Protein AF-U2WWT7-F1 (afdb_monomer)

Organism: NCBI:txid1337888

pLDDT: mean 74.53, std 23.19, range [24.06, 98.62]

Secondary structure (DSSP, 8-state):
---------------PPPPP--TTSSSPPEEEEETTEEEEE-----GGGTTSEEES--S-GGG-HHHHHHHHHHHHHHHHHHHHHHHHHTTS---TT-EEEEEEE----SSHHHHHHHHHHHHHHH-TTEEEEEEEEEESS-----PPPHHHHHHHHHHHHHT---THHHHHHHHTTTS-TTS-SS----------TTS----PPPEE-TTS-EE--SSHHHHTS-BTTB-HHHH-STTTTTTS-SSS-TT--HHHHHHTT--------TTS-SSS-GGGGS--GGG-----EEEETTEEEEESGGG--TTSEEEEEEEEETTPPPPPPPSS---PPP----S--SS-----EEEEEEEEE-B-TT-EEEEEEEEEE---HHHHHHHHHHHHHHHHHHHHHHHHHHHHHHHHHHHHHHHHHHHHHHHHHHHHHHTSPP-TTSPPP--HHHHHHHHHHHHHHHHHHHHHHHHHHHHHHHHHHHHHHHHHHHHHHHHHHHTSSEEEEEEEEETTEEEEEEEEEE-TT-EEEEEEEEE--SSEEEEEEESTT--S--S-STTSEEEEEE-B----BPPPBSEEEEEEEEEEEEEE-TTS-EEEEEEEEEEEEEEEEEE-SEEEET-EEEEEEEEEEEESS-TT-----SEEEEEES---TT---SEEEPEEEEE-SSEEEEEPPEEEEETTT--EESSSS---TT--TTS-EEEEEE-EE--TTPPSEEEEEEEEEEEETTTTEEEEEEEEEEEEEETTTT------BTTBSSTTSSPPTTTTTTTHHHHTTHHHHTT--

Structure (mmCIF, N/CA/C/O backbone):
data_AF-U2WWT7-F1
#
_entry.id   AF-U2WWT7-F1
#
loop_
_atom_site.group_PDB
_atom_site.id
_atom_site.type_symbol
_atom_site.label_atom_id
_atom_site.label_alt_id
_atom_site.label_comp_id
_atom_site.label_asym_id
_atom_site.label_entity_id
_atom_site.label_seq_id
_atom_site.pdbx_PDB_ins_code
_atom_site.Cartn_x
_atom_site.Cartn_y
_atom_site.Cartn_z
_atom_site.occupancy
_atom_site.B_iso_or_equiv
_atom_site.auth_seq_id
_atom_site.auth_comp_id
_atom_site.auth_asym_id
_atom_site.auth_atom_id
_atom_site.pdbx_PDB_model_num
ATOM 1 N N . MET A 1 1 ? -28.614 -42.813 12.098 1.00 31.55 1 MET A N 1
ATOM 2 C CA . MET A 1 1 ? -27.908 -44.033 12.571 1.00 31.55 1 MET A CA 1
ATOM 3 C C . MET A 1 1 ? -26.463 -43.622 12.838 1.00 31.55 1 MET A C 1
ATOM 5 O O . MET A 1 1 ? -25.905 -43.039 11.932 1.00 31.55 1 MET A O 1
ATOM 9 N N . LYS A 1 2 ? -25.793 -43.762 13.985 1.00 31.52 2 LYS A N 1
ATOM 10 C CA . LYS A 1 2 ? -25.988 -44.449 15.271 1.00 31.52 2 LYS A CA 1
ATOM 11 C C . LYS A 1 2 ? -25.546 -43.494 16.401 1.00 31.52 2 LYS A C 1
ATOM 13 O O . LYS A 1 2 ? -24.584 -42.756 16.237 1.00 31.52 2 LYS A O 1
ATOM 18 N N . LYS A 1 3 ? -26.259 -43.564 17.529 1.00 30.00 3 LYS A N 1
ATOM 19 C CA . LYS A 1 3 ? -25.924 -42.992 18.844 1.00 30.00 3 LYS A CA 1
ATOM 20 C C . LYS A 1 3 ? -24.677 -43.665 19.426 1.00 30.00 3 LYS A C 1
ATOM 22 O O . LYS A 1 3 ? -24.607 -44.886 19.327 1.00 30.00 3 LYS A O 1
ATOM 27 N N . ILE A 1 4 ? -23.857 -42.924 20.176 1.00 27.38 4 ILE A N 1
ATOM 28 C CA . ILE A 1 4 ? -23.287 -43.399 21.449 1.00 27.38 4 ILE A CA 1
ATOM 29 C C . ILE A 1 4 ? -23.377 -42.253 22.469 1.00 27.38 4 ILE A C 1
ATOM 31 O O . ILE A 1 4 ? -22.832 -41.175 22.257 1.00 27.38 4 ILE A O 1
ATOM 35 N N . LEU A 1 5 ? -24.133 -42.508 23.541 1.00 30.14 5 LEU A N 1
ATOM 36 C CA . LEU A 1 5 ? -24.174 -41.734 24.780 1.00 30.14 5 LEU A CA 1
ATOM 37 C C . LEU A 1 5 ? -22.895 -41.997 25.588 1.00 30.14 5 LEU A C 1
ATOM 39 O O . LEU A 1 5 ? -22.474 -43.146 25.702 1.00 30.14 5 LEU A O 1
ATOM 43 N N . GLY A 1 6 ? -22.381 -40.961 26.245 1.00 24.19 6 GLY A N 1
ATOM 44 C CA . GLY A 1 6 ? -21.413 -41.066 27.334 1.00 24.19 6 GLY A CA 1
ATOM 45 C C . GLY A 1 6 ? -21.751 -40.041 28.411 1.00 24.19 6 GLY A C 1
ATOM 46 O O . GLY A 1 6 ? -21.216 -38.940 28.411 1.00 24.19 6 GLY A O 1
ATOM 47 N N . PHE A 1 7 ? -22.694 -40.393 29.284 1.00 26.44 7 PHE A N 1
ATOM 48 C CA . PHE A 1 7 ? -22.980 -39.679 30.527 1.00 26.44 7 PHE A CA 1
ATOM 49 C C . PHE A 1 7 ? -21.894 -40.054 31.545 1.00 26.44 7 PHE A C 1
ATOM 51 O O . PHE A 1 7 ? -21.815 -41.217 31.935 1.00 26.44 7 PHE A O 1
ATOM 58 N N . SER A 1 8 ? -21.105 -39.082 32.001 1.00 24.06 8 SER A N 1
ATOM 59 C CA . SER A 1 8 ? -20.301 -39.206 33.221 1.00 24.06 8 SER A CA 1
ATOM 60 C C . SER A 1 8 ? -20.815 -38.201 34.245 1.00 24.06 8 SER A C 1
ATOM 62 O O . SER A 1 8 ? -20.536 -37.009 34.170 1.00 24.06 8 SER A O 1
ATOM 64 N N . PHE A 1 9 ? -21.598 -38.711 35.194 1.00 26.83 9 PHE A N 1
ATOM 65 C CA . PHE A 1 9 ? -21.871 -38.066 36.472 1.00 26.83 9 PHE A CA 1
ATOM 66 C C . PHE A 1 9 ? -20.620 -38.219 37.347 1.00 26.83 9 PHE A C 1
ATOM 68 O O . PHE A 1 9 ? -20.225 -39.342 37.657 1.00 26.83 9 PHE A O 1
ATOM 75 N N . ALA A 1 10 ? -20.022 -37.109 37.775 1.00 25.64 10 ALA A N 1
ATOM 76 C CA . ALA A 1 10 ? -19.036 -37.092 38.849 1.00 25.64 10 ALA A CA 1
ATOM 77 C C . ALA A 1 10 ? -19.353 -35.942 39.819 1.00 25.64 10 ALA A C 1
ATOM 79 O O . ALA A 1 10 ? -19.034 -34.786 39.577 1.00 25.64 10 ALA A O 1
ATOM 80 N N . VAL A 1 11 ? -20.070 -36.319 40.880 1.00 24.78 11 VAL A N 1
ATOM 81 C CA . VAL A 1 11 ? -19.905 -35.905 42.284 1.00 24.78 11 VAL A CA 1
ATOM 82 C C . VAL A 1 11 ? -19.600 -34.422 42.571 1.00 24.78 11 VAL A C 1
ATOM 84 O O . VAL A 1 11 ? -18.463 -33.967 42.536 1.00 24.78 11 VAL A O 1
ATOM 87 N N . LEU A 1 12 ? -20.666 -33.729 42.981 1.00 31.06 12 LEU A N 1
ATOM 88 C CA . LEU A 1 12 ? -20.772 -32.810 44.124 1.00 31.06 12 LEU A CA 1
ATOM 89 C C . LEU A 1 12 ? -19.446 -32.374 44.792 1.00 31.06 12 LEU A C 1
ATOM 91 O O . LEU A 1 12 ? -18.800 -33.149 45.496 1.00 31.06 12 LEU A O 1
ATOM 95 N N . SER A 1 13 ? -19.104 -31.091 44.685 1.00 24.22 13 SER A N 1
ATOM 96 C CA . SER A 1 13 ? -18.170 -30.428 45.602 1.00 24.22 13 SER A CA 1
ATOM 97 C C . SER A 1 13 ? -18.607 -28.984 45.842 1.00 24.22 13 SER A C 1
ATOM 99 O O . SER A 1 13 ? -18.545 -28.150 44.950 1.00 24.22 13 SER A O 1
ATOM 101 N N . PHE A 1 14 ? -19.077 -28.764 47.073 1.00 28.70 14 PHE A N 1
ATOM 102 C CA . PHE A 1 14 ? -19.236 -27.507 47.806 1.00 28.70 14 PHE A CA 1
ATOM 103 C C . PHE A 1 14 ? -19.940 -26.336 47.101 1.00 28.70 14 PHE A C 1
ATOM 105 O O . PHE A 1 14 ? -19.344 -25.573 46.350 1.00 28.70 14 PHE A O 1
ATOM 112 N N . LEU A 1 15 ? -21.205 -26.122 47.491 1.00 31.34 15 LEU A N 1
ATOM 113 C CA . LEU A 1 15 ? -21.832 -24.798 47.524 1.00 31.34 15 LEU A CA 1
ATOM 114 C C . LEU A 1 15 ? -20.894 -23.842 48.279 1.00 31.34 15 LEU A C 1
ATOM 116 O O . LEU A 1 15 ? -20.879 -23.818 49.511 1.00 31.34 15 LEU A O 1
ATOM 120 N N . PHE A 1 16 ? -20.073 -23.089 47.550 1.00 36.75 16 PHE A N 1
ATOM 121 C CA . PHE A 1 16 ? -19.450 -21.893 48.093 1.00 36.75 16 PHE A CA 1
ATOM 122 C C . PHE A 1 16 ? -20.597 -20.950 48.457 1.00 36.75 16 PHE A C 1
ATOM 124 O O . PHE A 1 16 ? -21.385 -20.585 47.585 1.00 36.75 16 PHE A O 1
ATOM 131 N N . LEU A 1 17 ? -20.724 -20.581 49.738 1.00 46.47 17 LEU A N 1
ATOM 132 C CA . LEU A 1 17 ? -21.437 -19.347 50.055 1.00 46.47 17 LEU A CA 1
ATOM 133 C C . LEU A 1 17 ? -20.792 -18.260 49.191 1.00 46.47 17 LEU A C 1
ATOM 135 O O . LEU A 1 17 ? -19.566 -18.122 49.190 1.00 46.47 17 LEU A O 1
ATOM 139 N N . SER A 1 18 ? -21.613 -17.581 48.393 1.00 57.22 18 SER A N 1
ATOM 140 C CA . SER A 1 18 ? -21.168 -16.474 47.560 1.00 57.22 18 SER A CA 1
ATOM 141 C C . SER A 1 18 ? -20.503 -15.445 48.461 1.00 57.22 18 SER A C 1
ATOM 143 O O . SER A 1 18 ? -21.103 -15.030 49.453 1.00 57.22 18 SER A O 1
ATOM 145 N N . ALA A 1 19 ? -19.274 -15.071 48.120 1.00 71.06 19 ALA A N 1
ATOM 146 C CA . ALA A 1 19 ? -18.568 -14.017 48.824 1.00 71.06 19 ALA A CA 1
ATOM 147 C C . ALA A 1 19 ? -19.399 -12.719 48.790 1.00 71.06 19 ALA A C 1
ATOM 149 O O . ALA A 1 19 ? -20.168 -12.520 47.844 1.00 71.06 19 ALA A O 1
ATOM 150 N N . PHE A 1 20 ? -19.271 -11.858 49.802 1.00 78.31 20 PHE A N 1
ATOM 151 C CA . PHE A 1 20 ? -20.047 -10.618 49.883 1.00 78.31 20 PHE A CA 1
ATOM 152 C C . PHE A 1 20 ? -19.990 -9.799 48.582 1.00 78.31 20 PHE A C 1
ATOM 154 O O . PHE A 1 20 ? -18.911 -9.528 48.040 1.00 78.31 20 PHE A O 1
ATOM 161 N N . ASP A 1 21 ? -21.157 -9.397 48.082 1.00 80.81 21 ASP A N 1
ATOM 162 C CA . ASP A 1 21 ? -21.263 -8.652 46.834 1.00 80.81 21 ASP A CA 1
ATOM 163 C C . ASP A 1 21 ? -21.193 -7.142 47.086 1.00 80.81 21 ASP A C 1
ATOM 165 O O . ASP A 1 21 ? -22.085 -6.545 47.691 1.00 80.81 21 ASP A O 1
ATOM 169 N N . PHE A 1 22 ? -20.123 -6.516 46.594 1.00 78.38 22 PHE A N 1
ATOM 170 C CA . PHE A 1 22 ? -19.957 -5.065 46.637 1.00 78.38 22 PHE A CA 1
ATOM 171 C C . PHE A 1 22 ? -20.467 -4.352 45.371 1.00 78.38 22 PHE A C 1
ATOM 173 O O . PHE A 1 22 ? -20.349 -3.130 45.292 1.00 78.38 22 PHE A O 1
ATOM 180 N N . SER A 1 23 ? -21.030 -5.061 44.384 1.00 73.12 23 SER A N 1
ATOM 181 C CA . SER A 1 23 ? -21.430 -4.500 43.079 1.00 73.12 23 SER A CA 1
ATOM 182 C C . SER A 1 23 ? -22.430 -3.338 43.174 1.00 73.12 23 SER A C 1
ATOM 184 O O . SER A 1 23 ? -22.419 -2.444 42.330 1.00 73.12 23 SER A O 1
ATOM 186 N N . GLY A 1 24 ? -23.247 -3.302 44.234 1.00 67.38 24 GLY A N 1
ATOM 187 C CA . GLY A 1 24 ? -24.203 -2.225 44.511 1.00 67.38 24 GLY A CA 1
ATOM 188 C C . GLY A 1 24 ? -23.601 -0.937 45.088 1.00 67.38 24 GLY A C 1
ATOM 189 O O . GLY A 1 24 ? -24.322 0.048 45.252 1.00 67.38 24 GLY A O 1
ATOM 190 N N . TYR A 1 25 ? -22.305 -0.907 45.412 1.00 65.50 25 TYR A N 1
ATOM 191 C CA . TYR A 1 25 ? -21.647 0.280 45.957 1.00 65.50 25 TYR A CA 1
ATOM 192 C C . TYR A 1 25 ? -20.941 1.082 44.860 1.00 65.50 25 TYR A C 1
ATOM 194 O O . TYR A 1 25 ? -20.284 0.527 43.988 1.00 65.50 25 TYR A O 1
ATOM 202 N N . SER A 1 26 ? -21.017 2.414 44.933 1.00 62.12 26 SER A N 1
ATOM 203 C CA . SER A 1 26 ? -20.453 3.328 43.924 1.00 62.12 26 SER A CA 1
ATOM 204 C C . SER A 1 26 ? -18.929 3.243 43.764 1.00 62.12 26 SER A C 1
ATOM 206 O O . SER A 1 26 ? -18.397 3.621 42.722 1.00 62.12 26 SER A O 1
ATOM 208 N N . THR A 1 27 ? -18.221 2.745 44.780 1.00 73.94 27 THR A N 1
ATOM 209 C CA . THR A 1 27 ? -16.776 2.477 44.753 1.00 73.94 27 THR A CA 1
ATOM 210 C C . THR A 1 27 ? -16.477 1.172 45.502 1.00 73.94 27 THR A C 1
ATOM 212 O O . THR A 1 27 ? -16.172 1.230 46.701 1.00 73.94 27 THR A O 1
ATOM 215 N N . PRO A 1 28 ? -16.607 -0.001 44.856 1.00 81.12 28 PRO A N 1
ATOM 216 C CA . PRO A 1 28 ? -16.368 -1.283 45.512 1.00 81.12 28 PRO A CA 1
ATOM 217 C C . PRO A 1 28 ? -14.867 -1.501 45.786 1.00 81.12 28 PRO A C 1
ATOM 219 O O . PRO A 1 28 ? -14.027 -0.991 45.034 1.00 81.12 28 PRO A O 1
ATOM 222 N N . PRO A 1 29 ? -14.487 -2.256 46.837 1.00 83.69 29 PRO A N 1
ATOM 223 C CA . PRO A 1 29 ? -13.109 -2.688 47.023 1.00 83.69 29 PRO A CA 1
ATOM 224 C C . PRO A 1 29 ? -12.687 -3.585 45.858 1.00 83.69 29 PRO A C 1
ATOM 226 O O . PRO A 1 29 ? -13.491 -4.325 45.288 1.00 83.69 29 PRO A O 1
ATOM 229 N N . LYS A 1 30 ? -11.394 -3.578 45.536 1.00 87.12 30 LYS A N 1
ATOM 230 C CA . LYS A 1 30 ? -10.825 -4.583 44.633 1.00 87.12 30 LYS A CA 1
ATOM 231 C C . LYS A 1 30 ? -10.926 -5.948 45.305 1.00 87.12 30 LYS A C 1
ATOM 233 O O . LYS A 1 30 ? -10.781 -6.036 46.521 1.00 87.12 30 LYS A O 1
ATOM 238 N N . SER A 1 31 ? -11.113 -7.009 44.531 1.00 88.06 31 SER A N 1
ATOM 239 C CA . SER A 1 31 ? -11.140 -8.373 45.056 1.00 88.06 31 SER A CA 1
ATOM 240 C C . SER A 1 31 ? -10.085 -9.254 44.389 1.00 88.06 31 SER A C 1
ATOM 242 O O . SER A 1 31 ? -9.723 -9.067 43.228 1.00 88.06 31 SER A O 1
ATOM 244 N N . ARG A 1 32 ? -9.561 -10.221 45.143 1.00 85.31 32 ARG A N 1
ATOM 245 C CA . ARG A 1 32 ? -8.776 -11.345 44.618 1.00 85.31 32 ARG A CA 1
ATOM 246 C C . ARG A 1 32 ? -9.080 -12.605 45.411 1.00 85.31 32 ARG A C 1
ATOM 248 O O . ARG A 1 32 ? -9.327 -12.530 46.612 1.00 85.31 32 ARG A O 1
ATOM 255 N N . THR A 1 33 ? -8.982 -13.764 44.773 1.00 81.06 33 THR A N 1
ATOM 256 C CA . THR A 1 33 ? -9.099 -15.055 45.461 1.00 81.06 33 THR A CA 1
ATOM 257 C C . THR A 1 33 ? -7.720 -15.687 45.603 1.00 81.06 33 THR A C 1
ATOM 259 O O . THR A 1 33 ? -6.992 -15.821 44.622 1.00 81.06 33 THR A O 1
ATOM 262 N N . SER A 1 34 ? -7.343 -16.083 46.820 1.00 76.38 34 SER A N 1
ATOM 263 C CA . SER A 1 34 ? -6.078 -16.777 47.088 1.00 76.38 34 SER A CA 1
ATOM 264 C C . SER A 1 34 ? -6.302 -17.924 48.066 1.00 76.38 34 SER A C 1
ATOM 266 O O . SER A 1 34 ? -6.772 -17.717 49.183 1.00 76.38 34 SER A O 1
ATOM 268 N N . GLY A 1 35 ? -6.009 -19.158 47.641 1.00 71.56 35 GLY A N 1
ATOM 269 C CA . GLY A 1 35 ? -6.164 -20.353 48.480 1.00 71.56 35 GLY A CA 1
ATOM 270 C C . GLY A 1 35 ? -7.593 -20.590 48.991 1.00 71.56 35 GLY A C 1
ATOM 271 O O . GLY A 1 35 ? -7.758 -21.033 50.124 1.00 71.56 35 GLY A O 1
ATOM 272 N N . GLY A 1 36 ? -8.612 -20.250 48.189 1.00 76.50 36 GLY A N 1
ATOM 273 C CA . GLY A 1 36 ? -10.029 -20.368 48.563 1.00 76.50 36 GLY A CA 1
ATOM 274 C C . GLY A 1 36 ? -10.549 -19.267 49.497 1.00 76.50 36 GLY A C 1
ATOM 275 O O . GLY A 1 36 ? -11.670 -19.380 49.984 1.00 76.50 36 GLY A O 1
ATOM 276 N N . ILE A 1 37 ? -9.747 -18.224 49.744 1.00 83.38 37 ILE A N 1
ATOM 277 C CA . ILE A 1 37 ? -10.106 -17.037 50.528 1.00 83.38 37 ILE A CA 1
ATOM 278 C C . ILE A 1 37 ? -10.392 -15.890 49.562 1.00 83.38 37 ILE A C 1
ATOM 280 O O . ILE A 1 37 ? -9.546 -15.590 48.713 1.00 83.38 37 ILE A O 1
ATOM 284 N N . THR A 1 38 ? -11.532 -15.222 49.715 1.00 88.00 38 THR A N 1
ATOM 285 C CA . THR A 1 38 ? -11.808 -13.972 48.996 1.00 88.00 38 THR A CA 1
ATOM 286 C C . THR A 1 38 ? -11.246 -12.796 49.786 1.00 88.00 38 THR A C 1
ATOM 288 O O . THR A 1 38 ? -11.550 -12.617 50.962 1.00 88.00 38 THR A O 1
ATOM 291 N N . ILE A 1 39 ? -10.391 -12.003 49.152 1.00 90.69 39 ILE A N 1
ATOM 292 C CA . ILE A 1 39 ? -9.706 -10.865 49.760 1.00 90.69 39 ILE A CA 1
ATOM 293 C C . ILE A 1 39 ? -10.207 -9.600 49.079 1.00 90.69 39 ILE A C 1
ATOM 295 O O . ILE A 1 39 ? -9.930 -9.391 47.899 1.00 90.69 39 ILE A O 1
ATOM 299 N N . TYR A 1 40 ? -10.890 -8.753 49.836 1.00 91.75 40 TYR A N 1
ATOM 300 C CA . TYR A 1 40 ? -11.303 -7.415 49.446 1.00 91.75 40 TYR A CA 1
ATOM 301 C C . TYR A 1 40 ? -10.285 -6.400 49.947 1.00 91.75 40 TYR A C 1
ATOM 303 O O . TYR A 1 40 ? -9.858 -6.466 51.100 1.00 91.75 40 TYR A O 1
ATOM 311 N N . TYR A 1 41 ? -9.877 -5.462 49.097 1.00 87.94 41 TYR A N 1
ATOM 312 C CA . TYR A 1 41 ? -8.946 -4.418 49.491 1.00 87.94 41 TYR A CA 1
ATOM 313 C C . TYR A 1 41 ? -9.175 -3.094 48.760 1.00 87.94 41 TYR A C 1
ATOM 315 O O . TYR A 1 41 ? -9.436 -3.055 47.556 1.00 87.94 41 TYR A O 1
ATOM 323 N N . TYR A 1 42 ? -9.012 -1.987 49.481 1.00 78.25 42 TYR A N 1
ATOM 324 C CA . TYR A 1 42 ? -8.931 -0.655 48.881 1.00 78.25 42 TYR A CA 1
ATOM 325 C C . TYR A 1 42 ? -7.469 -0.273 48.661 1.00 78.25 42 TYR A C 1
ATOM 327 O O . TYR A 1 42 ? -6.636 -0.399 49.553 1.00 78.25 42 TYR A O 1
ATOM 335 N N . ASP A 1 43 ? -7.153 0.207 47.462 1.00 68.12 43 ASP A N 1
ATOM 336 C CA . ASP A 1 43 ? -5.809 0.664 47.109 1.00 68.12 43 ASP A CA 1
ATOM 337 C C . ASP A 1 43 ? -5.740 2.184 47.276 1.00 68.12 43 ASP A C 1
ATOM 339 O O . ASP A 1 43 ? -6.453 2.911 46.587 1.00 68.12 43 ASP A O 1
ATOM 343 N N . LEU A 1 44 ? -4.876 2.678 48.166 1.00 59.22 44 LEU A N 1
ATOM 344 C CA . LEU A 1 44 ? -4.676 4.122 48.354 1.00 59.22 44 LEU A CA 1
ATOM 345 C C . LEU A 1 44 ? -3.970 4.800 47.161 1.00 59.22 44 LEU A C 1
ATOM 347 O O . LEU A 1 44 ? -3.840 6.025 47.138 1.00 59.22 44 LEU A O 1
ATOM 351 N N . ARG A 1 45 ? -3.481 4.037 46.173 1.00 54.47 45 ARG A N 1
ATOM 352 C CA . ARG A 1 45 ? -2.733 4.571 45.025 1.00 54.47 45 ARG A CA 1
ATOM 353 C C . ARG A 1 45 ? -3.669 5.028 43.904 1.00 54.47 45 ARG A C 1
ATOM 355 O O . ARG A 1 45 ? -4.302 4.216 43.231 1.00 54.47 45 ARG A O 1
ATOM 362 N N . THR A 1 46 ? -3.693 6.334 43.640 1.00 51.25 46 THR A N 1
ATOM 363 C CA . THR A 1 46 ? -4.320 6.901 42.432 1.00 51.25 46 THR A CA 1
ATOM 364 C C . THR A 1 46 ? -3.438 6.653 41.193 1.00 51.25 46 THR A C 1
ATOM 366 O O . THR A 1 46 ? -2.227 6.461 41.340 1.00 51.25 46 THR A O 1
ATOM 369 N N . PRO A 1 47 ? -3.978 6.701 39.954 1.00 40.91 47 PRO A N 1
ATOM 370 C CA . PRO A 1 47 ? -3.167 6.628 38.731 1.00 40.91 47 PRO A CA 1
ATOM 371 C C . PRO A 1 47 ? -2.040 7.673 38.678 1.00 40.91 47 PRO A C 1
ATOM 373 O O . PRO A 1 47 ? -0.973 7.391 38.144 1.00 40.91 47 PRO A O 1
ATOM 376 N N . LYS A 1 48 ? -2.249 8.845 39.298 1.00 41.09 48 LYS A N 1
ATOM 377 C CA . LYS A 1 48 ? -1.273 9.944 39.381 1.00 41.09 48 LYS A CA 1
ATOM 378 C C . LYS A 1 48 ? -0.120 9.683 40.361 1.00 41.09 48 LYS A C 1
ATOM 380 O O . LYS A 1 48 ? 0.913 10.324 40.238 1.00 41.09 48 LYS A O 1
ATOM 385 N N . ASN A 1 49 ? -0.272 8.731 41.286 1.00 48.22 49 ASN A N 1
ATOM 386 C CA . ASN A 1 49 ? 0.710 8.427 42.336 1.00 48.22 49 ASN A CA 1
ATOM 387 C C . ASN A 1 49 ? 1.455 7.099 42.091 1.00 48.22 49 ASN A C 1
ATOM 389 O O . ASN A 1 49 ? 2.127 6.591 42.987 1.00 48.22 49 ASN A O 1
ATOM 393 N N . ARG A 1 50 ? 1.338 6.498 40.894 1.00 50.03 50 ARG A N 1
ATOM 394 C CA . ARG A 1 50 ? 2.049 5.249 40.548 1.00 50.03 50 ARG A CA 1
ATOM 395 C C . ARG A 1 50 ? 3.553 5.442 40.311 1.00 50.03 50 ARG A C 1
ATOM 397 O O . ARG A 1 50 ? 4.277 4.455 40.344 1.00 50.03 50 ARG A O 1
ATOM 404 N N . SER A 1 51 ? 4.017 6.677 40.110 1.00 48.50 51 SER A N 1
ATOM 405 C CA . SER A 1 51 ? 5.414 7.029 39.807 1.00 48.50 51 SER A CA 1
ATOM 406 C C . SER A 1 51 ? 6.266 7.412 41.029 1.00 48.50 51 SER A C 1
ATOM 408 O O . SER A 1 51 ? 7.362 7.934 40.858 1.00 48.50 51 SER A O 1
ATOM 410 N N . GLY A 1 52 ? 5.787 7.186 42.258 1.00 52.44 52 GLY A N 1
ATOM 411 C CA . GLY A 1 52 ? 6.572 7.350 43.493 1.00 52.44 52 GLY A CA 1
ATOM 412 C C . GLY A 1 52 ? 6.696 8.784 44.019 1.00 52.44 52 GLY A C 1
ATOM 413 O O . GLY A 1 52 ? 6.597 8.975 45.223 1.00 52.44 52 GLY A O 1
ATOM 414 N N . LEU A 1 53 ? 6.812 9.798 43.157 1.00 52.62 53 LEU A N 1
ATOM 415 C CA . LEU A 1 53 ? 7.002 11.196 43.573 1.00 52.62 53 LEU A CA 1
ATOM 416 C C . LEU A 1 53 ? 5.739 12.046 43.375 1.00 52.62 53 LEU A C 1
ATOM 418 O O . LEU A 1 53 ? 5.190 12.108 42.275 1.00 52.62 53 LEU A O 1
ATOM 422 N N . ILE A 1 54 ? 5.306 12.743 44.430 1.00 52.22 54 ILE A N 1
ATOM 423 C CA . ILE A 1 54 ? 4.154 13.663 44.410 1.00 52.22 54 ILE A CA 1
ATOM 424 C C . ILE A 1 54 ? 4.633 15.088 44.707 1.00 52.22 54 ILE A C 1
ATOM 426 O O . ILE A 1 54 ? 5.394 15.266 45.659 1.00 52.22 54 ILE A O 1
ATOM 430 N N . PRO A 1 55 ? 4.190 16.115 43.955 1.00 46.72 55 PRO A N 1
ATOM 431 C CA . PRO A 1 55 ? 4.563 17.499 44.230 1.00 46.72 55 PRO A CA 1
ATOM 432 C C . PRO A 1 55 ? 4.090 17.937 45.624 1.00 46.72 55 PRO A C 1
ATOM 434 O O . PRO A 1 55 ? 2.951 17.690 46.024 1.00 46.72 55 PRO A O 1
ATOM 437 N N . ALA A 1 56 ? 4.975 18.611 46.356 1.00 44.78 56 ALA A N 1
ATOM 438 C CA . ALA A 1 56 ? 4.776 19.046 47.736 1.00 44.78 56 ALA A CA 1
ATOM 439 C C . ALA A 1 56 ? 3.717 20.143 47.901 1.00 44.78 56 ALA A C 1
ATOM 441 O O . ALA A 1 56 ? 3.258 20.382 49.016 1.00 44.78 56 ALA A O 1
ATOM 442 N N . SER A 1 57 ? 3.341 20.819 46.814 1.00 46.44 57 SER A N 1
ATOM 443 C CA . SER A 1 57 ? 2.294 21.834 46.807 1.00 46.44 57 SER A CA 1
ATOM 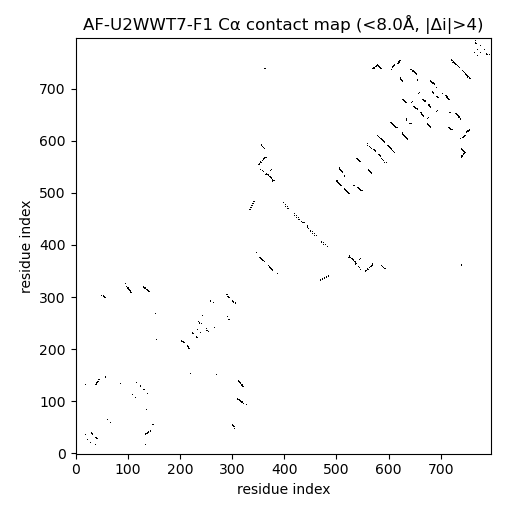444 C C . SER A 1 57 ? 1.497 21.812 45.498 1.00 46.44 57 SER A C 1
ATOM 446 O O . SER A 1 57 ? 2.050 21.727 44.401 1.00 46.44 57 SER A O 1
ATOM 448 N N . GLY A 1 58 ? 0.170 21.881 45.626 1.00 47.28 58 GLY A N 1
ATOM 449 C CA . GLY A 1 58 ? -0.745 22.276 44.552 1.00 47.28 58 GLY A CA 1
ATOM 450 C C . GLY A 1 58 ? -1.011 23.788 44.575 1.00 47.28 58 GLY A C 1
ATOM 451 O O . GLY A 1 58 ? -0.456 24.503 45.408 1.00 47.28 58 GLY A O 1
ATOM 452 N N . LYS A 1 59 ? -1.874 24.280 43.673 1.00 45.38 59 LYS A N 1
ATOM 453 C CA . LYS A 1 59 ? -2.364 25.674 43.696 1.00 45.38 59 LYS A CA 1
ATOM 454 C C . LYS A 1 59 ? -3.025 25.997 45.048 1.00 45.38 59 LYS A C 1
ATOM 456 O O . LYS A 1 59 ? -3.760 25.160 45.577 1.00 45.38 59 LYS A O 1
ATOM 461 N N . HIS A 1 60 ? -2.748 27.186 45.588 1.00 41.06 60 HIS A N 1
ATOM 462 C CA . HIS A 1 60 ? -3.158 27.623 46.934 1.00 41.06 60 HIS A CA 1
ATOM 463 C C . HIS A 1 60 ? -4.679 27.558 47.151 1.00 41.06 60 HIS A C 1
ATOM 465 O O . HIS A 1 60 ? -5.446 27.711 46.197 1.00 41.06 60 HIS A O 1
ATOM 471 N N . TYR A 1 61 ? -5.134 27.414 48.405 1.00 40.22 61 TYR A N 1
ATOM 472 C CA . TYR A 1 61 ? -6.567 27.467 48.743 1.00 40.22 61 TYR A CA 1
ATOM 473 C C . TYR A 1 61 ? -7.251 28.723 48.202 1.00 40.22 61 TYR A C 1
ATOM 475 O O . TYR A 1 61 ? -8.316 28.635 47.600 1.00 40.22 61 TYR A O 1
ATOM 483 N N . LEU A 1 62 ? -6.588 29.874 48.320 1.00 39.66 62 LEU A N 1
ATOM 484 C CA . LEU A 1 62 ? -7.093 31.156 47.825 1.00 39.66 62 LEU A CA 1
ATOM 485 C C . LEU A 1 62 ? -7.253 31.211 46.297 1.00 39.66 62 LEU A C 1
ATOM 487 O O . LEU A 1 62 ? -8.034 32.014 45.796 1.00 39.66 62 LEU A O 1
ATOM 491 N N . GLU A 1 63 ? -6.536 30.370 45.551 1.00 44.19 63 GLU A N 1
ATOM 492 C CA . GLU A 1 63 ? -6.639 30.317 44.091 1.00 44.19 63 GLU A CA 1
ATOM 493 C C . GLU A 1 63 ? -7.793 29.420 43.625 1.00 44.19 63 GLU A C 1
ATOM 495 O O . GLU A 1 63 ? -8.297 29.607 42.51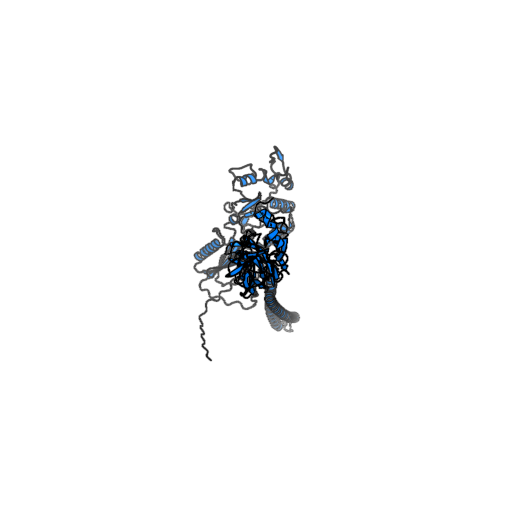7 1.00 44.19 63 GLU A O 1
ATOM 500 N N . ARG A 1 64 ? -8.192 28.433 44.444 1.00 44.78 64 ARG A N 1
ATOM 501 C CA . ARG A 1 64 ? -9.220 27.423 44.133 1.00 44.78 64 ARG A CA 1
ATOM 502 C C . ARG A 1 64 ? -9.926 26.891 45.400 1.00 44.78 64 ARG A C 1
ATOM 504 O O . ARG A 1 64 ? -9.791 25.705 45.710 1.00 44.78 64 ARG A O 1
ATOM 511 N N . PRO A 1 65 ? -10.683 27.711 46.150 1.00 47.09 65 PRO A N 1
ATOM 512 C CA . PRO A 1 65 ? -11.348 27.262 47.382 1.00 47.09 65 PRO A CA 1
ATOM 513 C C . PRO A 1 65 ? -12.384 26.155 47.111 1.00 47.09 65 PRO A C 1
ATOM 515 O O . PRO A 1 65 ? -12.548 25.230 47.905 1.00 47.09 65 PRO A O 1
ATOM 518 N N . ASP A 1 66 ? -12.991 26.184 45.920 1.00 48.94 66 ASP A N 1
ATOM 519 C CA . ASP A 1 66 ? -13.861 25.148 45.355 1.00 48.94 66 ASP A CA 1
ATOM 520 C C . ASP A 1 66 ? -13.191 23.767 45.309 1.00 48.94 66 ASP A C 1
ATOM 522 O O . ASP A 1 66 ? -13.798 22.758 45.676 1.00 48.94 66 ASP A O 1
ATOM 526 N N . LEU A 1 67 ? -11.924 23.720 44.888 1.00 50.03 67 LEU A N 1
ATOM 527 C CA . LEU A 1 67 ? -11.159 22.485 44.764 1.00 50.03 67 LEU A CA 1
ATOM 528 C C . LEU A 1 67 ? -10.925 21.853 46.136 1.00 50.03 67 LEU A C 1
ATOM 530 O O . LEU A 1 67 ? -11.084 20.648 46.290 1.00 50.03 67 LEU A O 1
ATOM 534 N N . TRP A 1 68 ? -10.583 22.654 47.138 1.00 48.59 68 TRP A N 1
ATOM 535 C CA . TRP A 1 68 ? -10.243 22.155 48.469 1.00 48.59 68 TRP A CA 1
ATOM 536 C C . TRP A 1 68 ? -11.464 21.728 49.275 1.00 48.59 68 TRP A C 1
ATOM 538 O O . TRP A 1 68 ? -11.440 20.659 49.886 1.00 48.59 68 TRP A O 1
ATOM 548 N N . THR A 1 69 ? -12.562 22.485 49.219 1.00 50.28 69 THR A N 1
ATOM 549 C CA . THR A 1 69 ? -13.842 22.042 49.789 1.00 50.28 69 THR A CA 1
ATOM 550 C C . THR A 1 69 ? -14.328 20.763 49.103 1.00 50.28 69 THR A C 1
ATOM 552 O O . THR A 1 69 ? -14.799 19.846 49.775 1.00 50.28 69 THR A O 1
ATOM 555 N N . SER A 1 70 ? -14.152 20.647 47.782 1.00 48.88 70 SER A N 1
ATOM 556 C CA . SER A 1 70 ? -14.451 19.423 47.027 1.00 48.88 70 SER A CA 1
ATOM 557 C C . SER A 1 70 ? -13.571 18.241 47.454 1.00 48.88 70 SER A C 1
ATOM 559 O O . SER A 1 70 ? -14.086 17.148 47.679 1.00 48.88 70 SER A O 1
ATOM 561 N N . LEU A 1 71 ? -12.268 18.452 47.666 1.00 49.34 71 LEU A N 1
ATOM 562 C CA . LEU A 1 71 ? -11.347 17.418 48.148 1.00 49.34 71 LEU A CA 1
ATOM 563 C C . LEU A 1 71 ? -11.680 16.961 49.576 1.00 49.34 71 LEU A C 1
ATOM 565 O O . LEU A 1 71 ? -11.700 15.760 49.833 1.00 49.34 71 LEU A O 1
ATOM 569 N N . ALA A 1 72 ? -11.996 17.883 50.491 1.00 48.12 72 ALA A N 1
ATOM 570 C CA . ALA A 1 72 ? -12.378 17.561 51.868 1.00 48.12 72 ALA A CA 1
ATOM 571 C C . ALA A 1 72 ? -13.734 16.836 51.942 1.00 48.12 72 ALA A C 1
ATOM 573 O O . ALA A 1 72 ? -13.886 15.847 52.665 1.00 48.12 72 ALA A O 1
ATOM 574 N N . ASN A 1 73 ? -14.712 17.274 51.145 1.00 50.34 73 ASN A N 1
ATOM 575 C CA . ASN A 1 73 ? -16.000 16.593 51.027 1.00 50.34 73 ASN A CA 1
ATOM 576 C C . ASN A 1 73 ? -15.851 15.221 50.360 1.00 50.34 73 ASN A C 1
ATOM 578 O O . ASN A 1 73 ? -16.462 14.259 50.820 1.00 50.34 73 ASN A O 1
ATOM 582 N N . GLY A 1 74 ? -14.984 15.101 49.350 1.00 52.56 74 GLY A N 1
ATOM 583 C CA . GLY A 1 74 ? -14.585 13.829 48.751 1.00 52.56 74 GLY A CA 1
ATOM 584 C C . GLY A 1 74 ? -13.920 12.898 49.766 1.00 52.56 74 GLY A C 1
ATOM 585 O O . GLY A 1 74 ? -14.226 11.707 49.796 1.00 52.56 74 GLY A O 1
ATOM 586 N N . ALA A 1 75 ? -13.108 13.451 50.673 1.00 51.12 75 ALA A N 1
ATOM 587 C CA . ALA A 1 75 ? -12.462 12.705 51.745 1.00 51.12 75 ALA A CA 1
ATOM 588 C C . ALA A 1 75 ? -13.440 12.118 52.754 1.00 51.12 75 ALA A C 1
ATOM 590 O O . ALA A 1 75 ? -13.403 10.923 53.067 1.00 51.12 75 ALA A O 1
ATOM 591 N N . LYS A 1 76 ? -14.366 12.956 53.218 1.00 52.03 76 LYS A N 1
ATOM 592 C CA . LYS A 1 76 ? -15.451 12.550 54.109 1.00 52.03 76 LYS A CA 1
ATOM 593 C C . LYS A 1 76 ? -16.378 11.536 53.434 1.00 52.03 76 LYS A C 1
ATOM 595 O O . LYS A 1 76 ? -16.734 10.540 54.058 1.00 52.03 76 LYS A O 1
ATOM 600 N N . ALA A 1 77 ? -16.723 11.755 52.165 1.00 58.56 77 ALA A N 1
ATOM 601 C CA . ALA A 1 77 ? -17.564 10.851 51.388 1.00 58.56 77 ALA A CA 1
ATOM 602 C C . ALA A 1 77 ? -16.903 9.479 51.211 1.00 58.56 77 ALA A C 1
ATOM 604 O O . ALA A 1 77 ? -17.525 8.471 51.520 1.00 58.56 77 ALA A O 1
ATOM 605 N N . TYR A 1 78 ? -15.632 9.422 50.811 1.00 61.06 78 TYR A N 1
ATOM 606 C CA . TYR A 1 78 ? -14.901 8.162 50.666 1.00 61.06 78 TYR A CA 1
ATOM 607 C C . TYR A 1 78 ? -14.744 7.422 51.993 1.00 61.06 78 TYR A C 1
ATOM 609 O O . TYR A 1 78 ? -14.985 6.220 52.039 1.00 61.06 78 TYR A O 1
ATOM 617 N N . LYS A 1 79 ? -14.396 8.123 53.085 1.00 62.81 79 LYS A N 1
ATOM 618 C CA . LYS A 1 79 ? -14.326 7.518 54.424 1.00 62.81 79 LYS A CA 1
ATOM 619 C C . LYS A 1 79 ? -15.672 6.891 54.791 1.00 62.81 79 LYS A C 1
ATOM 621 O O . LYS A 1 79 ? -15.709 5.719 55.149 1.00 62.81 79 LYS A O 1
ATOM 626 N N . ASN A 1 80 ? -16.767 7.638 54.659 1.00 62.69 80 ASN A N 1
ATOM 627 C CA . ASN A 1 80 ? -1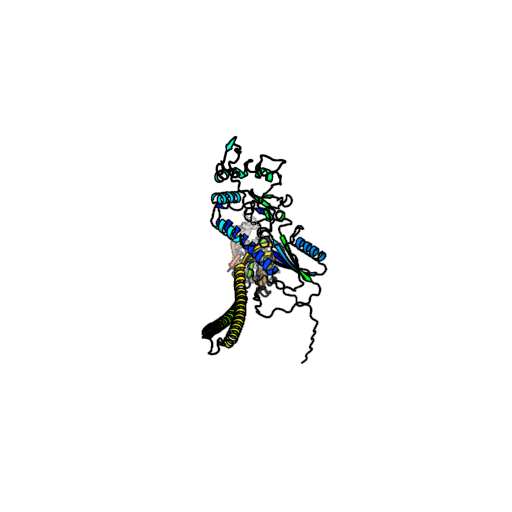8.106 7.124 54.946 1.00 62.69 80 ASN A CA 1
ATOM 628 C C . ASN A 1 80 ? -18.456 5.928 54.053 1.00 62.69 80 ASN A C 1
ATOM 630 O O . ASN A 1 80 ? -19.005 4.948 54.538 1.00 62.69 80 ASN A O 1
ATOM 634 N N . THR A 1 81 ? -18.093 5.972 52.772 1.00 71.50 81 THR A N 1
ATOM 635 C CA . THR A 1 81 ? -18.325 4.878 51.826 1.00 71.50 81 THR A CA 1
ATOM 636 C C . THR A 1 81 ? -17.562 3.611 52.210 1.00 71.50 81 THR A C 1
ATOM 638 O O . THR A 1 81 ? -18.169 2.544 52.259 1.00 71.50 81 THR A O 1
ATOM 641 N N . VAL A 1 82 ? -16.269 3.714 52.536 1.00 72.81 82 VAL A N 1
ATOM 642 C CA . VAL A 1 82 ? -15.451 2.577 52.989 1.00 72.81 82 VAL A CA 1
ATOM 643 C C . VAL A 1 82 ? -16.000 2.010 54.296 1.00 72.81 82 VAL A C 1
ATOM 645 O O . VAL A 1 82 ? -16.222 0.809 54.383 1.00 72.81 82 VAL A O 1
ATOM 648 N N . TRP A 1 83 ? -16.298 2.851 55.292 1.00 74.56 83 TRP A N 1
ATOM 649 C CA . TRP A 1 83 ? -16.840 2.380 56.572 1.00 74.56 83 TRP A CA 1
ATOM 650 C C . TRP A 1 83 ? -18.230 1.759 56.441 1.00 74.56 83 TRP A C 1
ATOM 652 O O . TRP A 1 83 ? -18.486 0.743 57.075 1.00 74.56 83 TRP A O 1
ATOM 662 N N . ASN A 1 84 ? -19.106 2.302 55.594 1.00 74.06 84 ASN A N 1
ATOM 663 C CA . ASN A 1 84 ? -20.415 1.704 55.326 1.00 74.06 84 ASN A CA 1
ATOM 664 C C . ASN A 1 84 ? -20.281 0.341 54.634 1.00 74.06 84 ASN A C 1
ATOM 666 O O . ASN A 1 84 ? -21.042 -0.573 54.936 1.00 74.06 84 ASN A O 1
ATOM 670 N N . GLN A 1 85 ? -19.308 0.189 53.732 1.00 82.38 85 GLN A N 1
ATOM 671 C CA . GLN A 1 85 ? -19.023 -1.078 53.055 1.00 82.38 85 GLN A CA 1
ATOM 672 C C . GLN A 1 85 ? -18.410 -2.111 54.003 1.00 82.38 85 GLN A C 1
ATOM 674 O O . GLN A 1 85 ? -18.861 -3.254 54.020 1.00 82.38 85 GLN A O 1
ATOM 679 N N . VAL A 1 86 ? -17.447 -1.709 54.837 1.00 79.38 86 VAL A N 1
ATOM 680 C CA . VAL A 1 86 ? -16.884 -2.560 55.895 1.00 79.38 86 VAL A CA 1
ATOM 681 C C . VAL A 1 86 ? -17.981 -2.963 56.877 1.00 79.38 86 VAL A C 1
ATOM 683 O O . VAL A 1 86 ? -18.123 -4.145 57.150 1.00 79.38 86 VAL A O 1
ATOM 686 N N . ALA A 1 87 ? -18.831 -2.034 57.323 1.00 74.88 87 ALA A N 1
ATOM 687 C CA . ALA A 1 87 ? -19.947 -2.326 58.220 1.00 74.88 87 ALA A CA 1
ATOM 688 C C . ALA A 1 87 ? -20.992 -3.259 57.585 1.00 74.88 87 ALA A C 1
ATOM 690 O O . ALA A 1 87 ? -21.534 -4.126 58.264 1.00 74.88 87 ALA A O 1
ATOM 691 N N . ALA A 1 88 ? -21.295 -3.115 56.294 1.00 76.69 88 ALA A N 1
ATOM 692 C CA . ALA A 1 88 ? -22.227 -4.004 55.606 1.00 76.69 88 ALA A CA 1
ATOM 693 C C . ALA A 1 88 ? -21.650 -5.419 55.443 1.00 76.69 88 ALA A C 1
ATOM 695 O O . ALA A 1 88 ? -22.325 -6.403 55.744 1.00 76.69 88 ALA A O 1
ATOM 696 N N . TRP A 1 89 ? -20.372 -5.515 55.074 1.00 88.69 89 TRP A N 1
ATOM 697 C CA . TRP A 1 89 ? -19.615 -6.765 55.040 1.00 88.69 89 TRP A CA 1
ATOM 698 C C . TRP A 1 89 ? -19.517 -7.422 56.420 1.00 88.69 89 TRP A C 1
ATOM 700 O O . TRP A 1 89 ? -19.714 -8.628 56.574 1.00 88.69 89 TRP A O 1
ATOM 710 N N . GLU A 1 90 ? -19.283 -6.615 57.452 1.00 82.44 90 GLU A N 1
ATOM 711 C CA . GLU A 1 90 ? -19.279 -7.007 58.854 1.00 82.44 90 GLU A CA 1
ATOM 712 C C . GLU A 1 90 ? -20.656 -7.408 59.365 1.00 82.44 90 GLU A C 1
ATOM 714 O O . GLU A 1 90 ? -20.689 -8.002 60.432 1.00 82.44 90 GLU A O 1
ATOM 719 N N . ASN A 1 91 ? -21.759 -7.099 58.682 1.00 80.19 91 ASN A N 1
ATOM 720 C CA . ASN A 1 91 ? -23.127 -7.441 59.089 1.00 80.19 91 ASN A CA 1
ATOM 721 C C . ASN A 1 91 ? -23.779 -8.477 58.163 1.00 80.19 91 ASN A C 1
ATOM 723 O O . ASN A 1 91 ? -24.962 -8.782 58.310 1.00 80.19 91 ASN A O 1
ATOM 727 N N . GLN A 1 92 ? -23.009 -9.057 57.239 1.00 81.31 92 GLN A N 1
ATOM 728 C CA . GLN A 1 92 ? -23.505 -10.099 56.354 1.00 81.31 92 GLN A CA 1
ATOM 729 C C . GLN A 1 92 ? -23.989 -11.332 57.138 1.00 81.31 92 GLN A C 1
ATOM 731 O O . GLN A 1 92 ? -23.468 -11.661 58.215 1.00 81.31 92 GLN A O 1
ATOM 736 N N . SER A 1 93 ? -24.988 -12.026 56.586 1.00 76.62 93 SER A N 1
ATOM 737 C CA . SER A 1 93 ? -25.508 -13.268 57.163 1.00 76.62 93 SER A CA 1
ATOM 738 C C . SER A 1 93 ? -24.407 -14.326 57.222 1.00 76.62 93 SER A C 1
ATOM 740 O O . SER A 1 93 ? -23.726 -14.579 56.230 1.00 76.62 93 SER A O 1
ATOM 742 N N . ARG A 1 94 ? -24.207 -14.933 58.396 1.00 75.88 94 ARG A N 1
ATOM 743 C CA . ARG A 1 94 ? -23.141 -15.912 58.650 1.00 75.88 94 ARG A CA 1
ATOM 744 C C . ARG A 1 94 ? -23.627 -17.022 59.583 1.00 75.88 94 ARG A C 1
ATOM 746 O O . ARG A 1 94 ? -24.558 -16.794 60.357 1.00 75.88 94 ARG A O 1
ATOM 753 N N . PRO A 1 95 ? -22.985 -18.205 59.563 1.00 74.94 95 PRO A N 1
ATOM 754 C CA . PRO A 1 95 ? -23.230 -19.247 60.555 1.00 74.94 95 PRO A CA 1
ATOM 755 C C . PRO A 1 95 ? -23.046 -18.723 61.987 1.00 74.94 95 PRO A C 1
ATOM 757 O O . PRO A 1 95 ? -22.137 -17.932 62.251 1.00 74.94 95 PRO A O 1
ATOM 760 N N . ALA A 1 96 ? -23.881 -19.190 62.919 1.00 73.19 96 ALA A N 1
ATOM 761 C CA . ALA A 1 96 ? -23.856 -18.757 64.321 1.00 73.19 96 ALA A CA 1
ATOM 762 C C . ALA A 1 96 ? -22.524 -19.058 65.040 1.00 73.19 96 ALA A C 1
ATOM 764 O O . ALA A 1 96 ? -22.222 -18.443 66.058 1.00 73.19 96 ALA A O 1
ATOM 765 N N . ASP A 1 97 ? -21.728 -19.992 64.515 1.00 80.25 97 ASP A N 1
ATOM 766 C CA . ASP A 1 97 ? -20.411 -20.375 65.028 1.00 80.25 97 ASP A CA 1
ATOM 767 C C . ASP A 1 97 ? -19.237 -19.732 64.266 1.00 80.25 97 ASP A C 1
ATOM 769 O O . ASP A 1 97 ? -18.081 -20.112 64.471 1.00 80.25 97 ASP A O 1
ATOM 773 N N . SER A 1 98 ? -19.516 -18.762 63.390 1.00 83.44 98 SER A N 1
ATOM 774 C CA . SER A 1 98 ? -18.489 -17.926 62.767 1.00 83.44 98 SER A CA 1
ATOM 775 C C . SER A 1 98 ? -17.941 -16.886 63.747 1.00 83.44 98 SER A C 1
ATOM 777 O O . SER A 1 98 ? -18.629 -16.438 64.664 1.00 83.44 98 SER A O 1
ATOM 779 N N . ILE A 1 99 ? -16.688 -16.480 63.541 1.00 88.12 99 ILE A N 1
ATOM 780 C CA . ILE A 1 99 ? -16.066 -15.377 64.279 1.00 88.12 99 ILE A CA 1
ATOM 781 C C . ILE A 1 99 ? -15.535 -14.330 63.302 1.00 88.12 99 ILE A C 1
ATOM 783 O O . ILE A 1 99 ? -15.110 -14.657 62.192 1.00 88.12 99 ILE A O 1
ATOM 787 N N . ILE A 1 100 ? -15.543 -13.069 63.729 1.00 88.56 100 ILE A N 1
ATOM 788 C CA . ILE A 1 100 ? -14.958 -11.952 62.986 1.00 88.56 100 ILE A CA 1
ATOM 789 C C . ILE A 1 100 ? -13.772 -11.438 63.788 1.00 88.56 100 ILE A C 1
ATOM 791 O O . ILE A 1 100 ? -13.906 -11.109 64.967 1.00 88.56 100 ILE A O 1
ATOM 795 N N . ILE A 1 101 ? -12.617 -11.354 63.144 1.00 89.31 101 ILE A N 1
ATOM 796 C CA . ILE A 1 101 ? -11.463 -10.635 63.674 1.00 89.31 101 ILE A CA 1
ATOM 797 C C . ILE A 1 101 ? -11.577 -9.205 63.171 1.00 89.31 101 ILE A C 1
ATOM 799 O O . ILE A 1 101 ? -11.527 -8.995 61.961 1.00 89.31 101 ILE A O 1
ATOM 803 N N . LYS A 1 102 ? -11.737 -8.253 64.093 1.00 84.31 102 LYS A N 1
ATOM 804 C CA . LYS A 1 102 ? -11.937 -6.838 63.771 1.00 84.31 102 LYS A CA 1
ATOM 805 C C . LYS A 1 102 ? -10.673 -6.006 63.964 1.00 84.31 102 LYS A C 1
ATOM 807 O O . LYS A 1 102 ? -9.898 -6.262 64.884 1.00 84.31 102 LYS A O 1
ATOM 812 N N . GLN A 1 103 ? -10.514 -4.998 63.111 1.00 75.25 103 GLN A N 1
ATOM 813 C CA . GLN A 1 103 ? -9.594 -3.865 63.224 1.00 75.25 103 GLN A CA 1
ATOM 814 C C . GLN A 1 103 ? -8.149 -4.189 63.644 1.00 75.25 103 GLN A C 1
ATOM 816 O O . GLN A 1 103 ? -7.540 -3.442 64.418 1.00 75.25 103 GLN A O 1
ATOM 821 N N . ARG A 1 104 ? -7.561 -5.269 63.115 1.00 80.44 104 ARG A N 1
ATOM 822 C CA . ARG A 1 104 ? -6.150 -5.588 63.373 1.00 80.44 104 ARG A CA 1
ATOM 823 C C . ARG A 1 104 ? -5.240 -4.713 62.510 1.00 80.44 104 ARG A C 1
ATOM 825 O O . ARG A 1 104 ? -5.523 -4.532 61.328 1.00 80.44 104 ARG A O 1
ATOM 832 N N . ASP A 1 105 ? -4.154 -4.201 63.086 1.00 78.81 105 ASP A N 1
ATOM 833 C CA . ASP A 1 105 ? -3.127 -3.469 62.334 1.00 78.81 105 ASP A CA 1
ATOM 834 C C . ASP A 1 105 ? -2.456 -4.366 61.289 1.00 78.81 105 ASP A C 1
ATOM 836 O O . ASP A 1 105 ? -2.153 -5.540 61.547 1.00 78.81 105 ASP A O 1
ATOM 840 N N . LEU A 1 106 ? -2.256 -3.815 60.092 1.00 79.06 106 LEU A N 1
ATOM 841 C CA . LEU A 1 106 ? -1.581 -4.494 58.997 1.00 79.06 106 LEU A CA 1
ATOM 842 C C . LEU A 1 106 ? -0.100 -4.097 58.963 1.00 79.06 106 LEU A C 1
ATOM 844 O O . LEU A 1 106 ? 0.266 -3.107 58.337 1.00 79.06 106 LEU A O 1
ATOM 848 N N . ASN A 1 107 ? 0.757 -4.929 59.556 1.00 79.56 107 ASN A N 1
ATOM 849 C CA . ASN A 1 107 ? 2.206 -4.710 59.535 1.00 79.56 107 ASN A CA 1
ATOM 850 C C . ASN A 1 107 ? 2.737 -4.602 58.092 1.00 79.56 107 ASN A C 1
ATOM 852 O O . ASN A 1 107 ? 2.519 -5.496 57.258 1.00 79.56 107 ASN A O 1
ATOM 856 N N . TRP A 1 108 ? 3.463 -3.528 57.788 1.00 75.62 108 TRP A N 1
ATOM 857 C CA . TRP A 1 108 ? 3.962 -3.260 56.450 1.00 75.62 108 TRP A CA 1
ATOM 858 C C . TRP A 1 108 ? 5.229 -4.074 56.157 1.00 75.62 108 TRP A C 1
ATOM 860 O O . TRP A 1 108 ? 6.189 -4.092 56.918 1.00 75.62 108 TRP A O 1
ATOM 870 N N . THR A 1 109 ? 5.244 -4.773 55.022 1.00 72.00 109 THR A N 1
ATOM 871 C CA . THR A 1 109 ? 6.357 -5.643 54.588 1.00 72.00 109 THR A CA 1
ATOM 872 C C . THR A 1 109 ? 7.044 -5.108 53.327 1.00 72.00 109 THR A C 1
ATOM 874 O O . THR A 1 109 ? 7.761 -5.831 52.642 1.00 72.00 109 THR A O 1
ATOM 877 N N . GLY A 1 110 ? 6.808 -3.832 52.997 1.00 63.97 110 GLY A N 1
ATOM 878 C CA . GLY A 1 110 ? 7.317 -3.153 51.801 1.00 63.97 110 GLY A CA 1
ATOM 879 C C . GLY A 1 110 ? 6.305 -3.063 50.653 1.00 63.97 110 GLY A C 1
ATOM 880 O O . GLY A 1 110 ? 6.419 -2.176 49.811 1.00 63.97 110 GLY A O 1
ATOM 881 N N . ASN A 1 111 ? 5.278 -3.920 50.619 1.00 76.50 111 ASN A N 1
ATOM 882 C CA . ASN A 1 111 ? 4.146 -3.772 49.703 1.00 76.50 111 ASN A CA 1
ATOM 883 C C . ASN A 1 111 ? 2.848 -4.357 50.288 1.00 76.50 111 ASN A C 1
ATOM 885 O O . ASN A 1 111 ? 2.873 -5.295 51.085 1.00 76.50 111 ASN A O 1
ATOM 889 N N . LEU A 1 112 ? 1.707 -3.829 49.828 1.00 77.31 112 LEU A N 1
ATOM 890 C CA . LEU A 1 112 ? 0.382 -4.173 50.357 1.00 77.31 112 LEU A CA 1
ATOM 891 C C . LEU A 1 112 ? 0.066 -5.668 50.223 1.00 77.31 112 LEU A C 1
ATOM 893 O O . LEU A 1 112 ? -0.502 -6.264 51.131 1.00 77.31 112 LEU A O 1
ATOM 897 N N . GLN A 1 113 ? 0.458 -6.291 49.113 1.00 81.81 113 GLN A N 1
ATOM 898 C CA . GLN A 1 113 ? 0.132 -7.687 48.842 1.00 81.81 113 GLN A CA 1
ATOM 899 C C . GLN A 1 113 ? 0.827 -8.633 49.824 1.00 81.81 113 GLN A C 1
ATOM 901 O O . GLN A 1 113 ? 0.172 -9.455 50.465 1.00 81.81 113 GLN A O 1
ATOM 906 N N . SER A 1 114 ? 2.143 -8.474 49.972 1.00 81.25 114 SER A N 1
ATOM 907 C CA . SER A 1 114 ? 2.954 -9.261 50.899 1.00 81.25 114 SER A CA 1
ATOM 908 C C . SER A 1 114 ? 2.508 -9.064 52.349 1.00 81.25 114 SER A C 1
ATOM 910 O O . SER A 1 114 ? 2.486 -10.028 53.114 1.00 81.25 114 SER A O 1
ATOM 912 N N . SER A 1 115 ? 2.065 -7.856 52.712 1.00 82.94 115 SER A N 1
ATOM 913 C CA . SER A 1 115 ? 1.523 -7.570 54.044 1.00 82.94 115 SER A CA 1
ATOM 914 C C . SER A 1 115 ? 0.211 -8.297 54.318 1.00 82.94 115 SER A C 1
ATOM 916 O O . SER A 1 115 ? 0.050 -8.885 55.389 1.00 82.94 115 SER A O 1
ATOM 918 N N . ILE A 1 116 ? -0.707 -8.319 53.347 1.00 87.25 116 ILE A N 1
ATOM 919 C CA . ILE A 1 116 ? -1.968 -9.064 53.459 1.00 87.25 116 ILE A CA 1
ATOM 920 C C . ILE A 1 116 ? -1.688 -10.558 53.632 1.00 87.25 116 ILE A C 1
ATOM 922 O O . ILE A 1 116 ? -2.242 -11.193 54.530 1.00 87.25 116 ILE A O 1
ATOM 926 N N . ASP A 1 117 ? -0.797 -11.120 52.816 1.00 88.00 117 ASP A N 1
ATOM 927 C CA . ASP A 1 117 ? -0.483 -12.548 52.865 1.00 88.00 117 ASP A CA 1
ATOM 928 C C . ASP A 1 117 ? 0.186 -12.933 54.204 1.00 88.00 117 ASP A C 1
ATOM 930 O O . ASP A 1 117 ? -0.153 -13.959 54.806 1.00 88.00 117 ASP A O 1
ATOM 934 N N . ALA A 1 118 ? 1.077 -12.084 54.735 1.00 86.94 118 ALA A N 1
ATOM 935 C CA . ALA A 1 118 ? 1.690 -12.269 56.052 1.00 86.94 118 ALA A CA 1
ATOM 936 C C . ALA A 1 118 ? 0.655 -12.231 57.193 1.00 86.94 118 ALA A C 1
ATOM 938 O O . ALA A 1 118 ? 0.685 -13.080 58.092 1.00 86.94 118 ALA A O 1
ATOM 939 N N . ALA A 1 119 ? -0.295 -11.294 57.141 1.00 88.38 119 ALA A N 1
ATOM 940 C CA . ALA A 1 119 ? -1.357 -11.182 58.135 1.00 88.38 119 ALA A CA 1
ATOM 941 C C . ALA A 1 119 ? -2.318 -12.382 58.097 1.00 88.38 119 ALA A C 1
ATOM 943 O O . ALA A 1 119 ? -2.630 -12.947 59.147 1.00 88.38 119 ALA A O 1
ATOM 944 N N . ILE A 1 120 ? -2.709 -12.846 56.904 1.00 90.88 120 ILE A N 1
ATOM 945 C CA . ILE A 1 120 ? -3.518 -14.062 56.724 1.00 90.88 120 ILE A CA 1
ATOM 946 C C . ILE A 1 120 ? -2.820 -15.275 57.351 1.00 90.88 120 ILE A C 1
ATOM 948 O O . ILE A 1 120 ? -3.452 -16.050 58.072 1.00 90.88 120 ILE A O 1
ATOM 952 N N . ASN A 1 121 ? -1.513 -15.436 57.134 1.00 88.81 121 ASN A N 1
ATOM 953 C CA . ASN A 1 121 ? -0.746 -16.532 57.730 1.00 88.81 121 ASN A CA 1
ATOM 954 C C . ASN A 1 121 ? -0.680 -16.441 59.264 1.00 88.81 121 ASN A C 1
ATOM 956 O O . ASN A 1 121 ? -0.809 -17.459 59.949 1.00 88.81 121 ASN A O 1
ATOM 960 N N . SER A 1 122 ? -0.544 -15.230 59.813 1.00 90.94 122 SER A N 1
ATOM 961 C CA . SER A 1 122 ? -0.598 -14.989 61.261 1.00 90.94 122 SER A CA 1
ATOM 962 C C . SER A 1 122 ? -1.963 -15.371 61.851 1.00 90.94 122 SER A C 1
ATOM 964 O O . SER A 1 122 ? -2.027 -16.085 62.854 1.00 90.94 122 SER A O 1
ATOM 966 N N . ILE A 1 123 ? -3.058 -14.998 61.178 1.00 90.12 123 ILE A N 1
ATOM 967 C CA . ILE A 1 123 ? -4.428 -15.354 61.577 1.00 90.12 123 ILE A CA 1
ATOM 968 C C . ILE A 1 123 ? -4.634 -16.875 61.538 1.00 90.12 123 ILE A C 1
ATOM 970 O O . ILE A 1 123 ? -5.136 -17.444 62.508 1.00 90.12 123 ILE A O 1
ATOM 974 N N . LYS A 1 124 ? -4.185 -17.562 60.477 1.00 89.50 124 LYS A N 1
ATOM 975 C CA . LYS A 1 124 ? -4.266 -19.035 60.375 1.00 89.50 124 LYS A CA 1
ATOM 976 C C . LYS A 1 124 ? -3.554 -19.740 61.529 1.00 89.50 124 LYS A C 1
ATOM 978 O O . LYS A 1 124 ? -4.056 -20.736 62.043 1.00 89.50 124 LYS A O 1
ATOM 983 N N . LYS A 1 125 ? -2.393 -19.226 61.944 1.00 89.62 125 LYS A N 1
ATOM 984 C CA . LYS A 1 125 ? -1.622 -19.780 63.065 1.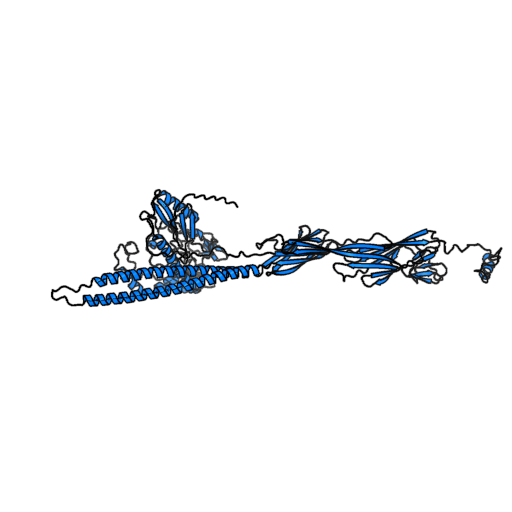00 89.62 125 LYS A CA 1
ATOM 985 C C . LYS A 1 125 ? -2.316 -19.556 64.412 1.00 89.62 125 LYS A C 1
ATOM 987 O O . LYS A 1 125 ? -2.226 -20.412 65.285 1.00 89.62 125 LYS A O 1
ATOM 992 N N . GLN A 1 126 ? -2.994 -18.422 64.574 1.00 90.56 126 GLN A N 1
ATOM 993 C CA . GLN A 1 126 ? -3.695 -18.061 65.807 1.00 90.56 126 GLN A CA 1
ATOM 994 C C . GLN A 1 126 ? -5.041 -18.792 65.970 1.00 90.56 126 GLN A C 1
ATOM 996 O O . GLN A 1 126 ? -5.430 -19.087 67.097 1.00 90.56 126 GLN A O 1
ATOM 1001 N N . TYR A 1 127 ? -5.721 -19.123 64.866 1.00 89.75 127 TYR A N 1
ATOM 1002 C CA . TYR A 1 127 ? -7.039 -19.775 64.860 1.00 89.75 127 TYR A CA 1
ATOM 1003 C C . TYR A 1 127 ? -7.050 -21.077 64.029 1.00 89.75 127 TYR A C 1
ATOM 1005 O O . TYR A 1 127 ? -7.792 -21.182 63.051 1.00 89.75 127 TYR A O 1
ATOM 1013 N N . PRO A 1 128 ? -6.256 -22.103 64.395 1.00 87.75 128 PRO A N 1
ATOM 1014 C CA . PRO A 1 128 ? -6.086 -23.320 63.591 1.00 87.75 128 PRO A CA 1
ATOM 1015 C C . PRO A 1 128 ? -7.368 -24.154 63.412 1.00 87.75 128 PRO A C 1
ATOM 1017 O O . PRO A 1 128 ? -7.454 -24.962 62.484 1.00 87.75 128 PRO A O 1
ATOM 1020 N N . GLN A 1 129 ? -8.365 -23.971 64.280 1.00 84.94 129 GLN A N 1
ATOM 1021 C CA . GLN A 1 129 ? -9.662 -24.654 64.261 1.00 84.94 129 GLN A CA 1
ATOM 1022 C C . GLN A 1 129 ? -10.710 -23.994 63.341 1.00 84.94 129 GLN A C 1
ATOM 1024 O O . GLN A 1 129 ? -11.826 -24.503 63.218 1.00 84.94 129 GLN A O 1
ATOM 1029 N N . TYR A 1 130 ? -10.353 -22.891 62.683 1.00 87.06 130 TYR A N 1
ATOM 1030 C CA . TYR A 1 130 ? -11.207 -22.152 61.757 1.00 87.06 130 TYR A CA 1
ATOM 1031 C C . TYR A 1 130 ? -10.580 -22.082 60.356 1.00 87.06 130 TYR A C 1
ATOM 1033 O O . TYR A 1 130 ? -9.358 -22.127 60.206 1.00 87.06 130 TYR A O 1
ATOM 1041 N N . ASP A 1 131 ? -11.422 -21.947 59.333 1.00 87.12 131 ASP A N 1
ATOM 1042 C CA . ASP A 1 131 ? -11.031 -21.568 57.977 1.00 87.12 131 ASP A CA 1
ATOM 1043 C C . ASP A 1 131 ? -11.371 -20.097 57.742 1.00 87.12 131 ASP A C 1
ATOM 1045 O O . ASP A 1 131 ? -12.502 -19.665 57.974 1.00 87.12 131 ASP A O 1
ATOM 1049 N N . ILE A 1 132 ? -10.403 -19.325 57.250 1.00 89.38 132 ILE A N 1
ATOM 1050 C CA . ILE A 1 132 ? -10.650 -17.955 56.789 1.00 89.38 132 ILE A CA 1
ATOM 1051 C C . ILE A 1 132 ? -11.454 -18.046 55.490 1.00 89.38 132 ILE A C 1
ATOM 1053 O O . ILE A 1 132 ? -11.061 -18.779 54.583 1.00 89.38 132 ILE A O 1
ATOM 1057 N N . LYS A 1 133 ? -12.570 -17.322 55.397 1.00 87.44 133 LYS A N 1
ATOM 1058 C CA . LYS A 1 133 ? -13.408 -17.280 54.187 1.00 87.44 133 LYS A CA 1
ATOM 1059 C C . LYS A 1 133 ? -13.254 -15.981 53.430 1.00 87.44 133 LYS A C 1
ATOM 1061 O O . LYS A 1 133 ? -13.003 -15.994 52.228 1.00 87.44 133 LYS A O 1
ATOM 1066 N N . GLU A 1 134 ? -13.343 -14.881 54.159 1.00 91.94 134 GLU A N 1
ATOM 1067 C CA . GLU A 1 134 ? -13.254 -13.547 53.594 1.00 91.94 134 GLU A CA 1
ATOM 1068 C C . GLU A 1 134 ? -12.319 -12.686 54.423 1.00 91.94 134 GLU A C 1
ATOM 1070 O O . GLU A 1 134 ? -12.258 -12.808 55.650 1.00 91.94 134 GLU A O 1
ATOM 1075 N N . VAL A 1 135 ? -11.595 -11.815 53.736 1.00 91.75 135 VAL A N 1
ATOM 1076 C CA . VAL A 1 135 ? -10.684 -10.844 54.326 1.00 91.75 135 VAL A CA 1
ATOM 1077 C C . VAL A 1 135 ? -11.017 -9.481 53.751 1.00 91.75 135 VAL A C 1
ATOM 1079 O O . VAL A 1 135 ? -11.157 -9.349 52.539 1.00 91.75 135 VAL A O 1
ATOM 1082 N N . MET A 1 136 ? -11.113 -8.477 54.611 1.00 91.19 136 MET A N 1
ATOM 1083 C CA . MET A 1 136 ? -11.351 -7.091 54.236 1.00 91.19 136 MET A CA 1
ATOM 1084 C C . MET A 1 136 ? -10.163 -6.245 54.681 1.00 91.19 136 MET A C 1
ATOM 1086 O O . MET A 1 136 ? -9.790 -6.252 55.852 1.00 91.19 136 MET A O 1
ATOM 1090 N N . VAL A 1 137 ? -9.548 -5.536 53.737 1.00 88.62 137 VAL A N 1
ATOM 1091 C CA . VAL A 1 137 ? -8.374 -4.692 53.969 1.00 88.62 137 VAL A CA 1
ATOM 1092 C C . VAL A 1 137 ? -8.706 -3.278 53.546 1.00 88.62 137 VAL A C 1
ATOM 1094 O O . VAL A 1 137 ? -8.958 -2.993 52.375 1.00 88.62 137 VAL A O 1
ATOM 1097 N N . TYR A 1 138 ? -8.700 -2.361 54.494 1.00 81.06 138 TYR A N 1
ATOM 1098 C CA . TYR A 1 138 ? -9.115 -0.995 54.235 1.00 81.06 138 TYR A CA 1
ATOM 1099 C C . TYR A 1 138 ? -8.194 -0.023 54.946 1.00 81.06 138 TYR A C 1
ATOM 1101 O O . TYR A 1 138 ? -7.651 -0.325 56.011 1.00 81.06 138 TYR A O 1
ATOM 1109 N N . PRO A 1 139 ? -7.985 1.150 54.347 1.00 72.12 139 PRO A N 1
ATOM 1110 C CA . PRO A 1 139 ? -7.194 2.168 54.980 1.00 72.12 139 PRO A CA 1
ATOM 1111 C C . PRO A 1 139 ? -8.002 2.817 56.106 1.00 72.12 139 PRO A C 1
ATOM 1113 O O . PRO A 1 139 ? -9.198 3.080 55.963 1.00 72.12 139 PRO A O 1
ATOM 1116 N N . VAL A 1 140 ? -7.347 3.117 57.224 1.00 63.94 140 VAL A N 1
ATOM 1117 C CA . VAL A 1 140 ? -7.938 3.959 58.285 1.00 63.94 140 VAL A CA 1
ATOM 1118 C C . VAL A 1 140 ? -7.852 5.446 57.963 1.00 63.94 140 VAL A C 1
ATOM 1120 O O . VAL A 1 140 ? -8.514 6.268 58.600 1.00 63.94 140 VAL A O 1
ATOM 1123 N N . HIS A 1 141 ? -7.094 5.784 56.922 1.00 53.25 141 HIS A N 1
ATOM 1124 C CA . HIS A 1 141 ? -6.897 7.135 56.420 1.00 53.25 141 HIS A CA 1
ATOM 1125 C C . HIS A 1 141 ? -7.450 7.277 54.990 1.00 53.25 141 HIS A C 1
ATOM 1127 O O . HIS A 1 141 ? -7.481 6.327 54.212 1.00 53.25 141 HIS A O 1
ATOM 1133 N N . TYR A 1 142 ? -7.907 8.474 54.622 1.00 49.81 142 TYR A N 1
ATOM 1134 C CA . TYR A 1 142 ? -8.285 8.787 53.236 1.00 49.81 142 TYR A CA 1
ATOM 1135 C C . TYR A 1 142 ? -7.038 8.719 52.318 1.00 49.81 142 TYR A C 1
ATOM 1137 O O . TYR A 1 142 ? -5.937 8.981 52.817 1.00 49.81 142 TYR A O 1
ATOM 1145 N N . PRO A 1 143 ? -7.144 8.398 51.003 1.00 47.50 143 PRO A N 1
ATOM 1146 C CA . PRO A 1 143 ? -6.061 8.609 50.045 1.00 47.50 143 PRO A CA 1
ATOM 1147 C C . PRO A 1 143 ? -5.463 9.987 50.259 1.00 47.50 143 PRO A C 1
ATOM 1149 O O . PRO A 1 143 ? -6.165 10.984 50.135 1.00 47.50 143 PRO A O 1
ATOM 1152 N N . ARG A 1 144 ? -4.185 10.048 50.645 1.00 47.97 144 ARG A N 1
ATOM 1153 C CA . ARG A 1 144 ? -3.492 11.314 50.910 1.00 47.97 144 ARG A CA 1
ATOM 1154 C C . ARG A 1 144 ? -3.374 12.081 49.588 1.00 47.97 144 ARG A C 1
ATOM 1156 O O . ARG A 1 144 ? -2.397 11.984 48.854 1.00 47.97 144 ARG A O 1
ATOM 1163 N N . THR A 1 145 ? -4.426 12.786 49.207 1.00 39.44 145 THR A N 1
ATOM 1164 C CA . THR A 1 145 ? -4.426 13.631 48.025 1.00 39.44 145 THR A CA 1
ATOM 1165 C C . THR A 1 145 ? -3.822 14.952 48.451 1.00 39.44 145 THR A C 1
ATOM 1167 O O . THR A 1 145 ? -4.526 15.813 48.967 1.00 39.44 145 THR A O 1
ATOM 1170 N N . TYR A 1 146 ? -2.518 15.064 48.210 1.00 41.56 146 TYR A N 1
ATOM 1171 C CA . TYR A 1 146 ? -1.684 16.249 48.386 1.00 41.56 146 TYR A CA 1
ATOM 1172 C C . TYR A 1 146 ? -1.310 16.581 49.842 1.00 41.56 146 TYR A C 1
ATOM 1174 O O . TYR A 1 146 ? -2.161 16.588 50.731 1.00 41.56 146 TYR A O 1
ATOM 1182 N N . PRO A 1 147 ? -0.035 16.911 50.110 1.00 41.47 147 PRO A N 1
ATOM 1183 C CA . PRO A 1 147 ? 0.300 17.716 51.274 1.00 41.47 147 PRO A CA 1
ATOM 1184 C C . PRO A 1 147 ? -0.430 19.057 51.122 1.00 41.47 147 PRO A C 1
ATOM 1186 O O . PRO A 1 147 ? -0.214 19.781 50.149 1.00 41.47 147 PRO A O 1
ATOM 1189 N N . VAL A 1 148 ? -1.331 19.379 52.050 1.00 42.38 148 VAL A N 1
ATOM 1190 C CA . VAL A 1 148 ? -1.840 20.749 52.192 1.00 42.38 148 VAL A CA 1
ATOM 1191 C C . VAL A 1 148 ? -0.625 21.623 52.492 1.00 42.38 148 VAL A C 1
ATOM 1193 O O . VAL A 1 148 ? 0.217 21.253 53.319 1.00 42.38 148 VAL A O 1
ATOM 1196 N N . SER A 1 149 ? -0.495 22.763 51.813 1.00 41.41 149 SER A N 1
ATOM 1197 C CA . SER A 1 149 ? 0.564 23.705 52.162 1.00 41.41 149 SER A CA 1
ATOM 1198 C C . SER A 1 149 ? 0.359 24.114 53.627 1.00 41.41 149 SER A C 1
ATOM 1200 O O . SER A 1 149 ? -0.761 24.414 54.042 1.00 41.41 149 SER A O 1
ATOM 1202 N N . ALA A 1 150 ? 1.414 24.108 54.446 1.00 38.03 150 ALA A N 1
ATOM 1203 C CA . ALA A 1 150 ? 1.308 24.484 55.863 1.00 38.03 150 ALA A CA 1
ATOM 1204 C C . ALA A 1 150 ? 0.634 25.863 56.061 1.00 38.03 150 ALA A C 1
ATOM 1206 O O . ALA A 1 150 ? 0.017 26.113 57.091 1.00 38.03 150 ALA A O 1
ATOM 1207 N N . ALA A 1 151 ? 0.711 26.727 55.045 1.00 39.19 151 ALA A N 1
ATOM 1208 C CA . ALA A 1 151 ? 0.068 28.030 54.969 1.00 39.19 151 ALA A CA 1
ATOM 1209 C C . ALA A 1 151 ? -1.471 27.972 54.923 1.00 39.19 151 ALA A C 1
ATOM 1211 O O . ALA A 1 151 ? -2.119 28.732 55.640 1.00 39.19 151 ALA A O 1
ATOM 1212 N N . ASP A 1 152 ? -2.061 27.067 54.135 1.00 43.72 152 ASP A N 1
ATOM 1213 C CA . ASP A 1 152 ? -3.523 26.979 53.987 1.00 43.72 152 ASP A CA 1
ATOM 1214 C C . ASP A 1 152 ? -4.187 26.427 55.262 1.00 43.72 152 ASP A C 1
ATOM 1216 O O . ASP A 1 152 ? -5.245 26.899 55.677 1.00 43.72 152 ASP A O 1
ATOM 1220 N N . ALA A 1 153 ? -3.531 25.480 55.941 1.00 42.81 153 ALA A N 1
ATOM 1221 C CA . ALA A 1 153 ? -4.040 24.913 57.189 1.00 42.81 153 ALA A CA 1
ATOM 1222 C C . ALA A 1 153 ? -3.967 25.902 58.371 1.00 42.81 153 ALA A C 1
ATOM 1224 O O . ALA A 1 153 ? -4.873 25.945 59.200 1.00 42.81 153 ALA A O 1
ATOM 1225 N N . LEU A 1 154 ? -2.927 26.742 58.424 1.00 41.16 154 LEU A N 1
ATOM 1226 C CA . LEU A 1 154 ? -2.795 27.799 59.435 1.00 41.16 154 LEU A CA 1
ATOM 1227 C C . LEU A 1 154 ? -3.793 28.946 59.225 1.00 41.16 154 LEU A C 1
ATOM 1229 O O . LEU A 1 154 ? -4.233 29.558 60.196 1.00 41.16 154 LEU A O 1
ATOM 1233 N N . MET A 1 155 ? -4.168 29.230 57.975 1.00 41.66 155 MET A N 1
ATOM 1234 C CA . MET A 1 155 ? -5.171 30.248 57.662 1.00 41.66 155 MET A CA 1
ATOM 1235 C C . MET A 1 155 ? -6.586 29.791 58.053 1.00 41.66 155 MET A C 1
ATOM 1237 O O . MET A 1 155 ? -7.314 30.560 58.674 1.00 41.66 155 MET A O 1
ATOM 1241 N N . LEU A 1 156 ? -6.935 28.525 57.790 1.00 45.41 156 LEU A N 1
ATOM 1242 C CA . LEU A 1 156 ? -8.198 27.923 58.243 1.00 45.41 156 LEU A CA 1
ATOM 1243 C C . LEU A 1 156 ? -8.310 27.887 59.774 1.00 45.41 156 LEU A C 1
ATOM 1245 O O . LEU A 1 156 ? -9.366 28.204 60.311 1.00 45.41 156 LEU A O 1
ATOM 1249 N N . MET A 1 157 ? -7.219 27.579 60.487 1.00 40.31 157 MET A N 1
ATOM 1250 C CA . MET A 1 157 ? -7.187 27.659 61.957 1.00 40.31 157 MET A CA 1
ATOM 1251 C C . MET A 1 157 ? -7.471 29.080 62.470 1.00 40.31 157 MET A C 1
ATOM 1253 O O . MET A 1 157 ? -8.169 29.244 63.467 1.00 40.31 157 MET A O 1
ATOM 1257 N N . ALA A 1 158 ? -6.965 30.107 61.782 1.00 41.22 158 ALA A N 1
ATOM 1258 C CA . ALA A 1 158 ? -7.204 31.501 62.148 1.00 41.22 158 ALA A CA 1
ATOM 1259 C C . ALA A 1 158 ? -8.643 31.965 61.838 1.00 41.22 158 ALA A C 1
ATOM 1261 O O . ALA A 1 158 ? -9.193 32.768 62.592 1.00 41.22 158 ALA A O 1
ATOM 1262 N N . GLU A 1 159 ? -9.264 31.463 60.764 1.00 43.59 159 GLU A N 1
ATOM 1263 C CA . GLU A 1 159 ? -10.664 31.756 60.414 1.00 43.59 159 GLU A CA 1
ATOM 1264 C C . GLU A 1 159 ? -11.665 31.061 61.353 1.00 43.59 159 GLU A C 1
ATOM 1266 O O . GLU A 1 159 ? -12.607 31.713 61.810 1.00 43.59 159 GLU A O 1
ATOM 1271 N N . ASP A 1 160 ? -11.436 29.793 61.715 1.00 43.75 160 ASP A N 1
ATOM 1272 C CA . ASP A 1 160 ? -12.283 29.056 62.670 1.00 43.75 160 ASP A CA 1
ATOM 1273 C C . ASP A 1 160 ? -12.226 29.667 64.083 1.00 43.75 160 ASP A C 1
ATOM 1275 O O . ASP A 1 160 ? -13.237 29.739 64.788 1.00 43.75 160 ASP A O 1
ATOM 1279 N N . GLU A 1 161 ? -11.066 30.174 64.510 1.00 42.00 161 GLU A N 1
ATOM 1280 C CA . GLU A 1 161 ? -10.938 30.846 65.808 1.00 42.00 161 GLU A CA 1
ATOM 1281 C C . GLU A 1 161 ? -11.518 32.264 65.822 1.00 42.00 161 GLU A C 1
ATOM 1283 O O . GLU A 1 161 ? -12.030 32.697 66.860 1.00 42.00 161 GLU A O 1
ATOM 1288 N N . TYR A 1 162 ? -11.511 32.965 64.682 1.00 39.44 162 TYR A N 1
ATOM 1289 C CA . TYR A 1 162 ? -12.160 34.271 64.537 1.00 39.44 162 TYR A CA 1
ATOM 1290 C C . TYR A 1 162 ? -13.695 34.176 64.645 1.00 39.44 162 TYR A C 1
ATOM 1292 O O . TYR A 1 162 ? -14.349 35.152 65.011 1.00 39.44 162 TYR A O 1
ATOM 1300 N N . GLN A 1 163 ? -14.281 33.001 64.381 1.00 42.78 163 GLN A N 1
ATOM 1301 C CA . GLN A 1 163 ? -15.732 32.798 64.271 1.00 42.78 163 GLN A CA 1
ATOM 1302 C C . GLN A 1 163 ? -16.415 32.108 65.476 1.00 42.78 163 GLN A C 1
ATOM 1304 O O . GLN A 1 163 ? -17.566 31.686 65.354 1.00 42.78 163 GLN A O 1
ATOM 1309 N N . LYS A 1 164 ? -15.796 31.998 66.665 1.00 43.88 164 LYS A N 1
ATOM 1310 C CA . LYS A 1 164 ? -16.414 31.281 67.811 1.00 43.88 164 LYS A CA 1
ATOM 1311 C C . LYS A 1 164 ? -17.808 31.804 68.216 1.00 43.88 164 LYS A C 1
ATOM 1313 O O . LYS A 1 164 ? -17.939 32.760 68.976 1.00 43.88 164 LYS A O 1
ATOM 1318 N N . SER A 1 165 ? -18.856 31.096 67.795 1.00 39.16 165 SER A N 1
ATOM 1319 C CA . SER A 1 165 ? -19.788 30.305 68.630 1.00 39.16 165 SER A CA 1
ATOM 1320 C C . SER A 1 165 ? -21.086 30.051 67.853 1.00 39.16 165 SER A C 1
ATOM 1322 O O . SER A 1 165 ? -22.094 30.737 68.026 1.00 39.16 165 SER A O 1
ATOM 1324 N N . SER A 1 166 ? -21.081 29.060 66.956 1.00 42.06 166 SER A N 1
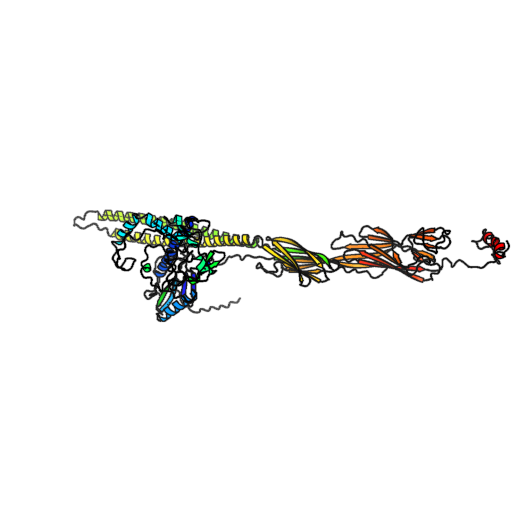ATOM 1325 C CA . SER A 1 166 ? -22.327 28.666 66.300 1.00 42.06 166 SER A CA 1
ATOM 1326 C C . SER A 1 166 ? -23.153 27.783 67.242 1.00 42.06 166 SER A C 1
ATOM 1328 O O . SER A 1 166 ? -22.652 26.864 67.887 1.00 42.06 166 SER A O 1
ATOM 1330 N N . LYS A 1 167 ? -24.449 28.078 67.302 1.00 38.41 167 LYS A N 1
ATOM 1331 C CA . LYS A 1 167 ? -25.507 27.419 68.086 1.00 38.41 167 LYS A CA 1
ATOM 1332 C C . LYS A 1 167 ? -25.544 25.880 67.951 1.00 38.41 167 LYS A C 1
ATOM 1334 O O . LYS A 1 167 ? -26.109 25.209 68.809 1.00 38.41 167 LYS A O 1
ATOM 1339 N N . LEU A 1 168 ? -24.904 25.344 66.909 1.00 39.03 168 LEU A N 1
ATOM 1340 C CA . LEU A 1 168 ? -24.806 23.922 66.591 1.00 39.03 168 LEU A CA 1
ATOM 1341 C C . LEU A 1 168 ? -23.977 23.133 67.623 1.00 39.03 168 LEU A C 1
ATOM 1343 O O . LEU A 1 168 ? -24.327 22.002 67.948 1.00 39.03 168 LEU A O 1
ATOM 1347 N N . ASP A 1 169 ? -22.935 23.740 68.203 1.00 40.00 169 ASP A N 1
ATOM 1348 C CA . ASP A 1 169 ? -22.068 23.058 69.179 1.00 40.00 169 ASP A CA 1
ATOM 1349 C C . ASP A 1 169 ? -22.784 22.807 70.519 1.00 40.00 169 ASP A C 1
ATOM 1351 O O . ASP A 1 169 ? -22.553 21.793 71.175 1.00 40.00 169 ASP A O 1
ATOM 1355 N N . LEU A 1 170 ? -23.717 23.688 70.899 1.00 39.03 170 LEU A N 1
ATOM 1356 C CA . LEU A 1 170 ? -24.563 23.536 72.091 1.00 39.03 170 LEU A CA 1
ATOM 1357 C C . LEU A 1 170 ? -25.686 22.502 71.891 1.00 39.03 170 LEU A C 1
ATOM 1359 O O . LEU A 1 170 ? -26.057 21.809 72.838 1.00 39.03 170 LEU A O 1
ATOM 1363 N N . GLU A 1 171 ? -26.212 22.363 70.671 1.00 39.91 171 GLU A N 1
ATOM 1364 C CA . GLU A 1 171 ? -27.218 21.341 70.338 1.00 39.91 171 GLU A CA 1
ATOM 1365 C C . GLU A 1 171 ? -26.616 19.929 70.316 1.00 39.91 171 GLU A C 1
ATOM 1367 O O . GLU A 1 171 ? -27.246 18.980 70.792 1.00 39.91 171 GLU A O 1
ATOM 1372 N N . ILE A 1 172 ? -25.367 19.794 69.861 1.00 41.19 172 ILE A N 1
ATOM 1373 C CA . ILE A 1 172 ? -24.623 18.529 69.894 1.00 41.19 172 ILE A CA 1
ATOM 1374 C C . ILE A 1 172 ? -24.318 18.113 71.345 1.00 41.19 172 ILE A C 1
ATOM 1376 O O . ILE A 1 172 ? -24.522 16.951 71.701 1.00 41.19 172 ILE A O 1
ATOM 1380 N N . ASP A 1 173 ? -23.908 19.042 72.217 1.00 37.06 173 ASP A N 1
ATOM 1381 C CA . ASP A 1 173 ? -23.566 18.731 73.617 1.00 37.06 173 ASP A CA 1
ATOM 1382 C C . ASP A 1 173 ? -24.809 18.359 74.465 1.00 37.06 173 ASP A C 1
ATOM 1384 O O . ASP A 1 173 ? -24.739 17.490 75.342 1.00 37.06 173 ASP A O 1
ATOM 1388 N N . MET A 1 174 ? -25.988 18.925 74.160 1.00 39.47 174 MET A N 1
ATOM 1389 C CA . MET A 1 174 ? -27.253 18.516 74.794 1.00 39.47 174 MET A CA 1
ATOM 1390 C C . MET A 1 174 ? -27.723 17.125 74.341 1.00 39.47 174 MET A C 1
ATOM 1392 O O . MET A 1 174 ? -28.222 16.358 75.170 1.00 39.47 174 MET A O 1
ATOM 1396 N N . GLY A 1 175 ? -27.518 16.768 73.067 1.00 39.16 175 GLY A N 1
ATOM 1397 C CA . GLY A 1 175 ? -27.934 15.482 72.493 1.00 39.16 175 GLY A CA 1
ATOM 1398 C C . GLY A 1 175 ? -27.212 14.257 73.071 1.00 39.16 175 GLY A C 1
ATOM 1399 O O . GLY A 1 175 ? -27.787 13.173 73.121 1.00 39.16 175 GLY A O 1
ATOM 1400 N N . PHE A 1 176 ? -25.986 14.418 73.583 1.00 35.12 176 PHE A N 1
ATOM 1401 C CA . PHE A 1 176 ? -25.200 13.320 74.173 1.00 35.12 176 PHE A CA 1
ATOM 1402 C C . PHE A 1 176 ? -25.287 13.223 75.704 1.00 35.12 176 PHE A C 1
ATOM 1404 O O . PHE A 1 176 ? -24.717 12.307 76.311 1.00 35.12 176 PHE A O 1
ATOM 1411 N N . SER A 1 177 ? -26.011 14.138 76.353 1.00 36.19 177 SER A N 1
ATOM 1412 C CA . SER A 1 177 ? -26.193 14.130 77.809 1.00 36.19 177 SER A CA 1
ATOM 1413 C C . SER A 1 177 ? -27.102 12.988 78.299 1.00 36.19 177 SER A C 1
ATOM 1415 O O . SER A 1 177 ? -26.941 12.531 79.432 1.00 36.19 177 SER A O 1
ATOM 1417 N N . THR A 1 178 ? -27.977 12.465 77.431 1.00 36.41 178 THR A N 1
ATOM 1418 C CA . THR A 1 178 ? -28.993 11.439 77.735 1.00 36.41 178 THR A CA 1
ATOM 1419 C C . THR A 1 178 ? -28.563 9.999 77.423 1.00 36.41 178 THR A C 1
ATOM 1421 O O . THR A 1 178 ? -29.261 9.062 77.804 1.00 36.41 178 THR A O 1
ATOM 1424 N N . VAL A 1 179 ? -27.403 9.791 76.785 1.00 37.84 179 VAL A N 1
ATOM 1425 C CA . VAL A 1 179 ? -26.904 8.455 76.404 1.00 37.84 179 VAL A CA 1
ATOM 1426 C C . VAL A 1 179 ? -26.081 7.822 77.547 1.00 37.84 179 VAL A C 1
ATOM 1428 O O . VAL A 1 179 ? -25.135 8.468 78.040 1.00 37.84 179 VAL A O 1
ATOM 1431 N N . PRO A 1 180 ? -26.379 6.573 77.972 1.00 37.16 180 PRO A N 1
ATOM 1432 C CA . PRO A 1 180 ? -25.618 5.845 78.992 1.00 37.16 180 PRO A CA 1
ATOM 1433 C C . PRO A 1 180 ? -24.121 5.737 78.654 1.00 37.16 180 PRO A C 1
ATOM 1435 O O . PRO A 1 180 ? -23.733 5.568 77.502 1.00 37.16 180 PRO A O 1
ATOM 1438 N N . LYS A 1 181 ? -23.248 5.814 79.669 1.00 36.56 181 LYS A N 1
ATOM 1439 C CA . LYS A 1 181 ? -21.777 5.920 79.512 1.00 36.56 181 LYS A CA 1
ATOM 1440 C C . LYS A 1 181 ? -21.101 4.797 78.702 1.00 36.56 181 LYS A C 1
ATOM 1442 O O . LYS A 1 181 ? -20.002 5.028 78.215 1.00 36.56 181 LYS A O 1
ATOM 1447 N N . ILE A 1 182 ? -21.716 3.620 78.586 1.00 34.88 182 ILE A N 1
ATOM 1448 C CA . ILE A 1 182 ? -21.165 2.451 77.874 1.00 34.88 182 ILE A CA 1
ATOM 1449 C C . ILE A 1 182 ? -21.455 2.475 76.363 1.00 34.88 182 ILE A C 1
ATOM 1451 O O . ILE A 1 182 ? -20.754 1.813 75.609 1.00 34.88 182 ILE A O 1
ATOM 1455 N N . GLU A 1 183 ? -22.420 3.278 75.910 1.00 37.38 183 GLU A N 1
ATOM 1456 C CA . GLU A 1 183 ? -22.850 3.334 74.501 1.00 37.38 183 GLU A CA 1
ATOM 1457 C C . GLU A 1 183 ? -22.428 4.632 73.798 1.00 37.38 183 GLU A C 1
ATOM 1459 O O . GLU A 1 183 ? -22.893 4.954 72.707 1.00 37.38 183 GLU A O 1
ATOM 1464 N N . ARG A 1 184 ? -21.527 5.409 74.411 1.00 39.78 184 ARG A N 1
ATOM 1465 C CA . ARG A 1 184 ? -20.977 6.599 73.755 1.00 39.78 184 ARG A CA 1
ATOM 1466 C C . ARG A 1 184 ? -19.889 6.175 72.764 1.00 39.78 184 ARG A C 1
ATOM 1468 O O . ARG A 1 184 ? -19.051 5.355 73.134 1.00 39.78 184 ARG A O 1
ATOM 1475 N N . PRO A 1 185 ? -19.810 6.772 71.559 1.00 32.72 185 PRO A N 1
ATOM 1476 C CA . PRO A 1 185 ? -18.873 6.337 70.513 1.00 32.72 185 PRO A CA 1
ATOM 1477 C C . PRO A 1 185 ? -17.394 6.594 70.838 1.00 32.72 185 PRO A C 1
ATOM 1479 O O . PRO A 1 185 ? -16.520 6.286 70.034 1.00 32.72 185 PRO A O 1
ATOM 1482 N N . PHE A 1 186 ? -17.098 7.191 71.993 1.00 35.09 186 PHE A N 1
ATOM 1483 C CA . PHE A 1 186 ? -15.766 7.638 72.361 1.00 35.09 186 PHE A CA 1
ATOM 1484 C C . PHE A 1 186 ? -15.448 7.152 73.773 1.00 35.09 186 PHE A C 1
ATOM 1486 O O . PHE A 1 186 ? -16.066 7.579 74.751 1.00 35.09 186 PHE A O 1
ATOM 1493 N N . GLY A 1 187 ? -14.502 6.213 73.846 1.00 30.83 187 GLY A N 1
ATOM 1494 C CA . GLY A 1 187 ? -14.042 5.562 75.069 1.00 30.83 187 GLY A CA 1
ATOM 1495 C C . GLY A 1 187 ? -13.697 6.537 76.200 1.00 30.83 187 GLY A C 1
ATOM 1496 O O . GLY A 1 187 ? -13.289 7.678 75.984 1.00 30.83 187 GLY A O 1
ATOM 1497 N N . GLY A 1 188 ? -13.891 6.064 77.432 1.00 29.98 188 GLY A N 1
ATOM 1498 C CA . GLY A 1 188 ? -13.846 6.846 78.668 1.00 29.98 188 GLY A CA 1
ATOM 1499 C C . GLY A 1 188 ? -12.482 7.435 79.043 1.00 29.98 188 GLY A C 1
ATOM 1500 O O . GLY A 1 188 ? -11.821 6.929 79.944 1.00 29.98 188 GLY A O 1
ATOM 1501 N N . GLY A 1 189 ? -12.108 8.558 78.429 1.00 29.52 189 GLY A N 1
ATOM 1502 C CA . GLY A 1 189 ? -11.021 9.434 78.878 1.00 29.52 189 GLY A CA 1
ATOM 1503 C C .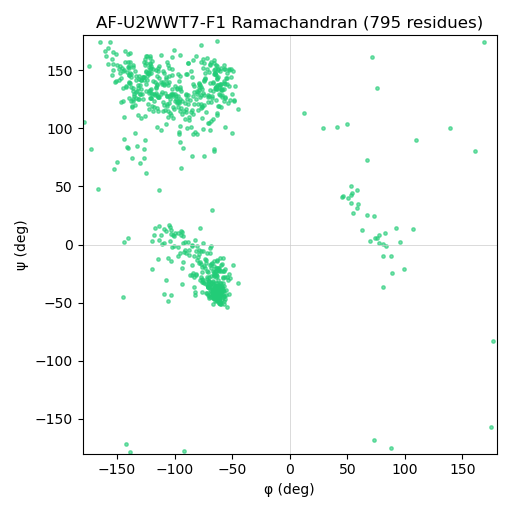 GLY A 1 189 ? -11.528 10.601 79.736 1.00 29.52 189 GLY A C 1
ATOM 1504 O O . GLY A 1 189 ? -12.526 11.246 79.416 1.00 29.52 189 GLY A O 1
ATOM 1505 N N . ILE A 1 190 ? -10.840 10.879 80.843 1.00 27.08 190 ILE A N 1
ATOM 1506 C CA . ILE A 1 190 ? -11.156 11.938 81.815 1.00 27.08 190 ILE A CA 1
ATOM 1507 C C . ILE A 1 190 ? -11.039 13.331 81.157 1.00 27.08 190 ILE A C 1
ATOM 1509 O O . ILE A 1 190 ? -10.069 13.613 80.452 1.00 27.08 190 ILE A O 1
ATOM 1513 N N . ARG A 1 191 ? -12.015 14.224 81.403 1.00 28.27 191 ARG A N 1
ATOM 1514 C CA . ARG A 1 191 ? -11.977 15.637 80.973 1.00 28.27 191 ARG A CA 1
ATOM 1515 C C . ARG A 1 191 ? -10.812 16.363 81.664 1.00 28.27 191 ARG A C 1
ATOM 1517 O O . ARG A 1 191 ? -10.876 16.610 82.863 1.00 28.27 191 ARG A O 1
ATOM 1524 N N . SER A 1 192 ? -9.786 16.745 80.903 1.00 26.83 192 SER A N 1
ATOM 1525 C CA . SER A 1 192 ? -8.853 17.813 81.283 1.00 26.83 192 SER A CA 1
ATOM 1526 C C . SER A 1 192 ? -9.414 19.144 80.782 1.00 26.83 192 SER A C 1
ATOM 1528 O O . SER A 1 192 ? -9.699 19.306 79.595 1.00 26.83 192 SER A O 1
ATOM 1530 N N . THR A 1 193 ? -9.644 20.070 81.706 1.00 31.19 193 THR A N 1
ATOM 1531 C CA . THR A 1 193 ? -10.066 21.447 81.454 1.00 31.19 193 THR A CA 1
ATOM 1532 C C . THR A 1 193 ? -8.910 22.241 80.850 1.00 31.19 193 THR A C 1
ATOM 1534 O O . THR A 1 193 ? -8.000 22.644 81.571 1.00 31.19 193 THR A O 1
ATOM 1537 N N . VAL A 1 194 ? -8.963 22.510 79.546 1.00 29.56 194 VAL A N 1
ATOM 1538 C CA . VAL A 1 194 ? -8.098 23.500 78.888 1.00 29.56 194 VAL A CA 1
ATOM 1539 C C . VAL A 1 194 ? -8.988 24.470 78.115 1.00 29.56 194 VAL A C 1
ATOM 1541 O O . VAL A 1 194 ? -9.120 24.405 76.901 1.00 29.56 194 VAL A O 1
ATOM 1544 N N . TRP A 1 195 ? -9.644 25.352 78.865 1.00 27.25 195 TRP A N 1
ATOM 1545 C CA . TRP A 1 195 ? -10.225 26.601 78.368 1.00 27.25 195 TRP A CA 1
ATOM 1546 C C . TRP A 1 195 ? -9.470 27.783 79.002 1.00 27.25 195 TRP A C 1
ATOM 1548 O O . TRP A 1 195 ? -10.087 28.700 79.534 1.00 27.25 195 TRP A O 1
ATOM 1558 N N . ASP A 1 196 ? -8.129 27.752 79.004 1.00 28.42 196 ASP A N 1
ATOM 1559 C CA . ASP A 1 196 ? -7.341 28.944 79.352 1.00 28.42 196 ASP A CA 1
ATOM 1560 C C . ASP A 1 196 ? -7.090 29.749 78.072 1.00 28.42 196 ASP A C 1
ATOM 1562 O O . ASP A 1 196 ? -6.236 29.427 77.246 1.00 28.42 196 ASP A O 1
ATOM 1566 N N . THR A 1 197 ? -7.882 30.800 77.896 1.00 28.30 197 THR A N 1
ATOM 1567 C CA . THR A 1 197 ? -7.868 31.775 76.796 1.00 28.30 197 THR A CA 1
ATOM 1568 C C . THR A 1 197 ? -6.614 32.667 76.777 1.00 28.30 197 THR A C 1
ATOM 1570 O O . THR A 1 197 ? -6.673 33.810 76.335 1.00 28.30 197 THR A O 1
ATOM 1573 N N . ARG A 1 198 ? -5.463 32.182 77.262 1.00 27.89 198 ARG A N 1
ATOM 1574 C CA . ARG A 1 198 ? -4.201 32.944 77.361 1.00 27.89 198 ARG A CA 1
ATOM 1575 C C . ARG A 1 198 ? -3.066 32.440 76.465 1.00 27.89 198 ARG A C 1
ATOM 1577 O O . ARG A 1 198 ? -1.984 33.013 76.503 1.00 27.89 198 ARG A O 1
ATOM 1584 N N . ALA A 1 199 ? -3.300 31.427 75.628 1.00 29.75 199 ALA A N 1
ATOM 1585 C CA . ALA A 1 199 ? -2.271 30.850 74.751 1.00 29.75 199 ALA A CA 1
ATOM 1586 C C . ALA A 1 199 ? -2.324 31.301 73.273 1.00 29.75 199 ALA A C 1
ATOM 1588 O O . ALA A 1 199 ? -1.588 30.752 72.460 1.00 29.75 199 ALA A O 1
ATOM 1589 N N . LEU A 1 200 ? -3.153 32.284 72.901 1.00 32.03 200 LEU A N 1
ATOM 1590 C CA . LEU A 1 200 ? -3.352 32.674 71.496 1.00 32.03 200 LEU A CA 1
ATOM 1591 C C . LEU A 1 200 ? -3.269 34.193 71.295 1.00 32.03 200 LEU A C 1
ATOM 1593 O O . LEU A 1 200 ? -4.270 34.899 71.260 1.00 32.03 200 LEU A O 1
ATOM 1597 N N . TYR A 1 201 ? -2.038 34.676 71.140 1.00 32.72 201 TYR A N 1
ATOM 1598 C CA . TYR A 1 201 ? -1.697 35.867 70.360 1.00 32.72 201 TYR A CA 1
ATOM 1599 C C . TYR A 1 201 ? -0.453 35.501 69.544 1.00 32.72 201 TYR A C 1
ATOM 1601 O O . TYR A 1 201 ? 0.540 35.060 70.120 1.00 32.72 201 TYR A O 1
ATOM 1609 N N . PHE A 1 202 ? -0.493 35.668 68.221 1.00 35.28 202 PHE A N 1
ATOM 1610 C CA . PHE A 1 202 ? 0.672 35.530 67.339 1.00 35.28 202 PHE A CA 1
ATOM 1611 C C . PHE A 1 202 ? 1.307 36.910 67.075 1.00 35.28 202 PHE A C 1
ATOM 1613 O O . PHE A 1 202 ? 0.985 37.541 66.072 1.00 35.28 202 PHE A O 1
ATOM 1620 N N . PRO A 1 203 ? 2.245 37.405 67.899 1.00 36.72 203 PRO A N 1
ATOM 1621 C CA . PRO A 1 203 ? 3.325 38.231 67.393 1.00 36.72 203 PRO A CA 1
ATOM 1622 C C . PRO A 1 203 ? 4.415 37.284 66.879 1.00 36.72 203 PRO A C 1
ATOM 1624 O O . PRO A 1 203 ? 5.037 36.556 67.656 1.00 36.72 203 PRO A O 1
ATOM 1627 N N . THR A 1 204 ? 4.662 37.248 65.568 1.00 39.75 204 THR A N 1
ATOM 1628 C CA . THR A 1 204 ? 5.857 36.548 65.067 1.00 39.75 204 THR A CA 1
ATOM 1629 C C . THR A 1 204 ? 7.102 37.209 65.668 1.00 39.75 204 THR A C 1
ATOM 1631 O O . THR A 1 204 ? 7.158 38.445 65.671 1.00 39.75 204 THR A O 1
ATOM 1634 N N . PRO A 1 205 ? 8.114 36.452 66.135 1.00 41.41 205 PRO A N 1
ATOM 1635 C CA . PRO A 1 205 ? 9.372 37.044 66.566 1.00 41.41 205 PRO A CA 1
ATOM 1636 C C . PRO A 1 205 ? 9.954 37.923 65.446 1.00 41.41 205 PRO A C 1
ATOM 1638 O O . PRO A 1 205 ? 9.910 37.506 64.284 1.00 41.41 205 PRO A O 1
ATOM 1641 N N . PRO A 1 206 ? 10.494 39.115 65.755 1.00 48.28 206 PRO A N 1
ATOM 1642 C CA . PRO A 1 206 ? 11.132 39.963 64.757 1.00 48.28 206 PRO A CA 1
ATOM 1643 C C . PRO A 1 206 ? 12.208 39.174 64.000 1.00 48.28 206 PRO A C 1
ATOM 1645 O O . PRO A 1 206 ? 13.142 38.666 64.623 1.00 48.28 206 PRO A O 1
ATOM 1648 N N . PHE A 1 207 ? 12.106 39.066 62.672 1.00 47.25 207 PHE A N 1
ATOM 1649 C CA . PHE A 1 207 ? 13.116 38.374 61.865 1.00 47.25 207 PHE A CA 1
ATOM 1650 C C . PHE A 1 207 ? 13.914 39.376 61.031 1.00 47.25 207 PHE A C 1
ATOM 1652 O O . PHE A 1 207 ? 13.375 40.339 60.485 1.00 47.25 207 PHE A O 1
ATOM 1659 N N . LYS A 1 208 ? 15.229 39.160 60.961 1.00 48.03 208 LYS A N 1
ATOM 1660 C CA . LYS A 1 208 ? 16.158 40.024 60.234 1.00 48.03 208 LYS A CA 1
ATOM 1661 C C . LYS A 1 208 ? 16.363 39.469 58.825 1.00 48.03 208 LYS A C 1
ATOM 1663 O O . LYS A 1 208 ? 16.850 38.347 58.685 1.00 48.03 208 LYS A O 1
ATOM 1668 N N . ALA A 1 209 ? 15.980 40.217 57.794 1.00 50.28 209 ALA A N 1
ATOM 1669 C CA . ALA A 1 209 ? 16.205 39.805 56.411 1.00 50.28 209 ALA A CA 1
ATOM 1670 C C . ALA A 1 209 ? 17.674 40.027 55.994 1.00 50.28 209 ALA A C 1
ATOM 1672 O O . ALA A 1 209 ? 18.469 40.633 56.718 1.00 50.28 209 ALA A O 1
ATOM 1673 N N . SER A 1 210 ? 18.052 39.532 54.812 1.00 44.84 210 SER A N 1
ATOM 1674 C CA . SER A 1 210 ? 19.419 39.646 54.276 1.00 44.84 210 SER A CA 1
ATOM 1675 C C . SER A 1 210 ? 19.875 41.091 54.017 1.00 44.84 210 SER A C 1
ATOM 1677 O O . SER A 1 210 ? 21.063 41.324 53.829 1.00 44.84 210 SER A O 1
ATOM 1679 N N . ASP A 1 211 ? 18.948 42.051 54.009 1.00 53.34 211 ASP A N 1
ATOM 1680 C CA . ASP A 1 211 ? 19.204 43.496 53.921 1.00 53.34 211 ASP A CA 1
ATOM 1681 C C . ASP A 1 211 ? 19.504 44.147 55.291 1.00 53.34 211 ASP A C 1
ATOM 1683 O O . ASP A 1 211 ? 19.758 45.347 55.375 1.00 53.34 211 ASP A O 1
ATOM 1687 N N . GLY A 1 212 ? 19.471 43.366 56.376 1.00 48.44 212 GLY A N 1
ATOM 1688 C CA . GLY A 1 212 ? 19.745 43.814 57.736 1.00 48.44 212 GLY A CA 1
ATOM 1689 C C . GLY A 1 212 ? 18.557 44.445 58.471 1.00 48.44 212 GLY A C 1
ATOM 1690 O O . GLY A 1 212 ? 18.717 44.782 59.648 1.00 48.44 212 GLY A O 1
ATOM 1691 N N . LYS A 1 213 ? 17.379 44.578 57.846 1.00 50.62 213 LYS A N 1
ATOM 1692 C CA . LYS A 1 213 ? 16.171 45.119 58.491 1.00 50.62 213 LYS A CA 1
ATOM 1693 C C . LYS A 1 213 ? 15.402 44.045 59.252 1.00 50.62 213 LYS A C 1
ATOM 1695 O O . LYS A 1 213 ? 15.345 42.890 58.836 1.00 50.62 213 LYS A O 1
ATOM 1700 N N . ILE A 1 214 ? 14.823 44.450 60.381 1.00 53.34 214 ILE A N 1
ATOM 1701 C CA . ILE A 1 214 ? 13.986 43.613 61.239 1.00 53.34 214 ILE A CA 1
ATOM 1702 C C . ILE A 1 214 ? 12.522 43.847 60.862 1.00 53.34 214 ILE A C 1
ATOM 1704 O O . ILE A 1 214 ? 12.064 44.987 60.888 1.00 53.34 214 ILE A O 1
ATOM 1708 N N . TYR A 1 215 ? 11.804 42.776 60.537 1.00 56.03 215 TYR A N 1
ATOM 1709 C CA . TYR A 1 215 ? 10.388 42.809 60.185 1.00 56.03 215 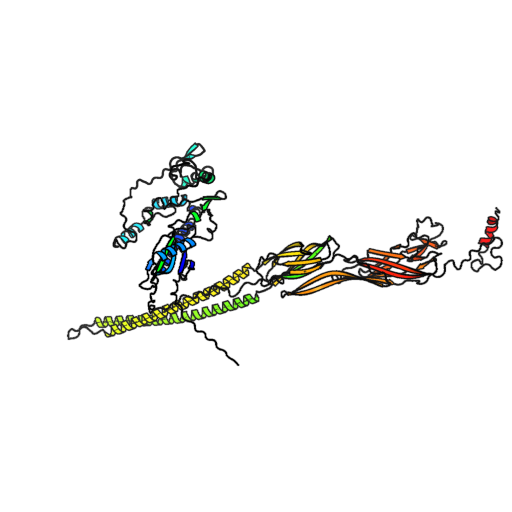TYR A CA 1
ATOM 1710 C C . TYR A 1 215 ? 9.571 42.048 61.240 1.00 56.03 215 TYR A C 1
ATOM 1712 O O . TYR A 1 215 ? 9.968 40.970 61.690 1.00 56.03 215 TYR A O 1
ATOM 1720 N N . THR A 1 216 ? 8.432 42.617 61.631 1.00 53.22 216 THR A N 1
ATOM 1721 C CA . THR A 1 216 ? 7.419 42.010 62.509 1.00 53.22 216 THR A CA 1
ATOM 1722 C C . THR A 1 216 ? 6.099 41.960 61.756 1.00 53.22 216 THR A C 1
ATOM 1724 O O . THR A 1 216 ? 5.715 42.973 61.171 1.00 53.22 216 THR A O 1
ATOM 1727 N N . PHE A 1 217 ? 5.411 40.820 61.778 1.00 53.81 217 PHE A N 1
ATOM 1728 C CA . PHE A 1 217 ? 4.131 40.652 61.097 1.00 53.81 217 PHE A CA 1
ATOM 1729 C C . PHE A 1 217 ? 2.983 40.718 62.101 1.00 53.81 217 PHE A C 1
ATOM 1731 O O . PHE A 1 217 ? 3.002 40.016 63.113 1.00 53.81 217 PHE A O 1
ATOM 1738 N N . ASN A 1 218 ? 1.988 41.557 61.817 1.00 46.62 218 ASN A N 1
ATOM 1739 C CA . ASN A 1 218 ? 0.820 41.741 62.685 1.00 46.62 218 ASN A CA 1
ATOM 1740 C C . ASN A 1 218 ? -0.345 40.819 62.307 1.00 46.62 218 ASN A C 1
ATOM 1742 O O . ASN A 1 218 ? -1.291 40.659 63.073 1.00 46.62 218 ASN A O 1
ATOM 1746 N N . ASN A 1 219 ? -0.296 40.224 61.115 1.00 47.81 219 ASN A N 1
ATOM 1747 C CA . ASN A 1 219 ? -1.260 39.238 60.651 1.00 47.81 219 ASN A CA 1
ATOM 1748 C C . ASN A 1 219 ? -0.607 38.269 59.658 1.00 47.81 219 ASN A C 1
ATOM 1750 O O . ASN A 1 219 ? 0.450 38.536 59.085 1.00 47.81 219 ASN A O 1
ATOM 1754 N N . ILE A 1 220 ? -1.276 37.140 59.431 1.00 43.81 220 ILE A N 1
ATOM 1755 C CA . ILE A 1 220 ? -0.776 36.064 58.572 1.00 43.81 220 ILE A CA 1
ATOM 1756 C C . ILE A 1 220 ? -0.614 36.503 57.102 1.00 43.81 220 ILE A C 1
ATOM 1758 O O . ILE A 1 220 ? 0.253 35.998 56.399 1.00 43.81 220 ILE A O 1
ATOM 1762 N N . LYS A 1 221 ? -1.384 37.496 56.635 1.00 45.16 221 LYS A N 1
ATOM 1763 C CA . LYS A 1 221 ? -1.335 37.995 55.250 1.00 45.16 221 LYS A CA 1
ATOM 1764 C C . LYS A 1 221 ? -0.015 38.716 54.947 1.00 45.16 221 LYS A C 1
ATOM 1766 O O . LYS A 1 221 ? 0.513 38.612 53.839 1.00 45.16 221 LYS A O 1
ATOM 1771 N N . GLU A 1 222 ? 0.554 39.393 55.943 1.00 52.16 222 GLU A N 1
ATOM 1772 C CA . GLU A 1 222 ? 1.857 40.060 55.836 1.00 52.16 222 GLU A CA 1
ATOM 1773 C C . GLU A 1 222 ? 3.025 39.059 55.741 1.00 52.16 222 GLU A C 1
ATOM 1775 O O . GLU A 1 222 ? 4.018 39.356 55.082 1.00 52.16 222 GLU A O 1
ATOM 1780 N N . VAL A 1 223 ? 2.885 37.848 56.300 1.00 48.41 223 VAL A N 1
ATOM 1781 C CA . VAL A 1 223 ? 3.896 36.767 56.221 1.00 48.41 223 VAL A CA 1
ATOM 1782 C C . VAL A 1 223 ? 4.071 36.248 54.785 1.00 48.41 223 VAL A C 1
ATOM 1784 O O . VAL A 1 223 ? 5.167 35.836 54.395 1.00 48.41 223 VAL A O 1
ATOM 1787 N N . PHE A 1 224 ? 2.999 36.282 53.987 1.00 46.31 224 PHE A N 1
ATOM 1788 C CA . PHE A 1 224 ? 2.953 35.726 52.629 1.00 46.31 224 PHE A CA 1
ATOM 1789 C C . PHE A 1 224 ? 3.098 36.768 51.514 1.00 46.31 224 PHE A C 1
ATOM 1791 O O . PHE A 1 224 ? 3.122 36.404 50.340 1.00 46.31 224 PHE A O 1
ATOM 1798 N N . THR A 1 225 ? 3.226 38.054 51.849 1.00 50.88 225 THR A N 1
ATOM 1799 C CA . THR A 1 225 ? 3.449 39.099 50.843 1.00 50.88 225 THR A CA 1
ATOM 1800 C C . THR A 1 225 ? 4.930 39.100 50.433 1.00 50.88 225 THR A C 1
ATOM 1802 O O . THR A 1 225 ? 5.789 39.275 51.300 1.00 50.88 225 THR A O 1
ATOM 1805 N N . PRO A 1 226 ? 5.276 38.902 49.144 1.00 50.03 226 PRO A N 1
ATOM 1806 C CA . PRO A 1 226 ? 6.668 38.898 48.707 1.00 50.03 226 PRO A CA 1
ATOM 1807 C C . PRO A 1 226 ? 7.334 40.246 48.986 1.00 50.03 226 PRO A C 1
ATOM 1809 O O . PRO A 1 226 ? 6.833 41.292 48.573 1.00 50.03 226 PRO A O 1
ATOM 1812 N N . ILE A 1 227 ? 8.496 40.225 49.634 1.00 52.78 227 ILE A N 1
ATOM 1813 C CA . ILE A 1 227 ? 9.321 41.419 49.831 1.00 52.78 227 ILE A CA 1
ATOM 1814 C C . ILE A 1 227 ? 10.484 41.308 48.845 1.00 52.78 227 ILE A C 1
ATOM 1816 O O . ILE A 1 227 ? 11.308 40.401 48.947 1.00 52.78 227 ILE A O 1
ATOM 1820 N N . ASN A 1 228 ? 10.538 42.203 47.854 1.00 52.78 228 ASN A N 1
ATOM 1821 C CA . ASN A 1 228 ? 11.563 42.212 46.798 1.00 52.78 228 ASN A CA 1
ATOM 1822 C C . ASN A 1 228 ? 11.713 40.865 46.052 1.00 52.78 228 ASN A C 1
ATOM 1824 O O . ASN A 1 228 ? 12.827 40.408 45.797 1.00 52.78 228 ASN A O 1
ATOM 1828 N N . GLY A 1 229 ? 10.593 40.210 45.724 1.00 50.81 229 GLY A N 1
ATOM 1829 C CA . GLY A 1 229 ? 10.578 38.961 44.945 1.00 50.81 229 GLY A CA 1
ATOM 1830 C C . GLY A 1 229 ? 10.994 37.703 45.715 1.00 50.81 229 GLY A C 1
ATOM 1831 O O . GLY A 1 229 ? 11.092 36.638 45.114 1.00 50.81 229 GLY A O 1
ATOM 1832 N N . LYS A 1 230 ? 11.222 37.810 47.029 1.00 47.19 230 LYS A N 1
ATOM 1833 C CA . LYS A 1 230 ? 11.482 36.678 47.925 1.00 47.19 230 LYS A CA 1
ATOM 1834 C C . LYS A 1 230 ? 10.320 36.499 48.884 1.00 47.19 230 LYS A C 1
ATOM 1836 O O . LYS A 1 230 ? 9.779 37.485 49.392 1.00 47.19 230 LYS A O 1
ATOM 1841 N N . THR A 1 231 ? 9.949 35.252 49.145 1.00 50.31 231 THR A N 1
ATOM 1842 C CA . THR A 1 231 ? 8.866 34.929 50.074 1.00 50.31 231 THR A CA 1
ATOM 1843 C C . THR A 1 231 ? 9.492 34.683 51.446 1.00 50.31 231 THR A C 1
ATOM 1845 O O . THR A 1 231 ? 10.204 33.687 51.606 1.00 50.31 231 THR A O 1
ATOM 1848 N N . PRO A 1 232 ? 9.259 35.549 52.454 1.00 50.66 232 PRO A N 1
ATOM 1849 C CA . PRO A 1 232 ? 9.932 35.449 53.753 1.00 50.66 232 PRO A CA 1
ATOM 1850 C C . PRO A 1 232 ? 9.793 34.077 54.434 1.00 50.66 232 PRO A C 1
ATOM 1852 O O . PRO A 1 232 ? 10.689 33.661 55.162 1.00 50.66 232 PRO A O 1
ATOM 1855 N N . TRP A 1 233 ? 8.706 33.352 54.159 1.00 48.34 233 TRP A N 1
ATOM 1856 C CA . TRP A 1 233 ? 8.448 31.996 54.657 1.00 48.34 233 TRP A CA 1
ATOM 1857 C C . TRP A 1 233 ? 9.346 30.899 54.037 1.00 48.34 233 TRP A C 1
ATOM 1859 O O . TRP A 1 233 ? 9.731 29.967 54.746 1.00 48.34 233 TRP A O 1
ATOM 1869 N N . LEU A 1 234 ? 9.690 30.990 52.745 1.00 47.00 234 LEU A N 1
ATOM 1870 C CA . LEU A 1 234 ? 10.528 29.993 52.052 1.00 47.00 234 LEU A CA 1
ATOM 1871 C C . LEU A 1 234 ? 12.021 30.240 52.285 1.00 47.00 234 LEU A C 1
ATOM 1873 O O . LEU A 1 234 ? 12.801 29.296 52.434 1.00 47.00 234 LEU A O 1
ATOM 1877 N N . ASP A 1 235 ? 12.399 31.517 52.344 1.00 49.34 235 ASP A N 1
ATOM 1878 C CA . ASP A 1 235 ? 13.796 31.952 52.347 1.00 49.34 235 ASP A CA 1
ATOM 1879 C C . ASP A 1 235 ? 14.303 32.379 53.742 1.00 49.34 235 ASP A C 1
ATOM 1881 O O . ASP A 1 235 ? 15.511 32.520 53.948 1.00 49.34 235 ASP A O 1
ATOM 1885 N N . GLY A 1 236 ? 13.403 32.598 54.709 1.00 49.34 236 GLY A N 1
ATOM 1886 C CA . GLY A 1 236 ? 13.715 33.123 56.041 1.00 49.34 236 GLY A CA 1
ATOM 1887 C C . GLY A 1 236 ? 13.909 32.045 57.124 1.00 49.34 236 GLY A C 1
ATOM 1888 O O . GLY A 1 236 ? 13.214 31.030 57.136 1.00 49.34 236 GLY A O 1
ATOM 1889 N N . PRO A 1 237 ? 14.820 32.255 58.094 1.00 45.38 237 PRO A N 1
ATOM 1890 C CA . PRO A 1 237 ? 15.152 31.260 59.121 1.00 45.38 237 PRO A CA 1
ATOM 1891 C C . PRO A 1 237 ? 14.136 31.150 60.276 1.00 45.38 237 PRO A C 1
ATOM 1893 O O . PRO A 1 237 ? 14.193 30.193 61.045 1.00 45.38 237 PRO A O 1
ATOM 1896 N N . GLY A 1 238 ? 13.243 32.135 60.439 1.00 43.25 238 GLY A N 1
ATOM 1897 C CA . GLY A 1 238 ? 12.490 32.338 61.685 1.00 43.25 238 GLY A CA 1
ATOM 1898 C C . GLY A 1 238 ? 11.251 31.461 61.879 1.00 43.25 238 GLY A C 1
ATOM 1899 O O . GLY A 1 238 ? 10.871 31.202 63.015 1.00 43.25 238 GLY A O 1
ATOM 1900 N N . PHE A 1 239 ? 10.617 30.979 60.807 1.00 42.41 239 PHE A N 1
ATOM 1901 C CA . PHE A 1 239 ? 9.386 30.189 60.947 1.00 42.41 239 PHE A CA 1
ATOM 1902 C C . PHE A 1 239 ? 9.661 28.751 61.432 1.00 42.41 239 PHE A C 1
ATOM 1904 O O . PHE A 1 239 ? 8.885 28.181 62.194 1.00 42.41 239 PHE A O 1
ATOM 1911 N N . TRP A 1 240 ? 10.808 28.181 61.052 1.00 42.97 240 TRP A N 1
ATOM 1912 C CA . TRP A 1 240 ? 11.133 26.767 61.283 1.00 42.97 240 TRP A CA 1
ATOM 1913 C C . TRP A 1 240 ? 11.995 26.506 62.524 1.00 42.97 240 TRP A C 1
ATOM 1915 O O . TRP A 1 240 ? 12.133 25.355 62.942 1.00 42.97 240 TRP A O 1
ATOM 1925 N N . SER A 1 241 ? 12.546 27.546 63.158 1.00 40.66 241 SER A N 1
ATOM 1926 C CA . SER A 1 241 ? 13.437 27.397 64.318 1.00 40.66 241 SER A CA 1
ATOM 1927 C C . SER A 1 241 ? 12.771 26.732 65.529 1.00 40.66 241 SER A C 1
ATOM 1929 O O . SER A 1 241 ? 13.470 26.131 66.338 1.00 40.66 241 SER A O 1
ATOM 1931 N N . ASN A 1 242 ? 11.437 26.776 65.624 1.00 37.84 242 ASN A N 1
ATOM 1932 C CA . ASN A 1 242 ? 10.675 26.135 66.703 1.00 37.84 242 ASN A CA 1
ATOM 1933 C C . ASN A 1 242 ? 10.248 24.684 66.394 1.00 37.84 242 ASN A C 1
ATOM 1935 O O . ASN A 1 242 ? 9.727 24.008 67.275 1.00 37.84 242 ASN A O 1
ATOM 1939 N N . TRP A 1 243 ? 10.466 24.197 65.165 1.00 38.22 243 TRP A N 1
ATOM 1940 C CA . TRP A 1 243 ? 9.956 22.903 64.675 1.00 38.22 243 TRP A CA 1
ATOM 1941 C C . TRP A 1 243 ? 11.072 21.882 64.383 1.00 38.22 243 TRP A C 1
ATOM 1943 O O . TRP A 1 243 ? 10.813 20.686 64.249 1.00 38.22 243 TRP A O 1
ATOM 1953 N N . ALA A 1 244 ? 12.331 22.325 64.351 1.00 33.47 244 ALA A N 1
ATOM 1954 C CA . ALA A 1 244 ? 13.510 21.469 64.272 1.00 33.47 244 ALA A CA 1
ATOM 1955 C C . ALA A 1 244 ? 14.073 21.217 65.680 1.00 33.47 244 ALA A C 1
ATOM 1957 O O . ALA A 1 244 ? 14.551 22.135 66.344 1.00 33.47 244 ALA A O 1
ATOM 1958 N N . VAL A 1 245 ? 14.052 19.974 66.161 1.00 36.47 245 VAL A N 1
ATOM 1959 C CA . VAL A 1 245 ? 14.749 19.651 67.416 1.00 36.47 245 VAL A CA 1
ATOM 1960 C C . VAL A 1 245 ? 16.235 19.446 67.169 1.00 36.47 245 VAL A C 1
ATOM 1962 O O . VAL A 1 245 ? 16.628 18.696 66.279 1.00 36.47 245 VAL A O 1
ATOM 1965 N N . ALA A 1 246 ? 16.988 20.117 68.043 1.00 37.44 246 ALA A N 1
ATOM 1966 C CA . ALA A 1 246 ? 18.323 19.835 68.563 1.00 37.44 246 ALA A CA 1
ATOM 1967 C C . ALA A 1 246 ? 19.253 19.046 67.636 1.00 37.44 246 ALA A C 1
ATOM 1969 O O . ALA A 1 246 ? 19.220 17.820 67.584 1.00 37.44 246 ALA A O 1
ATOM 1970 N N . GLY A 1 247 ? 20.150 19.761 66.962 1.00 43.62 247 GLY A N 1
ATOM 1971 C CA . GLY A 1 247 ? 21.242 19.100 66.268 1.00 43.62 247 GLY A CA 1
ATOM 1972 C C . GLY A 1 247 ? 22.125 20.037 65.477 1.00 43.62 247 GLY A C 1
ATOM 1973 O O . GLY A 1 247 ? 23.190 20.400 65.951 1.00 43.62 247 GLY A O 1
ATOM 1974 N N . TYR A 1 248 ? 21.721 20.390 64.256 1.00 44.31 248 TYR A N 1
ATOM 1975 C CA . TYR A 1 248 ? 22.742 20.720 63.254 1.00 44.31 248 TYR A CA 1
ATOM 1976 C C . TYR A 1 248 ? 22.467 21.897 62.314 1.00 44.31 248 TYR A C 1
ATOM 1978 O O . TYR A 1 248 ? 23.293 22.161 61.445 1.00 44.31 248 TYR A O 1
ATOM 1986 N N . SER A 1 249 ? 21.387 22.666 62.482 1.00 48.03 249 SER A N 1
ATOM 1987 C CA . SER A 1 249 ? 21.124 23.781 61.549 1.00 48.03 249 SER A CA 1
ATOM 1988 C C . SER A 1 249 ? 20.061 24.781 62.024 1.00 48.03 249 SER A C 1
ATOM 1990 O O . SER A 1 249 ? 19.176 25.183 61.269 1.00 48.03 249 SER A O 1
ATOM 1992 N N . GLN A 1 250 ? 20.154 25.246 63.275 1.00 44.22 250 GLN A N 1
ATOM 1993 C CA . GLN A 1 250 ? 19.379 26.420 63.696 1.00 44.22 250 GLN A CA 1
ATOM 1994 C C . GLN A 1 250 ? 19.811 27.643 62.862 1.00 44.22 250 GLN A C 1
ATOM 1996 O O . GLN A 1 250 ? 20.977 28.030 62.880 1.00 44.22 250 GLN A O 1
ATOM 2001 N N . GLY A 1 251 ? 18.881 28.240 62.108 1.00 51.50 251 GLY A N 1
ATOM 2002 C CA . GLY A 1 251 ? 19.112 29.491 61.371 1.00 51.50 251 GLY A CA 1
ATOM 2003 C C . GLY A 1 251 ? 19.242 29.389 59.844 1.00 51.50 251 GLY A C 1
ATOM 2004 O O . GLY A 1 251 ? 19.668 30.361 59.220 1.00 51.50 251 GLY A O 1
ATOM 2005 N N . LYS A 1 252 ? 18.885 28.260 59.217 1.00 54.88 252 LYS A N 1
ATOM 2006 C CA . LYS A 1 252 ? 18.861 28.105 57.748 1.00 54.88 252 LYS A CA 1
ATOM 2007 C C . LYS A 1 252 ? 17.445 27.780 57.251 1.00 54.88 252 LYS A C 1
ATOM 2009 O O . LYS A 1 252 ? 16.725 27.039 57.910 1.00 54.88 252 LYS A O 1
ATOM 2014 N N . GLY A 1 253 ? 17.045 28.361 56.115 1.00 50.75 253 GLY A N 1
ATOM 2015 C CA . GLY A 1 253 ? 15.726 28.141 55.501 1.00 50.75 253 GLY A CA 1
ATOM 2016 C C . GLY A 1 253 ? 15.576 26.744 54.883 1.00 50.75 253 GLY A C 1
ATOM 2017 O O . GLY A 1 253 ? 16.570 26.079 54.588 1.00 50.75 253 GLY A O 1
ATOM 2018 N N . LEU A 1 254 ? 14.332 26.308 54.661 1.00 49.12 254 LEU A N 1
ATOM 2019 C CA . LEU A 1 254 ? 13.993 24.950 54.205 1.00 49.12 254 LEU A CA 1
ATOM 2020 C C . LEU A 1 254 ? 14.682 24.574 52.882 1.00 49.12 254 LEU A C 1
ATOM 2022 O O . LEU A 1 254 ? 15.196 23.466 52.754 1.00 49.12 254 LEU A O 1
ATOM 2026 N N . LYS A 1 255 ? 14.774 25.516 51.935 1.00 52.69 255 LYS A N 1
ATOM 2027 C CA . LYS A 1 255 ? 15.454 25.314 50.645 1.00 52.69 255 LYS A CA 1
ATOM 2028 C C . LYS A 1 255 ? 16.918 24.885 50.809 1.00 52.69 255 LYS A C 1
ATOM 2030 O O . LYS A 1 255 ? 17.349 23.928 50.178 1.00 52.69 255 LYS A O 1
ATOM 2035 N N . TYR A 1 256 ? 17.650 25.531 51.720 1.00 57.91 256 TYR A N 1
ATOM 2036 C CA . TYR A 1 256 ? 19.051 25.205 52.003 1.00 57.91 256 TYR A CA 1
ATOM 2037 C C . TYR A 1 256 ? 19.216 23.787 52.567 1.00 57.91 256 TYR A C 1
ATOM 2039 O O . TYR A 1 256 ? 20.164 23.092 52.211 1.00 57.91 256 TYR A O 1
ATOM 2047 N N . LEU A 1 257 ? 18.304 23.350 53.441 1.00 55.34 257 LEU A N 1
ATOM 2048 C CA . LEU A 1 257 ? 18.376 22.027 54.071 1.00 55.34 257 LEU A CA 1
ATOM 2049 C C . LEU A 1 257 ? 18.173 20.898 53.050 1.00 55.34 257 LEU A C 1
ATOM 2051 O O . LEU A 1 257 ? 18.904 19.909 53.087 1.00 55.34 257 LEU A O 1
ATOM 2055 N N . VAL A 1 258 ? 17.239 21.086 52.112 1.00 51.44 258 VAL A N 1
ATOM 2056 C CA . VAL A 1 258 ? 16.943 20.131 51.031 1.00 51.44 258 VAL A CA 1
ATOM 2057 C C . VAL A 1 258 ? 18.087 20.081 50.009 1.00 51.44 258 VAL A C 1
ATOM 2059 O O . VAL A 1 258 ? 18.546 18.998 49.660 1.00 51.44 258 VAL A O 1
ATOM 2062 N N . GLU A 1 259 ? 18.613 21.233 49.575 1.00 55.38 259 GLU A N 1
ATOM 2063 C CA . GLU A 1 259 ? 19.716 21.302 48.596 1.00 55.38 259 GLU A CA 1
ATOM 2064 C C . GLU A 1 259 ? 21.032 20.686 49.108 1.00 55.38 259 GLU A C 1
ATOM 2066 O O . GLU A 1 259 ? 21.850 20.240 48.309 1.00 55.38 259 GLU A O 1
ATOM 2071 N N . ASN A 1 260 ? 21.243 20.638 50.429 1.00 52.75 260 ASN A N 1
ATOM 2072 C CA . ASN A 1 260 ? 22.469 20.108 51.045 1.00 52.75 260 ASN A CA 1
ATOM 2073 C C . ASN A 1 260 ? 22.297 18.698 51.635 1.00 52.75 260 ASN A C 1
ATOM 2075 O O . ASN A 1 260 ? 23.151 18.235 52.390 1.00 52.75 260 ASN A O 1
ATOM 2079 N N . GLY A 1 261 ? 21.199 18.013 51.312 1.00 45.97 261 GLY A N 1
ATOM 2080 C CA . GLY A 1 261 ? 20.976 16.625 51.706 1.00 45.97 261 GLY A CA 1
ATOM 2081 C C . GLY A 1 261 ? 20.791 16.398 53.213 1.00 45.97 261 GLY A C 1
ATOM 2082 O O . GLY A 1 261 ? 21.081 15.311 53.715 1.00 45.97 261 GLY A O 1
ATOM 2083 N N . ILE A 1 262 ? 20.332 17.412 53.956 1.00 50.25 262 ILE A N 1
ATOM 2084 C CA . ILE A 1 262 ? 20.059 17.317 55.397 1.00 50.25 262 ILE A CA 1
ATOM 2085 C C . ILE A 1 262 ? 18.577 16.943 55.575 1.00 50.25 262 ILE A C 1
ATOM 2087 O O . ILE A 1 262 ? 17.709 17.794 55.765 1.00 50.25 262 ILE A O 1
ATOM 2091 N N . TRP A 1 263 ? 18.290 15.643 55.470 1.00 48.06 263 TRP A N 1
ATOM 2092 C CA . TRP A 1 263 ? 16.943 15.077 55.308 1.00 48.06 263 TRP A CA 1
ATOM 2093 C C . TRP A 1 263 ? 16.265 14.644 56.614 1.00 48.06 263 TRP A C 1
ATOM 2095 O O . TRP A 1 263 ? 16.001 13.463 56.802 1.00 48.06 263 TRP A O 1
ATOM 2105 N N . TYR A 1 264 ? 15.946 15.566 57.524 1.00 38.38 264 TYR A N 1
ATOM 2106 C CA . TYR A 1 264 ? 15.106 15.219 58.682 1.00 38.38 264 TYR A CA 1
ATOM 2107 C C . TYR A 1 264 ? 14.176 16.377 59.051 1.00 38.38 264 TYR A C 1
ATOM 2109 O O . TYR A 1 264 ? 14.527 17.257 59.834 1.00 38.38 264 TYR A O 1
ATOM 2117 N N . GLY A 1 265 ? 12.973 16.384 58.474 1.00 38.44 265 GLY A N 1
ATOM 2118 C CA . GLY A 1 265 ? 11.900 17.299 58.856 1.00 38.44 265 GLY A CA 1
ATOM 2119 C C . GLY A 1 265 ? 10.904 16.616 59.791 1.00 38.44 265 GLY A C 1
ATOM 2120 O O . GLY A 1 265 ? 10.354 15.573 59.449 1.00 38.44 265 GLY A O 1
ATOM 2121 N N . ARG A 1 266 ? 10.646 17.208 60.964 1.00 36.84 266 ARG A N 1
ATOM 2122 C CA . ARG A 1 266 ? 9.520 16.826 61.829 1.00 36.84 266 ARG A CA 1
ATOM 2123 C C . ARG A 1 266 ? 8.267 17.518 61.310 1.00 36.84 266 ARG A C 1
ATOM 2125 O O . ARG A 1 266 ? 8.041 18.687 61.609 1.00 36.84 266 ARG A O 1
ATOM 2132 N N . ALA A 1 267 ? 7.465 16.822 60.517 1.00 34.75 267 ALA A N 1
ATOM 2133 C CA . ALA A 1 267 ? 6.148 17.323 60.157 1.00 34.75 267 ALA A CA 1
ATOM 2134 C C . ALA A 1 267 ? 5.144 16.878 61.227 1.00 34.75 267 ALA A C 1
ATOM 2136 O O . ALA A 1 267 ? 4.784 15.707 61.302 1.00 34.75 267 ALA A O 1
ATOM 2137 N N . HIS A 1 268 ? 4.691 17.814 62.064 1.00 30.08 268 HIS A N 1
ATOM 2138 C CA . HIS A 1 268 ? 3.439 17.626 62.794 1.00 30.08 268 HIS A CA 1
ATOM 2139 C C . HIS A 1 268 ? 2.312 17.443 61.759 1.00 30.08 268 HIS A C 1
ATOM 2141 O O . HIS A 1 268 ? 2.292 18.185 60.768 1.00 30.08 268 HIS A O 1
ATOM 2147 N N . PRO A 1 269 ? 1.361 16.514 61.954 1.00 37.81 269 PRO A N 1
ATOM 2148 C CA . PRO A 1 269 ? 0.244 16.317 61.042 1.00 37.81 269 PRO A CA 1
ATOM 2149 C C . PRO A 1 269 ? -0.770 17.454 61.227 1.00 37.81 269 PRO A C 1
ATOM 2151 O O . PRO A 1 269 ? -1.820 17.295 61.831 1.00 37.81 269 PRO A O 1
ATOM 2154 N N . VAL A 1 270 ? -0.455 18.634 60.696 1.00 31.72 270 VAL A N 1
ATOM 2155 C CA . VAL A 1 270 ? -1.404 19.755 60.537 1.00 31.72 270 VAL A CA 1
ATOM 2156 C C . VAL A 1 270 ? -2.374 19.484 59.361 1.00 31.72 270 VAL A C 1
ATOM 2158 O O . VAL A 1 270 ? -3.270 20.264 59.070 1.00 31.72 270 VAL A O 1
ATOM 2161 N N . LEU A 1 271 ? -2.239 18.325 58.704 1.00 39.66 271 LEU A N 1
ATOM 2162 C CA . LEU A 1 271 ? -3.074 17.853 57.593 1.00 39.66 271 LEU A CA 1
ATOM 2163 C C . LEU A 1 271 ? -4.394 17.192 58.031 1.00 39.66 271 LEU A C 1
ATOM 2165 O O . LEU A 1 271 ? -5.131 16.688 57.188 1.00 39.66 271 LEU A O 1
ATOM 2169 N N . TYR A 1 272 ? -4.692 17.185 59.330 1.00 35.88 272 TYR A N 1
ATOM 2170 C CA . TYR A 1 272 ? -5.947 16.683 59.879 1.00 35.88 272 TYR A CA 1
ATOM 2171 C C . TYR A 1 272 ? -6.653 17.808 60.630 1.00 35.88 272 TYR A C 1
ATOM 2173 O O . TYR A 1 272 ? -6.079 18.428 61.523 1.00 35.88 272 TYR A O 1
ATOM 2181 N N . THR A 1 273 ? -7.908 18.063 60.266 1.00 28.22 273 THR A N 1
ATOM 2182 C CA . THR A 1 273 ? -8.822 18.924 61.019 1.00 28.22 273 THR A CA 1
ATOM 2183 C C . THR A 1 273 ? -8.800 18.544 62.509 1.00 28.22 273 THR A C 1
ATOM 2185 O O . THR A 1 273 ? -9.045 17.380 62.841 1.00 28.22 273 THR A O 1
ATOM 2188 N N . PRO A 1 274 ? -8.524 19.476 63.440 1.00 29.39 274 PRO A N 1
ATOM 2189 C CA . PRO A 1 274 ? -8.618 19.188 64.861 1.00 29.39 274 PRO A CA 1
ATOM 2190 C C . PRO A 1 274 ? -10.088 19.275 65.279 1.00 29.39 274 PRO A C 1
ATOM 2192 O O . PRO A 1 274 ? -10.612 20.341 65.575 1.00 29.39 274 PRO A O 1
ATOM 2195 N N . GLY A 1 275 ? -10.770 18.134 65.297 1.00 32.88 275 GLY A N 1
ATOM 2196 C CA . GLY A 1 275 ? -12.129 18.045 65.818 1.00 32.88 275 GLY A CA 1
ATOM 2197 C C . GLY A 1 275 ? -12.667 16.622 65.756 1.00 32.88 275 GLY A C 1
ATOM 2198 O O . GLY A 1 275 ? -13.056 16.160 64.691 1.00 32.88 275 GLY A O 1
ATOM 2199 N N . ASN A 1 276 ? -12.724 15.966 66.919 1.00 30.72 276 ASN A N 1
ATOM 2200 C CA . ASN A 1 276 ? -13.458 14.726 67.228 1.00 30.72 276 ASN A CA 1
ATOM 2201 C C . ASN A 1 276 ? -12.800 13.341 67.103 1.00 30.72 276 ASN A C 1
ATOM 2203 O O . ASN A 1 276 ? -13.529 12.363 67.244 1.00 30.72 276 ASN A O 1
ATOM 2207 N N . ASP A 1 277 ? -11.475 13.189 66.989 1.00 34.91 277 ASP A N 1
ATOM 2208 C CA . ASP A 1 277 ? -10.870 11.851 67.158 1.00 34.91 277 ASP A CA 1
ATOM 2209 C C . ASP A 1 277 ? -10.137 11.684 68.513 1.00 34.91 277 ASP A C 1
ATOM 2211 O O . ASP A 1 277 ? -9.131 12.363 68.754 1.00 34.91 277 ASP A O 1
ATOM 2215 N N . PRO A 1 278 ? -10.602 10.800 69.426 1.00 33.00 278 PRO A N 1
ATOM 2216 C CA . PRO A 1 278 ? -9.895 10.470 70.666 1.00 33.00 278 PRO A CA 1
ATOM 2217 C C . PRO A 1 278 ? -8.491 9.889 70.455 1.00 33.00 278 PRO A C 1
ATOM 2219 O O . PRO A 1 278 ? -7.667 9.996 71.363 1.00 33.00 278 PRO A O 1
ATOM 2222 N N . TYR A 1 279 ? -8.198 9.312 69.282 1.00 34.28 279 TYR A N 1
ATOM 2223 C CA . TYR A 1 279 ? -6.919 8.656 68.979 1.00 34.28 279 TYR A CA 1
ATOM 2224 C C . TYR A 1 279 ? -5.729 9.629 68.956 1.00 34.28 279 TYR A C 1
ATOM 2226 O O . TYR A 1 279 ? -4.599 9.257 69.268 1.00 34.28 279 TYR A O 1
ATOM 2234 N N . MET A 1 280 ? -5.986 10.912 68.676 1.00 34.31 280 MET A N 1
ATOM 2235 C CA . MET A 1 280 ? -4.968 11.972 68.677 1.00 34.31 280 MET A CA 1
ATOM 2236 C C . MET A 1 280 ? -4.351 12.212 70.067 1.00 34.31 280 MET A C 1
ATOM 2238 O O . MET A 1 280 ? -3.264 12.773 70.170 1.00 34.31 280 MET A O 1
ATOM 2242 N N . ARG A 1 281 ? -5.023 11.802 71.156 1.00 34.44 281 ARG A N 1
ATOM 2243 C CA . ARG A 1 281 ? -4.534 12.008 72.535 1.00 34.44 281 ARG A CA 1
ATOM 2244 C C . ARG A 1 281 ? -3.539 10.946 73.003 1.00 34.44 281 ARG A C 1
ATOM 2246 O O . ARG A 1 281 ? -2.964 11.110 74.075 1.00 34.44 281 ARG A O 1
ATOM 2253 N N . THR A 1 282 ? -3.360 9.867 72.241 1.00 32.94 282 THR A N 1
ATOM 2254 C CA . THR A 1 282 ? -2.561 8.701 72.649 1.00 32.94 282 THR A CA 1
ATOM 2255 C C . THR A 1 282 ? -1.370 8.416 71.737 1.00 32.94 282 THR A C 1
ATOM 2257 O O . THR A 1 282 ? -0.668 7.442 71.991 1.00 32.94 282 THR A O 1
ATOM 2260 N N . MET A 1 283 ? -1.114 9.243 70.713 1.00 33.38 283 MET A N 1
ATOM 2261 C CA . MET A 1 283 ? 0.051 9.059 69.839 1.00 33.38 283 MET A CA 1
ATOM 2262 C C . MET A 1 283 ? 1.350 9.235 70.632 1.00 33.38 283 MET A C 1
ATOM 2264 O O . MET A 1 283 ? 1.586 10.265 71.268 1.00 33.38 283 MET A O 1
ATOM 2268 N N . ILE A 1 284 ? 2.200 8.216 70.580 1.00 33.44 284 ILE A N 1
ATOM 2269 C CA . ILE A 1 284 ? 3.521 8.182 71.207 1.00 33.44 284 ILE A CA 1
ATOM 2270 C C . ILE A 1 284 ? 4.598 8.423 70.143 1.00 33.44 284 ILE A C 1
ATOM 2272 O O . ILE A 1 284 ? 4.363 8.276 68.951 1.00 33.44 284 ILE A O 1
ATOM 2276 N N . TYR A 1 285 ? 5.805 8.810 70.564 1.00 32.44 285 TYR A N 1
ATOM 2277 C CA . TYR A 1 285 ? 6.945 9.140 69.689 1.00 32.44 285 TYR A CA 1
ATOM 2278 C C . TYR A 1 285 ? 7.231 8.168 68.510 1.00 32.44 285 TYR A C 1
ATOM 2280 O O . TYR A 1 285 ? 7.677 8.649 67.471 1.00 32.44 285 TYR A O 1
ATOM 2288 N N . PRO A 1 286 ? 6.997 6.839 68.603 1.00 36.84 286 PRO A N 1
ATOM 2289 C CA . PRO A 1 286 ? 7.157 5.938 67.455 1.00 36.84 286 PRO A CA 1
ATOM 2290 C C . PRO A 1 286 ? 6.058 6.027 66.376 1.00 36.84 286 PRO A C 1
ATOM 2292 O O . PRO A 1 286 ? 6.285 5.534 65.278 1.00 36.84 286 PRO A O 1
ATOM 2295 N N . ASP A 1 287 ? 4.925 6.697 66.616 1.00 36.25 287 ASP A N 1
ATOM 2296 C CA . ASP A 1 287 ? 3.844 6.887 65.624 1.00 36.25 287 ASP A CA 1
ATOM 2297 C C . ASP A 1 287 ? 4.151 7.997 64.583 1.00 36.25 287 ASP A C 1
ATOM 2299 O O . ASP A 1 287 ? 3.257 8.502 63.902 1.00 36.25 287 ASP A O 1
ATOM 2303 N N . TRP A 1 288 ? 5.412 8.441 64.493 1.00 38.44 288 TRP A N 1
ATOM 2304 C CA . TRP A 1 288 ? 5.842 9.637 63.762 1.00 38.44 288 TRP A CA 1
ATOM 2305 C C . TRP A 1 288 ? 6.653 9.232 62.521 1.00 38.44 288 TRP A C 1
ATOM 2307 O O . TRP A 1 288 ? 7.744 8.676 62.635 1.00 38.44 288 TRP A O 1
ATOM 2317 N N . SER A 1 289 ? 6.144 9.521 61.319 1.00 40.38 289 SER A N 1
ATOM 2318 C CA . SER A 1 289 ? 6.791 9.133 60.056 1.00 40.38 289 SER A CA 1
ATOM 2319 C C . SER A 1 289 ? 7.875 10.123 59.607 1.00 40.38 289 SER A C 1
ATOM 2321 O O . SER A 1 289 ? 7.618 11.320 59.461 1.00 40.38 289 SER A O 1
ATOM 2323 N N . TYR A 1 290 ? 9.069 9.600 59.320 1.00 40.78 290 TYR A N 1
ATOM 2324 C CA . TYR A 1 290 ? 10.156 10.295 58.625 1.00 40.78 290 TYR A CA 1
ATOM 2325 C C . TYR A 1 290 ? 9.911 10.246 57.109 1.00 40.78 290 TYR A C 1
ATOM 2327 O O . TYR A 1 290 ? 9.745 9.162 56.561 1.00 40.78 290 TYR A O 1
ATOM 2335 N N . ILE A 1 291 ? 9.884 11.396 56.424 1.00 48.69 291 ILE A N 1
ATOM 2336 C CA . ILE A 1 291 ? 9.546 11.466 54.989 1.00 48.69 291 ILE A CA 1
ATOM 2337 C C . ILE A 1 291 ? 10.765 11.920 54.177 1.00 48.69 291 ILE A C 1
ATOM 2339 O O . ILE A 1 291 ? 11.352 12.967 54.461 1.00 48.69 291 ILE A O 1
ATOM 2343 N N . GLN A 1 292 ? 11.118 11.148 53.145 1.00 47.47 292 GLN A N 1
ATOM 2344 C CA . GLN A 1 292 ? 12.127 11.509 52.148 1.00 47.47 292 GLN A CA 1
ATOM 2345 C C . GLN A 1 292 ? 11.514 12.481 51.125 1.00 47.47 292 GLN A C 1
ATOM 2347 O O . GLN A 1 292 ? 10.396 12.273 50.647 1.00 47.47 292 GLN A O 1
ATOM 2352 N N . SER A 1 293 ? 12.221 13.571 50.821 1.00 51.00 293 SER A N 1
ATOM 2353 C CA . SER A 1 293 ? 11.806 14.545 49.801 1.00 51.00 293 SER A CA 1
ATOM 2354 C C . SER A 1 293 ? 12.874 14.676 48.717 1.00 51.00 293 SER A C 1
ATOM 2356 O O . SER A 1 293 ? 14.002 14.248 48.918 1.00 51.00 293 SER A O 1
ATOM 2358 N N . GLU A 1 294 ? 12.520 15.223 47.557 1.00 52.53 294 GLU A N 1
ATOM 2359 C CA . GLU A 1 294 ? 13.437 15.489 46.442 1.00 52.53 294 GLU A CA 1
ATOM 2360 C C . GLU A 1 294 ? 13.101 16.834 45.781 1.00 52.53 294 GLU A C 1
ATOM 2362 O O . GLU A 1 294 ? 11.963 17.298 45.836 1.00 52.53 294 GLU A O 1
ATOM 2367 N N . LEU A 1 295 ? 14.088 17.485 45.162 1.00 48.09 295 LEU A N 1
ATOM 2368 C CA . LEU A 1 295 ? 13.912 18.738 44.420 1.00 48.09 295 LEU A CA 1
ATOM 2369 C C . LEU A 1 295 ? 13.917 18.436 42.917 1.00 48.09 295 LEU A C 1
ATOM 2371 O O . LEU A 1 295 ? 14.957 18.102 42.356 1.00 48.09 295 LEU A O 1
ATOM 2375 N N . VAL A 1 296 ? 12.768 18.592 42.254 1.00 48.25 296 VAL A N 1
ATOM 2376 C CA . VAL A 1 296 ? 12.628 18.410 40.800 1.00 48.25 296 VAL A CA 1
ATOM 2377 C C . VAL A 1 296 ? 12.158 19.728 40.191 1.00 48.25 296 VAL A C 1
ATOM 2379 O O . VAL A 1 296 ? 11.097 20.246 40.540 1.00 48.25 296 VAL A O 1
ATOM 2382 N N . ASN A 1 297 ? 12.958 20.306 39.290 1.00 48.34 297 ASN A N 1
ATOM 2383 C CA . ASN A 1 297 ? 12.678 21.589 38.623 1.00 48.34 297 ASN A CA 1
ATOM 2384 C C . ASN A 1 297 ? 12.368 22.759 39.582 1.00 48.34 297 ASN A C 1
ATOM 2386 O O . ASN A 1 297 ? 11.536 23.611 39.282 1.00 48.34 297 ASN A O 1
ATOM 2390 N N . GLY A 1 298 ? 13.023 22.804 40.747 1.00 44.31 298 GLY A N 1
ATOM 2391 C CA . GLY A 1 298 ? 12.825 23.864 41.745 1.00 44.31 298 GLY A CA 1
ATOM 2392 C C . GLY A 1 298 ? 11.596 23.684 42.644 1.00 44.31 298 GLY A C 1
ATOM 2393 O O . GLY A 1 298 ? 11.374 24.510 43.528 1.00 44.31 298 GLY A O 1
ATOM 2394 N N . TYR A 1 299 ? 10.837 22.601 42.464 1.00 43.91 299 TYR A N 1
ATOM 2395 C CA . TYR A 1 299 ? 9.705 22.231 43.309 1.00 43.91 299 TYR A CA 1
ATOM 2396 C C . TYR A 1 299 ? 10.061 21.023 44.176 1.00 43.91 299 TYR A C 1
ATOM 2398 O O . TYR A 1 299 ? 10.773 20.118 43.741 1.00 43.91 299 TYR A O 1
ATOM 2406 N N . LEU A 1 300 ? 9.571 21.025 45.415 1.00 46.47 300 LEU A N 1
ATOM 2407 C CA . LEU A 1 300 ? 9.757 19.920 46.349 1.00 46.47 300 LEU A CA 1
ATOM 2408 C C . LEU A 1 300 ? 8.773 18.794 45.997 1.00 46.47 300 LEU A C 1
ATOM 2410 O O . LEU A 1 300 ? 7.614 19.067 45.692 1.00 46.47 300 LEU A O 1
ATOM 2414 N N . TYR A 1 301 ? 9.223 17.548 46.040 1.00 51.81 301 TYR A N 1
ATOM 2415 C CA . TYR A 1 301 ? 8.426 16.337 45.853 1.00 51.81 301 TYR A CA 1
ATOM 2416 C C . TYR A 1 301 ? 8.613 15.416 47.061 1.00 51.81 301 TYR A C 1
ATOM 2418 O O . TYR A 1 301 ? 9.677 15.420 47.676 1.00 51.81 301 TYR A O 1
ATOM 2426 N N . PHE A 1 302 ? 7.589 14.637 47.406 1.00 51.28 302 PHE A N 1
ATOM 2427 C CA . PHE A 1 302 ? 7.641 13.627 48.468 1.00 51.28 302 PHE A CA 1
ATOM 2428 C C . PHE A 1 302 ? 7.494 12.221 47.888 1.00 51.28 302 PHE A C 1
ATOM 2430 O O . PHE A 1 302 ? 6.702 12.024 46.961 1.00 51.28 302 PHE A O 1
ATOM 2437 N N . ASP A 1 303 ? 8.213 11.255 48.467 1.00 52.53 303 ASP A N 1
ATOM 2438 C CA . ASP A 1 303 ? 8.034 9.837 48.148 1.00 52.53 303 ASP A CA 1
ATOM 2439 C C . ASP A 1 303 ? 6.769 9.284 48.825 1.00 52.53 303 ASP A C 1
ATOM 2441 O O . ASP A 1 303 ? 6.649 9.259 50.053 1.00 52.53 303 ASP A O 1
ATOM 2445 N N . TRP A 1 304 ? 5.822 8.812 48.013 1.00 52.50 304 TRP A N 1
ATOM 2446 C CA . TRP A 1 304 ? 4.578 8.199 48.470 1.00 52.50 304 TRP A CA 1
ATOM 2447 C C . TRP A 1 304 ? 4.782 6.902 49.259 1.00 52.50 304 TRP A C 1
ATOM 2449 O O . TRP A 1 304 ? 4.030 6.628 50.195 1.00 52.50 304 TRP A O 1
ATOM 2459 N N . ALA A 1 305 ? 5.769 6.081 48.895 1.00 49.81 305 ALA A N 1
ATOM 2460 C CA . ALA A 1 305 ? 6.020 4.808 49.564 1.00 49.81 305 ALA A CA 1
ATOM 2461 C C . ALA A 1 305 ? 6.513 5.016 51.005 1.00 49.81 305 ALA A C 1
ATOM 2463 O O . ALA A 1 305 ? 6.141 4.249 51.889 1.00 49.81 305 ALA A O 1
ATOM 2464 N N . ALA A 1 306 ? 7.260 6.098 51.253 1.00 48.03 306 ALA A N 1
ATOM 2465 C CA . ALA A 1 306 ? 7.701 6.511 52.587 1.00 48.03 306 ALA A CA 1
ATOM 2466 C C . ALA A 1 306 ? 6.569 7.095 53.455 1.00 48.03 306 ALA A C 1
ATOM 2468 O O . ALA A 1 306 ? 6.732 7.270 54.661 1.00 48.03 306 ALA A O 1
ATOM 2469 N N . MET A 1 307 ? 5.418 7.419 52.857 1.00 47.38 307 MET A N 1
ATOM 2470 C CA . MET A 1 307 ? 4.281 7.988 53.574 1.00 47.38 307 MET A CA 1
ATOM 2471 C C . MET A 1 307 ? 3.404 6.918 54.242 1.00 47.38 307 MET A C 1
ATOM 2473 O O . MET A 1 307 ? 2.750 7.248 55.223 1.00 47.38 307 MET A O 1
ATOM 2477 N N . VAL A 1 308 ? 3.384 5.664 53.782 1.00 51.94 308 VAL A N 1
ATOM 2478 C CA . VAL A 1 308 ? 2.520 4.607 54.351 1.00 51.94 308 VAL A CA 1
ATOM 2479 C C . VAL A 1 308 ? 3.179 3.976 55.586 1.00 51.94 308 VAL A C 1
ATOM 2481 O O . VAL A 1 308 ? 4.273 3.429 55.477 1.00 51.94 308 VAL A O 1
ATOM 2484 N N . SER A 1 309 ? 2.521 4.044 56.750 1.00 56.78 309 SER A N 1
ATOM 2485 C CA . SER A 1 309 ? 3.013 3.462 58.015 1.00 56.78 309 SER A CA 1
ATOM 2486 C C . SER A 1 309 ? 2.349 2.118 58.359 1.00 56.78 309 SER A C 1
ATOM 2488 O O . SER A 1 309 ? 1.311 1.777 57.788 1.00 56.78 309 SER A O 1
ATOM 2490 N N . ASP A 1 310 ? 2.909 1.385 59.332 1.00 52.56 310 ASP A N 1
ATOM 2491 C CA . ASP A 1 310 ? 2.391 0.097 59.846 1.00 52.56 310 ASP A CA 1
ATOM 2492 C C . ASP A 1 310 ? 0.948 0.162 60.397 1.00 52.56 310 ASP A C 1
ATOM 2494 O O . ASP A 1 310 ? 0.318 -0.875 60.606 1.00 52.56 310 ASP A O 1
ATOM 2498 N N . ASN A 1 311 ? 0.398 1.369 60.578 1.00 61.44 311 ASN A N 1
ATOM 2499 C CA . ASN A 1 311 ? -0.934 1.609 61.136 1.00 61.44 311 ASN A CA 1
ATOM 2500 C C . ASN A 1 311 ? -1.940 2.156 60.106 1.00 61.44 311 ASN A C 1
ATOM 2502 O O . ASN A 1 311 ? -3.092 2.406 60.455 1.00 61.44 311 ASN A O 1
ATOM 2506 N N . ASP A 1 312 ? -1.543 2.350 58.842 1.00 65.06 312 ASP A N 1
ATOM 2507 C CA . ASP A 1 312 ? -2.388 3.013 57.835 1.00 65.06 312 ASP A CA 1
ATOM 2508 C C . ASP A 1 312 ? -3.515 2.119 57.296 1.00 65.06 312 ASP A C 1
ATOM 2510 O O . ASP A 1 312 ? -4.498 2.621 56.740 1.00 65.06 312 ASP A O 1
ATOM 2514 N N . TYR A 1 313 ? -3.384 0.802 57.462 1.00 75.25 313 TYR A N 1
ATOM 2515 C CA . TYR A 1 313 ? -4.358 -0.192 57.027 1.00 75.25 313 TYR A CA 1
ATOM 2516 C C . TYR A 1 313 ? -4.811 -1.063 58.189 1.00 75.25 313 TYR A C 1
ATOM 2518 O O . TYR A 1 313 ? -4.018 -1.499 59.024 1.00 75.25 313 TYR A O 1
ATOM 2526 N N . LYS A 1 314 ? -6.102 -1.382 58.175 1.00 82.62 314 LYS A N 1
ATOM 2527 C CA . LYS A 1 314 ? -6.691 -2.410 59.021 1.00 82.62 314 LYS A CA 1
ATOM 2528 C C . LYS A 1 314 ? -7.037 -3.619 58.178 1.00 82.62 314 LYS A C 1
ATOM 2530 O O . LYS A 1 314 ? -7.434 -3.497 57.017 1.00 82.62 314 LYS A O 1
ATOM 2535 N N . ILE A 1 315 ? -6.870 -4.785 58.784 1.00 88.12 315 ILE A N 1
ATOM 2536 C CA . ILE A 1 315 ? -7.302 -6.060 58.235 1.00 88.12 315 ILE A CA 1
ATOM 2537 C C . ILE A 1 315 ? -8.340 -6.688 59.157 1.00 88.12 315 ILE A C 1
ATOM 2539 O O . ILE A 1 315 ? -8.134 -6.835 60.365 1.00 88.12 315 ILE A O 1
ATOM 2543 N N . GLU A 1 316 ? -9.447 -7.086 58.549 1.00 92.56 316 GLU A N 1
ATOM 2544 C CA . GLU A 1 316 ? -10.493 -7.879 59.170 1.00 92.56 316 GLU A CA 1
ATOM 2545 C C . GLU A 1 316 ? -10.660 -9.205 58.448 1.00 92.56 316 GLU A C 1
ATOM 2547 O O . GLU A 1 316 ? -10.396 -9.318 57.250 1.00 92.56 316 GLU A O 1
ATOM 2552 N N . ALA A 1 317 ? -11.086 -10.230 59.180 1.00 92.62 317 ALA A N 1
ATOM 2553 C CA . ALA A 1 317 ? -11.274 -11.559 58.620 1.00 92.62 317 ALA A CA 1
ATOM 2554 C C . ALA A 1 317 ? -12.508 -12.242 59.206 1.00 92.62 317 ALA A C 1
ATOM 2556 O O . ALA A 1 317 ? -12.708 -12.245 60.422 1.00 92.62 317 ALA A O 1
ATOM 2557 N N . ILE A 1 318 ? -13.297 -12.870 58.337 1.00 90.94 318 ILE A N 1
ATOM 2558 C CA . ILE A 1 318 ? -14.414 -13.738 58.711 1.00 90.94 318 ILE A CA 1
ATOM 2559 C C . ILE A 1 318 ? -13.931 -15.185 58.671 1.00 90.94 318 ILE A C 1
ATOM 2561 O O . ILE A 1 318 ? -13.438 -15.677 57.650 1.00 90.94 318 ILE A O 1
ATOM 2565 N N . LEU A 1 319 ? -14.066 -15.862 59.806 1.00 90.50 319 LEU A N 1
ATOM 2566 C CA . LEU A 1 319 ? -13.577 -17.212 60.043 1.00 90.50 319 LEU A CA 1
ATOM 2567 C C . LEU A 1 319 ? -14.760 -18.138 60.323 1.00 90.50 319 LEU A C 1
ATOM 2569 O O . LEU A 1 319 ? -15.583 -17.860 61.195 1.00 90.50 319 LEU A O 1
ATOM 2573 N N . TYR A 1 320 ? -14.837 -19.259 59.608 1.00 86.31 320 TYR A N 1
ATOM 2574 C CA . TYR A 1 320 ? -15.843 -20.300 59.836 1.00 86.31 320 TYR A CA 1
ATOM 2575 C C . TYR A 1 320 ? -15.206 -21.486 60.541 1.00 86.31 320 TYR A C 1
ATOM 2577 O O . TYR A 1 320 ? -14.069 -21.855 60.245 1.00 86.31 320 TYR A O 1
ATOM 2585 N N . LYS A 1 321 ? -15.915 -22.081 61.499 1.00 81.69 321 LYS A N 1
ATOM 2586 C CA . LYS A 1 321 ? -15.411 -23.254 62.209 1.00 81.69 321 LYS A CA 1
ATOM 2587 C C . LYS A 1 321 ? -15.265 -24.413 61.224 1.00 81.69 321 LYS A C 1
ATOM 2589 O O . LYS A 1 321 ? -16.162 -24.671 60.421 1.00 81.69 321 LYS A O 1
ATOM 2594 N N . LYS A 1 322 ? -14.136 -25.122 61.270 1.00 73.56 322 LYS A N 1
ATOM 2595 C CA . LYS A 1 322 ? -13.932 -26.304 60.421 1.00 73.56 322 LYS A CA 1
ATOM 2596 C C . LYS A 1 322 ? -15.038 -27.330 60.712 1.00 73.56 322 LYS A C 1
ATOM 2598 O O . LYS A 1 322 ? -15.252 -27.678 61.872 1.00 73.56 322 LYS A O 1
ATOM 2603 N N . ASN A 1 323 ? -15.711 -27.810 59.662 1.00 62.53 323 ASN A N 1
ATOM 2604 C CA . ASN A 1 323 ? -16.839 -28.760 59.687 1.00 62.53 323 ASN A CA 1
ATOM 2605 C C . ASN A 1 323 ? -18.203 -28.229 60.187 1.00 62.53 323 ASN A C 1
ATOM 2607 O O . ASN A 1 323 ? -19.029 -29.032 60.623 1.00 62.53 323 ASN A O 1
ATOM 2611 N N . SER A 1 324 ? -18.490 -26.925 60.107 1.00 45.94 324 SER A N 1
ATOM 2612 C CA . SER A 1 324 ? -19.856 -26.432 60.339 1.00 45.94 324 SER A CA 1
ATOM 2613 C C . SER A 1 324 ? -20.761 -26.667 59.118 1.00 45.94 324 SER A C 1
ATOM 2615 O O . SER A 1 324 ? -20.425 -26.326 57.983 1.00 45.94 324 SER A O 1
ATOM 2617 N N . THR A 1 325 ? -21.913 -27.310 59.329 1.00 43.00 325 THR A N 1
ATOM 2618 C CA . THR A 1 325 ? -22.965 -27.438 58.309 1.00 43.00 325 THR A CA 1
ATOM 2619 C C . THR A 1 325 ? -23.709 -26.109 58.179 1.00 43.00 325 THR A C 1
ATOM 2621 O O . THR A 1 325 ? -24.132 -25.572 59.208 1.00 43.00 325 THR A O 1
ATOM 2624 N N . PRO A 1 326 ? -23.896 -25.570 56.961 1.00 34.91 326 PRO A N 1
ATOM 2625 C CA . PRO A 1 326 ? -24.537 -24.274 56.780 1.00 34.91 326 PRO A CA 1
ATOM 2626 C C . PRO A 1 326 ? -25.998 -24.324 57.261 1.00 34.91 326 PRO A C 1
ATOM 2628 O O . PRO A 1 326 ? -26.705 -25.286 56.947 1.00 34.91 326 PRO A O 1
ATOM 2631 N N . PRO A 1 327 ? -26.475 -23.318 58.018 1.00 33.09 327 PRO A N 1
ATOM 2632 C CA . PRO A 1 327 ? -27.891 -23.209 58.335 1.00 33.09 327 PRO A CA 1
ATOM 2633 C C . PRO A 1 327 ? -28.689 -22.950 57.044 1.00 33.09 327 PRO A C 1
ATOM 2635 O O . PRO A 1 327 ? -28.179 -22.296 56.128 1.00 33.09 327 PRO A O 1
ATOM 2638 N N . PRO A 1 328 ? -29.927 -23.464 56.941 1.00 30.36 328 PRO A N 1
ATOM 2639 C CA . PRO A 1 328 ? -30.767 -23.229 55.775 1.00 30.36 328 PRO A CA 1
ATOM 2640 C C . PRO A 1 328 ? -31.064 -21.726 55.642 1.00 30.36 328 PRO A C 1
ATOM 2642 O O . PRO A 1 328 ? -31.212 -21.040 56.658 1.00 30.36 328 PRO A O 1
ATOM 2645 N N . PRO A 1 329 ? -31.141 -21.195 54.409 1.00 28.66 329 PRO A N 1
ATOM 2646 C CA . PRO A 1 329 ? -31.350 -19.772 54.194 1.00 28.66 329 PRO A CA 1
ATOM 2647 C C . PRO A 1 329 ? -32.725 -19.329 54.730 1.00 28.66 329 PRO A C 1
ATOM 2649 O O . PRO A 1 329 ? -33.685 -20.105 54.649 1.00 28.66 329 PRO A O 1
ATOM 2652 N N . PRO A 1 330 ? -32.851 -18.094 55.254 1.00 30.17 330 PRO A N 1
ATOM 2653 C CA . PRO A 1 330 ? -34.126 -17.560 55.712 1.00 30.17 330 PRO A CA 1
ATOM 2654 C C . PRO A 1 330 ? -35.109 -17.438 54.545 1.00 30.17 330 PRO A C 1
ATOM 2656 O O . PRO A 1 330 ? -34.761 -17.000 53.448 1.00 30.17 330 PRO A O 1
ATOM 2659 N N . VAL A 1 331 ? -36.353 -17.827 54.798 1.00 37.28 331 VAL A N 1
ATOM 2660 C CA . VAL A 1 331 ? -37.473 -17.715 53.865 1.00 37.28 331 VAL A CA 1
ATOM 2661 C C . VAL A 1 331 ? -37.993 -16.274 53.887 1.00 37.28 331 VAL A C 1
ATOM 2663 O O . VAL A 1 331 ? -38.518 -15.842 54.908 1.00 37.28 331 VAL A O 1
ATOM 2666 N N . GLY A 1 332 ? -37.885 -15.559 52.760 1.00 35.00 332 GLY A N 1
ATOM 2667 C CA . GLY A 1 332 ? -38.646 -14.328 52.493 1.00 35.00 332 GLY A CA 1
ATOM 2668 C C . GLY A 1 332 ? -37.847 -13.212 51.811 1.00 35.00 332 GLY A C 1
ATOM 2669 O O . GLY A 1 332 ? -37.137 -12.480 52.486 1.00 35.00 332 GLY A O 1
ATOM 2670 N N . GLY A 1 333 ? -38.011 -13.072 50.486 1.00 37.91 333 GLY A N 1
ATOM 2671 C CA . GLY A 1 333 ? -37.506 -11.956 49.665 1.00 37.91 333 GLY A CA 1
ATOM 2672 C C . GLY A 1 333 ? -36.362 -12.349 48.723 1.00 37.91 333 GLY A C 1
ATOM 2673 O O . GLY A 1 333 ? -35.196 -12.284 49.099 1.00 37.91 333 GLY A O 1
ATOM 2674 N N . LYS A 1 334 ? -36.674 -12.784 47.493 1.00 47.53 334 LYS A N 1
ATOM 2675 C CA . LYS A 1 334 ? -35.667 -13.095 46.463 1.00 47.53 334 LYS A CA 1
ATOM 2676 C C . LYS A 1 334 ? -35.491 -11.892 45.537 1.00 47.53 334 LYS A C 1
ATOM 2678 O O . LYS A 1 334 ? -36.192 -11.791 44.539 1.00 47.53 334 LYS A O 1
ATOM 2683 N N . CYS A 1 335 ? -34.499 -11.055 45.814 1.00 48.12 335 CYS A N 1
ATOM 2684 C CA . CYS A 1 335 ? -33.867 -10.245 44.778 1.00 48.12 335 CYS A CA 1
ATOM 2685 C C . CYS A 1 335 ? -32.494 -10.855 44.487 1.00 48.12 335 CYS A C 1
ATOM 2687 O O . CYS A 1 335 ? -31.606 -10.815 45.336 1.00 48.12 335 CYS A O 1
ATOM 2689 N N . ASN A 1 336 ? -32.332 -11.471 43.315 1.00 48.06 336 ASN A N 1
ATOM 2690 C CA . ASN A 1 336 ? -30.994 -11.759 42.808 1.00 48.06 336 ASN A CA 1
ATOM 2691 C C . ASN A 1 336 ? -30.450 -10.438 42.262 1.00 48.06 336 ASN A C 1
ATOM 2693 O O . ASN A 1 336 ? -31.141 -9.785 41.483 1.00 48.06 336 ASN A O 1
ATOM 2697 N N . ALA A 1 337 ? -29.249 -10.042 42.686 1.00 45.97 337 ALA A N 1
ATOM 2698 C CA . ALA A 1 337 ? -28.593 -8.847 42.171 1.00 45.97 337 ALA A CA 1
ATOM 2699 C C . ALA A 1 337 ? -28.568 -8.864 40.625 1.00 45.97 337 ALA A C 1
ATOM 2701 O O . ALA A 1 337 ? -28.419 -9.945 40.039 1.00 45.97 337 ALA A O 1
ATOM 2702 N N . PRO A 1 338 ? -28.705 -7.699 39.962 1.00 45.56 338 PRO A N 1
ATOM 2703 C CA . PRO A 1 338 ? -28.595 -7.592 38.515 1.00 45.56 338 PRO A CA 1
ATOM 2704 C C . PRO A 1 338 ? -27.345 -8.300 37.994 1.00 45.56 338 PRO A C 1
ATOM 2706 O O . PRO A 1 338 ? -26.228 -7.975 38.397 1.00 45.56 338 PRO A O 1
ATOM 2709 N N . VAL A 1 339 ? -27.515 -9.250 37.074 1.00 43.81 339 VAL A N 1
ATOM 2710 C CA . VAL A 1 339 ? -26.381 -9.798 36.325 1.00 43.81 339 VAL A CA 1
ATOM 2711 C C . VAL A 1 339 ? -25.876 -8.681 35.418 1.00 43.81 339 VAL A C 1
ATOM 2713 O O . VAL A 1 339 ? -26.529 -8.331 34.437 1.00 43.81 339 VAL A O 1
ATOM 2716 N N . ILE A 1 340 ? -24.734 -8.087 35.760 1.00 47.69 340 ILE A N 1
ATOM 2717 C CA . ILE A 1 340 ? -24.069 -7.117 34.892 1.00 47.69 340 ILE A CA 1
ATOM 2718 C C . ILE A 1 340 ? -23.507 -7.888 33.695 1.00 47.69 340 ILE A C 1
ATOM 2720 O O . ILE A 1 340 ? -22.499 -8.584 33.810 1.00 47.69 340 ILE A O 1
ATOM 2724 N N . ILE A 1 341 ? -24.166 -7.772 32.542 1.00 48.50 341 ILE A N 1
ATOM 2725 C CA . ILE A 1 341 ? -23.573 -8.153 31.259 1.00 48.50 341 ILE A CA 1
ATOM 2726 C C . ILE A 1 341 ? -22.586 -7.037 30.907 1.00 48.50 341 ILE A C 1
ATOM 2728 O O . ILE A 1 341 ? -22.977 -5.949 30.499 1.00 48.50 341 ILE A O 1
ATOM 2732 N N . GLY A 1 342 ? -21.303 -7.264 31.168 1.00 45.84 342 GLY A N 1
ATOM 2733 C CA . GLY A 1 342 ? -20.267 -6.265 30.926 1.00 45.84 342 GLY A CA 1
ATOM 2734 C C . GLY A 1 342 ? -18.890 -6.860 31.146 1.00 45.84 342 GLY A C 1
ATOM 2735 O O . GLY A 1 342 ? -18.320 -6.722 32.225 1.00 45.84 342 GLY A O 1
ATOM 2736 N N . GLY A 1 343 ? -18.380 -7.559 30.136 1.00 51.28 343 GLY A N 1
ATOM 2737 C CA . GLY A 1 343 ? -17.043 -8.149 30.186 1.00 51.28 343 GLY A CA 1
ATOM 2738 C C . GLY A 1 343 ? -16.329 -8.138 28.841 1.00 51.28 343 GLY A C 1
ATOM 2739 O O . GLY A 1 343 ? -15.173 -7.736 28.785 1.00 51.28 343 GLY A O 1
ATOM 2740 N N . GLU A 1 344 ? -17.015 -8.507 27.759 1.00 57.38 344 GLU A N 1
ATOM 2741 C CA . GLU A 1 344 ? -16.423 -8.585 26.420 1.00 57.38 344 GLU A CA 1
ATOM 2742 C C . GLU A 1 344 ? -17.320 -7.890 25.392 1.00 57.38 344 GLU A C 1
ATOM 2744 O O . GLU A 1 344 ? -18.530 -8.112 25.368 1.00 57.38 344 GLU A O 1
ATOM 2749 N N . LEU A 1 345 ? -16.714 -7.044 24.553 1.00 69.25 345 LEU A N 1
ATOM 2750 C CA . LEU A 1 345 ? -17.352 -6.483 23.361 1.00 69.25 345 LEU A CA 1
ATOM 2751 C C . LEU A 1 345 ? -17.670 -7.621 22.384 1.00 69.25 345 LEU A C 1
ATOM 2753 O O . LEU A 1 345 ? -16.798 -8.449 22.109 1.00 69.25 345 LEU A O 1
ATOM 2757 N N . ARG A 1 346 ? -18.875 -7.640 21.798 1.00 80.06 346 ARG A N 1
ATOM 2758 C CA . ARG A 1 346 ? -19.218 -8.601 20.730 1.00 80.06 346 ARG A CA 1
ATOM 2759 C C . ARG A 1 346 ? -18.374 -8.398 19.475 1.00 80.06 346 ARG A C 1
ATOM 2761 O O . ARG A 1 346 ? -18.180 -9.337 18.705 1.00 80.06 346 ARG A O 1
ATOM 2768 N N . TYR A 1 347 ? -17.884 -7.177 19.263 1.00 84.12 347 TYR A N 1
ATOM 2769 C CA . TYR A 1 347 ? -17.021 -6.828 18.144 1.00 84.12 347 TYR A CA 1
ATOM 2770 C C . TYR A 1 347 ? -15.594 -6.540 18.611 1.00 84.12 347 TYR A C 1
ATOM 2772 O O . TYR A 1 347 ? -15.359 -5.640 19.416 1.00 84.12 347 TYR A O 1
ATOM 2780 N N . GLN A 1 348 ? -14.636 -7.283 18.058 1.00 85.94 348 GLN A N 1
ATOM 2781 C CA . GLN A 1 348 ? -13.216 -6.957 18.150 1.00 85.94 348 GLN A CA 1
ATOM 2782 C C . GLN A 1 348 ? -12.849 -6.072 16.961 1.00 85.94 348 GLN A C 1
ATOM 2784 O O . GLN A 1 348 ? -13.182 -6.417 15.830 1.00 85.94 348 GLN A O 1
ATOM 2789 N N . TYR A 1 349 ? -12.204 -4.932 17.216 1.00 89.00 349 TYR A N 1
ATOM 2790 C CA . TYR A 1 349 ? -11.875 -3.982 16.156 1.00 89.00 349 TYR A CA 1
ATOM 2791 C C . TYR A 1 349 ? -10.831 -4.559 15.196 1.00 89.00 349 TYR A C 1
ATOM 2793 O O . TYR A 1 349 ? -9.785 -5.034 15.631 1.00 89.00 349 TYR A O 1
ATOM 2801 N N . GLU A 1 350 ? -11.129 -4.521 13.899 1.00 92.81 350 GLU A N 1
ATOM 2802 C CA . GLU A 1 350 ? -10.314 -5.129 12.846 1.00 92.81 350 GLU A CA 1
ATOM 2803 C C . GLU A 1 350 ? -9.615 -4.058 12.006 1.00 92.81 350 GLU A C 1
ATOM 2805 O O . GLU A 1 350 ? -10.211 -3.047 11.629 1.00 92.81 350 GLU A O 1
ATOM 2810 N N . ILE A 1 351 ? -8.342 -4.298 11.700 1.00 94.69 351 ILE A N 1
ATOM 2811 C CA . ILE A 1 351 ? -7.506 -3.472 10.826 1.00 94.69 351 ILE A CA 1
ATOM 2812 C C . ILE A 1 351 ? -6.812 -4.420 9.844 1.00 94.69 351 ILE A C 1
ATOM 2814 O O . ILE A 1 351 ? -6.356 -5.486 10.243 1.00 94.69 351 ILE A O 1
ATOM 2818 N N . ASP A 1 352 ? -6.742 -4.059 8.567 1.00 96.12 352 ASP A N 1
ATOM 2819 C CA . ASP A 1 352 ? -5.978 -4.801 7.555 1.00 96.12 352 ASP A CA 1
ATOM 2820 C C . ASP A 1 352 ? -5.423 -3.804 6.530 1.00 96.12 352 ASP A C 1
ATOM 2822 O O . ASP A 1 352 ? -6.174 -3.000 5.960 1.00 96.12 352 ASP A O 1
ATOM 2826 N N . LEU A 1 353 ? -4.102 -3.798 6.359 1.00 96.81 353 LEU A N 1
ATOM 2827 C CA . LEU A 1 353 ? -3.346 -2.880 5.518 1.00 96.81 353 LEU A CA 1
ATOM 2828 C C . LEU A 1 353 ? -2.581 -3.672 4.462 1.00 96.81 353 LEU A C 1
ATOM 2830 O O . LEU A 1 353 ? -1.745 -4.519 4.751 1.00 96.81 353 LEU A O 1
ATOM 2834 N N . ALA A 1 354 ? -2.777 -3.314 3.199 1.00 97.44 354 ALA A N 1
ATOM 2835 C CA . ALA A 1 354 ? -2.174 -4.033 2.089 1.00 97.44 354 ALA A CA 1
ATOM 2836 C C . ALA A 1 354 ? -1.300 -3.129 1.221 1.00 97.44 354 ALA A C 1
ATOM 2838 O O . ALA A 1 354 ? -1.624 -1.965 0.976 1.00 97.44 354 ALA A O 1
ATOM 2839 N N . VAL A 1 355 ? -0.229 -3.699 0.664 1.00 98.25 355 VAL A N 1
ATOM 2840 C CA . VAL A 1 355 ? 0.418 -3.157 -0.537 1.00 98.25 355 VAL A CA 1
ATOM 2841 C C . VAL A 1 355 ? -0.235 -3.823 -1.743 1.00 98.25 355 VAL A C 1
ATOM 2843 O O . VAL A 1 355 ? -0.017 -5.001 -2.015 1.00 98.25 355 VAL A O 1
ATOM 2846 N N . THR A 1 356 ? -1.042 -3.071 -2.485 1.00 98.00 356 THR A N 1
ATOM 2847 C CA . THR A 1 356 ? -1.841 -3.603 -3.599 1.00 98.00 356 THR A CA 1
ATOM 2848 C C . THR A 1 356 ? -1.148 -3.474 -4.947 1.00 98.00 356 THR A C 1
ATOM 2850 O O . THR A 1 356 ? -1.487 -4.205 -5.875 1.00 98.00 356 THR A O 1
ATOM 2853 N N . LYS A 1 357 ? -0.161 -2.578 -5.079 1.00 98.44 357 LYS A N 1
ATOM 2854 C CA . LYS A 1 357 ? 0.603 -2.404 -6.321 1.00 98.44 357 LYS A CA 1
ATOM 2855 C C . LYS A 1 357 ? 2.024 -1.922 -6.065 1.00 98.44 357 LYS A C 1
ATOM 2857 O O . LYS A 1 357 ? 2.233 -1.027 -5.250 1.00 98.44 357 LYS A O 1
ATOM 2862 N N . ILE A 1 358 ? 2.987 -2.447 -6.818 1.00 98.50 358 ILE A N 1
ATOM 2863 C CA . ILE A 1 358 ? 4.357 -1.925 -6.889 1.00 98.50 358 ILE A CA 1
ATOM 2864 C C . ILE A 1 358 ? 4.872 -1.963 -8.330 1.00 98.50 358 ILE A C 1
ATOM 2866 O O . ILE A 1 358 ? 4.636 -2.929 -9.060 1.00 98.50 358 ILE A O 1
ATOM 2870 N N . GLU A 1 359 ? 5.588 -0.913 -8.735 1.00 98.12 359 GLU A N 1
ATOM 2871 C CA . GLU A 1 359 ? 6.166 -0.784 -10.076 1.00 98.12 359 GLU A CA 1
ATOM 2872 C C . GLU A 1 359 ? 7.692 -0.595 -10.037 1.00 98.12 359 GLU A C 1
ATOM 2874 O O . GLU A 1 359 ? 8.218 0.252 -9.313 1.00 98.12 359 GLU A O 1
ATOM 2879 N N . GLY A 1 360 ? 8.417 -1.356 -10.858 1.00 97.25 360 GLY A N 1
ATOM 2880 C CA . GLY A 1 360 ? 9.854 -1.199 -11.076 1.00 97.25 360 GLY A CA 1
ATOM 2881 C C . GLY A 1 360 ? 10.129 -0.632 -12.465 1.00 97.25 360 GLY A C 1
ATOM 2882 O O . GLY A 1 360 ? 9.843 -1.299 -13.453 1.00 97.25 360 GLY A O 1
ATOM 2883 N N . LYS A 1 361 ? 10.695 0.576 -12.562 1.00 96.75 361 LYS A N 1
ATOM 2884 C CA . LYS A 1 361 ? 11.035 1.208 -13.850 1.00 96.75 361 LYS A CA 1
ATOM 2885 C C . LYS A 1 361 ? 12.501 1.003 -14.202 1.00 96.75 361 LYS A C 1
ATOM 2887 O O . LYS A 1 361 ? 13.369 1.243 -13.357 1.00 96.75 361 LYS A O 1
ATOM 2892 N N . THR A 1 362 ? 12.762 0.621 -15.449 1.00 97.44 362 THR A N 1
ATOM 2893 C CA . THR A 1 362 ? 14.121 0.529 -15.979 1.00 97.44 362 THR A CA 1
ATOM 2894 C C . THR A 1 362 ? 14.720 1.925 -16.135 1.00 97.44 362 THR A C 1
ATOM 2896 O O . THR A 1 362 ? 14.069 2.827 -16.660 1.00 97.44 362 THR A O 1
ATOM 2899 N N . VAL A 1 363 ? 15.954 2.112 -15.664 1.00 97.44 363 VAL A N 1
ATOM 2900 C CA . VAL A 1 363 ? 16.746 3.343 -15.834 1.00 97.44 363 VAL A CA 1
ATOM 2901 C C . VAL A 1 363 ? 18.219 2.991 -16.038 1.00 97.44 363 VAL A C 1
ATOM 2903 O O . VAL A 1 363 ? 18.634 1.865 -15.765 1.00 97.44 363 VAL A O 1
ATOM 2906 N N . ASP A 1 364 ? 19.039 3.947 -16.469 1.00 97.25 364 ASP A N 1
ATOM 2907 C CA . ASP A 1 364 ? 20.490 3.756 -16.496 1.00 97.25 364 ASP A CA 1
ATOM 2908 C C . ASP A 1 364 ? 21.066 3.462 -15.104 1.00 97.25 364 ASP A C 1
ATOM 2910 O O . ASP A 1 364 ? 20.558 3.910 -14.071 1.00 97.25 364 ASP A O 1
ATOM 2914 N N . GLN A 1 365 ? 22.174 2.725 -15.077 1.00 97.00 365 GLN A N 1
ATOM 2915 C CA . GLN A 1 365 ? 22.851 2.389 -13.834 1.00 97.00 365 GLN A CA 1
ATOM 2916 C C . GLN A 1 365 ? 23.235 3.654 -13.047 1.00 97.00 365 GLN A C 1
ATOM 2918 O O . GLN A 1 365 ? 23.796 4.602 -13.590 1.00 97.00 365 GLN A O 1
ATOM 2923 N N . ASN A 1 366 ? 22.965 3.647 -11.741 1.00 96.38 366 ASN A N 1
ATOM 2924 C CA . ASN A 1 366 ? 23.180 4.756 -10.806 1.00 96.38 366 ASN A CA 1
ATOM 2925 C C . ASN A 1 366 ? 22.364 6.033 -11.096 1.00 96.38 366 ASN A C 1
ATOM 2927 O O . ASN A 1 366 ? 22.604 7.067 -10.459 1.00 96.38 366 ASN A O 1
ATOM 2931 N N . SER A 1 367 ? 21.371 5.961 -11.986 1.00 97.06 367 SER A N 1
ATOM 2932 C CA . SER A 1 367 ? 20.427 7.050 -12.240 1.00 97.06 367 SER A CA 1
ATOM 2933 C C . SER A 1 367 ? 19.266 7.056 -11.250 1.00 97.06 367 SER A C 1
ATOM 2935 O O . SER A 1 367 ? 18.956 6.055 -10.596 1.00 97.06 367 SER A O 1
ATOM 2937 N N . ASN A 1 368 ? 18.624 8.220 -11.129 1.00 97.12 368 ASN A N 1
ATOM 2938 C CA . ASN A 1 368 ? 17.415 8.376 -10.328 1.00 97.12 368 ASN A CA 1
ATOM 2939 C C . ASN A 1 368 ? 16.267 7.576 -10.962 1.00 97.12 368 ASN A C 1
ATOM 2941 O O . ASN A 1 368 ? 16.004 7.701 -12.155 1.00 97.12 368 ASN A O 1
ATOM 2945 N N . THR A 1 369 ? 15.564 6.801 -10.146 1.00 97.06 369 THR A N 1
ATOM 2946 C CA . THR A 1 369 ? 14.348 6.074 -10.499 1.00 97.06 369 THR A CA 1
ATOM 2947 C C . THR A 1 369 ? 13.214 6.448 -9.550 1.00 97.06 369 THR A C 1
ATOM 2949 O O . THR A 1 369 ? 13.429 6.990 -8.458 1.00 97.06 369 THR A O 1
ATOM 2952 N N . GLN A 1 370 ? 11.998 6.153 -9.992 1.00 96.81 370 GLN A N 1
ATOM 2953 C CA . GLN A 1 370 ? 10.773 6.327 -9.233 1.00 96.81 370 GLN A CA 1
ATOM 2954 C C . GLN A 1 370 ? 10.075 4.984 -9.103 1.00 96.81 370 GLN A C 1
ATOM 2956 O O . GLN A 1 370 ? 9.782 4.339 -10.110 1.00 96.81 370 GLN A O 1
ATOM 2961 N N . THR A 1 371 ? 9.768 4.604 -7.866 1.00 98.31 371 THR A N 1
ATOM 2962 C CA . THR A 1 371 ? 8.970 3.416 -7.554 1.00 98.31 371 THR A CA 1
ATOM 2963 C C . THR A 1 371 ? 7.629 3.851 -6.965 1.00 98.31 371 THR A C 1
ATOM 2965 O O . THR A 1 371 ? 7.572 4.199 -5.782 1.00 98.31 371 THR A O 1
ATOM 2968 N N . PRO A 1 372 ? 6.562 3.883 -7.783 1.00 98.19 372 PRO A N 1
ATOM 2969 C CA . PRO A 1 372 ? 5.192 3.974 -7.304 1.00 98.19 372 PRO A CA 1
ATOM 2970 C C . PRO A 1 372 ? 4.806 2.731 -6.495 1.00 98.19 372 PRO A C 1
ATOM 2972 O O . PRO A 1 372 ? 5.059 1.598 -6.912 1.00 98.19 372 PRO A O 1
ATOM 2975 N N . VAL A 1 373 ? 4.162 2.956 -5.355 1.00 98.62 373 VAL A N 1
ATOM 2976 C CA . VAL A 1 373 ? 3.608 1.932 -4.468 1.00 98.62 373 VAL A CA 1
ATOM 2977 C C . VAL A 1 373 ? 2.177 2.330 -4.140 1.00 98.62 373 VAL A C 1
ATOM 2979 O O . VAL A 1 373 ? 1.949 3.437 -3.664 1.00 98.62 373 VAL A O 1
ATOM 2982 N N . THR A 1 374 ? 1.215 1.446 -4.388 1.00 98.56 374 THR A N 1
ATOM 2983 C CA . THR A 1 374 ? -0.172 1.644 -3.952 1.00 98.56 374 THR A CA 1
ATOM 2984 C C . THR A 1 374 ? -0.420 0.847 -2.685 1.00 98.56 374 THR A C 1
ATOM 2986 O O . THR A 1 374 ? -0.109 -0.344 -2.630 1.00 98.56 374 THR A O 1
ATOM 2989 N N . VAL A 1 375 ? -0.971 1.516 -1.680 1.00 98.38 375 VAL A N 1
ATOM 2990 C CA . VAL A 1 375 ? -1.378 0.926 -0.407 1.00 98.38 375 VAL A CA 1
ATOM 2991 C C . VAL A 1 375 ? -2.864 1.134 -0.175 1.00 98.38 375 VAL A C 1
ATOM 2993 O O . VAL A 1 375 ? -3.436 2.104 -0.673 1.00 98.38 375 VAL A O 1
ATOM 2996 N N . TYR A 1 376 ? -3.473 0.224 0.572 1.00 97.81 376 TYR A N 1
ATOM 2997 C CA . TYR A 1 376 ? -4.908 0.184 0.822 1.00 97.81 376 TYR A CA 1
ATOM 2998 C C . TYR A 1 376 ? -5.195 -0.225 2.266 1.00 97.81 376 TYR A C 1
ATOM 3000 O O . TYR A 1 376 ? -4.436 -1.007 2.840 1.00 97.81 376 TYR A O 1
ATOM 3008 N N . ARG A 1 377 ? -6.295 0.282 2.827 1.00 96.94 377 ARG A N 1
ATOM 3009 C CA . ARG A 1 377 ? -6.856 -0.170 4.104 1.00 96.94 377 ARG A CA 1
ATOM 3010 C C . ARG A 1 377 ? -8.222 -0.808 3.870 1.00 96.94 377 ARG A C 1
ATOM 3012 O O . ARG A 1 377 ? -9.092 -0.161 3.294 1.00 96.94 377 ARG A O 1
ATOM 3019 N N . GLU A 1 378 ? -8.416 -2.031 4.357 1.00 96.12 378 GLU A N 1
ATOM 3020 C CA . GLU A 1 378 ? -9.690 -2.745 4.218 1.00 96.12 378 GLU A CA 1
ATOM 3021 C C . GLU A 1 378 ? -10.832 -2.076 4.990 1.00 96.12 378 GLU A C 1
ATOM 3023 O O . GLU A 1 378 ? -10.624 -1.414 6.011 1.00 96.12 378 GLU A O 1
ATOM 3028 N N . ASP A 1 379 ? -12.047 -2.237 4.467 1.00 95.06 379 ASP A N 1
ATOM 3029 C CA . ASP A 1 379 ? -13.267 -1.681 5.039 1.00 95.06 379 ASP A CA 1
ATOM 3030 C C . ASP A 1 379 ? -14.068 -2.749 5.805 1.00 95.06 379 ASP A C 1
ATOM 3032 O O . ASP A 1 379 ? -14.698 -3.636 5.225 1.00 95.06 379 ASP A O 1
ATOM 3036 N N . PHE A 1 380 ? -14.085 -2.626 7.135 1.00 95.00 380 PHE A N 1
ATOM 3037 C CA . PHE A 1 380 ? -14.873 -3.478 8.034 1.00 95.00 380 PHE A CA 1
ATOM 3038 C C . PHE A 1 380 ? -16.175 -2.814 8.519 1.00 95.00 380 PHE A C 1
ATOM 3040 O O . PHE A 1 380 ? -16.884 -3.377 9.362 1.00 95.00 380 PHE A O 1
ATOM 3047 N N . SER A 1 381 ? -16.541 -1.643 7.983 1.00 93.56 381 SER A N 1
ATOM 3048 C CA . SER A 1 381 ? -17.709 -0.866 8.418 1.00 93.56 381 SER A CA 1
ATOM 3049 C C . SER A 1 381 ? -19.024 -1.638 8.301 1.00 93.56 381 SER A C 1
ATOM 3051 O O . SER A 1 381 ? -19.863 -1.560 9.198 1.00 93.56 381 SER A O 1
ATOM 3053 N N . ALA A 1 382 ? -19.189 -2.462 7.263 1.00 94.06 382 ALA A N 1
ATOM 3054 C CA . ALA A 1 382 ? -20.381 -3.290 7.084 1.00 94.06 382 ALA A CA 1
ATOM 3055 C C . ALA A 1 382 ? -20.550 -4.329 8.208 1.00 94.06 382 ALA A C 1
ATOM 3057 O O . ALA A 1 382 ? -21.657 -4.529 8.715 1.00 94.06 382 ALA A O 1
ATOM 3058 N N . LYS A 1 383 ? -19.450 -4.959 8.641 1.00 92.88 383 LYS A N 1
ATOM 3059 C CA . LYS A 1 383 ? -19.458 -5.934 9.740 1.00 92.88 383 LYS A CA 1
ATOM 3060 C C . LYS A 1 383 ? -19.757 -5.249 11.075 1.00 92.88 383 LYS A C 1
ATOM 3062 O O . LYS A 1 383 ? -20.554 -5.761 11.858 1.00 92.88 383 LYS A O 1
ATOM 3067 N N . ARG A 1 384 ? -19.202 -4.054 11.303 1.00 93.19 384 ARG A N 1
ATOM 3068 C CA . ARG A 1 384 ? -19.527 -3.238 12.485 1.00 93.19 384 ARG A CA 1
ATOM 3069 C C . ARG A 1 384 ? -20.976 -2.781 12.508 1.00 93.19 384 ARG A C 1
ATOM 3071 O O . ARG A 1 384 ? -21.615 -2.864 13.552 1.00 93.19 384 ARG A O 1
ATOM 3078 N N . ALA A 1 385 ? -21.516 -2.359 11.368 1.00 93.62 385 ALA A N 1
ATOM 3079 C CA . ALA A 1 385 ? -22.919 -1.986 11.249 1.00 93.62 385 ALA A CA 1
ATOM 3080 C C . ALA A 1 385 ? -23.848 -3.164 11.581 1.00 93.62 385 ALA A C 1
ATOM 3082 O O . ALA A 1 385 ? -24.857 -2.974 12.258 1.00 93.62 385 ALA A O 1
ATOM 3083 N N . GLN A 1 386 ? -23.491 -4.388 11.173 1.00 94.31 386 GLN A N 1
ATOM 3084 C CA . GLN A 1 386 ? -24.239 -5.584 11.558 1.00 94.31 386 GLN A CA 1
ATOM 3085 C C . GLN A 1 386 ? -24.250 -5.781 13.082 1.00 94.31 386 GLN A C 1
ATOM 3087 O O . GLN A 1 386 ? -25.326 -5.921 13.659 1.00 94.31 386 GLN A O 1
ATOM 3092 N N . VAL A 1 387 ? -23.088 -5.736 13.741 1.00 92.62 387 VAL A N 1
ATOM 3093 C CA . VAL A 1 387 ? -23.017 -5.912 15.204 1.00 92.62 387 VAL A CA 1
ATOM 3094 C C . VAL A 1 387 ? -23.744 -4.786 15.943 1.00 92.62 387 VAL A C 1
ATOM 3096 O O . VAL A 1 387 ? -24.460 -5.047 16.907 1.00 92.62 387 VAL A O 1
ATOM 3099 N N . ARG A 1 388 ? -23.640 -3.541 15.466 1.00 94.56 388 ARG A N 1
ATOM 3100 C CA . ARG A 1 388 ? -24.389 -2.399 16.011 1.00 94.56 388 ARG A CA 1
ATOM 3101 C C . ARG A 1 388 ? -25.897 -2.659 15.985 1.00 94.56 388 ARG A C 1
ATOM 3103 O O . ARG A 1 388 ? -26.553 -2.498 17.010 1.00 94.56 388 ARG A O 1
ATOM 3110 N N . ASN A 1 389 ? -26.424 -3.140 14.857 1.00 95.81 389 ASN A N 1
ATOM 3111 C CA . ASN A 1 389 ? -27.841 -3.490 14.728 1.00 95.81 389 ASN A CA 1
ATOM 3112 C C . ASN A 1 389 ? -28.250 -4.630 15.680 1.00 95.81 389 ASN A C 1
ATOM 3114 O O . ASN A 1 389 ? -29.352 -4.607 16.228 1.00 95.81 389 ASN A O 1
ATOM 3118 N N . GLU A 1 390 ? -27.381 -5.623 15.896 1.00 93.62 390 GLU A N 1
ATOM 3119 C CA . GLU A 1 390 ? -27.626 -6.715 16.849 1.00 93.62 390 GLU A CA 1
ATOM 3120 C C . GLU A 1 390 ? -27.706 -6.197 18.297 1.00 93.62 390 GLU A C 1
ATOM 3122 O O . GLU A 1 390 ? -28.634 -6.554 19.026 1.00 93.62 390 GLU A O 1
ATOM 3127 N N . ILE A 1 391 ? -26.793 -5.304 18.700 1.00 92.25 391 ILE A N 1
ATOM 3128 C CA . ILE A 1 391 ? -26.799 -4.680 20.035 1.00 92.25 391 ILE A CA 1
ATOM 3129 C C . ILE A 1 391 ? -28.042 -3.797 20.224 1.00 92.25 391 ILE A C 1
ATOM 3131 O O . ILE A 1 391 ? -28.711 -3.877 21.255 1.00 92.25 391 ILE A O 1
ATOM 3135 N N . GLU A 1 392 ? -28.390 -2.973 19.231 1.00 95.31 392 GLU A N 1
ATOM 3136 C CA . GLU A 1 392 ? -29.582 -2.116 19.274 1.00 95.31 392 GLU A CA 1
ATOM 3137 C C . GLU A 1 392 ? -30.876 -2.936 19.375 1.00 95.31 392 GLU A C 1
ATOM 3139 O O . GLU A 1 392 ? -31.776 -2.585 20.142 1.00 95.31 392 GLU A O 1
ATOM 3144 N N . SER A 1 393 ? -30.953 -4.062 18.660 1.00 95.00 393 SER A N 1
ATOM 3145 C CA . SER A 1 393 ? -32.080 -4.995 18.738 1.00 95.00 393 SER A CA 1
ATOM 3146 C C . SER A 1 393 ? -32.229 -5.604 20.138 1.00 95.00 393 SER A C 1
ATOM 3148 O O . SER A 1 393 ? -33.335 -5.632 20.686 1.00 95.00 393 SER A O 1
ATOM 3150 N N . ASP A 1 394 ? -31.135 -6.069 20.745 1.00 91.75 394 ASP A N 1
ATOM 3151 C CA . ASP A 1 394 ? -31.164 -6.647 22.095 1.00 91.75 394 ASP A CA 1
ATOM 3152 C C . ASP A 1 394 ? -31.512 -5.601 23.161 1.00 91.75 394 ASP A C 1
ATOM 3154 O O . ASP A 1 394 ? -32.313 -5.870 24.063 1.00 91.75 394 ASP A O 1
ATOM 3158 N N . LYS A 1 395 ? -31.001 -4.374 23.011 1.00 92.94 395 LYS A N 1
ATOM 3159 C CA . LYS A 1 395 ? -31.370 -3.239 23.863 1.00 92.94 395 LYS A CA 1
ATOM 3160 C C . LYS A 1 395 ? -32.865 -2.932 23.776 1.00 92.94 395 LYS A C 1
ATOM 3162 O O . LYS A 1 395 ? -33.526 -2.853 24.811 1.00 92.94 395 LYS A O 1
ATOM 3167 N N . ALA A 1 396 ? -33.417 -2.826 22.567 1.00 94.94 396 ALA A N 1
ATOM 3168 C CA . ALA A 1 396 ? -34.843 -2.571 22.363 1.00 94.94 396 ALA A CA 1
ATOM 3169 C C . ALA A 1 396 ? -35.719 -3.692 22.949 1.00 94.94 396 ALA A C 1
ATOM 3171 O O . ALA A 1 396 ? -36.801 -3.444 23.490 1.00 94.94 396 ALA A O 1
ATOM 3172 N N . LYS A 1 397 ? -35.259 -4.946 22.883 1.00 94.38 397 LYS A N 1
ATOM 3173 C CA . LYS A 1 397 ? -35.936 -6.073 23.531 1.00 94.38 397 LYS A CA 1
ATOM 3174 C C . LYS A 1 397 ? -35.938 -5.929 25.058 1.00 94.38 397 LYS A C 1
ATOM 3176 O O . LYS A 1 397 ? -36.998 -6.079 25.666 1.00 94.38 397 LYS A O 1
ATOM 3181 N N . ALA A 1 398 ? -34.800 -5.595 25.666 1.00 90.06 398 ALA A N 1
ATOM 3182 C CA . ALA A 1 398 ? -34.700 -5.377 27.110 1.00 90.06 398 ALA A CA 1
ATOM 3183 C C . ALA A 1 398 ? -35.564 -4.190 27.587 1.00 90.06 398 ALA A C 1
ATOM 3185 O O . ALA A 1 398 ? -36.227 -4.291 28.619 1.00 90.06 398 ALA A O 1
ATOM 3186 N N . GLU A 1 399 ? -35.629 -3.102 26.813 1.00 94.62 399 GLU A N 1
ATOM 3187 C CA . GLU A 1 399 ? -36.510 -1.952 27.074 1.00 94.62 399 GLU A CA 1
ATOM 3188 C C . GLU A 1 399 ? -37.997 -2.341 27.043 1.00 94.62 399 GLU A C 1
ATOM 3190 O O . GLU A 1 399 ? -38.760 -1.960 27.934 1.00 94.62 399 GLU A O 1
ATOM 3195 N N . ASN A 1 400 ? -38.412 -3.159 26.071 1.00 95.81 400 ASN A N 1
ATOM 3196 C CA . ASN A 1 400 ? -39.784 -3.666 25.994 1.00 95.81 400 ASN A CA 1
ATOM 3197 C C . ASN A 1 400 ? -40.139 -4.575 27.182 1.00 95.81 400 ASN A C 1
ATOM 3199 O O . ASN A 1 400 ? -41.225 -4.455 27.752 1.00 95.81 400 ASN A O 1
ATOM 3203 N N . GLU A 1 401 ? -39.234 -5.473 27.579 1.00 93.50 401 GLU A N 1
ATOM 3204 C CA . GLU A 1 401 ? -39.420 -6.333 28.755 1.00 93.50 401 GLU A CA 1
ATOM 3205 C C . GLU A 1 401 ? -39.515 -5.501 30.044 1.00 93.50 401 GLU A C 1
ATOM 3207 O O . GLU A 1 401 ? -40.395 -5.745 30.873 1.00 93.50 401 GLU A O 1
ATOM 3212 N N . LYS A 1 402 ? -38.683 -4.461 30.187 1.00 93.75 402 LYS A N 1
ATOM 3213 C CA . LYS A 1 402 ? -38.760 -3.512 31.305 1.00 93.75 402 LYS A CA 1
ATOM 3214 C C . LYS A 1 402 ? -40.122 -2.813 31.363 1.00 93.75 402 LYS A C 1
ATOM 3216 O O . LYS A 1 402 ? -40.744 -2.793 32.423 1.00 93.75 402 LYS A O 1
ATOM 3221 N N . ALA A 1 403 ? -40.620 -2.299 30.238 1.00 94.88 403 ALA A N 1
ATOM 3222 C CA . ALA A 1 403 ? -41.918 -1.625 30.182 1.00 94.88 403 ALA A CA 1
ATOM 3223 C C . ALA A 1 403 ? -43.079 -2.553 30.599 1.00 94.88 403 ALA A C 1
ATOM 3225 O O . ALA A 1 403 ? -44.013 -2.134 31.287 1.00 94.88 403 ALA A O 1
ATOM 3226 N N . GLN A 1 404 ? -43.011 -3.840 30.239 1.00 95.00 404 GLN A N 1
ATOM 3227 C CA . GLN A 1 404 ? -43.988 -4.840 30.687 1.00 95.00 404 GLN A CA 1
ATOM 3228 C C . GLN A 1 404 ? -43.927 -5.068 32.205 1.00 95.00 404 GLN A C 1
ATOM 3230 O O . GLN A 1 404 ? -44.973 -5.181 32.851 1.00 95.00 404 GLN A O 1
ATOM 3235 N N . LEU A 1 405 ? -42.726 -5.107 32.787 1.00 93.25 405 LEU A N 1
ATOM 3236 C CA . LEU A 1 405 ? -42.540 -5.230 34.234 1.00 93.25 405 LEU A CA 1
ATOM 3237 C C . LEU A 1 405 ? -43.055 -4.000 34.991 1.00 93.25 405 LEU A C 1
ATOM 3239 O O . LEU A 1 405 ? -43.725 -4.155 36.011 1.00 93.25 405 LEU A O 1
ATOM 3243 N N . GLU A 1 406 ? -42.817 -2.791 34.482 1.00 94.12 406 GLU A N 1
ATOM 3244 C CA . GLU A 1 406 ? -43.342 -1.546 35.062 1.00 94.12 406 GLU A CA 1
ATOM 3245 C C . GLU A 1 406 ? -44.880 -1.512 35.050 1.00 94.12 406 GLU A C 1
ATOM 3247 O O . GLU A 1 406 ? -45.509 -1.111 36.036 1.00 94.12 406 GLU A O 1
ATOM 3252 N N . ALA A 1 407 ? -45.506 -2.009 33.978 1.00 95.25 407 ALA A N 1
ATOM 3253 C CA . ALA A 1 407 ? -46.959 -2.147 33.906 1.00 95.25 407 ALA A CA 1
ATOM 3254 C C . ALA A 1 407 ? -47.496 -3.140 34.956 1.00 95.25 407 ALA A C 1
ATOM 3256 O O . ALA A 1 407 ? -48.484 -2.847 35.637 1.00 95.25 407 ALA A O 1
ATOM 3257 N N . GLN A 1 408 ? -46.831 -4.286 35.140 1.00 94.62 408 GLN A N 1
ATOM 3258 C CA . GLN A 1 408 ? -47.178 -5.262 36.183 1.00 94.62 408 GLN A CA 1
ATOM 3259 C C . GLN A 1 408 ? -46.989 -4.684 37.593 1.00 94.62 408 GLN A C 1
ATOM 3261 O O . GLN A 1 408 ? -47.858 -4.850 38.450 1.00 94.62 408 GLN A O 1
ATOM 3266 N N . LEU A 1 409 ? -45.895 -3.957 37.833 1.00 94.06 409 LEU A N 1
ATOM 3267 C CA . LEU A 1 409 ? -45.625 -3.278 39.101 1.00 94.06 409 LEU A CA 1
ATOM 3268 C C . LEU A 1 409 ? -46.738 -2.280 39.449 1.00 94.06 409 LEU A C 1
ATOM 3270 O O . LEU A 1 409 ? -47.204 -2.239 40.588 1.00 94.06 409 LEU A O 1
ATOM 3274 N N . SER A 1 410 ? -47.206 -1.509 38.464 1.00 95.06 410 SER A N 1
ATOM 3275 C CA . SER A 1 410 ? -48.327 -0.581 38.641 1.00 95.06 410 SER A CA 1
ATOM 3276 C C . SER A 1 410 ? -49.615 -1.308 39.052 1.00 95.06 410 SER A C 1
ATOM 3278 O O . SER A 1 410 ? -50.299 -0.893 39.992 1.00 95.06 410 SER A O 1
ATOM 3280 N N . GLN A 1 411 ? -49.919 -2.450 38.424 1.00 95.50 411 GLN A N 1
ATOM 3281 C CA . GLN A 1 411 ? -51.068 -3.282 38.802 1.00 95.50 411 GLN A CA 1
ATOM 3282 C C . GLN A 1 411 ? -50.959 -3.800 40.242 1.00 95.50 411 GLN A C 1
ATOM 3284 O O . GLN A 1 411 ? -51.940 -3.740 40.984 1.00 95.50 411 GLN A O 1
ATOM 3289 N N . LEU A 1 412 ? -49.776 -4.256 40.666 1.00 93.81 412 LEU A N 1
ATOM 3290 C CA . LEU A 1 412 ? -49.542 -4.723 42.036 1.00 93.81 412 LEU A CA 1
ATOM 3291 C C . LEU A 1 412 ? -49.692 -3.603 43.070 1.00 93.81 412 LEU A C 1
ATOM 3293 O O . LEU A 1 412 ? -50.333 -3.811 44.102 1.00 93.81 412 LEU A O 1
ATOM 3297 N N . LYS A 1 413 ? -49.172 -2.402 42.782 1.00 94.12 413 LYS A N 1
ATOM 3298 C CA . LYS A 1 413 ? -49.333 -1.223 43.650 1.00 94.12 413 LYS A CA 1
ATOM 3299 C C . LYS A 1 413 ? -50.807 -0.844 43.813 1.00 94.12 413 LYS A C 1
ATOM 3301 O O . LYS A 1 413 ? -51.251 -0.601 44.933 1.00 94.12 413 LYS A O 1
ATOM 3306 N N . ASN A 1 414 ? -51.589 -0.898 42.733 1.00 95.06 414 ASN A N 1
ATOM 3307 C CA . ASN A 1 414 ? -53.034 -0.664 42.785 1.00 95.06 414 ASN A CA 1
ATOM 3308 C C . ASN A 1 414 ? -53.772 -1.728 43.617 1.00 95.06 414 ASN A C 1
ATOM 3310 O O . ASN A 1 414 ? -54.633 -1.385 44.426 1.00 95.06 414 ASN A O 1
ATOM 3314 N N . GLN A 1 415 ? -53.424 -3.010 43.465 1.00 94.56 415 GLN A N 1
ATOM 3315 C CA . GLN A 1 415 ? -53.998 -4.095 44.273 1.00 94.56 415 GLN A CA 1
ATOM 3316 C C . GLN A 1 415 ? -53.670 -3.934 45.764 1.00 94.56 415 GLN A C 1
ATOM 3318 O O . GLN A 1 415 ? -54.547 -4.109 46.609 1.00 94.56 415 GLN A O 1
ATOM 3323 N N . LYS A 1 416 ? -52.429 -3.556 46.098 1.00 94.19 416 LYS A N 1
ATOM 3324 C CA . LYS A 1 416 ? -52.023 -3.282 47.481 1.00 94.19 416 LYS A CA 1
ATOM 3325 C C . LYS A 1 416 ? -52.821 -2.117 48.076 1.00 94.19 416 LYS A C 1
ATOM 3327 O O . LYS A 1 416 ? -53.369 -2.265 49.162 1.00 94.19 416 LYS A O 1
ATOM 3332 N N . ALA A 1 417 ? -52.966 -1.013 47.342 1.00 93.50 417 ALA A N 1
ATOM 3333 C CA . ALA A 1 417 ? -53.745 0.144 47.788 1.00 93.50 417 ALA A CA 1
ATOM 3334 C C . ALA A 1 417 ? -55.228 -0.203 48.042 1.00 93.50 417 ALA A C 1
ATOM 3336 O O . ALA A 1 417 ? -55.839 0.286 48.993 1.00 93.50 417 ALA A O 1
ATOM 3337 N N . GLN A 1 418 ? -55.816 -1.091 47.229 1.00 95.12 418 GLN A N 1
ATOM 3338 C CA . GLN A 1 418 ? -57.171 -1.603 47.467 1.00 95.12 418 GLN A CA 1
ATOM 3339 C C . GLN A 1 418 ? -57.264 -2.417 48.766 1.00 95.12 418 GLN A C 1
ATOM 3341 O O . GLN A 1 418 ? -58.232 -2.260 49.510 1.00 95.12 418 GLN A O 1
ATOM 3346 N N . LEU A 1 419 ? -56.268 -3.259 49.061 1.00 93.75 419 LEU A N 1
ATOM 3347 C CA . LEU A 1 419 ? -56.205 -4.018 50.314 1.00 93.75 419 LEU A CA 1
ATOM 3348 C C . LEU A 1 419 ? -55.994 -3.105 51.532 1.00 93.75 419 LEU A C 1
ATOM 3350 O O . LEU A 1 419 ? -56.652 -3.299 52.549 1.00 93.75 419 LEU A O 1
ATOM 3354 N N . GLU A 1 420 ? -55.148 -2.077 51.425 1.00 93.38 420 GLU A N 1
ATOM 3355 C CA . GLU A 1 420 ? -54.948 -1.063 52.474 1.00 93.38 420 GLU A CA 1
ATOM 3356 C C . GLU A 1 420 ? -56.249 -0.294 52.771 1.00 93.38 420 GLU A C 1
ATOM 3358 O O . GLU A 1 420 ? -56.588 -0.054 53.931 1.00 93.38 420 GLU A O 1
ATOM 3363 N N . SER A 1 421 ? -57.044 0.017 51.741 1.00 94.31 421 SER A N 1
ATOM 3364 C CA . SER A 1 421 ? -58.374 0.614 51.916 1.00 94.31 421 SER A CA 1
ATOM 3365 C C . SER A 1 421 ? -59.350 -0.327 52.640 1.00 94.31 421 SER A C 1
ATOM 3367 O O . SER A 1 421 ? -60.097 0.111 53.520 1.00 94.31 421 SER A O 1
ATOM 3369 N N . GLN A 1 422 ? -59.329 -1.627 52.320 1.00 94.00 422 GLN A N 1
ATOM 3370 C CA . GLN A 1 422 ? -60.134 -2.632 53.023 1.00 94.00 422 GLN A CA 1
ATOM 3371 C C . GLN A 1 422 ? -59.702 -2.797 54.485 1.00 94.00 422 GLN A C 1
ATOM 3373 O O . GLN A 1 422 ? -60.566 -2.920 55.353 1.00 94.00 422 GLN A O 1
ATOM 3378 N N . LEU A 1 423 ? -58.393 -2.757 54.761 1.00 93.31 423 LEU A N 1
ATOM 3379 C CA . LEU A 1 423 ? -57.834 -2.813 56.113 1.00 93.31 423 LEU A CA 1
ATOM 3380 C C . LEU A 1 423 ? -58.330 -1.635 56.954 1.00 93.31 423 LEU A C 1
ATOM 3382 O O . LEU A 1 423 ? -58.915 -1.851 58.011 1.00 93.31 423 LEU A O 1
ATOM 3386 N N . SER A 1 424 ? -58.205 -0.410 56.438 1.00 91.75 424 SER A N 1
ATOM 3387 C CA . SER A 1 424 ? -58.676 0.794 57.131 1.00 91.75 424 SER A CA 1
ATOM 3388 C C . SER A 1 424 ? -60.180 0.741 57.436 1.00 91.75 424 SER A C 1
ATOM 3390 O O . SER A 1 424 ? -60.628 1.148 58.511 1.00 91.75 424 SER A O 1
ATOM 3392 N N . LYS A 1 425 ? -60.982 0.177 56.522 1.00 93.44 425 LYS A N 1
ATOM 3393 C CA . LYS A 1 425 ? -62.413 -0.043 56.760 1.00 93.44 425 LYS A CA 1
ATOM 3394 C C . LYS A 1 425 ? -62.661 -1.066 57.874 1.00 93.44 425 LYS A C 1
ATOM 3396 O O . LYS A 1 425 ? -63.477 -0.797 58.750 1.00 93.44 425 LYS A O 1
ATOM 3401 N N . ALA A 1 426 ? -61.956 -2.198 57.868 1.00 90.62 426 ALA A N 1
ATOM 3402 C CA . ALA A 1 426 ? -62.081 -3.226 58.902 1.00 90.62 426 ALA A CA 1
ATOM 3403 C C . ALA A 1 426 ? -61.658 -2.710 60.292 1.00 90.62 426 ALA A C 1
ATOM 3405 O O . ALA A 1 426 ? -62.337 -2.986 61.279 1.00 90.62 426 ALA A O 1
ATOM 3406 N N . GLU A 1 427 ? -60.597 -1.902 60.371 1.00 90.56 427 GLU A N 1
ATOM 3407 C CA . GLU A 1 427 ? -60.173 -1.219 61.602 1.00 90.56 427 GLU A CA 1
ATOM 3408 C C . GLU A 1 427 ? -61.237 -0.230 62.100 1.00 90.56 427 GLU A C 1
ATOM 3410 O O . GLU A 1 427 ? -61.570 -0.212 63.287 1.00 90.56 427 GLU A O 1
ATOM 3415 N N . SER A 1 428 ? -61.830 0.556 61.193 1.00 91.06 428 SER A N 1
ATOM 3416 C CA . SER A 1 428 ? -62.928 1.471 61.527 1.00 91.06 428 SER A CA 1
ATOM 3417 C C . SER A 1 428 ? -64.164 0.729 62.043 1.00 91.06 428 SER A C 1
ATOM 3419 O O . SER A 1 428 ? -64.785 1.156 63.018 1.00 91.06 428 SER A O 1
ATOM 3421 N N . ASP A 1 429 ? -64.528 -0.386 61.412 1.00 90.50 429 ASP A N 1
ATOM 3422 C CA . ASP A 1 429 ? -65.689 -1.183 61.804 1.00 90.50 429 ASP A CA 1
ATOM 3423 C C . ASP A 1 429 ? -65.454 -1.918 63.137 1.00 90.50 429 ASP A C 1
ATOM 3425 O O . ASP A 1 429 ? -66.367 -1.980 63.967 1.00 90.50 429 ASP A O 1
ATOM 3429 N N . LYS A 1 430 ? -64.216 -2.354 63.417 1.00 90.69 430 LYS A N 1
ATOM 3430 C CA . LYS A 1 430 ? -63.813 -2.854 64.739 1.00 90.69 430 LYS A CA 1
ATOM 3431 C C . LYS A 1 430 ? -63.968 -1.784 65.820 1.00 90.69 430 LYS A C 1
ATOM 3433 O O . LYS A 1 430 ? -64.617 -2.041 66.831 1.00 90.69 430 LYS A O 1
ATOM 3438 N N . ALA A 1 431 ? -63.454 -0.576 65.589 1.00 87.62 431 ALA A N 1
ATOM 3439 C CA . ALA A 1 431 ? -63.565 0.524 66.548 1.00 87.62 431 ALA A CA 1
ATOM 3440 C C . ALA A 1 431 ? -65.033 0.881 66.859 1.00 87.62 431 ALA A C 1
ATOM 3442 O O . ALA A 1 431 ? -65.386 1.153 68.007 1.00 87.62 431 ALA A O 1
ATOM 3443 N N . LYS A 1 432 ? -65.923 0.827 65.855 1.00 89.81 432 LYS A N 1
ATOM 3444 C CA . LYS A 1 432 ? -67.373 1.004 66.064 1.00 89.81 432 LYS A CA 1
ATOM 3445 C C . LYS A 1 432 ? -67.988 -0.113 66.908 1.00 89.81 432 LYS A C 1
ATOM 3447 O O . LYS A 1 432 ? -68.890 0.170 67.691 1.00 89.81 432 LYS A O 1
ATOM 3452 N N . CYS A 1 433 ? -67.541 -1.358 66.735 1.00 87.00 433 CYS A N 1
ATOM 3453 C CA . CYS A 1 433 ? -67.983 -2.495 67.543 1.00 87.00 433 CYS A CA 1
ATOM 3454 C C . CYS A 1 433 ? -67.558 -2.337 69.012 1.00 87.00 433 CYS A C 1
ATOM 3456 O O . CYS A 1 433 ? -68.389 -2.481 69.904 1.00 87.00 433 CYS A O 1
ATOM 3458 N N . GLU A 1 434 ? -66.299 -1.965 69.261 1.00 85.06 434 GLU A N 1
ATOM 3459 C CA . GLU A 1 434 ? -65.750 -1.772 70.613 1.00 85.06 434 GLU A CA 1
ATOM 3460 C C . GLU A 1 434 ? -66.399 -0.598 71.362 1.00 85.06 434 GLU A C 1
ATOM 3462 O O . GLU A 1 434 ? -66.481 -0.611 72.587 1.00 85.06 434 GLU A O 1
ATOM 3467 N N . ALA A 1 435 ? -66.907 0.401 70.634 1.00 84.88 435 ALA A N 1
ATOM 3468 C CA . ALA A 1 435 ? -67.621 1.543 71.198 1.00 84.88 435 ALA A CA 1
ATOM 3469 C C . ALA A 1 435 ? -69.086 1.246 71.587 1.00 84.88 435 ALA A C 1
ATOM 3471 O O . ALA A 1 435 ? -69.759 2.128 72.129 1.00 84.88 435 ALA A O 1
ATOM 3472 N N . GLN A 1 436 ? -69.617 0.049 71.301 1.00 83.06 436 GLN A N 1
ATOM 3473 C CA . GLN A 1 436 ? -70.988 -0.296 71.683 1.00 83.06 436 GLN A CA 1
ATOM 3474 C C . GLN A 1 436 ? -71.112 -0.547 73.199 1.00 83.06 436 GLN A C 1
ATOM 3476 O O . GLN A 1 436 ? -70.203 -1.106 73.814 1.00 83.06 436 GLN A O 1
ATOM 3481 N N . PRO A 1 437 ? -72.236 -0.147 73.827 1.00 78.00 437 PRO A N 1
ATOM 3482 C CA . PRO A 1 437 ? -72.449 -0.368 75.253 1.00 78.00 437 PRO A CA 1
ATOM 3483 C C . PRO A 1 437 ? -72.524 -1.870 75.593 1.00 78.00 437 PRO A C 1
ATOM 3485 O O . PRO A 1 437 ? -72.923 -2.664 74.736 1.00 78.00 437 PRO A O 1
ATOM 3488 N N . PRO A 1 438 ? -72.192 -2.266 76.840 1.00 75.56 438 PRO A N 1
ATOM 3489 C CA . PRO A 1 438 ? -72.338 -3.645 77.296 1.00 75.56 438 PRO A CA 1
ATOM 3490 C C . PRO A 1 438 ? -73.775 -4.151 77.134 1.00 75.56 438 PRO A C 1
ATOM 3492 O O . PRO A 1 438 ? -74.734 -3.377 77.214 1.00 75.56 438 PRO A O 1
ATOM 3495 N N . ASP A 1 439 ? -73.931 -5.457 76.930 1.00 78.56 439 ASP A N 1
ATOM 3496 C CA . ASP A 1 439 ? -75.245 -6.089 76.855 1.00 78.56 439 ASP A CA 1
ATOM 3497 C C . ASP A 1 439 ? -76.025 -5.958 78.184 1.00 78.56 439 ASP A C 1
ATOM 3499 O O . ASP A 1 439 ? -75.523 -5.483 79.206 1.00 78.56 439 ASP A O 1
ATOM 3503 N N . LYS A 1 440 ? -77.287 -6.408 78.199 1.00 74.06 440 LYS A N 1
ATOM 3504 C CA . LYS A 1 440 ? -78.154 -6.342 79.394 1.00 74.06 440 LYS A CA 1
ATOM 3505 C C . LYS A 1 440 ? -77.613 -7.124 80.607 1.00 74.06 440 LYS A C 1
ATOM 3507 O O . LYS A 1 440 ? -78.141 -6.948 81.701 1.00 74.06 440 LYS A O 1
ATOM 3512 N N . ASN A 1 441 ? -76.587 -7.957 80.418 1.00 77.75 441 ASN A N 1
ATOM 3513 C CA . ASN A 1 441 ? -75.922 -8.748 81.450 1.00 77.75 441 ASN A CA 1
ATOM 3514 C C . ASN A 1 441 ? -74.554 -8.155 81.852 1.00 77.75 441 ASN A C 1
ATOM 3516 O O . ASN A 1 441 ? -73.863 -8.741 82.683 1.00 77.75 441 ASN A O 1
ATOM 3520 N N . GLY A 1 442 ? -74.168 -7.001 81.293 1.00 72.12 442 GLY A N 1
ATOM 3521 C CA . GLY A 1 442 ? -72.895 -6.333 81.560 1.00 72.12 442 GLY A CA 1
ATOM 3522 C C . GLY A 1 442 ? -71.710 -6.871 80.753 1.00 72.12 442 GLY A C 1
ATOM 3523 O O . GLY A 1 442 ? -70.577 -6.487 81.042 1.00 72.12 442 GLY A O 1
ATOM 3524 N N . ASN A 1 443 ? -71.929 -7.729 79.749 1.00 78.69 443 ASN A N 1
ATOM 3525 C CA . ASN A 1 443 ? -70.841 -8.242 78.915 1.00 78.69 443 ASN A CA 1
ATOM 3526 C C . ASN A 1 443 ? -70.490 -7.246 77.799 1.00 78.69 443 ASN A C 1
ATOM 3528 O O . ASN A 1 443 ? -71.397 -6.731 77.139 1.00 78.69 443 ASN A O 1
ATOM 3532 N N . PRO A 1 444 ? -69.200 -6.990 77.531 1.00 76.94 444 PRO A N 1
ATOM 3533 C CA . PRO A 1 444 ? -68.786 -6.168 76.400 1.00 76.94 444 PRO A CA 1
ATOM 3534 C C . PRO A 1 444 ? -69.135 -6.823 75.043 1.00 76.94 444 PRO A C 1
ATOM 3536 O O . PRO A 1 444 ? -69.248 -8.052 74.964 1.00 76.94 444 PRO A O 1
ATOM 3539 N N . PRO A 1 445 ? -69.279 -6.031 73.962 1.00 79.06 445 PRO A N 1
ATOM 3540 C CA . PRO A 1 445 ? -69.498 -6.541 72.605 1.00 79.06 445 PRO A CA 1
ATOM 3541 C C . PRO A 1 445 ? -68.386 -7.507 72.154 1.00 79.06 445 PRO A C 1
ATOM 3543 O O . PRO A 1 445 ? -67.203 -7.253 72.381 1.00 79.06 445 PRO A O 1
ATOM 3546 N N . ASN A 1 446 ? -68.738 -8.606 71.474 1.00 82.69 446 ASN A N 1
ATOM 3547 C CA . ASN A 1 446 ? -67.751 -9.536 70.911 1.00 82.69 446 ASN A CA 1
ATOM 3548 C C . ASN A 1 446 ? -67.285 -9.071 69.520 1.00 82.69 446 ASN A C 1
ATOM 3550 O O . ASN A 1 446 ? -67.966 -9.310 68.523 1.00 82.69 446 ASN A O 1
ATOM 3554 N N . CYS A 1 447 ? -66.099 -8.463 69.458 1.00 84.94 447 CYS A N 1
ATOM 3555 C CA . CYS A 1 447 ? -65.504 -7.927 68.227 1.00 84.94 447 CYS A CA 1
ATOM 3556 C C . CYS A 1 447 ? -64.381 -8.807 67.635 1.00 84.94 447 CYS A C 1
ATOM 3558 O O . CYS A 1 447 ? -63.718 -8.400 66.684 1.00 84.94 447 CYS A O 1
ATOM 3560 N N . SER A 1 448 ? -64.180 -10.023 68.162 1.00 80.31 448 SER A N 1
ATOM 3561 C CA . SER A 1 448 ? -63.048 -10.906 67.809 1.00 80.31 448 SER A CA 1
ATOM 3562 C C . SER A 1 448 ? -63.001 -11.354 66.338 1.00 80.31 448 SER A C 1
ATOM 3564 O O . SER A 1 448 ? -61.949 -11.738 65.826 1.00 80.31 448 SER A O 1
ATOM 3566 N N . SER A 1 449 ? -64.125 -11.284 65.619 1.00 83.38 449 SER A N 1
ATOM 3567 C CA . SER A 1 449 ? -64.189 -11.592 64.184 1.00 83.38 449 SER A CA 1
ATOM 3568 C C . SER A 1 449 ? -63.407 -10.586 63.329 1.00 83.38 449 SER A C 1
ATOM 3570 O O . SER A 1 449 ? -62.796 -10.982 62.334 1.00 83.38 449 SER A O 1
ATOM 3572 N N . TYR A 1 450 ? -63.346 -9.315 63.747 1.00 86.56 450 TYR A N 1
ATOM 3573 C CA . TYR A 1 450 ? -62.563 -8.285 63.064 1.00 86.56 450 TYR A CA 1
ATOM 3574 C C . TYR A 1 450 ? -61.056 -8.475 63.254 1.00 86.56 450 TYR A C 1
ATOM 3576 O O . TYR A 1 450 ? -60.301 -8.166 62.339 1.00 86.56 450 TYR A O 1
ATOM 3584 N N . ASP A 1 451 ? -60.608 -9.054 64.375 1.00 84.06 451 ASP A N 1
ATOM 3585 C CA . ASP A 1 451 ? -59.185 -9.357 64.596 1.00 84.06 451 ASP A CA 1
ATOM 3586 C C . ASP A 1 451 ? -58.649 -10.332 63.548 1.00 84.06 451 ASP A C 1
ATOM 3588 O O . ASP A 1 451 ? -57.586 -10.121 62.966 1.00 84.06 451 ASP A O 1
ATOM 3592 N N . SER A 1 452 ? -59.427 -11.377 63.253 1.00 84.12 452 SER A N 1
ATOM 3593 C CA . SER A 1 452 ? -59.069 -12.359 62.225 1.00 84.12 452 SER A CA 1
ATOM 3594 C C . SER A 1 452 ? -59.089 -11.749 60.818 1.00 84.12 452 SER A C 1
ATOM 3596 O O . SER A 1 452 ? -58.243 -12.083 59.988 1.00 84.12 452 SER A O 1
ATOM 3598 N N . GLN A 1 453 ? -60.027 -10.836 60.542 1.00 89.81 453 GLN A N 1
ATOM 3599 C CA . GLN A 1 453 ? -60.120 -10.139 59.256 1.00 89.81 453 GLN A CA 1
ATOM 3600 C C . GLN A 1 453 ? -58.953 -9.162 59.040 1.00 89.81 453 GLN A C 1
ATOM 3602 O O . GLN A 1 453 ? -58.349 -9.166 57.968 1.00 89.81 453 GLN A O 1
ATOM 3607 N N . ILE A 1 454 ? -58.613 -8.368 60.059 1.00 89.62 454 ILE A N 1
ATOM 3608 C CA . ILE A 1 454 ? -57.478 -7.434 60.061 1.00 89.62 454 ILE A CA 1
ATOM 3609 C C . ILE A 1 454 ? -56.171 -8.206 59.873 1.00 89.62 454 ILE A C 1
ATOM 3611 O O . ILE A 1 454 ? -55.420 -7.909 58.947 1.00 89.62 454 ILE A O 1
ATOM 3615 N N . ALA A 1 455 ? -55.943 -9.264 60.660 1.00 88.75 455 ALA A N 1
ATOM 3616 C CA . ALA A 1 455 ? -54.743 -10.092 60.541 1.00 88.75 455 ALA A CA 1
ATOM 3617 C C . ALA A 1 455 ? -54.585 -10.704 59.135 1.00 88.75 455 ALA A C 1
ATOM 3619 O O . ALA A 1 455 ? -53.479 -10.747 58.594 1.00 88.75 455 ALA A O 1
ATOM 3620 N N . ASN A 1 456 ? -55.689 -11.135 58.513 1.00 91.88 456 ASN A N 1
ATOM 3621 C CA . ASN A 1 456 ? -55.687 -11.654 57.146 1.00 91.88 456 ASN A CA 1
ATOM 3622 C C . ASN A 1 456 ? -55.343 -10.560 56.115 1.00 91.88 456 ASN A C 1
ATOM 3624 O O . ASN A 1 456 ? -54.478 -10.770 55.265 1.00 91.88 456 ASN A O 1
ATOM 3628 N N . LEU A 1 457 ? -55.950 -9.373 56.217 1.00 91.38 457 LEU A N 1
ATOM 3629 C CA . LEU A 1 457 ? -55.644 -8.242 55.334 1.00 91.38 457 LEU A CA 1
ATOM 3630 C C . LEU A 1 457 ? -54.188 -7.777 55.480 1.00 91.38 457 LEU A C 1
ATOM 3632 O O . LEU A 1 457 ? -53.525 -7.561 54.466 1.00 91.38 457 LEU A O 1
ATOM 3636 N N . GLN A 1 458 ? -53.650 -7.718 56.704 1.00 89.81 458 GLN A N 1
ATOM 3637 C CA . GLN A 1 458 ? -52.228 -7.440 56.941 1.00 89.81 458 GLN A CA 1
ATOM 3638 C C . GLN A 1 458 ? -51.331 -8.467 56.237 1.00 89.81 458 GLN A C 1
ATOM 3640 O O . GLN A 1 458 ? -50.355 -8.098 55.584 1.00 89.81 458 GLN A O 1
ATOM 3645 N N . ALA A 1 459 ? -51.666 -9.759 56.332 1.00 86.88 459 ALA A N 1
ATOM 3646 C CA . ALA A 1 459 ? -50.907 -10.818 55.674 1.00 86.88 459 ALA A CA 1
ATOM 3647 C C . ALA A 1 459 ? -50.945 -10.691 54.139 1.00 86.88 459 ALA A C 1
ATOM 3649 O O . ALA A 1 459 ? -49.908 -10.835 53.490 1.00 86.88 459 ALA A O 1
ATOM 3650 N N . GLN A 1 460 ? -52.103 -10.365 53.555 1.00 89.81 460 GLN A N 1
ATOM 3651 C CA . GLN A 1 460 ? -52.236 -10.136 52.111 1.00 89.81 460 GLN A CA 1
ATOM 3652 C C . GLN A 1 460 ? -51.461 -8.896 51.639 1.00 89.81 460 GLN A C 1
ATOM 3654 O O . GLN A 1 460 ? -50.810 -8.946 50.596 1.00 89.81 460 GLN A O 1
ATOM 3659 N N . ILE A 1 461 ? -51.478 -7.803 52.410 1.00 89.69 461 ILE A N 1
ATOM 3660 C CA . ILE A 1 461 ? -50.691 -6.592 52.121 1.00 89.69 461 ILE A CA 1
ATOM 3661 C C . ILE A 1 461 ? -49.194 -6.906 52.148 1.00 89.69 461 ILE A C 1
ATOM 3663 O O . ILE A 1 461 ? -48.478 -6.522 51.226 1.00 89.69 461 ILE A O 1
ATOM 3667 N N . ASN A 1 462 ? -48.722 -7.646 53.156 1.00 84.50 462 ASN A N 1
ATOM 3668 C CA . ASN A 1 462 ? -47.317 -8.048 53.262 1.00 84.50 462 ASN A CA 1
ATOM 3669 C C . ASN A 1 462 ? -46.891 -8.968 52.104 1.00 84.50 462 ASN A C 1
ATOM 3671 O O . ASN A 1 462 ? -45.794 -8.823 51.560 1.00 84.50 462 ASN A O 1
ATOM 3675 N N . ALA A 1 463 ? -47.770 -9.880 51.674 1.00 85.38 463 ALA A N 1
ATOM 3676 C CA . ALA A 1 463 ? -47.534 -10.710 50.495 1.00 85.38 463 ALA A CA 1
ATOM 3677 C C . ALA A 1 463 ? -47.431 -9.857 49.217 1.00 85.38 463 ALA A C 1
ATOM 3679 O O . ALA A 1 463 ? -46.485 -10.016 48.446 1.00 85.38 463 ALA A O 1
ATOM 3680 N N . LYS A 1 464 ? -48.337 -8.887 49.030 1.00 88.19 464 LYS A N 1
ATOM 3681 C CA . LYS A 1 464 ? -48.288 -7.954 47.894 1.00 88.19 464 LYS A CA 1
ATOM 3682 C C . LYS A 1 464 ? -47.069 -7.042 47.919 1.00 88.19 464 LYS A C 1
ATOM 3684 O O . LYS A 1 464 ? -46.512 -6.768 46.862 1.00 88.19 464 LYS A O 1
ATOM 3689 N N . GLN A 1 465 ? -46.628 -6.610 49.098 1.00 88.88 465 GLN A N 1
ATOM 3690 C CA . GLN A 1 465 ? -45.382 -5.861 49.238 1.00 88.88 465 GLN A CA 1
ATOM 3691 C C . GLN A 1 465 ? -44.187 -6.696 48.767 1.00 88.88 465 GLN A C 1
ATOM 3693 O O . GLN A 1 465 ? -43.381 -6.212 47.987 1.00 88.88 465 GLN A O 1
ATOM 3698 N N . THR A 1 466 ? -44.140 -7.979 49.131 1.00 83.38 466 THR A N 1
ATOM 3699 C CA . THR A 1 466 ? -43.083 -8.889 48.663 1.00 83.38 466 THR A CA 1
ATOM 3700 C C . THR A 1 466 ? -43.099 -9.054 47.135 1.00 83.38 466 THR A C 1
ATOM 3702 O O . THR A 1 466 ? -42.046 -9.089 46.502 1.00 83.38 466 THR A O 1
ATOM 3705 N N . GLU A 1 467 ? -44.280 -9.147 46.510 1.00 86.81 467 GLU A N 1
ATOM 3706 C CA . GLU A 1 467 ? -44.406 -9.183 45.042 1.00 86.81 467 GLU A CA 1
ATOM 3707 C C . GLU A 1 467 ? -43.904 -7.885 44.381 1.00 86.81 467 GLU A C 1
ATOM 3709 O O . GLU A 1 467 ? -43.236 -7.948 43.349 1.00 86.81 467 GLU A O 1
ATOM 3714 N N . ILE A 1 468 ? -44.197 -6.725 44.981 1.00 86.50 468 ILE A N 1
ATOM 3715 C CA . ILE A 1 468 ? -43.707 -5.409 44.541 1.00 86.50 468 ILE A CA 1
ATOM 3716 C C . ILE A 1 468 ? -42.181 -5.351 44.613 1.00 86.50 468 ILE A C 1
ATOM 3718 O O . ILE A 1 468 ? -41.553 -5.027 43.608 1.00 86.50 468 ILE A O 1
ATOM 3722 N N . ASP A 1 469 ? -41.592 -5.727 45.749 1.00 81.44 469 ASP A N 1
ATOM 3723 C CA . ASP A 1 469 ? -40.142 -5.677 45.961 1.00 81.44 469 ASP A CA 1
ATOM 3724 C C . ASP A 1 469 ? -39.401 -6.568 44.944 1.00 81.44 469 ASP A C 1
ATOM 3726 O O . ASP A 1 469 ? -38.393 -6.168 44.357 1.00 81.44 469 ASP A O 1
ATOM 3730 N N . ASN A 1 470 ? -39.942 -7.759 44.654 1.00 82.88 470 ASN A N 1
ATOM 3731 C CA . ASN A 1 470 ? -39.393 -8.646 43.626 1.00 82.88 470 ASN A CA 1
ATOM 3732 C C . ASN A 1 470 ? -39.480 -8.019 42.222 1.00 82.88 470 ASN A C 1
ATOM 3734 O O . ASN A 1 470 ? -38.537 -8.127 41.439 1.00 82.88 470 ASN A O 1
ATOM 3738 N N . LYS A 1 471 ? -40.587 -7.341 41.889 1.00 85.88 471 LYS A N 1
ATOM 3739 C CA . LYS A 1 471 ? -40.747 -6.678 40.585 1.00 85.88 471 LYS A CA 1
ATOM 3740 C C . LYS A 1 471 ? -39.837 -5.467 40.425 1.00 85.88 471 LYS A C 1
ATOM 3742 O O . LYS A 1 471 ? -39.270 -5.283 39.352 1.00 85.88 471 LYS A O 1
ATOM 3747 N N . GLU A 1 472 ? -39.654 -4.674 41.477 1.00 84.31 472 GLU A N 1
ATOM 3748 C CA . GLU A 1 472 ? -38.695 -3.564 41.480 1.00 84.31 472 GLU A CA 1
ATOM 3749 C C . GLU A 1 472 ? -37.260 -4.073 41.258 1.00 84.31 472 GLU A C 1
ATOM 3751 O O . GLU A 1 472 ? -36.501 -3.470 40.499 1.00 84.31 472 GLU A O 1
ATOM 3756 N N . CYS A 1 473 ? -36.920 -5.242 41.807 1.00 81.44 473 CYS A N 1
ATOM 3757 C CA . CYS A 1 473 ? -35.646 -5.910 41.542 1.00 81.44 473 CYS A CA 1
ATOM 3758 C C . CYS A 1 473 ? -35.489 -6.398 40.084 1.00 81.44 473 CYS A C 1
ATOM 3760 O O . CYS A 1 473 ? -34.433 -6.204 39.472 1.00 81.44 473 CYS A O 1
ATOM 3762 N N . GLU A 1 474 ? -36.524 -7.008 39.495 1.00 83.69 474 GLU A N 1
ATOM 3763 C CA . GLU A 1 474 ? -36.505 -7.422 38.081 1.00 83.69 474 GLU A CA 1
ATOM 3764 C C . GLU A 1 474 ? -36.310 -6.214 37.146 1.00 83.69 474 GLU A C 1
ATOM 3766 O O . GLU A 1 474 ? -35.516 -6.276 36.205 1.00 83.69 474 GLU A O 1
ATOM 3771 N N . ILE A 1 475 ? -36.972 -5.089 37.440 1.00 85.62 475 ILE A N 1
ATOM 3772 C CA . ILE A 1 475 ? -36.809 -3.826 36.703 1.00 85.62 475 ILE A CA 1
ATOM 3773 C C . ILE A 1 475 ? -35.376 -3.301 36.835 1.00 85.62 475 ILE A C 1
ATOM 3775 O O . ILE A 1 475 ? -34.758 -2.971 35.824 1.00 85.62 475 ILE A O 1
ATOM 3779 N N . ALA A 1 476 ? -34.817 -3.279 38.049 1.00 81.81 476 ALA A N 1
ATOM 3780 C CA . ALA A 1 476 ? -33.432 -2.861 38.274 1.00 81.81 476 ALA A CA 1
ATOM 3781 C C . ALA A 1 476 ? -32.425 -3.743 37.510 1.00 81.81 476 ALA A C 1
ATOM 3783 O O . ALA A 1 476 ? -31.405 -3.251 37.023 1.00 81.81 476 ALA A O 1
ATOM 3784 N N . THR A 1 477 ? -32.731 -5.035 37.352 1.00 81.00 477 THR A N 1
ATOM 3785 C CA . THR A 1 477 ? -31.929 -5.960 36.541 1.00 81.00 477 THR A CA 1
ATOM 3786 C C . THR A 1 477 ? -31.969 -5.598 35.061 1.00 81.00 477 THR A C 1
ATOM 3788 O O . THR A 1 477 ? -30.919 -5.516 34.423 1.00 81.00 477 THR A O 1
ATOM 3791 N N . LYS A 1 478 ? -33.160 -5.313 34.523 1.00 85.19 478 LYS A N 1
ATOM 3792 C CA . LYS A 1 478 ? -33.309 -4.864 33.132 1.00 85.19 478 LYS A CA 1
ATOM 3793 C C . LYS A 1 478 ? -32.633 -3.517 32.883 1.00 85.19 478 LYS A C 1
ATOM 3795 O O . LYS A 1 478 ? -32.012 -3.335 31.843 1.00 85.19 478 LYS A O 1
ATOM 3800 N N . ASP A 1 479 ? -32.666 -2.606 33.852 1.00 86.00 479 ASP A N 1
ATOM 3801 C CA . ASP A 1 479 ? -31.938 -1.336 33.768 1.00 86.00 479 ASP A CA 1
ATOM 3802 C C . ASP A 1 479 ? -30.419 -1.516 33.688 1.00 86.00 479 ASP A C 1
ATOM 3804 O O . ASP A 1 479 ? -29.749 -0.798 32.941 1.00 86.00 479 ASP A O 1
ATOM 3808 N N . ALA A 1 480 ? -29.857 -2.463 34.442 1.00 81.06 480 ALA A N 1
ATOM 3809 C CA . ALA A 1 480 ? -28.435 -2.784 34.351 1.00 81.06 480 ALA A CA 1
ATOM 3810 C C . ALA A 1 480 ? -28.077 -3.386 32.982 1.00 81.06 480 ALA A C 1
ATOM 3812 O O . ALA A 1 480 ? -27.060 -3.009 32.402 1.00 81.06 480 ALA A O 1
ATOM 3813 N N . GLU A 1 481 ? -28.931 -4.262 32.445 1.00 84.62 481 GLU A N 1
ATOM 3814 C CA . GLU A 1 481 ? -28.769 -4.862 31.115 1.00 84.62 481 GLU A CA 1
ATOM 3815 C C . GLU A 1 481 ? -28.772 -3.793 30.003 1.00 84.62 481 GLU A C 1
ATOM 3817 O O . GLU A 1 481 ? -27.845 -3.735 29.196 1.00 84.62 481 GLU A O 1
ATOM 3822 N N . ILE A 1 482 ? -29.749 -2.877 30.013 1.00 87.31 482 ILE A N 1
ATOM 3823 C CA . ILE A 1 482 ? -29.848 -1.767 29.046 1.00 87.31 482 ILE A CA 1
ATOM 3824 C C . ILE A 1 482 ? -28.608 -0.863 29.106 1.00 87.31 482 ILE A C 1
ATOM 3826 O O . ILE A 1 482 ? -28.090 -0.447 28.067 1.00 87.31 482 ILE A O 1
ATOM 3830 N N . LYS A 1 483 ? -28.100 -0.570 30.312 1.00 86.62 483 LYS A N 1
ATOM 3831 C CA . LYS A 1 483 ? -26.851 0.191 30.491 1.00 86.62 483 LYS A CA 1
ATOM 3832 C C . LYS A 1 483 ? -25.636 -0.553 29.938 1.00 86.62 483 LYS A C 1
ATOM 3834 O O . LYS A 1 483 ? -24.749 0.100 29.397 1.00 86.62 483 LYS A O 1
ATOM 3839 N N . GLY A 1 484 ? -25.601 -1.881 30.052 1.00 84.19 484 GLY A N 1
ATOM 3840 C CA . GLY A 1 484 ? -24.574 -2.727 29.442 1.00 84.19 484 GLY A CA 1
ATOM 3841 C C . GLY A 1 484 ? -24.541 -2.573 27.921 1.00 84.19 484 GLY A C 1
ATOM 3842 O O . GLY A 1 484 ? -23.497 -2.235 27.371 1.00 84.19 484 GLY A O 1
ATOM 3843 N N . TYR A 1 485 ? -25.694 -2.697 27.253 1.00 88.88 485 TYR A N 1
ATOM 3844 C CA . TYR A 1 485 ? -25.781 -2.499 25.799 1.00 88.88 485 TYR A CA 1
ATOM 3845 C C . TYR A 1 485 ? -25.444 -1.070 25.367 1.00 88.88 485 TYR A C 1
ATOM 3847 O O . TYR A 1 485 ? -24.765 -0.877 24.363 1.00 88.88 485 TYR A O 1
ATOM 3855 N N . GLN A 1 486 ? -25.880 -0.056 26.125 1.00 90.12 486 GLN A N 1
ATOM 3856 C CA . GLN A 1 486 ? -25.510 1.330 25.822 1.00 90.12 486 GLN A CA 1
ATOM 3857 C C . GLN A 1 486 ? -23.996 1.529 25.904 1.00 90.12 486 GLN A C 1
ATOM 3859 O O . GLN A 1 486 ? -23.411 2.124 25.005 1.00 90.12 486 GLN A O 1
ATOM 3864 N N . LYS A 1 487 ? -23.362 0.984 26.946 1.00 87.62 487 LYS A N 1
ATOM 3865 C CA . LYS A 1 487 ? -21.910 1.025 27.089 1.00 87.62 487 LYS A CA 1
ATOM 3866 C C . LYS A 1 487 ? -21.212 0.332 25.917 1.00 87.62 487 LYS A C 1
ATOM 3868 O O . LYS A 1 487 ? -20.230 0.859 25.418 1.00 87.62 487 LYS A O 1
ATOM 3873 N N . GLU A 1 488 ? -21.730 -0.805 25.457 1.00 88.06 488 GLU A N 1
ATOM 3874 C CA . GLU A 1 488 ? -21.183 -1.526 24.303 1.00 88.06 488 GLU A CA 1
ATOM 3875 C C . GLU A 1 488 ? -21.221 -0.682 23.013 1.00 88.06 488 GLU A C 1
ATOM 3877 O O . GLU A 1 488 ? -20.242 -0.635 22.268 1.00 88.06 488 GLU A O 1
ATOM 3882 N N . LEU A 1 489 ? -22.321 0.043 22.773 1.00 90.06 489 LEU A N 1
ATOM 3883 C CA . LEU A 1 489 ? -22.453 0.977 21.644 1.00 90.06 489 LEU A CA 1
ATOM 3884 C C . LEU A 1 489 ? -21.499 2.174 21.754 1.00 90.06 489 LEU A C 1
ATOM 3886 O O . LEU A 1 489 ? -20.942 2.614 20.741 1.00 90.06 489 LEU A O 1
ATOM 3890 N N . ASP A 1 490 ? -21.327 2.707 22.963 1.00 90.19 490 ASP A N 1
ATOM 3891 C CA . ASP A 1 490 ? -20.424 3.826 23.235 1.00 90.19 490 ASP A CA 1
ATOM 3892 C C . ASP A 1 490 ? -18.962 3.394 23.028 1.00 90.19 490 ASP A C 1
ATOM 3894 O O . ASP A 1 490 ? -18.218 4.068 22.317 1.00 90.19 490 ASP A O 1
ATOM 3898 N N . ASP A 1 491 ? -18.579 2.229 23.562 1.00 88.88 491 ASP A N 1
ATOM 3899 C CA . ASP A 1 491 ? -17.243 1.642 23.417 1.00 88.88 491 ASP A CA 1
ATOM 3900 C C . ASP A 1 491 ? -16.934 1.341 21.925 1.00 88.88 491 ASP A C 1
ATOM 3902 O O . ASP A 1 491 ? -15.842 1.654 21.447 1.00 88.88 491 ASP A O 1
ATOM 3906 N N . LEU A 1 492 ? -17.898 0.822 21.145 1.00 89.31 492 LEU A N 1
ATOM 3907 C CA . LEU A 1 492 ? -17.749 0.629 19.690 1.00 89.31 492 LEU A CA 1
ATOM 3908 C C . LEU A 1 492 ? -17.524 1.958 18.948 1.00 89.31 492 LEU A C 1
ATOM 3910 O O . LEU A 1 492 ? -16.693 2.038 18.044 1.00 89.31 492 LEU A O 1
ATOM 3914 N N . THR A 1 493 ? -18.252 3.004 19.335 1.00 92.12 493 THR A N 1
ATOM 3915 C CA . THR A 1 493 ? -18.143 4.338 18.724 1.00 92.12 493 THR A CA 1
ATOM 3916 C C . THR A 1 493 ? -16.807 5.004 19.063 1.00 92.12 493 THR A C 1
ATOM 3918 O O . THR A 1 493 ? -16.210 5.663 18.211 1.00 92.12 493 THR A O 1
ATOM 3921 N N . GLU A 1 494 ? -16.300 4.805 20.280 1.00 91.31 494 GLU A N 1
ATOM 3922 C CA . GLU A 1 494 ? -14.971 5.273 20.674 1.00 91.31 494 GLU A CA 1
ATOM 3923 C C . GLU A 1 494 ? -13.875 4.595 19.843 1.00 91.31 494 GLU A C 1
ATOM 3925 O O . GLU A 1 494 ? -12.997 5.281 19.322 1.00 91.31 494 GLU A O 1
ATOM 3930 N N . LEU A 1 495 ? -13.968 3.277 19.623 1.00 91.06 495 LEU A N 1
ATOM 3931 C CA . LEU A 1 495 ? -13.035 2.548 18.756 1.00 91.06 495 LEU A CA 1
ATOM 3932 C C . LEU A 1 495 ? -13.084 3.050 17.301 1.00 91.06 495 LEU A C 1
ATOM 3934 O O . LEU A 1 495 ? -12.041 3.254 16.681 1.00 91.06 495 LEU A O 1
ATOM 3938 N N . GLU A 1 496 ? -14.277 3.312 16.757 1.00 91.44 496 GLU A N 1
ATOM 3939 C CA . GLU A 1 496 ? -14.436 3.898 15.417 1.00 91.44 496 GLU A CA 1
ATOM 3940 C C . GLU A 1 496 ? -13.801 5.288 15.305 1.00 91.44 496 GLU A C 1
ATOM 3942 O O . GLU A 1 496 ? -13.185 5.604 14.286 1.00 91.44 496 GLU A O 1
ATOM 3947 N N . ASN A 1 497 ? -13.900 6.109 16.351 1.00 91.31 497 ASN A N 1
ATOM 3948 C CA . ASN A 1 497 ? -13.255 7.418 16.392 1.00 91.31 497 ASN A CA 1
ATOM 3949 C C . ASN A 1 497 ? -11.735 7.308 16.535 1.00 91.31 497 ASN A C 1
ATOM 3951 O O . ASN A 1 497 ? -11.011 8.018 15.833 1.00 91.31 497 ASN A O 1
ATOM 3955 N N . GLN A 1 498 ? -11.257 6.414 17.405 1.00 91.31 498 GLN A N 1
ATOM 3956 C CA . GLN A 1 498 ? -9.837 6.169 17.645 1.00 91.31 498 GLN A CA 1
ATOM 3957 C C . GLN A 1 498 ? -9.121 5.725 16.365 1.00 91.31 498 GLN A C 1
ATOM 3959 O O . GLN A 1 498 ? -8.037 6.219 16.066 1.00 91.31 498 GLN A O 1
ATOM 3964 N N . TYR A 1 499 ? -9.736 4.827 15.595 1.00 93.19 499 TYR A N 1
ATOM 3965 C CA . TYR A 1 499 ? -9.141 4.243 14.392 1.00 93.19 499 TYR A CA 1
ATOM 3966 C C . TYR A 1 499 ? -9.723 4.805 13.090 1.00 93.19 499 TYR A C 1
ATOM 3968 O O . TYR A 1 499 ? -9.512 4.232 12.018 1.00 93.19 499 TYR A O 1
ATOM 3976 N N . ARG A 1 500 ? -10.420 5.948 13.135 1.00 92.31 500 ARG A N 1
ATOM 3977 C CA . ARG A 1 500 ? -11.001 6.592 11.941 1.00 92.31 500 ARG A CA 1
ATOM 3978 C C . ARG A 1 500 ? -9.958 6.852 10.855 1.00 92.31 500 ARG A C 1
ATOM 3980 O O . ARG A 1 500 ? -10.229 6.706 9.666 1.00 92.31 500 ARG A O 1
ATOM 3987 N N . VAL A 1 501 ? -8.763 7.249 11.279 1.00 94.69 501 VAL A N 1
ATOM 3988 C CA . VAL A 1 501 ? -7.584 7.437 10.436 1.00 94.69 501 VAL A CA 1
ATOM 3989 C C . VAL A 1 501 ? -6.442 6.687 11.100 1.00 94.69 501 VAL A C 1
ATOM 3991 O O . VAL A 1 501 ? -6.214 6.858 12.293 1.00 94.69 501 VAL A O 1
ATOM 3994 N N . ILE A 1 502 ? -5.746 5.857 10.332 1.00 94.62 502 ILE A N 1
ATOM 3995 C CA . ILE A 1 502 ? -4.541 5.166 10.787 1.00 94.62 502 ILE A CA 1
ATOM 3996 C C . ILE A 1 502 ? -3.335 5.854 10.174 1.00 94.62 502 ILE A C 1
ATOM 3998 O O . ILE A 1 502 ? -3.256 5.975 8.952 1.00 94.62 502 ILE A O 1
ATOM 4002 N N . ASP A 1 503 ? -2.405 6.267 11.028 1.00 96.19 503 ASP A N 1
ATOM 4003 C CA . ASP A 1 503 ? -1.113 6.814 10.634 1.00 96.19 503 ASP A CA 1
ATOM 4004 C C . ASP A 1 503 ? -0.049 5.729 10.778 1.00 96.19 503 ASP A C 1
ATOM 4006 O O . ASP A 1 503 ? 0.208 5.249 11.882 1.00 96.19 503 ASP A O 1
ATOM 4010 N N . THR A 1 504 ? 0.564 5.334 9.666 1.00 96.62 504 THR A N 1
ATOM 4011 C CA . THR A 1 504 ? 1.631 4.328 9.629 1.00 96.62 504 THR A CA 1
ATOM 4012 C C . THR A 1 504 ? 2.696 4.705 8.596 1.00 96.62 504 THR A C 1
ATOM 4014 O O . THR A 1 504 ? 2.700 5.811 8.057 1.00 96.62 504 THR A O 1
ATOM 4017 N N . ASN A 1 505 ? 3.632 3.802 8.322 1.00 97.31 505 ASN A N 1
ATOM 4018 C CA . ASN A 1 505 ? 4.727 4.002 7.388 1.00 97.31 505 ASN A CA 1
ATOM 4019 C C . ASN A 1 505 ? 4.731 2.957 6.274 1.00 97.31 505 ASN A C 1
ATOM 4021 O O . ASN A 1 505 ? 4.305 1.818 6.465 1.00 97.31 505 ASN A O 1
ATOM 4025 N N . VAL A 1 506 ? 5.282 3.345 5.127 1.00 98.50 506 VAL A N 1
ATOM 4026 C CA . VAL A 1 506 ? 5.602 2.450 4.016 1.00 98.50 506 VAL A CA 1
ATOM 4027 C C . VAL A 1 506 ? 7.107 2.473 3.791 1.00 98.50 506 VAL A C 1
ATOM 4029 O O . VAL A 1 506 ? 7.694 3.509 3.465 1.00 98.50 506 VAL A O 1
ATOM 4032 N N . LEU A 1 507 ? 7.732 1.311 3.962 1.00 98.56 507 LEU A N 1
ATOM 4033 C CA . LEU A 1 507 ? 9.159 1.099 3.777 1.00 98.56 507 LEU A CA 1
ATOM 4034 C C . LEU A 1 507 ? 9.420 0.514 2.390 1.00 98.56 507 LEU A C 1
ATOM 4036 O O . LEU A 1 507 ? 8.925 -0.562 2.061 1.00 98.56 507 LEU A O 1
ATOM 4040 N N . LEU A 1 508 ? 10.260 1.185 1.602 1.00 98.62 508 LEU A N 1
ATOM 4041 C CA . LEU A 1 508 ? 10.797 0.652 0.356 1.00 98.62 508 LEU A CA 1
ATOM 4042 C C . LEU A 1 508 ? 12.203 0.094 0.585 1.00 98.62 508 LEU A C 1
ATOM 4044 O O . LEU A 1 508 ? 13.097 0.801 1.060 1.00 98.62 508 LEU A O 1
ATOM 4048 N N . THR A 1 509 ? 12.429 -1.150 0.175 1.00 98.44 509 THR A N 1
ATOM 4049 C CA . THR A 1 509 ? 13.739 -1.809 0.206 1.00 98.44 509 THR A CA 1
ATOM 4050 C C . THR A 1 509 ? 14.149 -2.293 -1.181 1.00 98.44 509 THR A C 1
ATOM 4052 O O . THR A 1 509 ? 13.315 -2.687 -1.990 1.00 98.44 509 THR A O 1
ATOM 4055 N N . PHE A 1 510 ? 15.450 -2.286 -1.456 1.00 98.38 510 PHE A N 1
ATOM 4056 C CA . PHE A 1 510 ? 16.055 -2.883 -2.644 1.00 98.38 510 PHE A CA 1
ATOM 4057 C C . PHE A 1 510 ? 17.096 -3.907 -2.207 1.00 98.38 510 PHE A C 1
ATOM 4059 O O . PHE A 1 510 ? 18.029 -3.552 -1.480 1.00 98.38 510 PHE A O 1
ATOM 4066 N N . ASN A 1 511 ? 16.927 -5.166 -2.620 1.00 97.19 511 ASN A N 1
ATOM 4067 C CA . ASN A 1 511 ? 17.750 -6.299 -2.177 1.00 97.19 511 ASN A CA 1
ATOM 4068 C C . ASN A 1 511 ? 17.959 -6.304 -0.643 1.00 97.19 511 ASN A C 1
ATOM 4070 O O . ASN A 1 511 ? 19.069 -6.486 -0.148 1.00 97.19 511 ASN A O 1
ATOM 4074 N N . GLY A 1 512 ? 16.894 -6.010 0.111 1.00 94.06 512 GLY A N 1
ATOM 4075 C CA . GLY A 1 512 ? 16.900 -5.931 1.578 1.00 94.06 512 GLY A CA 1
ATOM 4076 C C . GLY A 1 512 ? 17.431 -4.622 2.181 1.00 94.06 512 GLY A C 1
ATOM 4077 O O . GLY A 1 512 ? 17.261 -4.396 3.373 1.00 94.06 512 GLY A O 1
ATOM 4078 N N . SER A 1 513 ? 18.027 -3.722 1.394 1.00 96.38 513 SER A N 1
ATOM 4079 C CA . SER A 1 513 ? 18.512 -2.422 1.881 1.00 96.38 513 SER A CA 1
ATOM 4080 C C . SER A 1 513 ? 17.441 -1.339 1.770 1.00 96.38 513 SER A C 1
ATOM 4082 O O . SER A 1 513 ? 16.896 -1.138 0.685 1.00 96.38 513 SER A O 1
ATOM 4084 N N . SER A 1 514 ? 17.186 -0.589 2.845 1.00 96.88 514 SER A N 1
ATOM 4085 C CA . SER A 1 514 ? 16.230 0.531 2.837 1.00 96.88 514 SER A CA 1
ATOM 4086 C C . SER A 1 514 ? 16.608 1.608 1.811 1.00 96.88 514 SER A C 1
ATOM 4088 O O . SER A 1 514 ? 17.775 1.997 1.701 1.00 96.88 514 SER A O 1
ATOM 4090 N N . LYS A 1 515 ? 15.615 2.066 1.040 1.00 97.25 515 LYS A N 1
ATOM 4091 C CA . LYS A 1 515 ? 15.724 3.139 0.033 1.00 97.25 515 LYS A CA 1
ATOM 4092 C C . LYS A 1 515 ? 14.821 4.327 0.326 1.00 97.25 515 LYS A C 1
ATOM 4094 O O . LYS A 1 515 ? 15.104 5.423 -0.144 1.00 97.25 515 LYS A O 1
ATOM 4099 N N . GLY A 1 516 ? 13.784 4.132 1.129 1.00 96.75 516 GLY A N 1
ATOM 4100 C CA . GLY A 1 516 ? 12.943 5.214 1.604 1.00 96.75 516 GLY A CA 1
ATOM 4101 C C . GLY A 1 516 ? 11.920 4.714 2.606 1.00 96.75 516 GLY A C 1
ATOM 4102 O O . GLY A 1 516 ? 11.534 3.549 2.584 1.00 96.75 516 GLY A O 1
ATOM 4103 N N . ASN A 1 517 ? 11.495 5.615 3.478 1.00 97.69 517 ASN A N 1
ATOM 4104 C CA . ASN A 1 517 ? 10.435 5.390 4.441 1.00 97.69 517 ASN A CA 1
ATOM 4105 C C . ASN A 1 517 ? 9.514 6.610 4.393 1.00 97.69 517 ASN A C 1
ATOM 4107 O O . ASN A 1 517 ? 9.999 7.730 4.567 1.00 97.69 517 ASN A O 1
ATOM 4111 N N . GLN A 1 518 ? 8.238 6.411 4.073 1.00 98.06 518 GLN A N 1
ATOM 4112 C CA . GLN A 1 518 ? 7.269 7.498 3.936 1.00 98.06 518 GLN A CA 1
ATOM 4113 C C . GLN A 1 518 ? 6.056 7.255 4.839 1.00 98.06 518 GLN A C 1
ATOM 4115 O O . GLN A 1 518 ? 5.505 6.152 4.803 1.00 98.06 518 GLN A O 1
ATOM 4120 N N . PRO A 1 519 ? 5.614 8.266 5.609 1.00 97.75 519 PRO A N 1
ATOM 4121 C CA . PRO A 1 519 ? 4.388 8.164 6.383 1.00 97.75 519 PRO A CA 1
ATOM 4122 C C . PRO A 1 519 ? 3.169 8.170 5.458 1.00 97.75 519 PRO A C 1
ATOM 4124 O O . PRO A 1 519 ? 3.166 8.820 4.408 1.00 97.75 519 PRO A O 1
ATOM 4127 N N . VAL A 1 520 ? 2.115 7.474 5.869 1.00 97.75 520 VAL A N 1
ATOM 4128 C CA . VAL A 1 520 ? 0.824 7.450 5.188 1.00 97.75 520 VAL A CA 1
ATOM 4129 C C . VAL A 1 520 ? -0.304 7.426 6.212 1.00 97.75 520 VAL A C 1
ATOM 4131 O O . VAL A 1 520 ? -0.253 6.687 7.192 1.00 97.75 520 VAL A O 1
ATOM 4134 N N . SER A 1 521 ? -1.328 8.232 5.950 1.00 97.69 521 SER A N 1
ATOM 4135 C CA . SER A 1 521 ? -2.580 8.240 6.705 1.00 97.69 521 SER A CA 1
ATOM 4136 C C . SER A 1 521 ? -3.664 7.590 5.856 1.00 97.69 521 SER A C 1
ATOM 4138 O O . SER A 1 521 ? -3.840 8.012 4.710 1.00 97.69 521 SER A O 1
ATOM 4140 N N . LEU A 1 522 ? -4.390 6.602 6.377 1.00 97.56 522 LEU A N 1
ATOM 4141 C CA . LEU A 1 522 ? -5.451 5.899 5.643 1.00 97.56 522 LEU A CA 1
ATOM 4142 C C . LEU A 1 522 ? -6.766 5.855 6.428 1.00 97.56 522 LEU A C 1
ATOM 4144 O O . LEU A 1 522 ? -6.810 5.436 7.591 1.00 97.56 522 LEU A O 1
ATOM 4148 N N . GLN A 1 523 ? -7.845 6.254 5.760 1.00 96.69 523 GLN A N 1
ATOM 4149 C CA . GLN A 1 523 ? -9.218 5.939 6.160 1.00 96.69 523 GLN A CA 1
ATOM 4150 C C . GLN A 1 523 ? -9.594 4.528 5.692 1.00 96.69 523 GLN A C 1
ATOM 4152 O O . GLN A 1 523 ? -8.934 3.955 4.826 1.00 96.69 523 GLN A O 1
ATOM 4157 N N . GLU A 1 524 ? -10.638 3.945 6.273 1.00 94.38 524 GLU A N 1
ATOM 4158 C CA . GLU A 1 524 ? -11.161 2.658 5.798 1.00 94.38 524 GLU A CA 1
ATOM 4159 C C . GLU A 1 524 ? -11.633 2.740 4.346 1.00 94.38 524 GLU A C 1
ATOM 4161 O O . GLU A 1 524 ? -12.228 3.736 3.932 1.00 94.38 524 GLU A O 1
ATOM 4166 N N . GLY A 1 525 ? -11.316 1.705 3.566 1.00 95.50 525 GLY A N 1
ATOM 4167 C CA . GLY A 1 525 ? -11.591 1.652 2.131 1.00 95.50 525 GLY A CA 1
ATOM 4168 C C . GLY A 1 525 ? -10.737 2.606 1.285 1.00 95.50 525 GLY A C 1
ATOM 4169 O O . GLY A 1 525 ? -10.931 2.689 0.070 1.00 95.50 525 GLY A O 1
ATOM 4170 N N . GLU A 1 526 ? -9.797 3.349 1.880 1.00 97.44 526 GLU A N 1
ATOM 4171 C CA . GLU A 1 526 ? -8.963 4.310 1.158 1.00 97.44 526 GLU A CA 1
ATOM 4172 C C . GLU A 1 526 ? -7.751 3.627 0.509 1.00 97.44 526 GLU A C 1
ATOM 4174 O O . GLU A 1 526 ? -7.059 2.810 1.119 1.00 97.44 526 GLU A O 1
ATOM 4179 N N . SER A 1 527 ? -7.449 4.028 -0.729 1.00 97.44 527 SER A N 1
ATOM 4180 C CA . SER A 1 527 ? -6.233 3.650 -1.450 1.00 97.44 527 SER A CA 1
ATOM 4181 C C . SER A 1 527 ? -5.372 4.885 -1.718 1.00 97.44 527 SER A C 1
ATOM 4183 O O . SER A 1 527 ? -5.880 5.907 -2.183 1.00 97.44 527 SER A O 1
ATOM 4185 N N . LYS A 1 528 ? -4.055 4.788 -1.502 1.00 98.31 528 LYS A N 1
ATOM 4186 C CA . LYS A 1 528 ? -3.088 5.865 -1.789 1.00 98.31 528 LYS A CA 1
ATOM 4187 C C . LYS A 1 528 ? -1.893 5.372 -2.580 1.00 98.31 528 LYS A C 1
ATOM 4189 O O . LYS A 1 528 ? -1.414 4.266 -2.366 1.00 98.31 528 LYS A O 1
ATOM 4194 N N . VAL A 1 529 ? -1.385 6.235 -3.460 1.00 98.44 529 VAL A N 1
ATOM 4195 C CA . VAL A 1 529 ? -0.149 5.999 -4.214 1.00 98.44 529 VAL A CA 1
ATOM 4196 C C . VAL A 1 529 ? 0.971 6.848 -3.622 1.00 98.44 529 VAL A C 1
ATOM 4198 O O . VAL A 1 529 ? 0.878 8.074 -3.586 1.00 98.44 529 VAL A O 1
ATOM 4201 N N . LEU A 1 530 ? 2.045 6.195 -3.194 1.00 98.31 530 LEU A N 1
ATOM 4202 C CA . LEU A 1 530 ? 3.285 6.807 -2.732 1.00 98.31 530 LEU A CA 1
ATOM 4203 C C . LEU A 1 530 ? 4.358 6.637 -3.804 1.00 98.31 530 LEU A C 1
ATOM 4205 O O . LEU A 1 530 ? 4.481 5.569 -4.399 1.00 98.31 530 LEU A O 1
ATOM 4209 N N . THR A 1 531 ? 5.146 7.680 -4.063 1.00 98.25 531 THR A N 1
ATOM 4210 C CA . THR A 1 531 ? 6.254 7.614 -5.028 1.00 98.25 531 THR A CA 1
ATOM 4211 C C . THR A 1 531 ? 7.580 7.803 -4.311 1.00 98.25 531 THR A C 1
ATOM 4213 O O . THR A 1 531 ? 7.863 8.865 -3.749 1.00 98.25 531 THR A O 1
ATOM 4216 N N . PHE A 1 532 ? 8.420 6.775 -4.376 1.00 98.38 532 PHE A N 1
ATOM 4217 C CA . PHE A 1 532 ? 9.754 6.781 -3.795 1.00 98.38 532 PHE A CA 1
ATOM 4218 C C . PHE A 1 532 ? 10.790 7.151 -4.854 1.00 98.38 532 PHE A C 1
ATOM 4220 O O . PHE A 1 532 ? 10.923 6.459 -5.863 1.00 98.38 532 PHE A O 1
ATOM 4227 N N . ASN A 1 533 ? 11.548 8.220 -4.603 1.00 97.75 533 ASN A N 1
ATOM 4228 C CA . ASN A 1 533 ? 12.664 8.647 -5.447 1.00 97.75 533 ASN A CA 1
ATOM 4229 C C . ASN A 1 533 ? 13.977 8.103 -4.870 1.00 97.75 533 ASN A C 1
ATOM 4231 O O . ASN A 1 533 ? 14.301 8.385 -3.717 1.00 97.75 533 ASN A O 1
ATOM 4235 N N . TRP A 1 534 ? 14.741 7.346 -5.655 1.00 97.56 534 TRP A N 1
ATOM 4236 C CA . TRP A 1 534 ? 16.013 6.757 -5.218 1.00 97.56 534 TRP A CA 1
ATOM 4237 C C . TRP A 1 534 ? 16.923 6.453 -6.418 1.00 97.56 534 TRP A C 1
ATOM 4239 O O . TRP A 1 534 ? 16.514 6.635 -7.558 1.00 97.56 534 TRP A O 1
ATOM 4249 N N . LYS A 1 535 ? 18.170 6.022 -6.190 1.00 97.00 535 LYS A N 1
ATOM 4250 C CA . LYS A 1 535 ? 19.108 5.648 -7.268 1.00 97.00 535 LYS A CA 1
ATOM 4251 C C . LYS A 1 535 ? 19.204 4.139 -7.434 1.00 97.00 535 LYS A C 1
ATOM 4253 O O . LYS A 1 535 ? 19.481 3.457 -6.447 1.00 97.00 535 LYS A O 1
ATOM 4258 N N . LEU A 1 536 ? 19.057 3.643 -8.663 1.00 97.62 536 LEU A N 1
ATOM 4259 C CA . LEU A 1 536 ? 19.131 2.214 -8.981 1.00 97.62 536 LEU A CA 1
ATOM 4260 C C . LEU A 1 536 ? 20.585 1.777 -9.255 1.00 97.62 536 LEU A C 1
ATOM 4262 O O . LEU A 1 536 ? 21.133 2.152 -10.289 1.00 97.62 536 LEU A O 1
ATOM 4266 N N . PRO A 1 537 ? 21.240 0.992 -8.377 1.00 96.69 537 PRO A N 1
ATOM 4267 C CA . PRO A 1 537 ? 22.660 0.664 -8.547 1.00 96.69 537 PRO A CA 1
ATOM 4268 C C . PRO A 1 537 ? 22.918 -0.508 -9.507 1.00 96.69 537 PRO A C 1
ATOM 4270 O O . PRO A 1 537 ? 23.990 -0.596 -10.106 1.00 96.69 537 PRO A O 1
ATOM 4273 N N . SER A 1 538 ? 21.966 -1.435 -9.620 1.00 97.75 538 SER A N 1
ATOM 4274 C CA . SER A 1 538 ? 22.063 -2.665 -10.411 1.00 97.75 538 SER A CA 1
ATOM 4275 C C . SER A 1 538 ? 20.675 -3.283 -10.601 1.00 97.75 538 SER A C 1
ATOM 4277 O O . SER A 1 538 ? 19.715 -2.857 -9.959 1.00 97.75 538 SER A O 1
ATOM 4279 N N . ASN A 1 539 ? 20.584 -4.353 -11.395 1.00 98.06 539 ASN A N 1
ATOM 4280 C CA . ASN A 1 539 ? 19.422 -5.247 -11.375 1.00 98.06 539 ASN A CA 1
ATOM 4281 C C . ASN A 1 539 ? 19.162 -5.772 -9.953 1.00 98.06 539 ASN A C 1
ATOM 4283 O O . ASN A 1 539 ? 20.100 -5.980 -9.173 1.00 98.06 539 ASN A O 1
ATOM 4287 N N . GLY A 1 540 ? 17.898 -6.010 -9.617 1.00 97.56 540 GLY A N 1
ATOM 4288 C CA . GLY A 1 540 ? 17.532 -6.592 -8.331 1.00 97.56 540 GLY A CA 1
ATOM 4289 C C . GLY A 1 540 ? 16.031 -6.666 -8.118 1.00 97.56 540 GLY A C 1
ATOM 4290 O O . GLY A 1 540 ? 15.252 -6.671 -9.066 1.00 97.56 540 GLY A O 1
ATOM 4291 N N . THR A 1 541 ? 15.636 -6.725 -6.852 1.00 98.12 541 THR A N 1
ATOM 4292 C CA . THR A 1 541 ? 14.234 -6.756 -6.433 1.00 98.12 541 THR A CA 1
ATOM 4293 C C . THR A 1 541 ? 13.953 -5.563 -5.541 1.00 98.12 541 THR A C 1
ATOM 4295 O O . THR A 1 541 ? 14.698 -5.301 -4.592 1.00 98.12 541 THR A O 1
ATOM 4298 N N . VAL A 1 542 ? 12.875 -4.846 -5.847 1.00 98.12 542 VAL A N 1
ATOM 4299 C CA . VAL A 1 542 ? 12.333 -3.803 -4.984 1.00 98.12 542 VAL A CA 1
ATOM 4300 C C . VAL A 1 542 ? 11.114 -4.354 -4.252 1.00 98.12 542 VAL A C 1
ATOM 4302 O O . VAL A 1 542 ? 10.275 -5.011 -4.860 1.00 98.12 542 VAL A O 1
ATOM 4305 N N . LYS A 1 543 ? 11.036 -4.116 -2.944 1.00 98.50 543 LYS A N 1
ATOM 4306 C CA . LYS A 1 543 ? 9.969 -4.589 -2.058 1.00 98.50 543 LYS A CA 1
ATOM 4307 C C . LYS A 1 543 ? 9.440 -3.417 -1.246 1.00 98.50 543 LYS A C 1
ATOM 4309 O O . LYS A 1 543 ? 10.232 -2.700 -0.633 1.00 98.50 543 LYS A O 1
ATOM 4314 N N . ALA A 1 544 ? 8.126 -3.247 -1.229 1.00 98.50 544 ALA A N 1
ATOM 4315 C CA . ALA A 1 544 ? 7.440 -2.312 -0.349 1.00 98.50 544 ALA A CA 1
ATOM 4316 C C . ALA A 1 544 ? 6.759 -3.069 0.795 1.00 98.50 544 ALA A C 1
ATOM 4318 O O . ALA A 1 544 ? 6.276 -4.184 0.596 1.00 98.50 544 ALA A O 1
ATOM 4319 N N . GLU A 1 545 ? 6.728 -2.474 1.983 1.00 98.31 545 GLU A N 1
ATOM 4320 C CA . GLU A 1 545 ? 6.035 -3.002 3.159 1.00 98.31 545 GLU A CA 1
ATOM 4321 C C . GLU A 1 545 ? 5.300 -1.872 3.888 1.00 98.31 545 GLU A C 1
ATOM 4323 O O . GLU A 1 545 ? 5.932 -0.878 4.254 1.00 98.31 545 GLU A O 1
ATOM 4328 N N . ILE A 1 546 ? 3.986 -2.010 4.083 1.00 98.31 546 ILE A N 1
ATOM 4329 C CA . ILE A 1 546 ? 3.181 -1.122 4.935 1.00 98.31 546 ILE A CA 1
ATOM 4330 C C . ILE A 1 546 ? 3.152 -1.644 6.377 1.00 98.31 546 ILE A C 1
ATOM 4332 O O . ILE A 1 546 ? 3.209 -2.852 6.613 1.00 98.31 546 ILE A O 1
ATOM 4336 N N . ASN A 1 547 ? 3.091 -0.723 7.341 1.00 96.62 547 ASN A N 1
ATOM 4337 C CA . ASN A 1 547 ? 3.147 -1.013 8.775 1.00 96.62 547 ASN A CA 1
ATOM 4338 C C . ASN A 1 547 ? 4.373 -1.860 9.185 1.00 96.62 547 ASN A C 1
ATOM 4340 O O . ASN A 1 547 ? 4.242 -2.868 9.887 1.00 96.62 547 ASN A O 1
ATOM 4344 N N . PRO A 1 548 ? 5.600 -1.478 8.771 1.00 95.25 548 PRO A N 1
ATOM 4345 C CA . PRO A 1 548 ? 6.805 -2.271 9.019 1.00 95.25 548 PRO A CA 1
ATOM 4346 C C . PRO A 1 548 ? 7.150 -2.394 10.513 1.00 95.25 548 PRO A C 1
ATOM 4348 O O . PRO A 1 548 ? 7.850 -3.325 10.903 1.00 95.25 548 PRO A O 1
ATOM 4351 N N . TYR A 1 549 ? 6.668 -1.466 11.345 1.00 93.88 549 TYR A N 1
ATOM 4352 C CA . TYR A 1 549 ? 6.918 -1.437 12.790 1.00 93.88 549 TYR A CA 1
ATOM 4353 C C . TYR A 1 549 ? 5.855 -2.161 13.612 1.00 93.88 549 TYR A C 1
ATOM 4355 O O . TYR A 1 549 ? 6.068 -2.354 14.806 1.00 93.88 549 TYR A O 1
ATOM 4363 N N . ARG A 1 550 ? 4.767 -2.614 12.969 1.00 91.69 550 ARG A N 1
ATOM 4364 C CA . ARG A 1 550 ? 3.642 -3.286 13.630 1.00 91.69 550 ARG A CA 1
ATOM 4365 C C . ARG A 1 550 ? 3.017 -2.389 14.705 1.00 91.69 550 ARG A C 1
ATOM 4367 O O . ARG A 1 550 ? 2.770 -2.819 15.824 1.00 91.69 550 ARG A O 1
ATOM 4374 N N . ASP A 1 551 ? 2.781 -1.129 14.340 1.00 88.12 551 ASP A N 1
ATOM 4375 C CA . ASP A 1 551 ? 2.181 -0.116 15.220 1.00 88.12 551 ASP A CA 1
ATOM 4376 C C . ASP A 1 551 ? 0.702 -0.427 15.527 1.00 88.12 551 ASP A C 1
ATOM 4378 O O . ASP A 1 551 ? 0.149 0.052 16.517 1.00 88.12 551 ASP A O 1
ATOM 4382 N N . TYR A 1 552 ? 0.072 -1.246 14.679 1.00 90.81 552 TYR A N 1
ATOM 4383 C CA . TYR A 1 552 ? -1.312 -1.702 14.793 1.00 90.81 552 TYR A CA 1
ATOM 4384 C C . TYR A 1 552 ? -1.383 -3.212 14.618 1.00 90.81 552 TYR A C 1
ATOM 4386 O O . TYR A 1 552 ? -0.685 -3.752 13.757 1.00 90.81 552 TYR A O 1
ATOM 4394 N N . ASP A 1 553 ? -2.260 -3.847 15.398 1.00 90.75 553 ASP A N 1
ATOM 4395 C CA . ASP A 1 553 ? -2.616 -5.253 15.248 1.00 90.75 553 ASP A CA 1
ATOM 4396 C C . ASP A 1 553 ? -3.553 -5.430 14.052 1.00 90.75 553 ASP A C 1
ATOM 4398 O O . ASP A 1 553 ? -4.653 -4.877 14.019 1.00 90.75 553 ASP A O 1
ATOM 4402 N N . GLU A 1 554 ? -3.100 -6.204 13.070 1.00 93.56 554 GLU A N 1
ATOM 4403 C CA . GLU A 1 554 ? -3.849 -6.473 11.847 1.00 93.56 554 GLU A CA 1
ATOM 4404 C C . GLU A 1 554 ? -4.456 -7.877 11.841 1.00 93.56 554 GLU A C 1
ATOM 4406 O O . GLU A 1 554 ? -3.910 -8.820 12.421 1.00 93.56 554 GLU A O 1
ATOM 4411 N N . VAL A 1 555 ? -5.575 -8.033 11.130 1.00 92.44 555 VAL A N 1
ATOM 4412 C CA . VAL A 1 555 ? -6.225 -9.331 10.892 1.00 92.44 555 VAL A CA 1
ATOM 4413 C C . VAL A 1 555 ? -5.264 -10.288 10.186 1.00 92.44 555 VAL A C 1
ATOM 4415 O O . VAL A 1 555 ? -5.246 -11.490 10.458 1.00 92.44 555 VAL A O 1
ATOM 4418 N N . THR A 1 556 ? -4.444 -9.758 9.282 1.00 92.00 556 THR A N 1
ATOM 4419 C CA . THR A 1 556 ? -3.386 -10.488 8.596 1.00 92.00 556 THR A CA 1
ATOM 4420 C C . THR A 1 556 ? -2.232 -9.546 8.286 1.00 92.00 556 THR A C 1
ATOM 4422 O O . THR A 1 556 ? -2.436 -8.361 8.090 1.00 92.00 556 THR A O 1
ATOM 4425 N N . TYR A 1 557 ? -1.016 -10.093 8.234 1.00 93.31 557 TYR A N 1
ATOM 4426 C CA . TYR A 1 557 ? 0.178 -9.367 7.781 1.00 93.31 557 TYR A CA 1
ATOM 4427 C C . TYR A 1 557 ? 0.687 -9.861 6.418 1.00 93.31 557 TYR A C 1
ATOM 4429 O O . TYR A 1 557 ? 1.747 -9.453 5.937 1.00 93.31 557 TYR A O 1
ATOM 4437 N N . ALA A 1 558 ? -0.008 -10.833 5.818 1.00 92.62 558 ALA A N 1
ATOM 4438 C CA . ALA A 1 558 ? 0.460 -11.537 4.624 1.00 92.62 558 ALA A CA 1
ATOM 4439 C C . ALA A 1 558 ? 0.403 -10.671 3.353 1.00 92.62 558 ALA A C 1
ATOM 4441 O O . ALA A 1 558 ? 1.109 -10.945 2.385 1.00 92.62 558 ALA A O 1
ATOM 4442 N N . ASN A 1 559 ? -0.443 -9.644 3.352 1.00 95.50 559 ASN A N 1
ATOM 4443 C CA . ASN A 1 559 ? -0.677 -8.699 2.259 1.00 95.50 559 ASN A CA 1
ATOM 4444 C C . ASN A 1 559 ? 0.023 -7.344 2.467 1.00 95.50 559 ASN A C 1
ATOM 4446 O O . ASN A 1 559 ? 0.024 -6.512 1.557 1.00 95.50 559 ASN A O 1
ATOM 4450 N N . ASN A 1 560 ? 0.707 -7.151 3.596 1.00 96.31 560 ASN A N 1
ATOM 4451 C CA . ASN A 1 560 ? 1.441 -5.925 3.903 1.00 96.31 560 ASN A CA 1
ATOM 4452 C C . ASN A 1 560 ? 2.630 -5.681 2.989 1.00 96.31 560 ASN A C 1
ATOM 4454 O O . ASN A 1 560 ? 3.202 -4.593 3.020 1.00 96.31 560 ASN A O 1
ATOM 4458 N N . SER A 1 561 ? 3.071 -6.681 2.226 1.00 96.44 561 SER A N 1
ATOM 4459 C CA . SER A 1 561 ? 4.270 -6.543 1.426 1.00 96.44 561 SER A CA 1
ATOM 4460 C C . SER A 1 561 ? 4.164 -7.135 0.038 1.00 96.44 561 SER A C 1
ATOM 4462 O O . SER A 1 561 ? 3.662 -8.238 -0.158 1.00 96.44 561 SER A O 1
ATOM 4464 N N . LEU A 1 562 ? 4.728 -6.392 -0.914 1.00 97.62 562 LEU A N 1
ATOM 4465 C CA . LEU A 1 562 ? 4.780 -6.761 -2.313 1.00 97.62 562 LEU A CA 1
ATOM 4466 C C . LEU A 1 562 ? 6.138 -6.398 -2.909 1.00 97.62 562 LEU A C 1
ATOM 4468 O O . LEU A 1 562 ? 6.690 -5.328 -2.645 1.00 97.62 562 LEU A O 1
ATOM 4472 N N . ASP A 1 563 ? 6.667 -7.294 -3.733 1.00 97.62 563 ASP A N 1
ATOM 4473 C CA . ASP A 1 563 ? 7.973 -7.168 -4.369 1.00 97.62 563 ASP A CA 1
ATOM 4474 C C . ASP A 1 563 ? 7.900 -7.365 -5.887 1.00 97.62 563 ASP A C 1
ATOM 4476 O O . ASP A 1 563 ? 7.141 -8.195 -6.376 1.00 97.62 563 ASP A O 1
ATOM 4480 N N . THR A 1 564 ? 8.710 -6.633 -6.644 1.00 98.25 564 THR A N 1
ATOM 4481 C CA . THR A 1 564 ? 8.829 -6.801 -8.098 1.00 98.25 564 THR A CA 1
ATOM 4482 C C . THR A 1 564 ? 10.294 -6.678 -8.531 1.00 98.25 564 THR A C 1
ATOM 4484 O O . THR A 1 564 ? 11.050 -5.907 -7.923 1.00 98.25 564 THR A O 1
ATOM 4487 N N . PRO A 1 565 ? 10.749 -7.420 -9.558 1.00 98.00 565 PRO A N 1
ATOM 4488 C CA . PRO A 1 565 ? 12.086 -7.226 -10.109 1.00 98.00 565 PRO A CA 1
ATOM 4489 C C . PRO A 1 565 ? 12.219 -5.842 -10.753 1.00 98.00 565 PRO A C 1
ATOM 4491 O O . PRO A 1 565 ? 11.271 -5.328 -11.333 1.00 98.00 565 PRO A O 1
ATOM 4494 N N . ILE A 1 566 ? 13.403 -5.244 -10.698 1.00 98.00 566 ILE A N 1
ATOM 4495 C CA . ILE A 1 566 ? 13.728 -3.968 -11.343 1.00 98.00 566 ILE A CA 1
ATOM 4496 C C . ILE A 1 566 ? 15.071 -4.096 -12.069 1.00 98.00 566 ILE A C 1
ATOM 4498 O O . ILE A 1 566 ? 15.988 -4.762 -11.577 1.00 98.00 566 ILE A O 1
ATOM 4502 N N . TYR A 1 567 ? 15.176 -3.478 -13.245 1.00 98.00 567 TYR A N 1
ATOM 4503 C CA . TYR A 1 567 ? 16.296 -3.660 -14.168 1.00 98.00 567 TYR A CA 1
ATOM 4504 C C . TYR A 1 567 ? 17.002 -2.337 -14.469 1.00 98.00 567 TYR A C 1
ATOM 4506 O O . TYR A 1 567 ? 16.379 -1.280 -14.440 1.00 98.00 567 TYR A O 1
ATOM 4514 N N . ILE A 1 568 ? 18.298 -2.391 -14.764 1.00 98.19 568 ILE A N 1
ATOM 4515 C CA . ILE A 1 568 ? 19.024 -1.297 -15.412 1.00 98.19 568 ILE A CA 1
ATOM 4516 C C . ILE A 1 568 ? 18.939 -1.443 -16.935 1.00 98.19 568 ILE A C 1
ATOM 4518 O O . ILE A 1 568 ? 18.733 -2.548 -17.437 1.00 98.19 568 ILE A O 1
ATOM 4522 N N . ALA A 1 569 ? 19.098 -0.333 -17.656 1.00 97.31 569 ALA A N 1
ATOM 4523 C CA . ALA A 1 569 ? 19.140 -0.311 -19.118 1.00 97.31 569 ALA A CA 1
ATOM 4524 C C . ALA A 1 569 ? 20.181 -1.303 -19.676 1.00 97.31 569 ALA A C 1
ATOM 4526 O O . ALA A 1 569 ? 21.300 -1.373 -19.160 1.00 97.31 569 ALA A O 1
ATOM 4527 N N . THR A 1 570 ? 19.829 -2.061 -20.722 1.00 95.25 570 THR A N 1
ATOM 4528 C CA . THR A 1 570 ? 20.680 -3.155 -21.235 1.00 95.25 570 THR A CA 1
ATOM 4529 C C . THR A 1 570 ? 21.730 -2.731 -22.259 1.00 95.25 570 THR A C 1
ATOM 4531 O O . THR A 1 570 ? 22.761 -3.392 -22.349 1.00 95.25 570 THR A O 1
ATOM 4534 N N . TRP A 1 571 ? 21.504 -1.645 -23.008 1.00 94.06 571 TRP A N 1
ATOM 4535 C CA . TRP A 1 571 ? 22.392 -1.179 -24.085 1.00 94.06 571 TRP A CA 1
ATOM 4536 C C . TRP A 1 571 ? 22.614 -2.228 -25.190 1.00 94.06 571 TRP A C 1
ATOM 4538 O O . TRP A 1 571 ? 23.680 -2.296 -25.802 1.00 94.06 571 TRP A O 1
ATOM 4548 N N . GLU A 1 572 ? 21.611 -3.074 -25.434 1.00 92.06 572 GLU A N 1
ATOM 4549 C CA . GLU A 1 572 ? 21.707 -4.177 -26.390 1.00 92.06 572 GLU A CA 1
ATOM 4550 C C . GLU A 1 572 ? 21.652 -3.710 -27.849 1.00 92.06 572 GLU A C 1
ATOM 4552 O O . GLU A 1 572 ? 20.847 -2.858 -28.235 1.00 92.06 572 GLU A O 1
ATOM 4557 N N . MET A 1 573 ? 22.465 -4.359 -28.683 1.00 93.12 573 MET A N 1
ATOM 4558 C CA . MET A 1 573 ? 22.421 -4.244 -30.135 1.00 93.12 573 MET A CA 1
ATOM 4559 C C . MET A 1 573 ? 22.027 -5.589 -30.749 1.00 93.12 573 MET A C 1
ATOM 4561 O O . MET A 1 573 ? 22.491 -6.641 -30.307 1.00 93.12 573 MET A O 1
ATOM 4565 N N . SER A 1 574 ? 21.160 -5.570 -31.764 1.00 94.88 574 SER A N 1
ATOM 4566 C CA . SER A 1 574 ? 20.808 -6.789 -32.495 1.00 94.88 574 SER A CA 1
ATOM 4567 C C . SER A 1 574 ? 22.023 -7.376 -33.216 1.00 94.88 574 SER A C 1
ATOM 4569 O O . SER A 1 574 ? 22.913 -6.651 -33.655 1.00 94.88 574 SER A O 1
ATOM 4571 N N . THR A 1 575 ? 22.016 -8.685 -33.458 1.00 93.31 575 THR A N 1
ATOM 4572 C CA . THR A 1 575 ? 22.960 -9.292 -34.402 1.00 93.31 575 THR A CA 1
ATOM 4573 C C . THR A 1 575 ? 22.741 -8.746 -35.818 1.00 93.31 575 THR A C 1
ATOM 4575 O O . THR A 1 575 ? 21.624 -8.364 -36.177 1.00 93.31 575 THR A O 1
ATOM 4578 N N . CYS A 1 576 ? 23.806 -8.693 -36.622 1.00 92.81 576 CYS A N 1
ATOM 4579 C CA . CYS A 1 576 ? 23.745 -8.184 -37.992 1.00 92.81 576 CYS A CA 1
ATOM 4580 C C . CYS A 1 576 ? 22.985 -9.146 -38.918 1.00 92.81 576 CYS A C 1
ATOM 4582 O O . CYS A 1 576 ? 23.317 -10.331 -39.008 1.00 92.81 576 CYS A O 1
ATOM 4584 N N . GLY A 1 577 ? 21.986 -8.631 -39.633 1.00 91.12 577 GLY A N 1
ATOM 4585 C CA . GLY A 1 577 ? 21.147 -9.389 -40.562 1.00 91.12 577 GLY A CA 1
ATOM 4586 C C . GLY A 1 577 ? 20.431 -8.478 -41.558 1.00 91.12 577 GLY A C 1
ATOM 4587 O O . GLY A 1 577 ? 20.383 -7.267 -41.378 1.00 91.12 577 GLY A O 1
ATOM 4588 N N . THR A 1 578 ? 19.862 -9.033 -42.627 1.00 83.19 578 THR A N 1
ATOM 4589 C CA . THR A 1 578 ? 19.133 -8.240 -43.644 1.00 83.19 578 THR A CA 1
ATOM 4590 C C . THR A 1 578 ? 17.925 -7.501 -43.061 1.00 83.19 578 THR A C 1
ATOM 4592 O O . THR A 1 578 ? 17.599 -6.384 -43.469 1.00 83.19 578 THR A O 1
ATOM 4595 N N . SER A 1 579 ? 17.297 -8.114 -42.063 1.00 91.25 579 SER A N 1
ATOM 4596 C CA . SER A 1 579 ? 16.367 -7.492 -41.130 1.00 91.25 579 SER A CA 1
ATOM 4597 C C . SER A 1 579 ? 16.691 -7.985 -39.729 1.00 91.25 579 SER A C 1
ATOM 4599 O O . SER A 1 579 ? 16.849 -9.194 -39.538 1.00 91.25 579 SER A O 1
ATOM 4601 N N . SER A 1 580 ? 16.726 -7.078 -38.762 1.00 94.81 580 SER A N 1
ATOM 4602 C CA . SER A 1 580 ? 17.111 -7.405 -37.390 1.00 94.81 580 SER A CA 1
ATOM 4603 C C . SER A 1 580 ? 16.171 -6.750 -36.390 1.00 94.81 580 SER A C 1
ATOM 4605 O O . SER A 1 580 ? 15.579 -5.705 -36.667 1.00 94.81 580 SER A O 1
ATOM 4607 N N . SER A 1 581 ? 16.032 -7.366 -35.218 1.00 95.50 581 SER A N 1
ATOM 4608 C CA . SER A 1 581 ? 15.214 -6.847 -34.124 1.00 95.50 581 SER A CA 1
ATOM 4609 C C . SER A 1 581 ? 15.831 -7.160 -32.770 1.00 95.50 581 SER A C 1
ATOM 4611 O O . SER A 1 581 ? 16.444 -8.212 -32.597 1.00 95.50 581 SER A O 1
ATOM 4613 N N . VAL A 1 582 ? 15.605 -6.281 -31.803 1.00 96.62 582 VAL A N 1
ATOM 4614 C CA . VAL A 1 582 ? 16.016 -6.422 -30.405 1.00 96.62 582 VAL A CA 1
ATOM 4615 C C . VAL A 1 582 ? 14.888 -5.927 -29.492 1.00 96.62 582 VAL A C 1
ATOM 4617 O O . VAL A 1 582 ? 14.072 -5.094 -29.895 1.00 96.62 582 VAL A O 1
ATOM 4620 N N . SER A 1 583 ? 14.803 -6.462 -28.273 1.00 96.69 583 SER A N 1
ATOM 4621 C CA . SER A 1 583 ? 13.787 -6.066 -27.294 1.00 96.69 583 SER A CA 1
ATOM 4622 C C . SER A 1 583 ? 14.321 -6.149 -25.873 1.00 96.69 583 SER A C 1
ATOM 4624 O O . SER A 1 583 ? 14.996 -7.121 -25.544 1.00 96.69 583 SER A O 1
ATOM 4626 N N . ALA A 1 584 ? 13.923 -5.217 -25.012 1.00 97.19 584 ALA A N 1
ATOM 4627 C CA . ALA A 1 584 ? 14.349 -5.184 -23.614 1.00 97.19 584 ALA A CA 1
ATOM 4628 C C . ALA A 1 584 ? 13.204 -4.779 -22.673 1.00 97.19 584 ALA A C 1
ATOM 4630 O O . ALA A 1 584 ? 12.159 -4.298 -23.113 1.00 97.19 584 ALA A O 1
ATOM 4631 N N . ILE A 1 585 ? 13.372 -5.035 -21.372 1.00 97.81 585 ILE A N 1
ATOM 4632 C CA . ILE A 1 585 ? 12.360 -4.746 -20.341 1.00 97.81 585 ILE A CA 1
ATOM 4633 C C . ILE A 1 585 ? 12.410 -3.259 -19.978 1.00 97.81 585 ILE A C 1
ATOM 4635 O O . ILE A 1 585 ? 13.476 -2.731 -19.668 1.00 97.81 585 ILE A O 1
ATOM 4639 N N . VAL A 1 586 ? 11.258 -2.587 -19.958 1.00 97.19 586 VAL A N 1
ATOM 4640 C CA . VAL A 1 586 ? 11.153 -1.158 -19.596 1.00 97.19 586 VAL A CA 1
ATOM 4641 C C . VAL A 1 586 ? 10.517 -0.924 -18.231 1.00 97.19 586 VAL A C 1
ATOM 4643 O O . VAL A 1 586 ? 10.838 0.054 -17.557 1.00 97.19 586 VAL A O 1
ATOM 4646 N N . ALA A 1 587 ? 9.620 -1.814 -17.813 1.00 97.69 587 ALA A N 1
ATOM 4647 C CA . ALA A 1 587 ? 8.981 -1.741 -16.512 1.00 97.69 587 ALA A CA 1
ATOM 4648 C C . ALA A 1 587 ? 8.445 -3.105 -16.083 1.00 97.69 587 ALA A C 1
ATOM 4650 O O . ALA A 1 587 ? 8.103 -3.957 -16.909 1.00 97.69 587 ALA A O 1
ATOM 4651 N N . THR A 1 588 ? 8.316 -3.284 -14.779 1.00 98.06 588 THR A N 1
ATOM 4652 C CA . THR A 1 588 ? 7.595 -4.390 -14.161 1.00 98.06 588 THR A CA 1
ATOM 4653 C C . THR A 1 588 ? 6.512 -3.840 -13.253 1.00 98.06 588 THR A C 1
ATOM 4655 O O . THR A 1 588 ? 6.657 -2.784 -12.640 1.00 98.06 588 THR A O 1
ATOM 4658 N N . GLU A 1 589 ? 5.417 -4.572 -13.163 1.00 97.69 589 GLU A N 1
ATOM 4659 C CA . GLU A 1 589 ? 4.297 -4.250 -12.301 1.00 97.69 589 GLU A CA 1
ATOM 4660 C C . GLU A 1 589 ? 3.845 -5.527 -11.608 1.00 97.69 589 GLU A C 1
ATOM 4662 O O . GLU A 1 589 ? 3.651 -6.562 -12.254 1.00 97.69 589 GLU A O 1
ATOM 4667 N N . LYS A 1 590 ? 3.652 -5.452 -10.295 1.00 98.06 590 LYS A N 1
ATOM 4668 C CA . LYS A 1 590 ? 2.975 -6.498 -9.537 1.00 98.06 590 LYS A CA 1
ATOM 4669 C C . LYS A 1 590 ? 1.776 -5.890 -8.835 1.00 98.06 590 LYS A C 1
ATOM 4671 O O . LYS A 1 590 ? 1.906 -4.859 -8.178 1.00 98.06 590 LYS A O 1
ATOM 4676 N N . ASN A 1 591 ? 0.632 -6.543 -8.991 1.00 97.44 591 ASN A N 1
ATOM 4677 C CA . ASN A 1 591 ? -0.613 -6.203 -8.321 1.00 97.44 591 ASN A CA 1
ATOM 4678 C C . ASN A 1 591 ? -0.996 -7.331 -7.365 1.00 97.44 591 ASN A C 1
ATOM 4680 O O . ASN A 1 591 ? -0.732 -8.506 -7.639 1.00 97.44 591 ASN A O 1
ATOM 4684 N N . GLN A 1 592 ? -1.663 -6.971 -6.281 1.00 95.44 592 GLN A N 1
ATOM 4685 C CA . GLN A 1 592 ? -2.169 -7.884 -5.274 1.00 95.44 592 GLN A CA 1
ATOM 4686 C C . GLN A 1 592 ? -3.582 -7.469 -4.853 1.00 95.44 592 GLN A C 1
ATOM 4688 O O . GLN A 1 592 ? -3.851 -6.290 -4.626 1.00 95.44 592 GLN A O 1
ATOM 4693 N N . THR A 1 593 ? -4.488 -8.442 -4.746 1.00 90.44 593 THR A N 1
ATOM 4694 C CA . THR A 1 593 ? -5.791 -8.249 -4.096 1.00 90.44 593 THR A CA 1
ATOM 4695 C C . THR A 1 593 ? -5.627 -8.261 -2.581 1.00 90.44 593 THR A C 1
ATOM 4697 O O . THR A 1 593 ? -4.702 -8.884 -2.061 1.00 90.44 593 THR A O 1
ATOM 4700 N N . VAL A 1 594 ? -6.567 -7.654 -1.854 1.00 82.25 594 VAL A N 1
ATOM 4701 C CA . VAL A 1 594 ? -6.544 -7.659 -0.378 1.00 82.25 594 VAL A CA 1
ATOM 4702 C C . VAL A 1 594 ? -6.526 -9.090 0.174 1.00 82.25 594 VAL A C 1
ATOM 4704 O O . VAL A 1 594 ? -5.773 -9.398 1.091 1.00 82.25 594 VAL A O 1
ATOM 4707 N N . SER A 1 595 ? -7.231 -10.006 -0.500 1.00 79.81 595 SER A N 1
ATOM 4708 C CA . SER A 1 595 ? -7.254 -11.445 -0.205 1.00 79.81 595 SER A CA 1
ATOM 4709 C C . SER A 1 595 ? -5.951 -12.210 -0.499 1.00 79.81 595 SER A C 1
ATOM 4711 O O . SER A 1 595 ? -5.896 -13.417 -0.270 1.00 79.81 595 SER A O 1
ATOM 4713 N N . GLY A 1 596 ? -4.918 -11.559 -1.044 1.00 78.88 596 GLY A N 1
ATOM 4714 C CA . GLY A 1 596 ? -3.598 -12.159 -1.265 1.00 78.88 596 GLY A CA 1
ATOM 4715 C C . GLY A 1 596 ? -3.330 -12.729 -2.661 1.00 78.88 596 GLY A C 1
ATOM 4716 O O . GLY A 1 596 ? -2.248 -13.263 -2.902 1.00 78.88 596 GLY A O 1
ATOM 4717 N N . SER A 1 597 ? -4.267 -12.623 -3.608 1.00 89.19 597 SER A N 1
ATOM 4718 C CA . SER A 1 597 ? -4.032 -13.078 -4.984 1.00 89.19 597 SER A CA 1
ATOM 4719 C C . SER A 1 597 ? -3.122 -12.097 -5.714 1.00 89.19 597 SER A C 1
ATOM 4721 O O . SER A 1 597 ? -3.418 -10.905 -5.763 1.00 89.19 597 SER A O 1
ATOM 4723 N N . THR A 1 598 ? -2.048 -12.590 -6.332 1.00 93.88 598 THR A N 1
ATOM 4724 C CA . THR A 1 598 ? -1.069 -11.746 -7.033 1.00 93.88 598 THR A CA 1
ATOM 4725 C C . THR A 1 598 ? -1.132 -11.921 -8.548 1.00 93.88 598 THR A C 1
ATOM 4727 O O . THR A 1 598 ? -1.456 -12.989 -9.064 1.00 93.88 598 THR A O 1
ATOM 4730 N N . SER A 1 599 ? -0.815 -10.853 -9.276 1.00 96.00 599 SER A N 1
ATOM 4731 C CA . SER A 1 599 ? -0.598 -10.871 -10.724 1.00 96.00 599 SER A CA 1
ATOM 4732 C C . SER A 1 599 ? 0.616 -10.017 -11.073 1.00 96.00 599 SER A C 1
ATOM 4734 O O . SER A 1 599 ? 0.893 -9.015 -10.413 1.00 96.00 599 SER A O 1
ATOM 4736 N N . SER A 1 600 ? 1.359 -10.416 -12.102 1.00 96.19 600 SER A N 1
ATOM 4737 C CA . SER A 1 600 ? 2.562 -9.708 -12.541 1.00 96.19 600 SER A CA 1
ATOM 4738 C C . SER A 1 600 ? 2.515 -9.436 -14.034 1.00 96.19 600 SER A C 1
ATOM 4740 O O . SER A 1 600 ? 2.090 -10.288 -14.816 1.00 96.19 600 SER A O 1
ATOM 4742 N N . ARG A 1 601 ? 2.992 -8.257 -14.429 1.00 96.81 601 ARG A N 1
ATOM 4743 C CA . ARG A 1 601 ? 3.128 -7.845 -15.822 1.00 96.81 601 ARG A CA 1
ATOM 4744 C C . ARG A 1 601 ? 4.518 -7.274 -16.062 1.00 96.81 601 ARG A C 1
ATOM 4746 O O . ARG A 1 601 ? 5.028 -6.482 -15.275 1.00 96.81 601 ARG A O 1
ATOM 4753 N N . ILE A 1 602 ? 5.124 -7.693 -17.166 1.00 97.38 602 ILE A N 1
ATOM 4754 C CA . ILE A 1 602 ? 6.398 -7.171 -17.659 1.00 97.38 602 ILE A CA 1
ATOM 4755 C C . ILE A 1 602 ? 6.086 -6.405 -18.935 1.00 97.38 602 ILE A C 1
ATOM 4757 O O . ILE A 1 602 ? 5.391 -6.930 -19.802 1.00 97.38 602 ILE A O 1
ATOM 4761 N N . TYR A 1 603 ? 6.598 -5.186 -19.030 1.00 97.88 603 TYR A N 1
ATOM 4762 C CA . TYR A 1 603 ? 6.479 -4.341 -20.208 1.00 97.88 603 TYR A CA 1
ATOM 4763 C C . TYR A 1 603 ? 7.820 -4.284 -20.932 1.00 97.88 603 TYR A C 1
ATOM 4765 O O . TYR A 1 603 ? 8.874 -4.165 -20.294 1.00 97.88 603 TYR A O 1
ATOM 4773 N N . ARG A 1 604 ? 7.786 -4.346 -22.262 1.00 97.56 604 ARG A N 1
ATOM 4774 C CA . ARG A 1 604 ? 8.967 -4.313 -23.128 1.00 97.56 604 ARG A CA 1
ATOM 4775 C C . ARG A 1 604 ? 8.932 -3.155 -24.114 1.00 97.56 604 ARG A C 1
ATOM 4777 O O . ARG A 1 604 ? 7.883 -2.594 -24.416 1.00 97.56 604 ARG A O 1
ATOM 4784 N N . GLU A 1 605 ? 10.099 -2.820 -24.634 1.00 96.69 605 GLU A N 1
ATOM 4785 C CA . GLU A 1 605 ? 10.232 -2.051 -25.867 1.00 96.69 605 GLU A CA 1
ATOM 4786 C C . GLU A 1 605 ? 10.866 -2.918 -26.952 1.00 96.69 605 GLU A C 1
ATOM 4788 O O . GLU A 1 605 ? 11.599 -3.866 -26.657 1.00 96.69 605 GLU A O 1
ATOM 4793 N N . TYR A 1 606 ? 10.570 -2.586 -28.203 1.00 96.19 606 TYR A N 1
ATOM 4794 C CA . TYR A 1 606 ? 11.029 -3.308 -29.381 1.00 96.19 606 TYR A CA 1
ATOM 4795 C C . TYR A 1 606 ? 11.632 -2.326 -30.366 1.00 96.19 606 TYR A C 1
ATOM 4797 O O . TYR A 1 606 ? 11.053 -1.272 -30.637 1.00 96.19 606 TYR A O 1
ATOM 4805 N N . TYR A 1 607 ? 12.764 -2.710 -30.942 1.00 96.75 607 TYR A N 1
ATOM 4806 C CA . TYR A 1 607 ? 13.424 -1.954 -31.988 1.00 96.75 607 TYR A CA 1
ATOM 4807 C C . TYR A 1 607 ? 13.823 -2.886 -33.125 1.00 96.75 607 TYR A C 1
ATOM 4809 O O . TYR A 1 607 ? 14.372 -3.962 -32.896 1.00 96.75 607 TYR A O 1
ATOM 4817 N N . SER A 1 608 ? 13.497 -2.505 -34.355 1.00 96.31 608 SER A N 1
ATOM 4818 C CA . SER A 1 608 ? 13.745 -3.318 -35.545 1.00 96.31 608 SER A CA 1
ATOM 4819 C C . SER A 1 608 ? 14.208 -2.466 -36.713 1.00 96.31 608 SER A C 1
ATOM 4821 O O . SER A 1 608 ? 13.935 -1.266 -36.751 1.00 96.31 608 SER A O 1
ATOM 4823 N N . GLY A 1 609 ? 14.895 -3.078 -37.674 1.00 96.56 609 GLY A N 1
ATOM 4824 C CA . GLY A 1 609 ? 15.317 -2.401 -38.890 1.00 96.56 609 GLY A CA 1
ATOM 4825 C C . GLY A 1 609 ? 15.497 -3.327 -40.085 1.00 96.56 609 GLY A C 1
ATOM 4826 O O . GLY A 1 609 ? 15.540 -4.550 -39.946 1.00 96.56 609 GLY A O 1
ATOM 4827 N N . SER A 1 610 ? 15.583 -2.726 -41.270 1.00 97.12 610 SER A N 1
ATOM 4828 C CA . SER A 1 610 ? 15.818 -3.419 -42.539 1.00 97.12 610 SER A CA 1
ATOM 4829 C C . SER A 1 610 ? 16.486 -2.512 -43.574 1.00 97.12 610 SER A C 1
ATOM 4831 O O . SER A 1 610 ? 16.276 -1.294 -43.577 1.00 97.12 610 SER A O 1
ATOM 4833 N N . ILE A 1 611 ? 17.282 -3.112 -44.464 1.00 97.19 611 ILE A N 1
ATOM 4834 C CA . ILE A 1 611 ? 17.826 -2.438 -45.649 1.00 97.19 611 ILE A CA 1
ATOM 4835 C C . ILE A 1 611 ? 16.840 -2.614 -46.808 1.00 97.19 611 ILE A C 1
ATOM 4837 O O . ILE A 1 611 ? 16.458 -3.724 -47.173 1.00 97.19 611 ILE A O 1
ATOM 4841 N N . LEU A 1 612 ? 16.433 -1.497 -47.399 1.00 95.56 612 LEU A N 1
ATOM 4842 C CA . LEU A 1 612 ? 15.474 -1.406 -48.495 1.00 95.56 612 LEU A CA 1
ATOM 4843 C C . LEU A 1 612 ? 16.098 -0.656 -49.679 1.00 95.56 612 LEU A C 1
ATOM 4845 O O . LEU A 1 612 ? 17.076 0.074 -49.526 1.00 95.56 612 LEU A O 1
ATOM 4849 N N . ASN A 1 613 ? 15.505 -0.801 -50.866 1.00 95.38 613 ASN A N 1
ATOM 4850 C CA . ASN A 1 613 ? 15.868 -0.044 -52.073 1.00 95.38 613 ASN A CA 1
ATOM 4851 C C . ASN A 1 613 ? 17.358 -0.117 -52.474 1.00 95.38 613 ASN A C 1
ATOM 4853 O O . ASN A 1 613 ? 17.864 0.806 -53.110 1.00 95.38 613 ASN A O 1
ATOM 4857 N N . LEU A 1 614 ? 18.060 -1.203 -52.122 1.00 97.00 614 LEU A N 1
ATOM 4858 C CA . LEU A 1 614 ? 19.457 -1.404 -52.509 1.00 97.00 614 LEU A CA 1
ATOM 4859 C C . LEU A 1 614 ? 19.586 -1.499 -54.037 1.00 97.00 614 LEU A C 1
ATOM 4861 O O . LEU A 1 614 ? 19.104 -2.459 -54.649 1.00 97.00 614 LEU A O 1
ATOM 4865 N N . HIS A 1 615 ? 20.242 -0.514 -54.651 1.00 95.75 615 HIS A N 1
ATOM 4866 C CA . HIS A 1 615 ? 20.401 -0.446 -56.099 1.00 95.75 615 HIS A CA 1
ATOM 4867 C C . HIS A 1 615 ? 21.675 0.302 -56.558 1.00 95.75 615 HIS A C 1
ATOM 4869 O O . HIS A 1 615 ? 21.973 1.383 -56.048 1.00 95.75 615 HIS A O 1
ATOM 4875 N N . PRO A 1 616 ? 22.375 -0.198 -57.596 1.00 95.88 616 PRO A N 1
ATOM 4876 C CA . PRO A 1 616 ? 22.225 -1.539 -58.160 1.00 95.88 616 PRO A CA 1
ATOM 4877 C C . PRO A 1 616 ? 22.833 -2.597 -57.222 1.00 95.88 616 PRO A C 1
ATOM 4879 O O . PRO A 1 616 ? 23.825 -2.340 -56.550 1.00 95.88 616 PRO A O 1
ATOM 4882 N N . ARG A 1 617 ? 22.263 -3.810 -57.195 1.00 95.69 617 ARG A N 1
ATOM 4883 C CA . ARG A 1 617 ? 22.846 -4.952 -56.453 1.00 95.69 617 ARG A CA 1
ATOM 4884 C C . ARG A 1 617 ? 24.086 -5.540 -57.134 1.00 95.69 617 ARG A C 1
ATOM 4886 O O . ARG A 1 617 ? 24.866 -6.224 -56.483 1.00 95.69 617 ARG A O 1
ATOM 4893 N N . ARG A 1 618 ? 24.250 -5.280 -58.434 1.00 96.00 618 ARG A N 1
ATOM 4894 C CA . ARG A 1 618 ? 25.413 -5.665 -59.234 1.00 96.00 618 ARG A CA 1
ATOM 4895 C C . ARG A 1 618 ? 25.960 -4.442 -59.957 1.00 96.00 618 ARG A C 1
ATOM 4897 O O . ARG A 1 618 ? 25.210 -3.790 -60.682 1.00 96.00 618 ARG A O 1
ATOM 4904 N N . LEU A 1 619 ? 27.243 -4.153 -59.785 1.00 93.25 619 LEU A N 1
ATOM 4905 C CA . LEU A 1 619 ? 27.910 -2.983 -60.352 1.00 93.25 619 LEU A CA 1
ATOM 4906 C C . LEU A 1 619 ? 29.303 -3.329 -60.893 1.00 93.25 619 LEU A C 1
ATOM 4908 O O . LEU A 1 619 ? 29.846 -4.388 -60.597 1.00 93.25 619 LEU A O 1
ATOM 4912 N N . ARG A 1 620 ? 29.869 -2.433 -61.704 1.00 91.12 620 ARG A N 1
ATOM 4913 C CA . ARG A 1 620 ? 31.285 -2.486 -62.100 1.00 91.12 620 ARG A CA 1
ATOM 4914 C C . ARG A 1 620 ? 32.135 -1.731 -61.074 1.00 91.12 620 ARG A C 1
ATOM 4916 O O . ARG A 1 620 ? 31.623 -0.817 -60.424 1.00 91.12 620 ARG A O 1
ATOM 4923 N N . ALA A 1 621 ? 33.420 -2.055 -60.973 1.00 89.69 621 ALA A N 1
ATOM 4924 C CA . ALA A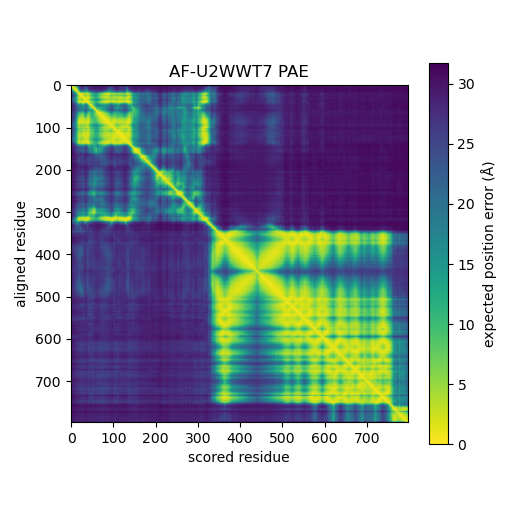 1 621 ? 34.371 -1.284 -60.170 1.00 89.69 621 ALA A CA 1
ATOM 4925 C C . ALA A 1 621 ? 34.399 0.191 -60.624 1.00 89.69 621 ALA A C 1
ATOM 4927 O O . ALA A 1 621 ? 34.289 0.464 -61.822 1.00 89.69 621 ALA A O 1
ATOM 4928 N N . GLY A 1 622 ? 34.503 1.141 -59.692 1.00 87.38 622 GLY A N 1
ATOM 4929 C CA . GLY A 1 622 ? 34.395 2.586 -59.957 1.00 87.38 622 GLY A CA 1
ATOM 4930 C C . GLY A 1 622 ? 32.965 3.144 -59.910 1.00 87.38 622 GLY A C 1
ATOM 4931 O O . GLY A 1 622 ? 32.768 4.358 -59.919 1.00 87.38 622 GLY A O 1
ATOM 4932 N N . TYR A 1 623 ? 31.939 2.287 -59.846 1.00 90.69 623 TYR A N 1
ATOM 4933 C CA . TYR A 1 623 ? 30.544 2.713 -59.698 1.00 90.69 623 TYR A CA 1
ATOM 4934 C C . TYR A 1 623 ? 30.116 2.688 -58.230 1.00 90.69 623 TYR A C 1
ATOM 4936 O O . TYR A 1 623 ? 30.752 2.047 -57.385 1.00 90.69 623 TYR A O 1
ATOM 4944 N N . GLY A 1 624 ? 29.013 3.381 -57.940 1.00 93.25 624 GLY A N 1
ATOM 4945 C CA . GLY A 1 624 ? 28.413 3.405 -56.613 1.00 93.25 624 GLY A CA 1
ATOM 4946 C C . GLY A 1 624 ? 26.981 2.886 -56.559 1.00 93.25 624 GLY A C 1
ATOM 4947 O O . GLY A 1 624 ? 26.256 2.899 -57.559 1.00 93.25 624 GLY A O 1
ATOM 4948 N N . PHE A 1 625 ? 26.574 2.461 -55.366 1.00 96.69 625 PHE A N 1
ATOM 4949 C CA . PHE A 1 625 ? 25.240 1.957 -55.046 1.00 96.69 625 PHE A CA 1
ATOM 4950 C C . PHE A 1 625 ? 24.585 2.790 -53.942 1.00 96.69 625 PHE A C 1
ATOM 4952 O O . PHE A 1 625 ? 25.261 3.457 -53.166 1.00 96.69 625 PHE A O 1
ATOM 4959 N N . THR A 1 626 ? 23.257 2.776 -53.888 1.00 97.31 626 THR A N 1
ATOM 4960 C CA . THR A 1 626 ? 22.454 3.458 -52.866 1.00 97.31 626 THR A CA 1
ATOM 4961 C C . THR A 1 626 ? 21.507 2.474 -52.196 1.00 97.31 626 THR A C 1
ATOM 4963 O O . THR A 1 626 ? 21.207 1.423 -52.761 1.00 97.31 626 THR A O 1
ATOM 4966 N N . TYR A 1 627 ? 21.033 2.817 -51.004 1.00 97.50 627 TYR A N 1
ATOM 4967 C CA . TYR A 1 627 ? 20.035 2.070 -50.250 1.00 97.50 627 TYR A CA 1
ATOM 4968 C C . TYR A 1 627 ? 19.343 2.996 -49.245 1.00 97.50 627 TYR A C 1
ATOM 4970 O O . TYR A 1 627 ? 19.777 4.122 -49.000 1.00 97.50 627 TYR A O 1
ATOM 4978 N N . THR A 1 628 ? 18.261 2.508 -48.649 1.00 97.06 628 THR A N 1
ATOM 4979 C CA . THR A 1 628 ? 17.598 3.126 -47.497 1.00 97.06 628 THR A CA 1
ATOM 4980 C C . THR A 1 628 ? 17.622 2.157 -46.331 1.00 97.06 628 THR A C 1
ATOM 4982 O O . THR A 1 628 ? 17.193 1.019 -46.501 1.00 97.06 628 THR A O 1
ATOM 4985 N N . ALA A 1 629 ? 18.055 2.591 -45.154 1.00 96.75 629 ALA A N 1
ATOM 4986 C CA . ALA A 1 629 ? 17.918 1.803 -43.936 1.00 96.75 629 ALA A CA 1
ATOM 4987 C C . ALA A 1 629 ? 16.732 2.333 -43.127 1.00 96.75 629 ALA A C 1
ATOM 4989 O O . ALA A 1 629 ? 16.710 3.504 -42.749 1.00 96.75 629 ALA A O 1
ATOM 4990 N N . GLN A 1 630 ? 15.718 1.498 -42.914 1.00 96.00 630 GLN A N 1
ATOM 4991 C CA . GLN A 1 630 ? 14.493 1.878 -42.215 1.00 96.00 630 GLN A CA 1
ATOM 4992 C C . GLN A 1 630 ? 14.416 1.170 -40.869 1.00 96.00 630 GLN A C 1
ATOM 4994 O O . GLN A 1 630 ? 14.697 -0.025 -40.793 1.00 96.00 630 GLN A O 1
ATOM 4999 N N . THR A 1 631 ? 14.002 1.891 -39.829 1.00 96.69 631 THR A N 1
ATOM 5000 C CA . THR A 1 631 ? 13.832 1.352 -38.476 1.00 96.69 631 THR A CA 1
ATOM 5001 C C . THR A 1 631 ? 12.442 1.620 -37.919 1.00 96.69 631 THR A C 1
ATOM 5003 O O . THR A 1 631 ? 11.758 2.530 -38.383 1.00 96.69 631 THR A O 1
ATOM 5006 N N . ASN A 1 632 ? 12.019 0.808 -36.948 1.00 96.00 632 ASN A N 1
ATOM 5007 C CA . ASN A 1 632 ? 10.737 0.912 -36.256 1.00 96.00 632 ASN A CA 1
ATOM 5008 C C . ASN A 1 632 ? 10.913 0.645 -34.751 1.00 96.00 632 ASN A C 1
ATOM 5010 O O . ASN A 1 632 ? 11.457 -0.399 -34.374 1.00 96.00 632 ASN A O 1
ATOM 5014 N N . TYR A 1 633 ? 10.448 1.575 -33.915 1.00 96.62 633 TYR A N 1
ATOM 5015 C CA . TYR A 1 633 ? 10.502 1.543 -32.453 1.00 96.62 633 TYR A CA 1
ATOM 5016 C C . TYR A 1 633 ? 9.096 1.527 -31.831 1.00 96.62 633 TYR A C 1
ATOM 5018 O O . TYR A 1 633 ? 8.203 2.252 -32.269 1.00 96.62 633 TYR A O 1
ATOM 5026 N N . SER A 1 634 ? 8.911 0.742 -30.765 1.00 96.06 634 SER A N 1
ATOM 5027 C CA . SER A 1 634 ? 7.676 0.722 -29.966 1.00 96.06 634 SER A CA 1
ATOM 5028 C C . SER A 1 634 ? 7.946 0.422 -28.490 1.00 96.06 634 SER A C 1
ATOM 5030 O O . SER A 1 634 ? 8.920 -0.253 -28.162 1.00 96.06 634 SER A O 1
ATOM 5032 N N . ASN A 1 635 ? 7.069 0.894 -27.599 1.00 96.50 635 ASN A N 1
ATOM 5033 C CA . ASN A 1 635 ? 7.182 0.727 -26.148 1.00 96.50 635 ASN A CA 1
ATOM 5034 C C . ASN A 1 635 ? 5.821 0.350 -25.535 1.00 96.50 635 ASN A C 1
ATOM 5036 O O . ASN A 1 635 ? 4.841 1.067 -25.709 1.00 96.50 635 ASN A O 1
ATOM 5040 N N . GLU A 1 636 ? 5.744 -0.770 -24.814 1.00 96.75 636 GLU A N 1
ATOM 5041 C CA . GLU A 1 636 ? 4.490 -1.271 -24.229 1.00 96.75 636 GLU A CA 1
ATOM 5042 C C . GLU A 1 636 ? 4.051 -0.518 -22.965 1.00 96.75 636 GLU A C 1
ATOM 5044 O O . GLU A 1 636 ? 2.859 -0.497 -22.661 1.00 96.75 636 GLU A O 1
ATOM 5049 N N . TYR A 1 637 ? 4.990 0.058 -22.204 1.00 95.00 637 TYR A N 1
ATOM 5050 C CA . TYR A 1 637 ? 4.692 0.769 -20.952 1.00 95.00 637 TYR A CA 1
ATOM 5051 C C . TYR A 1 637 ? 4.241 2.205 -21.220 1.00 95.00 637 TYR A C 1
ATOM 5053 O O . TYR A 1 637 ? 3.274 2.683 -20.631 1.00 95.00 637 TYR A O 1
ATOM 5061 N N . THR A 1 638 ? 4.906 2.865 -22.167 1.00 92.00 638 THR A N 1
ATOM 5062 C CA . THR A 1 638 ? 4.573 4.216 -22.617 1.00 92.00 638 THR A CA 1
ATOM 5063 C C . THR A 1 638 ? 4.411 4.204 -24.137 1.00 92.00 638 THR A C 1
ATOM 5065 O O . THR A 1 638 ? 5.345 4.582 -24.842 1.00 92.00 638 THR A O 1
ATOM 5068 N N . PRO A 1 639 ? 3.240 3.811 -24.677 1.00 90.44 639 PRO A N 1
ATOM 5069 C CA . PRO A 1 639 ? 3.021 3.721 -26.127 1.00 90.44 639 PRO A CA 1
ATOM 5070 C C . PRO A 1 639 ? 3.251 5.025 -26.896 1.00 90.44 639 PRO A C 1
ATOM 5072 O O . PRO A 1 639 ? 3.519 4.994 -28.091 1.00 90.44 639 PRO A O 1
ATOM 5075 N N . SER A 1 640 ? 3.159 6.170 -26.216 1.00 88.44 640 SER A N 1
ATOM 5076 C CA . SER A 1 640 ? 3.449 7.491 -26.779 1.00 88.44 640 SER A CA 1
ATOM 5077 C C . SER A 1 640 ? 4.941 7.847 -26.812 1.00 88.44 640 SER A C 1
ATOM 5079 O O . SER A 1 640 ? 5.291 8.927 -27.283 1.00 88.44 640 SER A O 1
ATOM 5081 N N . MET A 1 641 ? 5.820 7.011 -26.249 1.00 88.88 641 MET A N 1
ATOM 5082 C CA . MET A 1 641 ? 7.263 7.241 -26.262 1.00 88.88 641 MET A CA 1
ATOM 5083 C C . MET A 1 641 ? 7.800 7.038 -27.678 1.00 88.88 641 MET A C 1
ATOM 5085 O O . MET A 1 641 ? 7.658 5.967 -28.263 1.00 88.88 641 MET A O 1
ATOM 5089 N N . THR A 1 642 ? 8.444 8.071 -28.209 1.00 88.38 642 THR A N 1
ATOM 5090 C CA . THR A 1 642 ? 9.130 8.037 -29.504 1.00 88.38 642 THR A CA 1
ATOM 5091 C C . THR A 1 642 ? 10.585 7.606 -29.334 1.00 88.38 642 THR A C 1
ATOM 5093 O O . THR A 1 642 ? 11.224 7.975 -28.349 1.00 88.38 642 THR A O 1
ATOM 5096 N N . GLY A 1 643 ? 11.132 6.901 -30.320 1.00 86.00 643 GLY A N 1
ATOM 5097 C CA . GLY A 1 643 ? 12.531 6.485 -30.386 1.00 86.00 643 GLY A CA 1
ATOM 5098 C C . GLY A 1 643 ? 13.157 6.935 -31.701 1.00 86.00 643 GLY A C 1
ATOM 5099 O O . GLY A 1 643 ? 13.122 6.206 -32.689 1.00 86.00 643 GLY A O 1
ATOM 5100 N N . VAL A 1 644 ? 13.729 8.142 -31.717 1.00 87.44 644 VAL A N 1
ATOM 5101 C CA . VAL A 1 644 ? 14.505 8.639 -32.864 1.00 87.44 644 VAL A CA 1
ATOM 5102 C C . VAL A 1 644 ? 15.969 8.251 -32.653 1.00 87.44 644 VAL A C 1
ATOM 5104 O O . VAL A 1 644 ? 16.530 8.638 -31.629 1.00 87.44 644 VAL A O 1
ATOM 5107 N N . PRO A 1 645 ? 16.594 7.493 -33.569 1.00 90.81 645 PRO A N 1
ATOM 5108 C CA . PRO A 1 645 ? 17.988 7.092 -33.410 1.00 90.81 645 PRO A CA 1
ATOM 5109 C C . PRO A 1 645 ? 18.923 8.294 -33.492 1.00 90.81 645 PRO A C 1
ATOM 5111 O O . PRO A 1 645 ? 18.746 9.170 -34.340 1.00 90.81 645 PRO A O 1
ATOM 5114 N N . ASN A 1 646 ? 19.937 8.308 -32.630 1.00 83.00 646 ASN A N 1
ATOM 5115 C CA . ASN A 1 646 ? 20.889 9.417 -32.550 1.00 83.00 646 ASN A CA 1
ATOM 5116 C C . ASN A 1 646 ? 21.885 9.415 -33.715 1.00 83.00 646 ASN A C 1
ATOM 5118 O O . ASN A 1 646 ? 22.364 10.472 -34.120 1.00 83.00 646 ASN A O 1
ATOM 5122 N N . ALA A 1 647 ? 22.211 8.229 -34.228 1.00 90.88 647 ALA A N 1
ATOM 5123 C CA . ALA A 1 647 ? 23.146 8.043 -35.324 1.00 90.88 647 ALA A CA 1
ATOM 5124 C C . ALA A 1 647 ? 22.840 6.753 -36.092 1.00 90.88 647 ALA A C 1
ATOM 5126 O O . ALA A 1 647 ? 22.268 5.797 -35.553 1.00 90.88 647 ALA A O 1
ATOM 5127 N N . ALA A 1 648 ? 23.259 6.753 -37.351 1.00 96.25 648 ALA A N 1
ATOM 5128 C CA . ALA A 1 648 ? 23.332 5.582 -38.201 1.00 96.25 648 ALA A CA 1
ATOM 5129 C C . ALA A 1 648 ? 24.677 5.620 -38.925 1.00 96.25 648 ALA A C 1
ATOM 5131 O O . ALA A 1 648 ? 25.010 6.633 -39.541 1.00 96.25 648 ALA A O 1
ATOM 5132 N N . GLU A 1 649 ? 25.436 4.539 -38.848 1.00 96.38 649 GLU A N 1
ATOM 5133 C CA . GLU A 1 649 ? 26.744 4.402 -39.480 1.00 96.38 649 GLU A CA 1
ATOM 5134 C C . GLU A 1 649 ? 26.754 3.143 -40.329 1.00 96.38 649 GLU A C 1
ATOM 5136 O O . GLU A 1 649 ? 26.150 2.135 -39.974 1.00 96.38 649 GLU A O 1
ATOM 5141 N N . ALA A 1 650 ? 27.394 3.227 -41.486 1.00 96.69 650 ALA A N 1
ATOM 5142 C CA . ALA A 1 650 ? 27.586 2.109 -42.378 1.00 96.69 650 ALA A CA 1
ATOM 5143 C C . ALA A 1 650 ? 29.070 1.796 -42.506 1.00 96.69 650 ALA A C 1
ATOM 5145 O O . ALA A 1 650 ? 29.860 2.698 -42.773 1.00 96.69 650 ALA A O 1
ATOM 5146 N N . GLU A 1 651 ? 29.430 0.531 -42.346 1.00 97.00 651 GLU A N 1
ATOM 5147 C CA . GLU A 1 651 ? 30.777 0.018 -42.554 1.00 97.00 651 GLU A CA 1
ATOM 5148 C C . GLU A 1 651 ? 30.802 -0.797 -43.846 1.00 97.00 651 GLU A C 1
ATOM 5150 O O . GLU A 1 651 ? 30.069 -1.776 -44.019 1.00 97.00 651 GLU A O 1
ATOM 5155 N N . TYR A 1 652 ? 31.645 -0.376 -44.779 1.00 95.69 652 TYR A N 1
ATOM 5156 C CA . TYR A 1 652 ? 31.791 -1.003 -46.083 1.00 95.69 652 TYR A CA 1
ATOM 5157 C C . TYR A 1 652 ? 33.087 -1.815 -46.160 1.00 95.69 652 TYR A C 1
ATOM 5159 O O . TYR A 1 652 ? 34.081 -1.512 -45.515 1.00 95.69 652 TYR A O 1
ATOM 5167 N N . SER A 1 653 ? 33.128 -2.829 -47.024 1.00 92.44 653 SER A N 1
ATOM 5168 C CA . SER A 1 653 ? 34.344 -3.645 -47.214 1.00 92.44 653 SER A CA 1
ATOM 5169 C C . SER A 1 653 ? 35.457 -2.951 -48.027 1.00 92.44 653 SER A C 1
ATOM 5171 O O . SER A 1 653 ? 36.522 -3.530 -48.234 1.00 92.44 653 SER A O 1
ATOM 5173 N N . TYR A 1 654 ? 35.190 -1.765 -48.576 1.00 91.44 654 TYR A N 1
ATOM 5174 C CA . TYR A 1 654 ? 36.086 -1.007 -49.453 1.00 91.44 654 TYR A CA 1
ATOM 5175 C C . TYR A 1 654 ? 35.686 0.473 -49.476 1.00 91.44 654 TYR A C 1
ATOM 5177 O O . TYR A 1 654 ? 34.537 0.800 -49.179 1.00 91.44 654 TYR A O 1
ATOM 5185 N N . ALA A 1 655 ? 36.595 1.340 -49.926 1.00 89.75 655 ALA A N 1
ATOM 5186 C CA . ALA A 1 655 ? 36.350 2.761 -50.175 1.00 89.75 655 ALA A CA 1
ATOM 5187 C C . ALA A 1 655 ? 36.988 3.198 -51.506 1.00 89.75 655 ALA A C 1
ATOM 5189 O O . ALA A 1 655 ? 37.940 2.575 -51.982 1.00 89.75 655 ALA A O 1
ATOM 5190 N N . ALA A 1 656 ? 36.446 4.247 -52.130 1.00 86.81 656 ALA A N 1
ATOM 5191 C CA . ALA A 1 656 ? 37.070 4.868 -53.299 1.00 86.81 656 ALA A CA 1
ATOM 5192 C C . ALA A 1 656 ? 38.375 5.593 -52.905 1.00 86.81 656 ALA A C 1
ATOM 5194 O O . ALA A 1 656 ? 38.520 6.028 -51.773 1.00 86.81 656 ALA A O 1
ATOM 5195 N N . GLU A 1 657 ? 39.306 5.760 -53.847 1.00 82.75 657 GLU A N 1
ATOM 5196 C CA . GLU A 1 657 ? 40.702 6.177 -53.590 1.00 82.75 657 GLU A CA 1
ATOM 5197 C C . GLU A 1 657 ? 40.878 7.533 -52.872 1.00 82.75 657 GLU A C 1
ATOM 5199 O O . GLU A 1 657 ? 41.844 7.728 -52.136 1.00 82.75 657 GLU A O 1
ATOM 5204 N N . ALA A 1 658 ? 39.932 8.459 -53.053 1.00 82.19 658 ALA A N 1
ATOM 5205 C CA . ALA A 1 658 ? 39.928 9.770 -52.397 1.00 82.19 658 ALA A CA 1
ATOM 5206 C C . ALA A 1 658 ? 39.041 9.830 -51.132 1.00 82.19 658 ALA A C 1
ATOM 5208 O O . ALA A 1 658 ? 38.807 10.918 -50.605 1.00 82.19 658 ALA A O 1
ATOM 5209 N N . ILE A 1 659 ? 38.543 8.680 -50.657 1.00 83.94 659 ILE A N 1
ATOM 5210 C CA . ILE A 1 659 ? 37.791 8.533 -49.407 1.00 83.94 659 ILE A CA 1
ATOM 5211 C C . ILE A 1 659 ? 38.697 7.835 -48.385 1.00 83.94 659 ILE A C 1
ATOM 5213 O O . ILE A 1 659 ? 39.111 6.697 -48.591 1.00 83.94 659 ILE A O 1
ATOM 5217 N N . ASP A 1 660 ? 38.979 8.519 -47.277 1.00 75.50 660 ASP A N 1
ATOM 5218 C CA . ASP A 1 660 ? 39.981 8.083 -46.296 1.00 75.50 660 ASP A CA 1
ATOM 5219 C C . ASP A 1 660 ? 39.507 6.949 -45.356 1.00 75.50 660 ASP A C 1
ATOM 5221 O O . ASP A 1 660 ? 40.337 6.321 -44.700 1.00 75.50 660 ASP A O 1
ATOM 5225 N N . ASP A 1 661 ? 38.198 6.671 -45.281 1.00 83.94 661 ASP A N 1
ATOM 5226 C CA . ASP A 1 661 ? 37.597 5.699 -44.352 1.00 83.94 661 ASP A CA 1
ATOM 5227 C C . ASP A 1 661 ? 36.580 4.785 -45.062 1.00 83.94 661 ASP A C 1
ATOM 5229 O O . ASP A 1 661 ? 35.920 5.183 -46.021 1.00 83.94 661 ASP A O 1
ATOM 5233 N N . THR A 1 662 ? 36.441 3.549 -44.586 1.00 91.81 662 THR A N 1
ATOM 5234 C CA . THR A 1 662 ? 35.396 2.602 -44.993 1.00 91.81 662 THR A CA 1
ATOM 5235 C C . THR A 1 662 ? 34.109 2.750 -44.185 1.00 91.81 662 THR A C 1
ATOM 5237 O O . THR A 1 662 ? 33.125 2.074 -44.484 1.00 91.81 662 THR A O 1
ATOM 5240 N N . VAL A 1 663 ? 34.098 3.620 -43.175 1.00 93.88 663 VAL A N 1
ATOM 5241 C CA . VAL A 1 663 ? 32.919 3.946 -42.370 1.00 93.88 663 VAL A CA 1
ATOM 5242 C C . VAL A 1 663 ? 32.286 5.254 -42.841 1.00 93.88 663 VAL A C 1
ATOM 5244 O O . VAL A 1 663 ? 32.956 6.257 -43.087 1.00 93.88 663 VAL A O 1
ATOM 5247 N N . GLN A 1 664 ? 30.959 5.267 -42.946 1.00 92.62 664 GLN A N 1
ATOM 5248 C CA . GLN A 1 664 ? 30.186 6.439 -43.330 1.00 92.62 664 GLN A CA 1
ATOM 5249 C C . GLN A 1 664 ? 28.987 6.643 -42.404 1.00 92.62 664 GLN A C 1
ATOM 5251 O O . GLN A 1 664 ? 28.111 5.790 -42.304 1.00 92.62 664 GLN A O 1
ATOM 5256 N N . SER A 1 665 ? 28.863 7.833 -41.818 1.00 94.50 665 SER A N 1
ATOM 5257 C CA . SER A 1 665 ? 27.594 8.249 -41.207 1.00 94.50 665 SER A CA 1
ATOM 5258 C C . SER A 1 665 ? 26.511 8.444 -42.270 1.00 94.50 665 SER A C 1
ATOM 5260 O O . SER A 1 665 ? 26.768 9.008 -43.333 1.00 94.50 665 SER A O 1
ATOM 5262 N N . LEU A 1 666 ? 25.290 8.010 -41.973 1.00 96.06 666 LEU A N 1
ATOM 5263 C CA . LEU A 1 666 ? 24.126 8.131 -42.845 1.00 96.06 666 LEU A CA 1
ATOM 5264 C C . LEU A 1 666 ? 23.280 9.352 -42.472 1.00 96.06 666 LEU A C 1
ATOM 5266 O O . LEU A 1 666 ? 23.142 9.703 -41.301 1.00 96.06 666 LEU A O 1
ATOM 5270 N N . ASP A 1 667 ? 22.657 9.967 -43.472 1.00 95.25 667 ASP A N 1
ATOM 5271 C CA . ASP A 1 667 ? 21.731 11.077 -43.265 1.00 95.25 667 ASP A CA 1
ATOM 5272 C C . ASP A 1 667 ? 20.337 10.543 -42.921 1.00 95.25 667 ASP A C 1
ATOM 5274 O O . ASP A 1 667 ? 19.790 9.697 -43.635 1.00 95.25 667 ASP A O 1
ATOM 5278 N N . LEU A 1 668 ? 19.726 11.081 -41.862 1.00 95.38 668 LEU A N 1
ATOM 5279 C CA . LEU A 1 668 ? 18.310 10.872 -41.559 1.00 95.38 668 LEU A CA 1
ATOM 5280 C C . LEU A 1 668 ? 17.454 11.669 -42.553 1.00 95.38 668 LEU A C 1
ATOM 5282 O O . LEU A 1 668 ? 17.454 12.898 -42.537 1.00 95.38 668 LEU A O 1
ATOM 5286 N N . ILE A 1 669 ? 16.702 10.974 -43.406 1.00 94.94 669 ILE A N 1
ATOM 5287 C CA . ILE A 1 669 ? 15.895 11.595 -44.469 1.00 94.94 669 ILE A CA 1
ATOM 5288 C C . ILE A 1 669 ? 14.453 11.841 -44.019 1.00 94.94 669 ILE A C 1
ATOM 5290 O O . ILE A 1 669 ? 13.833 12.824 -44.422 1.00 94.94 669 ILE A O 1
ATOM 5294 N N . SER A 1 670 ? 13.903 10.965 -43.176 1.00 94.44 670 SER A N 1
ATOM 5295 C CA . SER A 1 670 ? 12.555 11.134 -42.628 1.00 94.44 670 SER A CA 1
ATOM 5296 C C . SER A 1 670 ? 12.387 10.417 -41.296 1.00 94.44 670 SER A C 1
ATOM 5298 O O . SER A 1 670 ? 12.904 9.311 -41.120 1.00 94.44 670 SER A O 1
ATOM 5300 N N . THR A 1 671 ? 11.593 10.999 -40.399 1.00 94.75 671 THR A N 1
ATOM 5301 C CA . THR A 1 671 ? 11.158 10.352 -39.159 1.00 94.75 671 THR A CA 1
ATOM 5302 C C . THR A 1 671 ? 9.759 10.816 -38.757 1.00 94.75 671 THR A C 1
ATOM 5304 O O . THR A 1 671 ? 9.389 11.962 -39.008 1.00 94.75 671 THR A O 1
ATOM 5307 N N . ASN A 1 672 ? 8.982 9.933 -38.128 1.00 93.00 672 ASN A N 1
ATOM 5308 C CA . ASN A 1 672 ? 7.743 10.289 -37.425 1.00 93.00 672 ASN A CA 1
ATOM 5309 C C . ASN A 1 672 ? 7.818 9.993 -35.912 1.00 93.00 672 ASN A C 1
ATOM 5311 O O . ASN A 1 672 ? 6.788 9.944 -35.244 1.00 93.00 672 ASN A O 1
ATOM 5315 N N . GLY A 1 673 ? 9.024 9.753 -35.387 1.00 88.62 673 GLY A N 1
ATOM 5316 C CA . GLY A 1 673 ? 9.266 9.380 -33.991 1.00 88.62 673 GLY A CA 1
ATOM 5317 C C . GLY A 1 673 ? 9.233 7.874 -33.712 1.00 88.62 673 GLY A C 1
ATOM 5318 O O . GLY A 1 673 ? 9.882 7.435 -32.769 1.00 88.62 673 GLY A O 1
ATOM 5319 N N . TYR A 1 674 ? 8.540 7.080 -34.529 1.00 92.62 674 TYR A N 1
ATOM 5320 C CA . TYR A 1 674 ? 8.493 5.614 -34.404 1.00 92.62 674 TYR A CA 1
ATOM 5321 C C . TYR A 1 674 ? 9.259 4.942 -35.534 1.00 92.62 674 TYR A C 1
ATOM 5323 O O . TYR A 1 674 ? 10.016 4.003 -35.314 1.00 92.62 674 TYR A O 1
ATOM 5331 N N . LEU A 1 675 ? 9.084 5.463 -36.746 1.00 95.31 675 LEU A N 1
ATOM 5332 C CA . LEU A 1 675 ? 9.758 5.020 -37.948 1.00 95.31 675 LEU A CA 1
ATOM 5333 C C . LEU A 1 675 ? 10.787 6.063 -38.368 1.00 95.31 675 LEU A C 1
ATOM 5335 O O . LEU A 1 675 ? 10.460 7.246 -38.475 1.00 95.31 675 LEU A O 1
ATOM 5339 N N . SER A 1 676 ? 12.014 5.619 -38.630 1.00 96.62 676 SER A N 1
ATOM 5340 C CA . SER A 1 676 ? 13.107 6.465 -39.121 1.00 96.62 676 SER A CA 1
ATOM 5341 C C . SER A 1 676 ? 13.706 5.865 -40.387 1.00 96.62 676 SER A C 1
ATOM 5343 O O . SER A 1 676 ? 13.732 4.649 -40.550 1.00 96.62 676 SER A O 1
ATOM 5345 N N . THR A 1 677 ? 14.127 6.703 -41.334 1.00 96.81 677 THR A N 1
ATOM 5346 C CA . THR A 1 677 ? 14.717 6.262 -42.609 1.00 96.81 677 THR A CA 1
ATOM 5347 C C . THR A 1 677 ? 16.004 7.021 -42.894 1.00 96.81 677 THR A C 1
ATOM 5349 O O . THR A 1 677 ? 16.001 8.250 -42.950 1.00 96.81 677 THR A O 1
ATOM 5352 N N . PHE A 1 678 ? 17.082 6.273 -43.112 1.00 96.94 678 PHE A N 1
ATOM 5353 C CA . PHE A 1 678 ? 18.435 6.765 -43.345 1.00 96.94 678 PHE A CA 1
ATOM 5354 C C . PHE A 1 678 ? 18.911 6.445 -44.762 1.00 96.94 678 PHE A C 1
ATOM 5356 O O . PHE A 1 678 ? 18.493 5.442 -45.347 1.00 96.94 678 PHE A O 1
ATOM 5363 N N . GLN A 1 679 ? 19.801 7.274 -45.304 1.00 96.56 679 GLN A N 1
ATOM 5364 C CA . GLN A 1 679 ? 20.458 7.064 -46.598 1.00 96.56 679 GLN A CA 1
ATOM 5365 C C . GLN A 1 679 ? 21.943 7.443 -46.542 1.00 96.56 679 GLN A C 1
ATOM 5367 O O . GLN A 1 679 ? 22.317 8.295 -45.734 1.00 96.56 679 GLN A O 1
ATOM 5372 N N . PRO A 1 680 ? 22.783 6.896 -47.440 1.00 96.06 680 PRO A N 1
ATOM 5373 C CA . PRO A 1 680 ? 24.149 7.377 -47.629 1.00 96.06 680 PRO A CA 1
ATOM 5374 C C . PRO A 1 680 ? 24.222 8.894 -47.842 1.00 96.06 680 PRO A C 1
ATOM 5376 O O . PRO A 1 680 ? 23.299 9.517 -48.394 1.00 96.06 680 PRO A O 1
ATOM 5379 N N . LYS A 1 681 ? 25.343 9.498 -47.440 1.00 93.75 681 LYS A N 1
ATOM 5380 C CA . LYS A 1 681 ? 25.595 10.918 -47.710 1.00 93.75 681 LYS A CA 1
ATOM 5381 C C . LYS A 1 681 ? 25.755 11.179 -49.197 1.00 93.75 681 LYS A C 1
ATOM 5383 O O . LYS A 1 681 ? 26.051 10.294 -50.000 1.00 93.75 681 LYS A O 1
ATOM 5388 N N . GLN A 1 682 ? 25.532 12.437 -49.540 1.00 93.56 682 GLN A N 1
ATOM 5389 C CA . GLN A 1 682 ? 25.776 12.967 -50.865 1.00 93.56 682 GLN A CA 1
ATOM 5390 C C . GLN A 1 682 ? 27.282 12.984 -51.162 1.00 93.56 682 GLN A C 1
ATOM 5392 O O . GLN A 1 682 ? 28.036 13.607 -50.423 1.00 93.56 682 GLN A O 1
ATOM 5397 N N . TYR A 1 683 ? 27.686 12.372 -52.273 1.00 92.94 683 TYR A N 1
ATOM 5398 C CA . TYR A 1 683 ? 29.050 12.447 -52.798 1.00 92.94 683 TYR A CA 1
ATOM 5399 C C . TYR A 1 683 ? 29.113 13.226 -54.111 1.00 92.94 683 TYR A C 1
ATOM 5401 O O . TYR A 1 683 ? 28.109 13.442 -54.807 1.00 92.94 683 TYR A O 1
ATOM 5409 N N . TYR A 1 684 ? 30.329 13.624 -54.457 1.00 93.44 684 TYR A N 1
ATOM 5410 C CA . TYR A 1 684 ? 30.685 14.346 -55.664 1.00 93.44 684 TYR A CA 1
ATOM 5411 C C . TYR A 1 684 ? 31.765 13.568 -56.399 1.00 93.44 684 TYR A C 1
ATOM 5413 O O . TYR A 1 684 ? 32.677 13.030 -55.781 1.00 93.44 684 TYR A O 1
ATOM 5421 N N . VAL A 1 685 ? 31.644 13.480 -57.719 1.00 91.88 685 VAL A N 1
ATOM 5422 C CA . VAL A 1 685 ? 32.589 12.732 -58.555 1.00 91.88 685 VAL A CA 1
ATOM 5423 C C . VAL A 1 685 ? 33.296 13.722 -59.460 1.00 91.88 685 VAL A C 1
ATOM 5425 O O . VAL A 1 685 ? 32.639 14.522 -60.123 1.00 91.88 685 VAL A O 1
ATOM 5428 N N . ALA A 1 686 ? 34.619 13.687 -59.494 1.00 90.62 686 ALA A N 1
ATOM 5429 C CA . ALA A 1 686 ? 35.399 14.482 -60.425 1.00 90.62 686 ALA A CA 1
ATOM 5430 C C . ALA A 1 686 ? 35.215 13.947 -61.850 1.00 90.62 686 ALA A C 1
ATOM 5432 O O . ALA A 1 686 ? 35.307 12.745 -62.106 1.00 90.62 686 ALA A O 1
ATOM 5433 N N . LYS A 1 687 ? 34.853 14.837 -62.775 1.00 85.62 687 LYS A N 1
ATOM 5434 C CA . LYS A 1 687 ? 34.328 14.476 -64.096 1.00 85.62 687 LYS A CA 1
ATOM 5435 C C . LYS A 1 687 ? 35.325 13.700 -64.955 1.00 85.62 687 LYS A C 1
ATOM 5437 O O . LYS A 1 687 ? 34.894 12.889 -65.776 1.00 85.62 687 LYS A O 1
ATOM 5442 N N . HIS A 1 688 ? 36.617 13.981 -64.826 1.00 81.88 688 HIS A N 1
ATOM 5443 C CA . HIS A 1 688 ? 37.658 13.421 -65.682 1.00 81.88 688 HIS A CA 1
ATOM 5444 C C . HIS A 1 688 ? 38.450 12.306 -65.001 1.00 81.88 688 HIS A C 1
ATOM 5446 O O . HIS A 1 688 ? 38.692 11.276 -65.627 1.00 81.88 688 HIS A O 1
ATOM 5452 N N . SER A 1 689 ? 38.826 12.493 -63.739 1.00 83.00 689 SER A N 1
ATOM 5453 C CA . SER A 1 689 ? 39.580 11.516 -62.947 1.00 83.00 689 SER A CA 1
ATOM 5454 C C . SER A 1 689 ? 38.702 10.413 -62.354 1.00 83.00 689 SER A C 1
ATOM 5456 O O . SER A 1 689 ? 39.184 9.310 -62.116 1.00 83.00 689 SER A O 1
ATOM 5458 N N . GLY A 1 690 ? 37.413 10.684 -62.120 1.00 84.38 690 GLY A N 1
ATOM 5459 C CA . GLY A 1 690 ? 36.503 9.752 -61.455 1.00 84.38 690 GLY A CA 1
ATOM 5460 C C . GLY A 1 690 ? 36.720 9.629 -59.944 1.00 84.38 690 GLY A C 1
ATOM 5461 O O . GLY A 1 690 ? 36.067 8.797 -59.316 1.00 84.38 690 GLY A O 1
ATOM 5462 N N . LEU A 1 691 ? 37.605 10.443 -59.354 1.00 89.25 691 LEU A N 1
ATOM 5463 C CA . LEU A 1 691 ? 37.808 10.498 -57.907 1.00 89.25 691 LEU A CA 1
ATOM 5464 C C . LEU A 1 691 ? 36.531 10.967 -57.201 1.00 89.25 691 LEU A C 1
ATOM 5466 O O . LEU A 1 691 ? 35.792 11.812 -57.713 1.00 89.25 691 LEU A O 1
ATOM 5470 N N . VAL A 1 692 ? 36.269 10.399 -56.025 1.00 91.50 692 VAL A N 1
ATOM 5471 C CA . VAL A 1 692 ? 35.028 10.604 -55.271 1.00 91.50 692 VAL A CA 1
ATOM 5472 C C . VAL A 1 692 ? 35.324 11.385 -53.998 1.00 91.50 692 VAL A C 1
ATOM 5474 O O . VAL A 1 692 ? 36.203 11.006 -53.234 1.00 91.50 692 VAL A O 1
ATOM 5477 N N . PHE A 1 693 ? 34.558 12.448 -53.762 1.00 91.56 693 PHE A N 1
ATOM 5478 C CA . PHE A 1 693 ? 34.734 13.376 -52.650 1.00 91.56 693 PHE A CA 1
ATOM 5479 C C . PHE A 1 693 ? 33.425 13.577 -51.885 1.00 91.56 693 PHE A C 1
ATOM 5481 O O . PHE A 1 693 ? 32.348 13.661 -52.479 1.00 91.56 693 PHE A O 1
ATOM 5488 N N . ASP A 1 694 ? 33.510 13.676 -50.563 1.00 88.69 694 ASP A N 1
ATOM 5489 C CA . ASP A 1 694 ? 32.378 13.896 -49.650 1.00 88.69 694 ASP A CA 1
ATOM 5490 C C . ASP A 1 694 ? 31.899 15.362 -49.600 1.00 88.69 694 ASP A C 1
ATOM 5492 O O . ASP A 1 694 ? 30.847 15.668 -49.037 1.00 88.69 694 ASP A O 1
ATOM 5496 N N . SER A 1 695 ? 32.647 16.271 -50.228 1.00 88.38 695 SER A N 1
ATOM 5497 C CA . SER A 1 695 ? 32.394 17.711 -50.259 1.00 88.38 695 SER A CA 1
ATOM 5498 C C . SER A 1 695 ? 32.379 18.247 -51.697 1.00 88.38 695 SER A C 1
ATOM 5500 O O . SER A 1 695 ? 33.190 17.813 -52.517 1.00 88.38 695 SER A O 1
ATOM 5502 N N . PRO A 1 696 ? 31.520 19.240 -52.019 1.00 88.56 696 PRO A N 1
ATOM 5503 C CA . PRO A 1 696 ? 31.570 19.949 -53.302 1.00 88.56 696 PRO A CA 1
ATOM 5504 C C . PRO A 1 696 ? 32.779 20.895 -53.421 1.00 88.56 696 PRO A C 1
ATOM 5506 O O . PRO A 1 696 ? 33.000 21.475 -54.480 1.00 88.56 696 PRO A O 1
ATOM 5509 N N . ALA A 1 697 ? 33.534 21.087 -52.338 1.00 86.75 697 ALA A N 1
ATOM 5510 C CA . ALA A 1 697 ? 34.787 21.833 -52.294 1.00 86.75 697 ALA A CA 1
ATOM 5511 C C . ALA A 1 697 ? 35.795 21.041 -51.438 1.00 86.75 697 ALA A C 1
ATOM 5513 O O . ALA A 1 697 ? 35.996 21.366 -50.263 1.00 86.75 697 ALA A O 1
ATOM 5514 N N . PRO A 1 698 ? 36.350 19.939 -51.967 1.00 85.62 698 PRO A N 1
ATOM 5515 C CA . PRO A 1 698 ? 37.210 19.051 -51.201 1.00 85.62 698 PRO A CA 1
ATOM 5516 C C . PRO A 1 698 ? 38.546 19.723 -50.880 1.00 85.62 698 PRO A C 1
ATOM 5518 O O . PRO A 1 698 ? 39.157 20.374 -51.723 1.00 85.62 698 PRO A O 1
ATOM 5521 N N . SER A 1 699 ? 39.019 19.525 -49.651 1.00 81.12 699 SER A N 1
ATOM 5522 C CA . SER A 1 699 ? 40.352 19.945 -49.204 1.00 81.12 699 SER A CA 1
ATOM 5523 C C . SER A 1 699 ? 41.429 18.884 -49.455 1.00 81.12 699 SER A C 1
ATOM 5525 O O . SER A 1 699 ? 42.573 19.066 -49.042 1.00 81.12 699 SER A O 1
ATOM 5527 N N . SER A 1 700 ? 41.063 17.758 -50.078 1.00 83.19 700 SER A N 1
ATOM 5528 C CA . SER A 1 700 ? 41.971 16.643 -50.342 1.00 83.19 700 SER A CA 1
ATOM 5529 C C . SER A 1 700 ? 43.102 17.071 -51.289 1.00 83.19 700 SER A C 1
ATOM 5531 O O . SER A 1 700 ? 42.817 17.656 -52.336 1.00 83.19 700 SER A O 1
ATOM 5533 N N . PRO A 1 701 ? 44.370 16.725 -50.997 1.00 83.44 701 PRO A N 1
ATOM 5534 C CA . PRO A 1 701 ? 45.492 16.953 -51.911 1.00 83.44 701 PRO A CA 1
ATOM 5535 C C . PRO A 1 701 ? 45.349 16.241 -53.264 1.00 83.44 701 PRO A C 1
ATOM 5537 O O . PRO A 1 701 ? 46.056 16.587 -54.206 1.00 83.44 701 PRO A O 1
ATOM 5540 N N . GLN A 1 702 ? 44.464 15.240 -53.356 1.00 83.06 702 GLN A N 1
ATOM 5541 C CA . GLN A 1 702 ? 44.184 14.502 -54.590 1.00 83.06 702 GLN A CA 1
ATOM 5542 C C . GLN A 1 702 ? 43.226 15.252 -55.532 1.00 83.06 702 GLN A C 1
ATOM 5544 O O . GLN A 1 702 ? 43.082 14.868 -56.690 1.00 83.06 702 GLN A O 1
ATOM 5549 N N . TYR A 1 703 ? 42.547 16.301 -55.053 1.00 86.75 703 TYR A N 1
ATOM 5550 C CA . TYR A 1 703 ? 41.627 17.075 -55.879 1.00 86.75 703 TYR A CA 1
ATOM 5551 C C . TYR A 1 703 ? 42.388 18.017 -56.817 1.00 86.75 703 TYR A C 1
ATOM 5553 O O . TYR A 1 703 ? 43.108 18.908 -56.365 1.00 86.75 703 TYR A O 1
ATOM 5561 N N . ASP A 1 704 ? 42.182 17.851 -58.124 1.00 87.69 704 ASP A N 1
ATOM 5562 C CA . ASP A 1 704 ? 42.602 18.820 -59.135 1.00 87.69 704 ASP A CA 1
ATOM 5563 C C . ASP A 1 704 ? 41.520 19.904 -59.286 1.00 87.69 704 ASP A C 1
ATOM 5565 O O . ASP A 1 704 ? 40.424 19.597 -59.762 1.00 87.69 704 ASP A O 1
ATOM 5569 N N . PRO A 1 705 ? 41.800 21.181 -58.955 1.00 86.06 705 PRO A N 1
ATOM 5570 C CA . PRO A 1 705 ? 40.842 22.273 -59.126 1.00 86.06 705 PRO A CA 1
ATOM 5571 C C . PRO A 1 705 ? 40.350 22.475 -60.568 1.00 86.06 705 PRO A C 1
ATOM 5573 O O . PRO A 1 705 ? 39.346 23.160 -60.771 1.00 86.06 705 PRO A O 1
ATOM 5576 N N . ASN A 1 706 ? 41.045 21.919 -61.567 1.00 87.88 706 ASN A N 1
ATOM 5577 C CA . ASN A 1 706 ? 40.644 21.971 -62.974 1.00 87.88 706 ASN A CA 1
ATOM 5578 C C . ASN A 1 706 ? 39.698 20.831 -63.383 1.00 87.88 706 ASN A C 1
ATOM 5580 O O . ASN A 1 706 ? 39.161 20.871 -64.493 1.00 87.88 706 ASN A O 1
ATOM 5584 N N . ASP A 1 707 ? 39.484 19.829 -62.524 1.00 86.88 707 ASP A N 1
ATOM 5585 C CA . ASP A 1 707 ? 38.552 18.731 -62.770 1.00 86.88 707 ASP A CA 1
ATOM 5586 C C . ASP A 1 707 ? 37.186 19.037 -62.126 1.00 86.88 707 ASP A C 1
ATOM 5588 O O . ASP A 1 707 ? 37.027 18.925 -60.907 1.00 86.88 707 ASP A O 1
ATOM 5592 N N . PRO A 1 708 ? 36.172 19.463 -62.906 1.00 90.19 708 PRO A N 1
ATOM 5593 C CA . PRO A 1 708 ? 34.902 19.889 -62.343 1.00 90.19 708 PRO A CA 1
ATOM 5594 C C . PRO A 1 708 ? 34.188 18.724 -61.654 1.00 90.19 708 PRO A C 1
ATOM 5596 O O . PRO A 1 708 ? 34.035 17.638 -62.217 1.00 90.19 708 PRO A O 1
ATOM 5599 N N . LEU A 1 709 ? 33.667 18.981 -60.457 1.00 92.00 709 LEU A N 1
ATOM 5600 C CA . LEU A 1 709 ? 32.852 18.017 -59.727 1.00 92.00 709 LEU A CA 1
ATOM 5601 C C . LEU A 1 709 ? 31.426 17.953 -60.287 1.00 92.00 709 LEU A C 1
ATOM 5603 O O . LEU A 1 709 ? 30.775 18.973 -60.520 1.00 92.00 709 LEU A O 1
ATOM 5607 N N . ILE A 1 710 ? 30.916 16.736 -60.456 1.00 92.88 710 ILE A N 1
ATOM 5608 C CA . ILE A 1 710 ? 29.508 16.455 -60.742 1.00 92.88 710 ILE A CA 1
ATOM 5609 C C . ILE A 1 710 ? 28.818 15.862 -59.512 1.00 92.88 710 ILE A C 1
ATOM 5611 O O . ILE A 1 710 ? 29.448 15.270 -58.636 1.00 92.88 710 ILE A O 1
ATOM 5615 N N . ASN A 1 711 ? 27.494 16.003 -59.453 1.00 93.62 711 ASN A N 1
ATOM 5616 C CA . ASN A 1 711 ? 26.674 15.393 -58.411 1.00 93.62 711 ASN A CA 1
ATOM 5617 C C . ASN A 1 711 ? 26.711 13.856 -58.555 1.00 93.62 711 ASN A C 1
ATOM 5619 O O . ASN A 1 711 ? 26.126 13.308 -59.489 1.00 93.62 711 ASN A O 1
ATOM 5623 N N . GLY A 1 712 ? 27.409 13.172 -57.641 1.00 90.88 712 GLY A N 1
ATOM 5624 C CA . GLY A 1 712 ? 27.489 11.705 -57.597 1.00 90.88 712 GLY A CA 1
ATOM 5625 C C . GLY A 1 712 ? 26.227 11.045 -57.029 1.00 90.88 712 GLY A C 1
ATOM 5626 O O . GLY A 1 712 ? 25.875 9.906 -57.345 1.00 90.88 712 GLY A O 1
ATOM 5627 N N . GLY A 1 713 ? 25.478 11.801 -56.240 1.00 94.12 713 GLY A N 1
ATOM 5628 C CA . GLY A 1 713 ? 24.277 11.354 -55.551 1.00 94.12 713 GLY A CA 1
ATOM 5629 C C . GLY A 1 713 ? 24.595 10.740 -54.190 1.00 94.12 713 GLY A C 1
ATOM 5630 O O . GLY A 1 713 ? 25.732 10.736 -53.721 1.00 94.12 713 GLY A O 1
ATOM 5631 N N . ARG A 1 714 ? 23.553 10.209 -53.551 1.00 95.06 714 ARG A N 1
ATOM 5632 C CA . ARG A 1 714 ? 23.609 9.564 -52.234 1.00 95.06 714 ARG A CA 1
ATOM 5633 C C . ARG A 1 714 ? 24.013 8.099 -52.357 1.00 95.06 714 ARG A C 1
ATOM 5635 O O . ARG A 1 714 ? 23.151 7.220 -52.350 1.00 95.06 714 ARG A O 1
ATOM 5642 N N . LYS A 1 715 ? 25.300 7.841 -52.583 1.00 93.69 715 LYS A N 1
ATOM 5643 C CA . LYS A 1 715 ? 25.827 6.512 -52.930 1.00 93.69 715 LYS A CA 1
ATOM 5644 C C . LYS A 1 715 ? 27.142 6.216 -52.227 1.00 93.69 715 LYS A C 1
ATOM 5646 O O . LYS A 1 715 ? 27.910 7.133 -51.980 1.00 93.69 715 LYS A O 1
ATOM 5651 N N . TRP A 1 716 ? 27.437 4.939 -52.020 1.00 95.56 716 TRP A N 1
ATOM 5652 C CA . TRP A 1 716 ? 28.783 4.473 -51.698 1.00 95.56 716 TRP A CA 1
ATOM 5653 C C . TRP A 1 716 ? 29.490 3.961 -52.951 1.00 95.56 716 TRP A C 1
ATOM 5655 O O . TRP A 1 716 ? 28.875 3.232 -53.731 1.00 95.56 716 TRP A O 1
ATOM 5665 N N . TYR A 1 717 ? 30.754 4.337 -53.157 1.00 93.94 717 TYR A N 1
ATOM 5666 C CA . TYR A 1 717 ? 31.508 4.064 -54.384 1.00 93.94 717 TYR A CA 1
ATOM 5667 C C . TYR A 1 717 ? 32.617 3.036 -54.178 1.00 93.94 717 TYR A C 1
ATOM 5669 O O . TYR A 1 717 ? 33.329 3.057 -53.178 1.00 93.94 717 TYR A O 1
ATOM 5677 N N . SER A 1 718 ? 32.776 2.151 -55.162 1.00 92.50 718 SER A N 1
ATOM 5678 C CA . SER A 1 718 ? 33.915 1.231 -55.238 1.00 92.50 718 SER A CA 1
ATOM 5679 C C . SER A 1 718 ? 35.119 1.884 -55.925 1.00 92.50 718 SER A C 1
ATOM 5681 O O . SER A 1 718 ? 34.917 2.705 -56.823 1.00 92.50 718 SER A O 1
ATOM 5683 N N . PRO A 1 719 ? 36.363 1.521 -55.564 1.00 89.38 719 PRO A N 1
ATOM 5684 C CA . PRO A 1 719 ? 37.542 1.962 -56.304 1.00 89.38 719 PRO A CA 1
ATOM 5685 C C . PRO A 1 719 ? 37.591 1.316 -57.699 1.00 89.38 719 PRO A C 1
ATOM 5687 O O . PRO A 1 719 ? 37.011 0.254 -57.926 1.00 89.38 719 PRO A O 1
ATOM 5690 N N . PHE A 1 720 ? 38.297 1.934 -58.650 1.00 85.19 720 PHE A N 1
ATOM 5691 C CA . PHE A 1 720 ? 38.398 1.434 -60.033 1.00 85.19 720 PHE A CA 1
ATOM 5692 C C . PHE A 1 720 ? 39.097 0.076 -60.159 1.00 85.19 720 PHE A C 1
ATOM 5694 O O . PHE A 1 720 ? 38.807 -0.684 -61.085 1.00 85.19 720 PHE A O 1
ATOM 5701 N N . GLU A 1 721 ? 39.997 -0.228 -59.225 1.00 85.19 721 GLU A N 1
ATOM 5702 C CA . GLU A 1 721 ? 40.763 -1.478 -59.166 1.00 85.19 721 GLU A CA 1
ATOM 5703 C C . GLU A 1 721 ? 40.103 -2.538 -58.267 1.00 85.19 721 GLU A C 1
ATOM 5705 O O . GLU A 1 721 ? 40.699 -3.581 -57.985 1.00 85.19 721 GLU A O 1
ATOM 5710 N N . GLN A 1 722 ? 38.872 -2.288 -57.799 1.00 90.56 722 GLN A N 1
ATOM 5711 C CA . GLN A 1 722 ? 38.148 -3.240 -56.965 1.00 90.56 722 GLN A CA 1
ATOM 5712 C C . GLN A 1 722 ? 37.970 -4.567 -57.707 1.00 90.56 722 GLN A C 1
ATOM 5714 O O . GLN A 1 722 ? 37.469 -4.605 -58.830 1.00 90.56 722 GLN A O 1
ATOM 5719 N N . LYS A 1 723 ? 38.378 -5.664 -57.065 1.00 90.62 723 LYS A N 1
ATOM 5720 C CA . LYS A 1 723 ? 38.283 -7.007 -57.647 1.00 90.62 723 LYS A CA 1
ATOM 5721 C C . LYS A 1 723 ? 36.830 -7.464 -57.768 1.00 90.62 723 LYS A C 1
ATOM 5723 O O . LYS A 1 723 ? 35.971 -7.047 -56.994 1.00 90.62 723 LYS A O 1
ATOM 5728 N N . ASP A 1 724 ? 36.592 -8.385 -58.697 1.00 92.25 724 ASP A N 1
ATOM 5729 C CA . ASP A 1 724 ? 35.322 -9.099 -58.798 1.00 92.25 724 ASP A CA 1
ATOM 5730 C C . ASP A 1 724 ? 35.033 -9.869 -57.503 1.00 92.25 724 ASP A C 1
ATOM 5732 O O . ASP A 1 724 ? 35.895 -10.586 -56.984 1.00 92.25 724 ASP A O 1
ATOM 5736 N N . GLY A 1 725 ? 33.811 -9.751 -56.988 1.00 94.69 725 GLY A N 1
ATOM 5737 C CA . GLY A 1 725 ? 33.435 -10.400 -55.738 1.00 94.69 725 GLY A CA 1
ATOM 5738 C C . GLY A 1 725 ? 32.097 -9.949 -55.168 1.00 94.69 725 GLY A C 1
ATOM 5739 O O . GLY A 1 725 ? 31.450 -9.034 -55.675 1.00 94.69 725 GLY A O 1
ATOM 5740 N N . ILE A 1 726 ? 31.688 -10.618 -54.090 1.00 96.88 726 ILE A N 1
ATOM 5741 C CA . ILE A 1 726 ? 30.541 -10.233 -53.263 1.00 96.88 726 ILE A CA 1
ATOM 5742 C C . ILE A 1 726 ? 31.088 -9.515 -52.037 1.00 96.88 726 ILE A C 1
ATOM 5744 O O . ILE A 1 726 ? 31.897 -10.078 -51.300 1.00 96.88 726 ILE A O 1
ATOM 5748 N N . TYR A 1 727 ? 30.627 -8.290 -51.827 1.00 96.81 727 TYR A N 1
ATOM 5749 C CA . TYR A 1 727 ? 31.101 -7.421 -50.764 1.00 96.81 727 TYR A CA 1
ATOM 5750 C C . TYR A 1 727 ? 29.949 -7.091 -49.817 1.00 96.81 727 TYR A C 1
ATOM 5752 O O . TYR A 1 727 ? 28.981 -6.453 -50.250 1.00 96.81 727 TYR A O 1
ATOM 5760 N N . PRO A 1 728 ? 30.014 -7.539 -48.551 1.00 96.50 728 PRO A N 1
ATOM 5761 C CA . PRO A 1 728 ? 29.045 -7.147 -47.547 1.00 96.50 728 PRO A CA 1
ATOM 5762 C C . PRO A 1 728 ? 29.294 -5.710 -47.081 1.00 96.50 728 PRO A C 1
ATOM 5764 O O . PRO A 1 728 ? 30.411 -5.184 -47.161 1.00 96.50 728 PRO A O 1
ATOM 5767 N N . PHE A 1 729 ? 28.237 -5.099 -46.571 1.00 96.88 729 PHE A N 1
ATOM 5768 C CA . PHE A 1 729 ? 28.309 -3.883 -45.779 1.00 96.88 729 PHE A CA 1
ATOM 5769 C C . PHE A 1 729 ? 27.323 -3.983 -44.621 1.00 96.88 729 PHE A C 1
ATOM 5771 O O . PHE A 1 729 ? 26.242 -4.571 -44.759 1.00 96.88 729 PHE A O 1
ATOM 5778 N N . ASP A 1 730 ? 27.716 -3.396 -43.500 1.00 97.56 730 ASP A N 1
ATOM 5779 C CA . ASP A 1 730 ? 26.928 -3.359 -42.280 1.00 97.56 730 ASP A CA 1
ATOM 5780 C C . ASP A 1 730 ? 26.414 -1.949 -42.033 1.00 97.56 730 ASP A C 1
ATOM 5782 O O . ASP A 1 730 ? 27.047 -0.972 -42.415 1.00 97.56 730 ASP A O 1
ATOM 5786 N N . VAL A 1 731 ? 25.232 -1.841 -41.438 1.00 97.44 731 VAL A N 1
ATOM 5787 C CA . VAL A 1 731 ? 24.617 -0.580 -41.036 1.00 97.44 731 VAL A CA 1
ATOM 5788 C C . VAL A 1 731 ? 24.181 -0.698 -39.587 1.00 97.44 731 VAL A C 1
ATOM 5790 O O . VAL A 1 731 ? 23.205 -1.384 -39.277 1.00 97.44 731 VAL A O 1
ATOM 5793 N N . GLU A 1 732 ? 24.883 -0.007 -38.704 1.00 96.62 732 GLU A N 1
ATOM 5794 C CA . GLU A 1 732 ? 24.551 0.095 -37.292 1.00 96.62 732 GLU A CA 1
ATOM 5795 C C . GLU A 1 732 ? 23.710 1.347 -37.046 1.00 96.62 732 GLU A C 1
ATOM 5797 O O . GLU A 1 732 ? 24.100 2.467 -37.372 1.00 96.62 732 GLU A O 1
ATOM 5802 N N . ILE A 1 733 ? 22.519 1.169 -36.474 1.00 95.38 733 ILE A N 1
ATOM 5803 C CA . ILE A 1 733 ? 21.574 2.254 -36.192 1.00 95.38 733 ILE A CA 1
ATOM 5804 C C . ILE A 1 733 ? 21.224 2.192 -34.716 1.00 95.38 733 ILE A C 1
ATOM 5806 O O . ILE A 1 733 ? 20.564 1.253 -34.264 1.00 95.38 733 ILE A O 1
ATOM 5810 N N . GLY A 1 734 ? 21.680 3.180 -33.953 1.00 85.44 734 GLY A N 1
ATOM 5811 C CA . GLY A 1 734 ? 21.848 3.015 -32.513 1.00 85.44 734 GLY A CA 1
ATOM 5812 C C . GLY A 1 734 ? 21.138 4.028 -31.618 1.00 85.44 734 GLY A C 1
ATOM 5813 O O . GLY A 1 734 ? 20.930 5.189 -31.978 1.00 85.44 734 GLY A O 1
ATOM 5814 N N . ARG A 1 735 ? 20.899 3.553 -30.387 1.00 85.81 735 ARG A N 1
ATOM 5815 C CA . ARG A 1 735 ? 20.536 4.267 -29.151 1.00 85.81 735 ARG A CA 1
ATOM 5816 C C . ARG A 1 735 ? 19.158 4.916 -29.164 1.00 85.81 735 ARG A C 1
ATOM 5818 O O . ARG A 1 735 ? 19.038 6.138 -29.193 1.00 85.81 735 ARG A O 1
ATOM 5825 N N . VAL A 1 736 ? 18.127 4.078 -29.075 1.00 93.12 736 VAL A N 1
ATOM 5826 C CA . VAL A 1 736 ? 16.739 4.511 -28.858 1.00 93.12 736 VAL A CA 1
ATOM 5827 C C . VAL A 1 736 ? 16.135 3.914 -27.592 1.00 93.12 736 VAL A C 1
ATOM 5829 O O . VAL A 1 736 ? 16.519 2.832 -27.151 1.00 93.12 736 VAL A O 1
ATOM 5832 N N . GLY A 1 737 ? 15.132 4.600 -27.048 1.00 93.19 737 GLY A N 1
ATOM 5833 C CA . GLY A 1 737 ? 14.333 4.084 -25.941 1.00 93.19 737 GLY A CA 1
ATOM 5834 C C . GLY A 1 737 ? 15.052 4.076 -24.594 1.00 93.19 737 GLY A C 1
ATOM 5835 O O . GLY A 1 737 ? 16.106 4.684 -24.421 1.00 93.19 737 GLY A O 1
ATOM 5836 N N . VAL A 1 738 ? 14.450 3.394 -23.620 1.00 94.25 738 VAL A N 1
ATOM 5837 C CA . VAL A 1 738 ? 14.927 3.369 -22.225 1.00 94.25 738 VAL A CA 1
ATOM 5838 C C . VAL A 1 738 ? 16.180 2.503 -22.078 1.00 94.25 738 VAL A C 1
ATOM 5840 O O . VAL A 1 738 ? 17.049 2.806 -21.267 1.00 94.25 738 VAL A O 1
ATOM 5843 N N . ASN A 1 739 ? 16.283 1.433 -22.865 1.00 95.81 739 ASN A N 1
ATOM 5844 C CA . ASN A 1 739 ? 17.405 0.500 -22.853 1.00 95.81 739 ASN A CA 1
ATOM 5845 C C . ASN A 1 739 ? 18.502 0.848 -23.864 1.00 95.81 739 ASN A C 1
ATOM 5847 O O . ASN A 1 739 ? 19.422 0.051 -24.024 1.00 95.81 739 ASN A O 1
ATOM 5851 N N . HIS A 1 740 ? 18.428 1.998 -24.543 1.00 94.88 740 HIS A N 1
ATOM 5852 C CA . HIS A 1 740 ? 19.403 2.415 -25.561 1.00 94.88 740 HIS A CA 1
ATOM 5853 C C . HIS A 1 740 ? 19.614 1.366 -26.664 1.00 94.88 740 HIS A C 1
ATOM 5855 O O . HIS A 1 740 ? 20.745 1.086 -27.062 1.00 94.88 740 HIS A O 1
ATOM 5861 N N . LEU A 1 741 ? 18.519 0.793 -27.168 1.00 95.88 741 LEU A N 1
ATOM 5862 C CA . LEU A 1 741 ? 18.549 -0.293 -28.145 1.00 95.88 741 LEU A CA 1
ATOM 5863 C C . LEU A 1 741 ? 19.187 0.140 -29.470 1.00 95.88 741 LEU A C 1
ATOM 5865 O O . LEU A 1 741 ? 18.968 1.255 -29.952 1.00 95.88 741 LEU A O 1
ATOM 5869 N N . GLY A 1 742 ? 19.950 -0.768 -30.077 1.00 95.88 742 GLY A N 1
ATOM 5870 C CA . GLY A 1 742 ? 20.531 -0.617 -31.410 1.00 95.88 742 GLY A CA 1
ATOM 5871 C C . GLY A 1 742 ? 20.181 -1.780 -32.334 1.00 95.88 742 GLY A C 1
ATOM 5872 O O . GLY A 1 742 ? 19.934 -2.899 -31.886 1.00 95.88 742 GLY A O 1
ATOM 5873 N N . VAL A 1 743 ? 20.183 -1.533 -33.640 1.00 96.50 743 VAL A N 1
ATOM 5874 C CA . VAL A 1 743 ? 20.073 -2.587 -34.654 1.00 96.50 743 VAL A CA 1
ATOM 5875 C C . VAL A 1 743 ? 21.291 -2.570 -35.560 1.00 96.50 743 VAL A C 1
ATOM 5877 O O . VAL A 1 743 ? 21.683 -1.509 -36.036 1.00 96.50 743 VAL A O 1
ATOM 5880 N N . CYS A 1 744 ? 21.860 -3.746 -35.812 1.00 96.81 744 CYS A N 1
ATOM 5881 C CA . CYS A 1 744 ? 22.832 -3.958 -36.877 1.00 96.81 744 CYS A CA 1
ATOM 5882 C C . CYS A 1 744 ? 22.138 -4.620 -38.070 1.00 96.81 744 CYS A C 1
ATOM 5884 O O . CYS A 1 744 ? 21.466 -5.650 -37.925 1.00 96.81 744 CYS A O 1
ATOM 5886 N N . LEU A 1 745 ? 22.301 -4.037 -39.251 1.00 97.56 745 LEU A N 1
ATOM 5887 C CA . LEU A 1 745 ? 21.756 -4.527 -40.510 1.00 97.56 745 LEU A CA 1
ATOM 5888 C C . LEU A 1 745 ? 22.900 -4.918 -41.444 1.00 97.56 745 LEU A C 1
ATOM 5890 O O . LEU A 1 745 ? 23.922 -4.253 -41.444 1.00 97.56 745 LEU A O 1
ATOM 5894 N N . ARG A 1 746 ? 22.729 -5.958 -42.258 1.00 97.00 746 ARG A N 1
ATOM 5895 C CA . ARG A 1 746 ? 23.741 -6.433 -43.213 1.00 97.00 746 ARG A CA 1
ATOM 5896 C C . ARG A 1 746 ? 23.106 -6.730 -44.562 1.00 97.00 746 ARG A C 1
ATOM 5898 O O . ARG A 1 746 ? 22.142 -7.490 -44.628 1.00 97.00 746 ARG A O 1
ATOM 5905 N N . ASP A 1 747 ? 23.668 -6.195 -45.638 1.00 96.88 747 ASP A N 1
ATOM 5906 C CA . ASP A 1 747 ? 23.359 -6.608 -47.016 1.00 96.88 747 ASP A CA 1
ATOM 5907 C C . ASP A 1 747 ? 24.670 -6.661 -47.823 1.00 96.88 747 ASP A C 1
ATOM 5909 O O . ASP A 1 747 ? 25.761 -6.478 -47.283 1.00 96.88 747 ASP A O 1
ATOM 5913 N N . GLN A 1 748 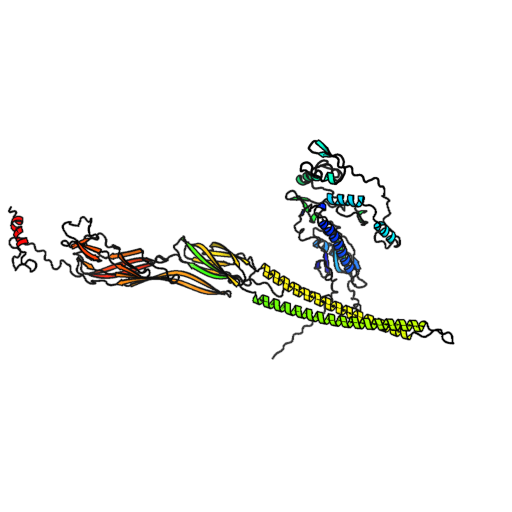? 24.589 -6.986 -49.110 1.00 96.81 748 GLN A N 1
ATOM 5914 C CA . GLN A 1 748 ? 25.759 -7.172 -49.962 1.00 96.81 748 GLN A CA 1
ATOM 5915 C C . GLN A 1 748 ? 25.514 -6.713 -51.399 1.00 96.81 748 GLN A C 1
ATOM 5917 O O . GLN A 1 748 ? 24.399 -6.788 -51.926 1.00 96.81 748 GLN A O 1
ATOM 5922 N N . VAL A 1 749 ? 26.596 -6.304 -52.058 1.00 97.31 749 VAL A N 1
ATOM 5923 C CA . VAL A 1 749 ? 26.629 -5.978 -53.489 1.00 97.31 749 VAL A CA 1
ATOM 5924 C C . VAL A 1 749 ? 27.639 -6.864 -54.223 1.00 97.31 749 VAL A C 1
ATOM 5926 O O . VAL A 1 749 ? 28.653 -7.269 -53.660 1.00 97.31 749 VAL A O 1
ATOM 5929 N N . GLU A 1 750 ? 27.362 -7.188 -55.486 1.00 97.50 750 GLU A N 1
ATOM 5930 C CA . GLU A 1 750 ? 28.283 -7.913 -56.371 1.00 97.50 750 GLU A CA 1
ATOM 5931 C C . GLU A 1 750 ? 29.021 -6.914 -57.269 1.00 97.50 750 GLU A C 1
ATOM 5933 O O . GLU A 1 750 ? 28.396 -6.187 -58.047 1.00 97.50 750 GLU A O 1
ATOM 5938 N N . ILE A 1 751 ? 30.349 -6.909 -57.207 1.00 94.50 751 ILE A N 1
ATOM 5939 C CA . ILE A 1 751 ? 31.193 -6.181 -58.153 1.00 94.50 751 ILE A CA 1
ATOM 5940 C C . ILE A 1 751 ? 31.655 -7.156 -59.227 1.00 94.50 751 ILE A C 1
ATOM 5942 O O . ILE A 1 751 ? 32.160 -8.234 -58.912 1.00 94.50 751 ILE A O 1
ATOM 5946 N N . LYS A 1 752 ? 31.449 -6.788 -60.494 1.00 91.00 752 LYS A N 1
ATOM 5947 C CA . LYS A 1 752 ? 31.897 -7.575 -61.641 1.00 91.00 752 LYS A CA 1
ATOM 5948 C C . LYS A 1 752 ? 32.346 -6.701 -62.806 1.00 91.00 752 LYS A C 1
ATOM 5950 O O . LYS A 1 752 ? 31.545 -5.935 -63.349 1.00 91.00 752 LYS A O 1
ATOM 5955 N N . GLY A 1 753 ? 33.584 -6.913 -63.237 1.00 81.75 753 GLY A N 1
ATOM 5956 C CA . GLY A 1 753 ? 34.279 -6.111 -64.233 1.00 81.75 753 GLY A CA 1
ATOM 5957 C C . GLY A 1 753 ? 34.665 -4.735 -63.692 1.00 81.75 753 GLY A C 1
ATOM 5958 O O . GLY A 1 753 ? 34.091 -4.237 -62.720 1.00 81.75 753 GLY A O 1
ATOM 5959 N N . THR A 1 754 ? 35.613 -4.080 -64.350 1.00 71.94 754 THR A N 1
ATOM 5960 C CA . THR A 1 754 ? 36.012 -2.704 -64.021 1.00 71.94 754 THR A CA 1
ATOM 5961 C C . THR A 1 754 ? 35.421 -1.689 -65.002 1.00 71.94 754 THR A C 1
ATOM 5963 O O . THR A 1 754 ? 35.158 -1.995 -66.165 1.00 71.94 754 THR A O 1
ATOM 5966 N N . ALA A 1 755 ? 35.184 -0.446 -64.559 1.00 65.56 755 ALA A N 1
ATOM 5967 C CA . ALA A 1 755 ? 34.906 0.663 -65.480 1.00 65.56 755 ALA A CA 1
ATOM 5968 C C . ALA A 1 755 ? 36.036 0.851 -66.513 1.00 65.56 755 ALA A C 1
ATOM 5970 O O . ALA A 1 755 ? 35.805 1.421 -67.577 1.00 65.56 755 ALA A O 1
ATOM 5971 N N . MET A 1 756 ? 37.235 0.345 -66.204 1.00 61.81 756 MET A N 1
ATOM 5972 C CA . MET A 1 756 ? 38.417 0.385 -67.056 1.00 61.81 756 MET A CA 1
ATOM 5973 C C . MET A 1 756 ? 38.562 -0.840 -67.983 1.00 61.81 756 MET A C 1
ATOM 5975 O O . MET A 1 756 ? 39.462 -0.836 -68.816 1.00 61.81 756 MET A O 1
ATOM 5979 N N . ASP A 1 757 ? 37.697 -1.865 -67.895 1.00 50.78 757 ASP A N 1
ATOM 5980 C CA . ASP A 1 757 ? 37.864 -3.134 -68.650 1.00 50.78 757 ASP A CA 1
ATOM 5981 C C . ASP A 1 757 ? 37.735 -2.920 -70.162 1.00 50.78 757 ASP A C 1
ATOM 5983 O O . ASP A 1 757 ? 38.285 -3.672 -70.965 1.00 50.78 757 ASP A O 1
ATOM 5987 N N . ASP A 1 758 ? 37.044 -1.848 -70.549 1.00 51.56 758 ASP A N 1
ATOM 5988 C CA . ASP A 1 758 ? 36.842 -1.457 -71.939 1.00 51.56 758 ASP A CA 1
ATOM 5989 C C . ASP A 1 758 ? 37.942 -0.487 -72.446 1.00 51.56 758 ASP A C 1
ATOM 5991 O O . ASP A 1 758 ? 37.903 -0.045 -73.599 1.00 51.56 758 ASP A O 1
ATOM 5995 N N . PHE A 1 759 ? 38.948 -0.152 -71.621 1.00 53.94 759 PHE A N 1
ATOM 5996 C CA . PHE A 1 759 ? 40.047 0.751 -71.976 1.00 53.94 759 PHE A CA 1
ATOM 5997 C C . PHE A 1 759 ? 41.367 -0.001 -72.168 1.00 53.94 759 PHE A C 1
ATOM 5999 O O . PHE A 1 759 ? 42.094 -0.327 -71.233 1.00 53.94 759 PHE A O 1
ATOM 6006 N N . VAL A 1 760 ? 41.755 -0.193 -73.429 1.00 51.84 760 VAL A N 1
ATOM 6007 C CA . VAL A 1 760 ? 43.111 -0.636 -73.769 1.00 51.84 760 VAL A CA 1
ATOM 6008 C C . VAL A 1 760 ? 44.068 0.551 -73.622 1.00 51.84 760 VAL A C 1
ATOM 6010 O O . VAL A 1 760 ? 44.065 1.462 -74.454 1.00 51.84 760 VAL A O 1
ATOM 6013 N N . LYS A 1 761 ? 44.938 0.541 -72.604 1.00 54.72 761 LYS A N 1
ATOM 6014 C CA . LYS A 1 761 ? 46.085 1.460 -72.550 1.00 54.72 761 LYS A CA 1
ATOM 6015 C C . LYS A 1 761 ? 47.083 1.056 -73.635 1.00 54.72 761 LYS A C 1
ATOM 6017 O O . LYS A 1 761 ? 47.871 0.130 -73.463 1.00 54.72 761 LYS A O 1
ATOM 6022 N N . ARG A 1 762 ? 47.038 1.744 -74.775 1.00 58.75 762 ARG A N 1
ATOM 6023 C CA . ARG A 1 762 ? 47.971 1.546 -75.887 1.00 58.75 762 ARG A CA 1
ATOM 6024 C C . ARG A 1 762 ? 48.907 2.742 -75.985 1.00 58.75 762 ARG A C 1
ATOM 6026 O O . ARG A 1 762 ? 48.458 3.856 -76.232 1.00 58.75 762 ARG A O 1
ATOM 6033 N N . SER A 1 763 ? 50.208 2.503 -75.852 1.00 66.56 763 SER A N 1
ATOM 6034 C CA . SER A 1 763 ? 51.210 3.483 -76.271 1.00 66.56 763 SER A CA 1
ATOM 6035 C C . SER A 1 763 ? 51.169 3.591 -77.789 1.00 66.56 763 SER A C 1
ATOM 6037 O O . SER A 1 763 ? 51.315 2.591 -78.496 1.00 66.56 763 SER A O 1
ATOM 6039 N N . VAL A 1 764 ? 50.938 4.798 -78.290 1.00 73.19 764 VAL A N 1
ATOM 6040 C CA . VAL A 1 764 ? 50.852 5.071 -79.722 1.00 73.19 764 VAL A CA 1
ATOM 6041 C C . VAL A 1 764 ? 51.858 6.149 -80.099 1.00 73.19 764 VAL A C 1
ATOM 6043 O O . VAL A 1 764 ? 52.121 7.059 -79.315 1.00 73.19 764 VAL A O 1
ATOM 6046 N N . LEU A 1 765 ? 52.439 6.041 -81.293 1.00 79.38 765 LEU A N 1
ATOM 6047 C CA . LEU A 1 765 ? 53.269 7.112 -81.834 1.00 79.38 765 LEU A CA 1
ATOM 6048 C C . LEU A 1 765 ? 52.352 8.229 -82.345 1.00 79.38 765 LEU A C 1
ATOM 6050 O O . LEU A 1 765 ? 51.413 7.916 -83.082 1.00 79.38 765 LEU A O 1
ATOM 6054 N N . PRO A 1 766 ? 52.626 9.510 -82.040 1.00 82.50 766 PRO A N 1
ATOM 6055 C CA . PRO A 1 766 ? 51.827 10.622 -82.560 1.00 82.50 766 PRO A CA 1
ATOM 6056 C C . PRO A 1 766 ? 51.744 10.658 -84.089 1.00 82.50 766 PRO A C 1
ATOM 6058 O O . PRO A 1 766 ? 50.750 11.107 -84.650 1.00 82.50 766 PRO A O 1
ATOM 6061 N N . ASP A 1 767 ? 52.772 10.131 -84.755 1.00 82.94 767 ASP A N 1
ATOM 6062 C CA . ASP A 1 767 ? 52.878 10.034 -86.213 1.00 82.94 767 ASP A CA 1
ATOM 6063 C C . ASP A 1 767 ? 51.950 9.003 -86.834 1.00 82.94 767 ASP A C 1
ATOM 6065 O O . ASP A 1 767 ? 51.580 9.116 -88.001 1.00 82.94 767 ASP A O 1
ATOM 6069 N N . ASN A 1 768 ? 51.614 7.973 -86.067 1.00 82.38 768 ASN A N 1
ATOM 6070 C CA . ASN A 1 768 ? 50.781 6.884 -86.528 1.00 82.38 768 ASN A CA 1
ATOM 6071 C C . ASN A 1 768 ? 49.996 6.307 -85.347 1.00 82.38 768 ASN A C 1
ATOM 6073 O O . ASN A 1 768 ? 50.303 5.209 -84.870 1.00 82.38 768 ASN A O 1
ATOM 6077 N N . PRO A 1 769 ? 49.004 7.055 -84.833 1.00 76.19 769 PRO A N 1
ATOM 6078 C CA . PRO A 1 769 ? 48.327 6.656 -83.615 1.00 76.19 769 PRO A CA 1
ATOM 6079 C C . PRO A 1 769 ? 47.450 5.409 -83.793 1.00 76.19 769 PRO A C 1
ATOM 6081 O O . PRO A 1 769 ? 47.138 4.724 -82.820 1.00 76.19 769 PRO A O 1
ATOM 6084 N N . PHE A 1 770 ? 47.119 5.053 -85.041 1.00 82.56 770 PHE A N 1
ATOM 6085 C CA . PHE A 1 770 ? 46.286 3.899 -85.389 1.00 82.56 770 PHE A CA 1
ATOM 6086 C C . PHE A 1 770 ? 46.956 3.020 -86.475 1.00 82.56 770 PHE A C 1
ATOM 6088 O O . PHE A 1 770 ? 46.469 2.948 -87.599 1.00 82.56 770 PHE A O 1
ATOM 6095 N N . PRO A 1 771 ? 48.057 2.299 -86.161 1.00 68.31 771 PRO A N 1
ATOM 6096 C CA . PRO A 1 771 ? 48.936 1.668 -87.159 1.00 68.31 771 PRO A CA 1
ATOM 6097 C C . PRO A 1 771 ? 48.339 0.566 -88.040 1.00 68.31 771 PRO A C 1
ATOM 6099 O O . PRO A 1 771 ? 48.998 0.139 -88.983 1.00 68.31 771 PRO A O 1
ATOM 6102 N N . ALA A 1 772 ? 47.159 0.040 -87.707 1.00 65.31 772 ALA A N 1
ATOM 6103 C CA . ALA A 1 772 ? 46.621 -1.162 -88.350 1.00 65.31 772 ALA A CA 1
ATOM 6104 C C . ALA A 1 772 ? 45.095 -1.158 -88.553 1.00 65.31 772 ALA A C 1
ATOM 6106 O O . ALA A 1 772 ? 44.562 -2.159 -89.022 1.00 65.31 772 ALA A O 1
ATOM 6107 N N . GLN A 1 773 ? 44.379 -0.087 -88.184 1.00 65.56 773 GLN A N 1
ATOM 6108 C CA . GLN A 1 773 ? 42.912 -0.002 -88.261 1.00 65.56 773 GLN A CA 1
ATOM 6109 C C . GLN A 1 773 ? 42.462 1.460 -88.394 1.00 65.56 773 GLN A C 1
ATOM 6111 O O . GLN A 1 773 ? 43.200 2.369 -88.013 1.00 65.56 773 GLN A O 1
ATOM 6116 N N . SER A 1 774 ? 41.240 1.684 -88.890 1.00 68.06 774 SER A N 1
ATOM 6117 C CA . SER A 1 774 ? 40.546 2.971 -88.754 1.00 68.06 774 SER A CA 1
ATOM 6118 C C . SER A 1 774 ? 40.510 3.398 -87.278 1.00 68.06 774 SER A C 1
ATOM 6120 O O . SER A 1 774 ? 40.486 2.521 -86.408 1.00 68.06 774 SER A O 1
ATOM 6122 N N . PRO A 1 775 ? 40.505 4.710 -86.972 1.00 71.94 775 PRO A N 1
ATOM 6123 C CA . PRO A 1 775 ? 40.366 5.187 -85.601 1.00 71.94 775 PRO A CA 1
ATOM 6124 C C . PRO A 1 775 ? 39.202 4.471 -84.912 1.00 71.94 775 PRO A C 1
ATOM 6126 O O . PRO A 1 775 ? 38.143 4.283 -85.518 1.00 71.94 775 PRO A O 1
ATOM 6129 N N . GLY A 1 776 ? 39.399 4.051 -83.658 1.00 65.25 776 GLY A N 1
ATOM 6130 C CA . GLY A 1 776 ? 38.302 3.503 -82.859 1.00 65.25 776 GLY A CA 1
ATOM 6131 C C . GLY A 1 776 ? 37.131 4.488 -82.849 1.00 65.25 776 GLY A C 1
ATOM 6132 O O . GLY A 1 776 ? 37.343 5.691 -82.974 1.00 65.25 776 GLY A O 1
ATOM 6133 N N . TRP A 1 777 ? 35.895 4.007 -82.714 1.00 63.91 777 TRP A N 1
ATOM 6134 C CA . TRP A 1 777 ? 34.689 4.847 -82.817 1.00 63.91 777 TRP A CA 1
ATOM 6135 C C . TRP A 1 777 ? 34.717 6.099 -81.911 1.00 63.91 777 TRP A C 1
ATOM 6137 O O . TRP A 1 777 ? 34.154 7.132 -82.256 1.00 63.91 777 TRP A O 1
ATOM 6147 N N . ASN A 1 778 ? 35.423 6.025 -80.780 1.00 60.72 778 ASN A N 1
ATOM 6148 C CA . ASN A 1 778 ? 35.663 7.104 -79.818 1.00 60.72 778 ASN A CA 1
ATOM 6149 C C . ASN A 1 778 ? 36.732 8.137 -80.251 1.00 60.72 778 ASN A C 1
ATOM 6151 O O . ASN A 1 778 ? 36.786 9.232 -79.685 1.00 60.72 778 ASN A O 1
ATOM 6155 N N . TRP A 1 779 ? 37.559 7.799 -81.240 1.00 74.50 779 TRP A N 1
ATOM 6156 C CA . TRP A 1 779 ? 38.629 8.619 -81.817 1.00 74.50 779 TRP A CA 1
ATOM 6157 C C . TRP A 1 779 ? 38.307 9.190 -83.202 1.00 74.50 779 TRP A C 1
ATOM 6159 O O . TRP A 1 779 ? 39.025 10.086 -83.647 1.00 74.50 779 TRP A O 1
ATOM 6169 N N . ILE A 1 780 ? 37.239 8.724 -83.859 1.00 78.56 780 ILE A N 1
ATOM 6170 C CA . ILE A 1 780 ? 36.785 9.264 -85.149 1.00 78.56 780 ILE A CA 1
ATOM 6171 C C . ILE A 1 780 ? 36.516 10.772 -85.011 1.00 78.56 780 ILE A C 1
ATOM 6173 O O . ILE A 1 780 ? 35.737 11.203 -84.158 1.00 78.56 780 ILE A O 1
ATOM 6177 N N . GLY A 1 781 ? 37.178 11.581 -85.841 1.00 78.31 781 GLY A N 1
ATOM 6178 C CA . GLY A 1 781 ? 37.092 13.047 -85.831 1.00 78.31 781 GLY A CA 1
ATOM 6179 C C . GLY A 1 781 ? 37.903 13.737 -84.724 1.00 78.31 781 GLY A C 1
ATOM 6180 O O . GLY A 1 781 ? 37.878 14.965 -84.617 1.00 78.31 781 GLY A O 1
ATOM 6181 N N . LYS A 1 782 ? 38.622 12.977 -83.889 1.00 80.38 782 LYS A N 1
ATOM 6182 C CA . LYS A 1 782 ? 39.475 13.471 -82.792 1.00 80.38 782 LYS A CA 1
ATOM 6183 C C . LYS A 1 782 ? 40.948 13.105 -82.968 1.00 80.38 782 LYS A C 1
ATOM 6185 O O . LYS A 1 782 ? 41.759 13.357 -82.079 1.00 80.38 782 LYS A O 1
ATOM 6190 N N . GLU A 1 783 ? 41.322 12.556 -84.117 1.00 85.69 783 GLU A N 1
ATOM 6191 C CA . GLU A 1 783 ? 42.669 12.070 -84.425 1.00 85.69 783 GLU A CA 1
ATOM 6192 C C . GLU A 1 783 ? 43.717 13.182 -84.269 1.00 85.69 783 GLU A C 1
ATOM 6194 O O . GLU A 1 783 ? 44.833 12.940 -83.806 1.00 85.69 783 GLU A O 1
ATOM 6199 N N . SER A 1 784 ? 43.321 14.425 -84.577 1.00 82.94 784 SER A N 1
ATOM 6200 C CA . SER A 1 784 ? 44.183 15.608 -84.484 1.00 82.94 784 SER A CA 1
ATOM 6201 C C . SER A 1 784 ? 44.693 15.915 -83.074 1.00 82.94 784 SER A C 1
ATOM 6203 O O . SER A 1 784 ? 45.713 16.585 -82.934 1.00 82.94 784 SER A O 1
ATOM 6205 N N . ILE A 1 785 ? 44.022 15.423 -82.028 1.00 83.69 785 ILE A N 1
ATOM 6206 C CA . ILE A 1 785 ? 44.463 15.602 -80.639 1.00 83.69 785 ILE A CA 1
ATOM 6207 C C . ILE A 1 785 ? 45.799 14.887 -80.417 1.00 83.69 785 ILE A C 1
ATOM 6209 O O . ILE A 1 785 ? 46.683 15.437 -79.769 1.00 83.69 785 ILE A O 1
ATOM 6213 N N . ILE A 1 786 ? 45.966 13.692 -80.993 1.00 83.75 786 ILE A N 1
ATOM 6214 C CA . ILE A 1 786 ? 47.198 12.913 -80.852 1.00 83.75 786 ILE A CA 1
ATOM 6215 C C . ILE A 1 786 ? 48.252 13.395 -81.853 1.00 83.75 786 ILE A C 1
ATOM 6217 O O . ILE A 1 786 ? 49.407 13.577 -81.480 1.00 83.75 786 ILE A O 1
ATOM 6221 N N . THR A 1 787 ? 47.877 13.654 -83.110 1.00 83.69 787 THR A N 1
ATOM 6222 C CA . THR A 1 787 ? 48.866 14.025 -84.139 1.00 83.69 787 THR A CA 1
ATOM 6223 C C . THR A 1 787 ? 49.497 15.398 -83.904 1.00 83.69 787 THR A C 1
ATOM 6225 O O . THR A 1 787 ? 50.654 15.596 -84.265 1.00 83.69 787 THR A O 1
ATOM 6228 N N . LYS A 1 788 ? 48.811 16.332 -83.227 1.00 85.69 788 LYS A N 1
ATOM 6229 C CA . LYS A 1 788 ? 49.397 17.622 -82.806 1.00 85.69 788 LYS A CA 1
ATOM 6230 C C . LYS A 1 788 ? 50.506 17.483 -81.762 1.00 85.69 788 LYS A C 1
ATOM 6232 O O . LYS A 1 788 ? 51.303 18.400 -81.607 1.00 85.69 788 LYS A O 1
ATOM 6237 N N . LEU A 1 789 ? 50.591 16.347 -81.071 1.00 84.31 789 LEU A N 1
ATOM 6238 C CA . LEU A 1 789 ? 51.671 16.068 -80.123 1.00 84.31 789 LEU A CA 1
ATOM 6239 C C . LEU A 1 789 ? 52.956 15.600 -80.817 1.00 84.31 789 LEU A C 1
ATOM 6241 O O . LEU A 1 789 ? 53.946 15.356 -80.137 1.00 84.31 789 LEU A O 1
ATOM 6245 N N . LYS A 1 790 ? 52.963 15.467 -82.151 1.00 85.19 790 LYS A N 1
ATOM 6246 C CA . LYS A 1 790 ? 54.128 15.051 -82.939 1.00 85.19 790 LYS A CA 1
ATOM 6247 C C . LYS A 1 790 ? 55.354 15.914 -82.671 1.00 85.19 790 LYS A C 1
ATOM 6249 O O . LYS A 1 790 ? 56.407 15.379 -82.334 1.00 85.19 790 LYS A O 1
ATOM 6254 N N . ASP A 1 791 ? 55.217 17.227 -82.806 1.00 84.00 791 ASP A N 1
ATOM 6255 C CA . ASP A 1 791 ? 56.361 18.129 -82.669 1.00 84.00 791 ASP A CA 1
ATOM 6256 C C . ASP A 1 791 ? 56.891 18.112 -81.234 1.00 84.00 791 ASP A C 1
ATOM 6258 O O . ASP A 1 791 ? 58.088 17.930 -81.026 1.00 84.00 791 ASP A O 1
ATOM 6262 N N . TRP A 1 792 ? 55.990 18.109 -80.248 1.00 83.00 792 TRP A N 1
ATOM 6263 C CA . TRP A 1 792 ? 56.341 17.902 -78.843 1.00 83.00 792 TRP A CA 1
ATOM 6264 C C . TRP A 1 792 ? 57.080 16.572 -78.603 1.00 83.00 792 TRP A C 1
ATOM 6266 O O . TRP A 1 792 ? 58.146 16.563 -77.995 1.00 83.00 792 TRP A O 1
ATOM 6276 N N . PHE A 1 793 ? 56.571 15.450 -79.119 1.00 82.88 793 PHE A N 1
ATOM 6277 C CA . PHE A 1 793 ? 57.151 14.117 -78.910 1.00 82.88 793 PHE A CA 1
ATOM 6278 C C . PHE A 1 793 ? 58.550 13.970 -79.520 1.00 82.88 793 PHE A C 1
ATOM 6280 O O . PHE A 1 793 ? 59.397 13.272 -78.966 1.00 82.88 793 PHE A O 1
ATOM 6287 N N . TYR A 1 794 ? 58.812 14.645 -80.642 1.00 84.50 794 TYR A N 1
ATOM 6288 C CA . TYR A 1 794 ? 60.127 14.675 -81.285 1.00 84.50 794 TYR A CA 1
ATOM 6289 C C . TYR A 1 794 ? 60.994 15.873 -80.865 1.00 84.50 794 TYR A C 1
ATOM 6291 O O . TYR A 1 794 ? 62.033 16.095 -81.490 1.00 84.50 794 TYR A O 1
ATOM 6299 N N . ASN A 1 795 ? 60.605 16.632 -79.830 1.00 76.31 795 ASN A N 1
ATOM 6300 C CA . ASN A 1 795 ? 61.292 17.847 -79.371 1.00 76.31 795 ASN A CA 1
ATOM 6301 C C . ASN A 1 795 ? 61.582 18.853 -80.502 1.00 76.31 795 ASN A C 1
ATOM 6303 O O . ASN A 1 795 ? 62.652 19.461 -80.563 1.00 76.31 795 ASN A O 1
ATOM 6307 N N . LYS A 1 796 ? 60.631 19.017 -81.419 1.00 73.38 796 LYS A N 1
ATOM 6308 C CA . LYS A 1 796 ? 60.656 20.054 -82.447 1.00 73.38 796 LYS A CA 1
ATOM 6309 C C . LYS A 1 796 ? 59.924 21.274 -81.890 1.00 73.38 796 LYS A C 1
ATOM 6311 O O . LYS A 1 796 ? 58.745 21.171 -81.562 1.00 73.38 796 LYS A O 1
ATOM 6316 N N . GLN A 1 797 ? 60.652 22.376 -81.704 1.00 57.81 797 GLN A N 1
ATOM 6317 C CA . GLN A 1 797 ? 60.059 23.683 -81.399 1.00 57.81 797 GLN A CA 1
ATOM 6318 C C . GLN A 1 797 ? 59.376 24.269 -82.627 1.00 57.81 797 GLN A C 1
ATOM 6320 O O . GLN A 1 797 ? 59.946 24.110 -83.734 1.00 57.81 797 GLN A O 1
#

Mean predicted aligned error: 21.03 Å

Nearest PDB structures (foldseek):
  8snb-assembly1_8U  TM=8.559E-01  e=7.940E-01  Strongylocentrotus purpuratus
  8iyj-assembly1_T5  TM=8.375E-01  e=1.624E+00  Mus musculus
  8i7o-assembly1_D4  TM=7.866E-01  e=1.537E+00  Mus musculus
  8i7r-assembly1_F9  TM=4.839E-01  e=7.514E-01  Mus musculus
  8iyj-assembly1_U9  TM=4.665E-01  e=1.046E+00  Mus musculus

Solvent-accessible surface area (backbone atoms only — not comparable to full-atom values): 46246 Å² total; per-residue (Å²): 139,82,89,83,89,81,89,80,90,78,79,90,78,76,88,69,76,76,71,86,82,46,84,88,44,100,76,54,60,49,74,49,76,57,97,82,22,43,36,34,32,56,76,69,70,50,89,84,54,72,78,43,59,42,61,47,58,72,86,52,52,92,80,40,54,68,58,50,57,49,50,55,52,48,39,55,49,50,47,51,50,52,51,52,49,52,50,50,62,72,63,52,93,70,60,92,72,45,48,74,50,71,77,37,70,38,58,69,67,89,44,73,66,61,19,52,55,52,50,53,52,51,49,47,70,76,41,73,71,39,42,67,45,40,33,44,34,40,57,78,56,63,61,82,79,62,53,69,47,74,66,54,49,54,49,52,55,54,54,60,64,72,60,80,74,63,74,64,63,60,54,55,58,59,67,58,70,80,58,59,88,87,78,50,100,64,77,96,71,82,88,76,90,81,85,70,91,80,82,83,77,76,73,53,74,71,39,68,48,99,89,71,50,74,49,69,41,88,48,75,70,61,50,69,50,61,60,92,88,40,46,51,73,56,70,33,34,70,82,54,58,86,55,59,82,86,84,87,65,88,69,59,20,66,60,61,36,63,77,69,71,58,84,77,65,69,72,75,78,70,83,52,84,92,76,89,64,78,68,76,81,68,72,52,86,85,79,63,76,68,62,60,69,47,79,58,98,90,40,53,26,34,42,55,75,53,66,68,54,48,71,42,30,30,38,29,38,40,30,38,43,69,89,68,78,78,71,82,80,84,89,82,82,77,66,73,76,54,70,72,59,81,88,76,72,96,70,78,88,79,39,40,52,28,32,34,32,39,38,24,50,37,32,50,70,64,33,79,40,61,35,48,34,30,37,36,27,58,66,57,61,70,62,52,51,50,52,51,52,52,47,52,51,53,33,54,49,40,52,52,54,32,53,52,47,53,53,51,42,52,52,46,54,53,53,36,53,53,44,53,54,50,37,56,49,46,53,53,54,37,55,57,41,68,69,45,75,53,47,101,85,68,48,69,59,88,52,68,70,44,55,57,50,43,54,48,41,52,51,52,41,54,52,43,48,51,54,42,56,36,43,56,37,54,39,52,24,35,53,42,38,41,50,28,42,52,49,50,55,51,54,53,51,50,52,50,63,69,59,47,57,43,78,45,39,36,40,34,26,46,78,83,42,80,63,45,75,45,78,48,74,40,39,69,63,35,72,48,77,48,76,46,72,42,67,42,76,58,65,47,42,40,34,42,29,46,48,78,82,58,89,62,79,50,82,52,71,80,31,11,49,44,65,36,58,29,44,42,43,72,60,48,62,22,66,71,24,53,59,22,60,38,72,49,74,44,35,29,39,29,39,34,45,86,91,58,55,72,50,76,49,79,26,40,30,40,42,34,34,33,70,40,77,65,39,60,50,62,42,37,12,52,44,58,31,29,44,35,44,37,34,45,40,46,31,69,79,48,70,86,55,60,32,64,61,79,49,35,38,32,43,41,80,58,42,25,90,63,41,96,56,42,63,43,67,38,43,80,77,50,69,78,36,33,43,40,32,28,28,49,43,59,29,24,26,24,70,78,83,62,47,43,32,80,42,98,74,62,87,53,90,85,62,56,92,86,46,59,70,41,87,59,41,48,35,55,43,38,25,56,84,45,68,69,45,78,43,53,34,39,36,43,40,33,48,26,64,73,33,35,40,23,31,21,26,32,54,66,36,34,33,53,59,37,70,58,72,86,58,82,90,69,94,58,49,38,87,49,66,52,85,86,54,78,64,55,86,92,37,61,97,48,56,63,70,49,42,66,41,33,42,64,76,70,72,49,130

Foldseek 3Di:
DDDDDDDDDDDDDDDDPDQDDPPPAPDFFDWDDDPQAIEGEDDLDDPVPPVQKDFQDDPACVVCVVVVVVVVVVFVVVLCSLVVNVVVSVVDDDPPQKDKDPFDFQADPLDPVVSVVVVLVVVCVVCVQWDFHYKYKYFPGHSPPHNRDPLRLVVVVVVVVVDPDDPVVVVVVVVCPPDDQVPDPDDDDDDDDDPPPPPDDDFQPFFQDPVRDTDIDRDSVVQQDDDPNHRCQQFWQRPCQVFDDDDDDRTGGPVVCQVVVVQFGQDDPSVDDPDDDPVVVPDDPVNGFRWDWHADPNTIITGPSSVDHSRRMTMMTMIGGPPDDDDDDDDAADQDAAPQPADDQPDDDAKAKFFFKWKFFAFAAQDKDKIKIKMAIAACVVVLVVSLVVLVVVLVVLVVVLVVLVVVLVVLVVVLVVLVVVLVVLVVVLVVQQPDAADPVRHRGDSVVSVVVNVVSVVVSSVSVSVNSNSVSVSVNSVSVSVNSVVSSVVSVVSCVVVQKDKWWKFKDWPNHTQDIDIDIDGHRDMDMDMGIGTHNAKTKIKMFIRPVCPDDHPDRLRRMDMDTYHYFAQDEFDAEQKTKDKDWGMKMWGADSVGDIDIDTWMKMKMKHKAPWPPLEEAALAWIKIKIKMFIATRVCRPQFWDFPWKKKAWPAAAPQDPHSIFTWDFPDDPRGMTMTMAAWWKAFPPPSGIGNDLDDPGPPDDPVGHIDGSGRTTHGYQPDDWDKIKMKMKTWATDNNGYIYIYMDIGTYDHGPCNPPDPDDAQLCCRPVDDDPDPVCVVVNCVSVVCNCVVVVND

InterPro domains:
  IPR013783 Immunoglobulin-like fold [G3DSA:2.60.40.10] (495-576)
  IPR059947 PXO2-28, C-terminal domain [PF27438] (577-754)

Radius of gyration: 56.77 Å; Cα contacts (8 Å, |Δi|>4): 1271; chains: 1; bounding box: 139×90×171 Å

Sequence (797 aa):
MKKILGFSFAVLSFLFLSAFDFSGYSTPPKSRTSGGITIYYYDLRTPKNRSGLIPASGKHYLERPDLWTSLANGAKAYKNTVWNQVAAWENQSRPADSIIIKQRDLNWTGNLQSSIDAAINSIKKQYPQYDIKEVMVYPVHYPRTYPVSAADALMLMAEDEYQKSSKLDLEIDMGFSTVPKIERPFGGGIRSTVWDTRALYFPTPPFKASDGKIYTFNNIKEVFTPINGKTPWLDGPGFWSNWAVAGYSQGKGLKYLVENGIWYGRAHPVLYTPGNDPYMRTMIYPDWSYIQSELVNGYLYFDWAAMVSDNDYKIEAILYKKNSTPPPPPVGGKCNAPVIIGGELRYQYEIDLAVTKIEGKTVDQNSNTQTPVTVYREDFSAKRAQVRNEIESDKAKAENEKAQLEAQLSQLKNQKAQLESQLSKAESDKAKCEAQPPDKNGNPPNCSSYDSQIANLQAQINAKQTEIDNKECEIATKDAEIKGYQKELDDLTELENQYRVIDTNVLLTFNGSSKGNQPVSLQEGESKVLTFNWKLPSNGTVKAEINPYRDYDEVTYANNSLDTPIYIATWEMSTCGTSSSVSAIVATEKNQTVSGSTSSRIYREYYSGSILNLHPRRLRAGYGFTYTAQTNYSNEYTPSMTGVPNAAEAEYSYAAEAIDDTVQSLDLISTNGYLSTFQPKQYYVAKHSGLVFDSPAPSSPQYDPNDPLINGGRKWYSPFEQKDGIYPFDVEIGRVGVNHLGVCLRDQVEIKGTAMDDFVKRSVLPDNPFPAQSPGWNWIGKESIITKLKDWFYNKQ